Protein 6AUN (pdb70)

Solvent-accessible surface area: 56939 Å² total; per-residue (Å²): 131,88,80,67,64,60,66,54,64,74,34,95,97,89,155,102,77,60,86,88,24,55,117,127,50,107,49,65,59,1,55,64,18,123,81,63,112,14,136,108,9,27,11,3,3,0,20,0,0,86,104,33,50,34,134,32,10,74,82,22,56,135,158,69,177,13,122,31,81,43,78,10,85,145,25,18,8,6,8,0,26,0,0,49,16,111,33,20,82,0,4,80,59,6,40,140,135,90,31,93,5,32,60,84,38,87,96,131,16,9,0,0,2,0,14,0,0,62,89,30,57,70,89,4,0,76,6,2,25,109,37,94,2,136,16,110,21,108,10,47,17,0,45,2,0,5,0,0,5,129,79,33,49,64,28,1,3,37,32,4,13,66,70,51,78,53,18,22,132,23,104,7,57,134,101,11,1,2,0,10,4,111,10,52,44,27,87,4,8,92,65,5,16,148,92,61,12,86,35,107,23,68,25,78,51,21,18,12,4,0,1,17,2,0,94,160,58,65,51,79,5,0,9,20,6,6,12,66,53,10,99,5,24,38,78,20,82,77,10,32,1,0,0,10,18,0,0,65,72,108,34,49,105,1,0,37,0,0,14,2,23,50,8,92,14,84,34,76,13,109,132,50,66,48,0,15,114,32,0,48,140,76,24,134,112,0,79,119,28,1,53,124,146,155,114,100,95,89,102,61,44,151,42,99,189,134,89,66,1,32,0,0,0,0,1,4,25,8,7,27,0,4,3,0,1,3,0,2,30,2,2,38,140,54,23,62,37,47,6,62,49,9,2,36,0,2,0,0,0,1,15,0,0,11,0,0,1,0,4,0,33,63,57,70,5,61,85,0,19,6,6,3,4,64,19,5,57,75,5,27,190,45,108,122,79,8,128,4,37,54,8,42,83,19,0,66,182,22,10,21,111,158,43,114,4,35,85,18,112,115,5,42,4,1,1,0,0,2,11,20,20,15,66,40,5,50,30,34,3,28,57,2,37,104,45,21,103,62,105,198,99,86,65,63,47,140,80,131,56,51,142,100,42,83,136,58,75,43,92,57,0,10,123,2,0,32,9,0,14,1,7,34,50,38,9,98,87,7,76,103,15,17,12,0,4,13,27,19,14,2,1,0,3,1,1,6,1,2,1,16,34,25,18,86,6,34,84,116,100,64,94,64,100,97,42,49,93,10,19,2,0,0,0,0,0,13,11,33,36,45,25,62,58,26,133,104,213,96,69,50,84,15,18,28,65,15,18,41,56,38,16,27,39,15,5,20,32,0,44,6,7,0,100,78,38,45,1,92,18,1,22,1,2,0,71,6,55,32,82,18,100,37,24,37,58,73,37,41,49,4,6,52,2,1,27,51,0,23,46,28,21,68,125,65,142,129,64,8,116,82,0,14,111,44,8,41,57,132,130,88,82,72,63,64,65,62,64,80,36,91,92,107,147,86,76,63,61,69,24,80,118,126,40,111,54,69,69,1,44,70,24,150,87,61,111,15,134,109,6,33,4,9,5,0,37,0,0,74,133,34,54,32,134,34,4,57,82,39,44,134,159,82,188,18,120,24,57,30,83,13,135,127,23,31,4,6,4,2,26,0,0,51,16,104,20,26,70,0,3,89,60,4,27,138,141,99,17,81,2,31,69,113,33,99,97,132,22,23,3,1,0,0,27,0,0,80,82,32,56,69,91,10,0,89,6,3,13,108,39,118,3,140,7,100,30,122,18,67,32,0,36,0,0,15,2,0,14,127,82,42,55,74,31,1,2,55,39,0,13,60,85,44,83,63,14,54,127,20,100,12,59,172,106,19,2,9,3,16,6,131,14,51,29,30,83,17,11,74,88,8,11,141,114,66,19,91,13,76,38,63,23,70,62,16,29,4,5,2,1,16,2,0,96,160,68,65,32,69,4,0,2,15,7,7,9,56,53,11,87,11,30,26,82,20,96,85,7,38,4,0,0,6,25,0,0,67,70,117,27,54,75,0,0,22,0,0,13,8,33,56,5,112,11,100,52,71,10,112,130,46,76,42,0,36,128,37,0,43,158,80,30,135,109,1,101,113,12,13,73,25,126,154,117,97,96,42,89,34,37,194,64,91,177,137,105,73,2,29,1,0,0,0,1,3,18,3,4,36,0,3,3,0,0,4,0,0,25,4,1,38,130,55,15,59,43,52,6,25,65,11,4,54,6,1,0,0,0,0,12,0,0,6,0,0,1,0,1,1,36,67,49,70,1,56,97,0,19,5,1,1,2,66,12,3,40,55,3,27,183,44,113,126,56,9,129,6,36,53,5,39,72,26,0,50,189,30,12,22,93,160,46,101,3,34,92,31,121,122,2,58,2,3,0,3,0,1,11,15,30,30,54,37,9,57,32,14,12,21,48,0,35,104,40,18,121,39,106,188,88,61,75,53,55,140,102,152,96,76,95,97,70,76,99,81,68,30,85,48,0,13,126,1,0,36,20,0,9,2,12,23,45,49,8,100,92,12,75,154,13,17,4,0,3,4,35,17,13,5,3,0,4,5,2,11,1,4,9,12,36,38,21,72,2,40,74,129,102,63,110,46,143,53,60,124,92,11,20,1,0,0,0,0,0,10,9,24,46,36,27,63,63,21,129,93,180,98,104,49,75,18,14,24,67,15,15,42,56,30,9,18,35,21,0,39,31,0,55,6,4,0,93,62,36,44,6,81,11,15,16,3,4,0,58,7,55,32,84,14,103,31,29,45,61,76,31,26,48,4,1,41,5,1,30,51,0,30,50,25,16,75,128,71,130,114,60,8,126,85,4,16,115,52,4,13,54,122

InterPro domains:
  IPR002110 Ankyrin repeat [PF12796] (158-248)
  IPR002110 Ankyrin repeat [PF12796] (297-378)
  IPR002110 Ankyrin repeat [PR01415] (152-167)
  IPR002110 Ankyrin repeat [PR01415] (299-313)
  IPR002110 Ankyrin repeat [PS50088] (151-184)
  IPR002110 Ankyrin repeat [PS50088] (219-251)
  IPR002110 Ankyrin repeat [PS50088] (316-348)
  IPR002110 Ankyrin repeat [PS50088] (349-381)
  IPR002110 Ankyrin repeat [SM00248] (151-181)
  IPR002110 Ankyrin repeat [SM00248] (185-215)
  IPR002110 Ankyrin repeat [SM00248] (219-248)
  IPR002110 Ankyrin repeat [SM00248] (286-312)
  IPR002110 Ankyrin repeat [SM00248] (316-345)
  IPR002110 Ankyrin repeat [SM00248] (349-378)
  IPR002641 Patatin-like phospholipase domain [PF01734] (482-665)
  IPR002641 Patatin-like phospholipase domain [PS51635] (482-666)
  IPR016035 Acyl transferase/acyl hydrolase/lysophospholipase [SSF52151] (482-794)
  IPR036770 Ankyrin repeat-containing domain superfamily [G3DSA:1.25.40.20] (95-417)
  IPR036770 Ankyrin repeat-containing domain superfamily [SSF48403] (141-403)
  IPR047148 85/88 kDa calcium-independent phospholipase A2 [PTHR24139] (1-806)

Nearest PDB structures (foldseek):
  6aun-assembly1_A  TM=1.002E+00  e=0.000E+00  Cricetulus griseus
  5mak-assembly2_C  TM=6.030E-01  e=3.019E-12  synthetic construct
  5et0-assembly2_C  TM=6.304E-01  e=3.165E-10  Mus musculus
  5et0-assembly1_A  TM=6.110E-01  e=2.217E-09  Mus musculus
  4dx6-assembly1_E  TM=6.951E-01  e=1.553E-06  synthetic construct

Secondary structure (DSSP, 8-state):
-HHHHHHHHHSTT---SSHHHH-----HHHHT------SSS--HHHHHHHT--HHHHHIIIIIS---S----TTS--SGGGTTTTT--SHHHHHSSTT---TT---SSS--HHHHHHHHT-HHHHHHHHHT-------BTTBSHHHHHHHTT-HHHHHHHHHH-GGGGT---TTT---TTTT---HHHHHHHHTTT--S----SS---HHHHHHHTT-HHHHHHHHHTT--TT---SSS--TTHHHHTTT-HHHHHHHHHTT--SS---TT---HHHHHHHH-HHHHHHS------S--S--SSS-S-EEEEEE---STTHHHHHHHHHHHHHHHTS-HHHH-SEEEE-SHHHHHHHHHHTT--HHHHHHHHHHHHHHH--SSS---SHHHHHHHHHHH-SS--GGG--SSEEEE--EETTBTT--B--EESS-----SS---SSSSS---SS----S--HHHHHHHHH--TTTS---TTEE-TTTTTSSTHHHHHHHHHHHHHHHHHTT-------EEEEEEE-S-B----B-----SSSHHHHHHT-SSSHHHHHHHHHHHHHT---EEE--B-SS---TT---HHHHHHHHHHHHHHHHH-HHHHHHHHHHHT--/-HHHHHHHHHSTT---TTGGGT-----HHHHTT-----SSS--HHHHHHHTT-HHHHIIIIISS---S----TTS--SGGGTTTTT-SSHHHHHSSTT---SS---SSS--HHHHHHHHT-HHHHHHHHHT---S----SSSSHHHHHHHTT-HHHHHHHHHH-GGGGT---SSS---TTTT---HHHHHHHHTTT--S----SS---HHHHHHHTT-HHHHHHHHHTT--TT---SSS--HHHHHHTTT-HHHHHHHHHTT--SS---TT---HHHHHHHH-HHHHHH-------S-TT-SS---S-EEEEEE---SGGGHHHHHHHHHHHHHH-S-GGGT-SEEEESSHHHHHHHHHHTT--HHHHHHHHHHHHHHH--SSS---SHHHHHHHHHHH-SS--GGG--SSEEEE--EETTBTT--B--EESS------S--SSSSSSS--------S--HHHHHHHHH--TTTS---TTEE-TTTTTS-HHHHHHHHHHHHHHHHHHTT-------EEEEEEE-S-B----B-----SSSHHHHHHH--SSHHHHHHHHHHHHHT--EEEE--B-SS---TT---HHHHHHHHHHHHHHHHHH-SHHHHHHHHHT--

GO terms:
  GO:0004622 phosphatidylcholine lysophospholipase A1 activity (F, IDA)
  GO:0004623 A2-type glycerophospholipase activity (F, IDA)
  GO:0034638 phosphatidylcholine catabolic process (P, IDA)
  GO:0003847 1-alkyl-2-acetylglycerophosphocholine esterase activity (F, IDA)
  GO:0046338 phosphatidylethanolamine catabolic process (P, IDA)
  GO:0046469 platelet activating factor metabolic process (P, IDA)
  GO:0046473 phosphatidic acid metabolic process (P, IDA)
  GO:0004622 phosphatidylcholine lysophospholipase A1 activity (F, EXP)

Sequence (1236 aa):
LVNFQQFSSQLPPFVEVLQHLSDPSWTVTHLAVESTENEEGCTPLHLACRKGDSEILVELVQYCHAQMDVTDNKGETAFHYAVQGDNSQVLQLLGKNASAGLNQVNKQGLTPLHLACQMGKQEMVRVLLLCNARCNVMGPSGFPIHTAMKFSQKGCAEMIISMDSSQIHSKDPRYGASPLHWAKNAEMARMLLKRGCDVDSTSAAGNTALHVAVMRNRFDCVMVLLTYGANAGTPGEHGNTPLHLAISKDNMEMIKALIVFGAEVDTPNDFGETPAFMASKISKQLQDLMPISPAFILSSMRDEKRIHDHLLCLDGGGVKGLVIIQLLIAIEKASGVATKDLFDWVAGTSTGGILALAILHSKSMAYMRGVYFRMKDEVFRGSRPYESGPLEEFLKREFGEHTKMTDVKKPKVMLTGTLSDRQPAELHLFRNYDAPEVIREPRFNQNINLKPPTQPADQLVWRAARSSGAAPTYFRPNGRFLDGGLLANNPTLDAMTEIHEYNQDMIRKGQGNKVKKLSIVVSLGTGRSPQVPVTCKELGKMVVDCCTDPDGRAVDRARAWSEMVGIQYFRLNPQLGSDIMLDEVNDAVLVNALWETEVYIYEHREEFQKLVQMLLSPLVNFQQFSSQLPPFVEVLQHLSDPSWTVTHLAVESTENEEGCTPLHLACRKGDSEILVELVQYCHAQMDVTDNKGETAFHYAVQGDNSQVLQLLGKNASAGLNQVNKQGLTPLHLACQMGKQEMVRVLLLCNARCNVMGPSGFPIHTAMKFSQKGCAEMIISMDSSQIHSKDPRYGASPLHWAKNAEMARMLLKRGCDVDSTSAAGNTALHVAVMRNRFDCVMVLLTYGANAGTPGEHGNTPLHLAISKDNMEMIKALIVFGAEVDTPNDFGETPAFMASKISKQLQDLMPISPAFILSSMRDEKRIHDHLLCLDGGGVKGLVIIQLLIAIEKASGVATKDLFDWVAGTSTGGILALAILHSKSMAYMRGVYFRMKDEVFRGSRPYESGPLEEFLKREFGEHTKMTDVKKPKVMLTGTLSDRQPAELHLFRNYDAPEVIREPRFNQNINLKPPTQPADQLVWRAARSSGAAPTYFRPNGRFLDGGLLANNPTLDAMTEIHEYNQDMIRKGQGNKVKKLSIVVSLGTGRSPQVPVTCKELGKMVVDCCTDPDGRAVDRARAWSEMVGIQYFRLNPQLGSDIMLDEVNDAVLVNALWETEVYIYEHREEFQKLVQMLLSP

B-factor: mean 67.57, std 37.15, range [17.97, 184.08]

Radius of gyration: 46.9 Å; Cα contacts (8 Å, |Δi|>4): 2270; chains: 2; bounding box: 96×102×144 Å

Foldseek 3Di:
DVVLVVQVVVLVVCDPCVVVCVVPDAHSLQCVQCCDADPVWGHRLLVCLQVLPVVVNCCPVVPHPHQQFDATRQQDTSLLSNLVHQNLVVNVVLLDPPHDQLCSADNVGAGSLLSNLQVQVQSNNLSCVVSVSPQCGQGDFATSLLSSQLNDRLSNNLSVCVSPVCLQVFAGVVKTDRSLANGDDLVVLVSSVVSVRDQCGAINQGDTSVLSVLLVVPVSVVCVQLLSPDQFQRLHRQHCGSLLSNLVDPCVLVNLVNVLSPHDQCRAGNVNQGSLNSQVVRDPVSVVQDDLPDDDPLPFFWQDQDAAFAEEWEFAFFLLSVLLLSVVVVLCVLQVHQVLGQHQEYEYFAVSLVVVLCSQVVNGSSNVSSLSLVQLVVQPPDDFETQCPSVLVSLCVSPNQFFWQQPGVSRWYWYWWFQQQDPVGDIDIQTHDFDQDAVPCPPPPPVPPDDPDDDDGGIDSSLSNCRARAAPSGYNPRPRTHHCLLPDSGCLVVVVVRLVSNQCSCVVVVNPVRSYHNQAYETEYSADEDDDDDPDVVCVCVVSVVSRPNPDCVQVVSQVVCVVVNHPYHYDHFHAHHDQHRSDNPVSVSSSRSSRSVVSCSVVVPSSNVVSCVSSDD/DVVVVVVVVVLVVCPPLVVVPVCDDAHSLQCVQSCDATPVFDHRLLVCLAAQPVVVNCCDVVVDPRQQFDATPQQDTSQLSHLVHDNLCSNVVQLDPPRPCLCRGPNVFQGSLLVCLQPLVQSSNLSSVVSPSPLVRAGDQGGSLLSNQVRVNQNNNLSVCVSPVCLQPGAGVVKRHGSLQNGDDLVVLVSVLVSVRDQCPAINQGHTSLLSCLLVPNVSNVLSQLLSPDQFQRLGRQHCTSLLSNLVDPCVLSNLLNVLSPHDQQRATNVNQGSLNSNVVRDVVVVVVDPFDPDQPLPFFWQDDDAAFAEEWEFAFFLLSLLVLSVVVCLCVVNVHQVLGQGQEYEYWAVSLVVSLQSQVVHGRSNVSSLSLVQLVQFLPDDQATPCPSVLVSLCVVVNQFFWFQPGPSRWYWYWWFQQQDPVGDIDIATHPFAQDDDPPPPPPPDVDDPPDDCDGTTGSSLSNNRGHAQDSRYHPDPRIHTSLQAPSICLVVVVVRLVSNVCSCVVVVVPPRRDDLQEYEGEYSADEDDDDDPDVVCVCVVSVVSRVCPDCVQVVSCVVCVVVNHPYHYDHFHDHHCDHRSDNPCSVVSVVSSRSSVVCVVPVPSSVVVSVSSSDD

Structure (mmCIF, N/CA/C/O backbone):
data_6AUN
#
_entry.id   6AUN
#
_cell.length_a   266.061
_cell.length_b   266.061
_cell.length_c   79.375
_cell.angle_alpha   90.00
_cell.angle_beta   90.00
_cell.angle_gamma   120.00
#
_symmetry.space_group_name_H-M   'P 62'
#
loop_
_atom_site.group_PDB
_atom_site.id
_atom_site.type_symbol
_atom_site.label_atom_id
_atom_site.label_alt_id
_atom_site.label_comp_id
_atom_site.label_asym_id
_atom_site.label_entity_id
_atom_site.label_seq_id
_atom_site.pdbx_PDB_ins_code
_atom_site.Cartn_x
_atom_site.Cartn_y
_atom_site.Cartn_z
_atom_site.occupancy
_atom_site.B_iso_or_equiv
_atom_site.auth_seq_id
_atom_site.auth_comp_id
_atom_site.auth_asym_id
_atom_site.auth_atom_id
_atom_site.pdbx_PDB_model_num
ATOM 1 N N . LEU A 1 81 ? 30.144 55.024 65.131 1.00 93.21 81 LEU A N 1
ATOM 2 C CA . LEU A 1 81 ? 28.773 55.397 64.809 1.00 93.36 81 LEU A CA 1
ATOM 3 C C . LEU A 1 81 ? 27.829 55.055 65.957 1.00 104.99 81 LEU A C 1
ATOM 4 O O . LEU A 1 81 ? 26.792 55.695 66.125 1.00 103.33 81 LEU A O 1
ATOM 6 N N . VAL A 1 82 ? 28.195 54.038 66.742 1.00 101.89 82 VAL A N 1
ATOM 7 C CA . VAL A 1 82 ? 27.327 53.588 67.826 1.00 98.55 82 VAL A CA 1
ATOM 8 C C . VAL A 1 82 ? 27.228 54.628 68.938 1.00 99.39 82 VAL A C 1
ATOM 9 O O . VAL A 1 82 ? 26.148 54.834 69.507 1.00 100.12 82 VAL A O 1
ATOM 11 N N . ASN A 1 83 ? 28.337 55.304 69.251 1.00 99.87 83 ASN A N 1
ATOM 12 C CA . ASN A 1 83 ? 28.332 56.269 70.347 1.00 96.83 83 ASN A CA 1
ATOM 13 C C . ASN A 1 83 ? 27.539 57.525 69.998 1.00 97.33 83 ASN A C 1
ATOM 14 O O . ASN A 1 83 ? 26.862 58.094 70.863 1.00 96.18 83 ASN A O 1
ATOM 16 N N . PHE A 1 84 ? 27.624 57.984 68.747 1.00 93.99 84 PHE A N 1
ATOM 17 C CA . PHE A 1 84 ? 26.871 59.169 68.342 1.00 92.97 84 PHE A CA 1
ATOM 18 C C . PHE A 1 84 ? 25.373 58.949 68.512 1.00 99.50 84 PHE A C 1
ATOM 19 O O . PHE A 1 84 ? 24.672 59.774 69.109 1.00 100.67 84 PHE A O 1
ATOM 21 N N . GLN A 1 85 ? 24.867 57.813 68.029 1.00 103.16 85 GLN A N 1
ATOM 22 C CA . GLN A 1 85 ? 23.445 57.526 68.175 1.00 104.03 85 GLN A CA 1
ATOM 23 C C . GLN A 1 85 ? 23.090 57.184 69.617 1.00 112.60 85 GLN A C 1
ATOM 24 O O . GLN A 1 85 ? 21.948 57.404 70.041 1.00 120.71 85 GLN A O 1
ATOM 26 N N . GLN A 1 86 ? 24.049 56.655 70.386 1.00 110.11 86 GLN A N 1
ATOM 27 C CA . GLN A 1 86 ? 23.810 56.455 71.811 1.00 102.41 86 GLN A CA 1
ATOM 28 C C . GLN A 1 86 ? 23.557 57.787 72.503 1.00 100.54 86 GLN A C 1
ATOM 29 O O . GLN A 1 86 ? 22.617 57.916 73.298 1.00 102.93 86 GLN A O 1
ATOM 31 N N . PHE A 1 87 ? 24.362 58.801 72.179 1.00 105.57 87 PHE A N 1
ATOM 32 C 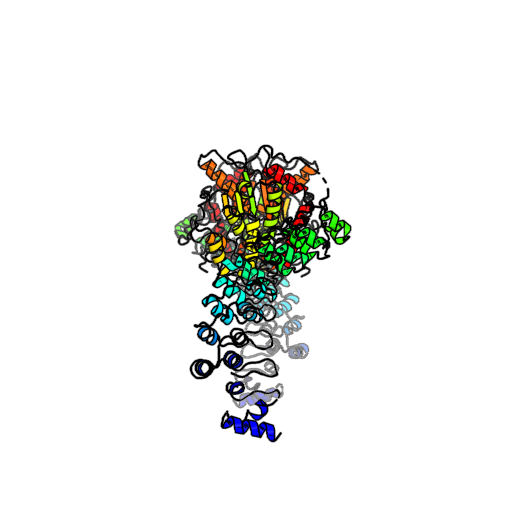CA . PHE A 1 87 ? 24.119 60.135 72.716 1.00 110.49 87 PHE A CA 1
ATOM 33 C C . PHE A 1 87 ? 22.833 60.732 72.161 1.00 111.56 87 PHE A C 1
ATOM 34 O O . PHE A 1 87 ? 22.144 61.472 72.868 1.00 110.02 87 PHE A O 1
ATOM 36 N N . SER A 1 88 ? 22.460 60.370 70.932 1.00 113.97 88 SER A N 1
ATOM 37 C CA . SER A 1 88 ? 21.210 60.874 70.363 1.00 111.24 88 SER A CA 1
ATOM 38 C C . SER A 1 88 ? 19.993 60.338 71.114 1.00 108.28 88 SER A C 1
ATOM 39 O O . SER A 1 88 ? 19.063 61.091 71.416 1.00 103.11 88 SER A O 1
ATOM 41 N N . SER A 1 89 ? 19.990 59.046 71.449 1.00 112.22 89 SER A N 1
ATOM 42 C CA . SER A 1 89 ? 18.884 58.490 72.229 1.00 115.09 89 SER A CA 1
ATOM 43 C C . SER A 1 89 ? 18.905 59.004 73.667 1.00 123.37 89 SER A C 1
ATOM 44 O O . SER A 1 89 ? 17.863 59.396 74.215 1.00 123.99 89 SER A O 1
ATOM 46 N N . GLN A 1 90 ? 20.089 59.026 74.292 1.00 126.52 90 GLN A N 1
ATOM 47 C CA . GLN A 1 90 ? 20.216 59.571 75.640 1.00 126.58 90 GLN A CA 1
ATOM 48 C C . GLN A 1 90 ? 19.859 61.050 75.688 1.00 128.77 90 GLN A C 1
ATOM 49 O O . GLN A 1 90 ? 19.626 61.589 76.774 1.00 138.31 90 GLN A O 1
ATOM 51 N N . LEU A 1 91 ? 19.820 61.716 74.533 1.00 121.39 91 LEU A N 1
ATOM 52 C CA . LEU A 1 91 ? 19.209 63.034 74.437 1.00 114.95 91 LEU A CA 1
ATOM 53 C C . LEU A 1 91 ? 17.699 62.935 74.257 1.00 112.89 91 LEU A C 1
ATOM 54 O O . LEU A 1 91 ? 16.946 63.707 74.861 1.00 112.44 91 LEU A O 1
ATOM 56 N N . PRO A 1 92 ? 17.236 61.988 73.436 1.00 112.75 92 PRO A N 1
ATOM 57 C CA . PRO A 1 92 ? 15.801 61.821 73.226 1.00 110.53 92 PRO A CA 1
ATOM 58 C C . PRO A 1 92 ? 15.064 61.521 74.523 1.00 113.28 92 PRO A C 1
ATOM 59 O O . PRO A 1 92 ? 13.838 61.677 74.581 1.00 111.67 92 PRO A O 1
ATOM 61 N N . PRO A 1 93 ? 15.781 61.102 75.564 1.00 118.10 93 PRO A N 1
ATOM 62 C CA . PRO A 1 93 ? 15.203 61.022 76.899 1.00 122.68 93 PRO A CA 1
ATOM 63 C C . PRO A 1 93 ? 15.590 62.201 77.787 1.00 123.43 93 PRO A C 1
ATOM 64 O O . PRO A 1 93 ? 15.201 62.226 78.959 1.00 131.27 93 PRO A O 1
ATOM 66 N N . PHE A 1 94 ? 16.326 63.180 77.263 1.00 115.27 94 PHE A N 1
ATOM 67 C CA . PHE A 1 94 ? 16.785 64.311 78.069 1.00 109.92 94 PHE A CA 1
ATOM 68 C C . PHE A 1 94 ? 15.791 65.466 78.073 1.00 104.63 94 PHE A C 1
ATOM 69 O O . PHE A 1 94 ? 16.182 66.629 78.197 1.00 103.13 94 PHE A O 1
ATOM 71 N N . VAL A 1 104 ? 10.832 61.898 63.604 1.00 100.66 104 VAL A N 1
ATOM 72 C CA . VAL A 1 104 ? 11.574 60.966 64.442 1.00 101.56 104 VAL A CA 1
ATOM 73 C C . VAL A 1 104 ? 12.538 60.129 63.606 1.00 101.03 104 VAL A C 1
ATOM 74 O O . VAL A 1 104 ? 13.293 59.317 64.140 1.00 101.58 104 VAL A O 1
ATOM 76 N N . GLU A 1 105 ? 12.501 60.328 62.287 1.00 100.06 105 GLU A N 1
ATOM 77 C CA . GLU A 1 105 ? 13.362 59.602 61.365 1.00 99.58 105 GLU A CA 1
ATOM 78 C C . GLU A 1 105 ? 14.423 60.469 60.706 1.00 96.91 105 GLU A C 1
ATOM 79 O O . GLU A 1 105 ? 15.307 59.929 60.032 1.00 96.38 105 GLU A O 1
ATOM 81 N N . VAL A 1 106 ? 14.357 61.787 60.871 1.00 96.23 106 VAL A N 1
ATOM 82 C CA . VAL A 1 106 ? 15.365 62.692 60.338 1.00 97.10 106 VAL A CA 1
ATOM 83 C C . VAL A 1 106 ? 16.497 62.990 61.313 1.00 100.80 106 VAL A C 1
ATOM 84 O O . VAL A 1 106 ? 17.295 63.894 61.046 1.00 100.88 106 VAL A O 1
ATOM 86 N N . LEU A 1 107 ? 16.591 62.273 62.436 1.00 105.91 107 LEU A N 1
ATOM 87 C CA . LEU A 1 107 ? 17.579 62.675 63.429 1.00 92.36 107 LEU A CA 1
ATOM 88 C C . LEU A 1 107 ? 18.972 62.153 63.103 1.00 91.83 107 LEU A C 1
ATOM 89 O O . LEU A 1 107 ? 19.960 62.841 63.383 1.00 91.57 107 LEU A O 1
ATOM 91 N N . GLN A 1 108 ? 19.076 61.004 62.429 1.00 92.49 108 GLN A N 1
ATOM 92 C CA . GLN A 1 108 ? 20.387 60.528 61.995 1.00 91.71 108 GLN A CA 1
ATOM 93 C C . GLN A 1 108 ? 21.021 61.495 61.004 1.00 96.04 108 GLN A C 1
ATOM 94 O O . GLN A 1 108 ? 22.135 61.986 61.225 1.00 99.72 108 GLN A O 1
ATOM 96 N N . HIS A 1 109 ? 20.298 61.835 59.935 1.00 96.47 109 HIS A N 1
ATOM 97 C CA . HIS A 1 109 ? 20.770 62.865 59.017 1.00 92.24 109 HIS A CA 1
ATOM 98 C C . HIS A 1 109 ? 20.791 64.254 59.645 1.00 90.00 109 HIS A C 1
ATOM 99 O O . HIS A 1 109 ? 21.292 65.190 59.013 1.00 84.06 109 HIS A O 1
ATOM 101 N N . LEU A 1 110 ? 20.271 64.412 60.867 1.00 91.55 110 LEU A N 1
ATOM 102 C CA . LEU A 1 110 ? 20.484 65.654 61.600 1.00 88.13 110 LEU A CA 1
ATOM 103 C C . LEU A 1 110 ? 21.872 65.699 62.230 1.00 93.28 110 LEU A C 1
ATOM 104 O O . LEU A 1 110 ? 22.493 66.766 62.292 1.00 92.46 110 LEU A O 1
ATOM 106 N N . SER A 1 111 ? 22.370 64.548 62.696 1.00 96.41 111 SER A N 1
ATOM 107 C CA . SER A 1 111 ? 23.706 64.489 63.282 1.00 89.80 111 SER A CA 1
ATOM 108 C C . SER A 1 111 ? 24.762 64.965 62.292 1.00 86.80 111 SER A C 1
ATOM 109 O O . SER A 1 111 ? 25.503 65.918 62.560 1.00 85.72 111 SER A O 1
ATOM 111 N N . ASP A 1 112 ? 24.843 64.312 61.137 1.00 86.49 112 ASP A N 1
ATOM 112 C CA . ASP A 1 112 ? 25.752 64.742 60.083 1.00 83.88 112 ASP A CA 1
ATOM 113 C C . ASP A 1 112 ? 25.013 65.631 59.085 1.00 81.19 112 ASP A C 1
ATOM 114 O O . ASP A 1 112 ? 25.159 65.483 57.874 1.00 80.79 112 ASP A O 1
ATOM 116 N N . PRO A 1 118 ? 30.718 69.392 63.458 1.00 90.27 118 PRO A N 1
ATOM 117 C CA . PRO A 1 118 ? 29.299 69.028 63.361 1.00 94.32 118 PRO A CA 1
ATOM 118 C C . PRO A 1 118 ? 28.777 68.422 64.664 1.00 98.81 118 PRO A C 1
ATOM 119 O O . PRO A 1 118 ? 28.692 67.198 64.784 1.00 100.79 118 PRO A O 1
ATOM 123 N N . SER A 1 119 ? 28.422 69.281 65.622 1.00 97.64 119 SER A N 1
ATOM 124 C CA . SER A 1 119 ? 28.043 68.847 66.968 1.00 90.97 119 SER A CA 1
ATOM 125 C C . SER A 1 119 ? 26.938 69.764 67.489 1.00 85.34 119 SER A C 1
ATOM 126 O O . SER A 1 119 ? 27.217 70.855 67.995 1.00 82.71 119 SER A O 1
ATOM 129 N N . TRP A 1 120 ? 25.690 69.316 67.369 1.00 88.69 120 TRP A N 1
ATOM 130 C CA . TRP A 1 120 ? 24.584 69.969 68.051 1.00 82.72 120 TRP A CA 1
ATOM 131 C C . TRP A 1 120 ? 24.512 69.441 69.484 1.00 84.54 120 TRP A C 1
ATOM 132 O O . TRP A 1 120 ? 25.279 68.563 69.883 1.00 85.37 120 TRP A O 1
ATOM 143 N N . THR A 1 121 ? 23.592 69.977 70.285 1.00 85.27 121 THR A N 1
ATOM 144 C CA . THR A 1 121 ? 23.413 69.504 71.654 1.00 87.19 121 THR A CA 1
ATOM 145 C C . THR A 1 121 ? 21.931 69.266 71.916 1.00 93.25 121 THR A C 1
ATOM 146 O O . THR A 1 121 ? 21.094 69.369 71.018 1.00 95.82 121 THR A O 1
ATOM 150 N N . VAL A 1 122 ? 21.609 68.936 73.167 1.00 99.52 122 VAL A N 1
ATOM 151 C CA . VAL A 1 122 ? 20.209 68.759 73.555 1.00 106.58 122 VAL A CA 1
ATOM 152 C C . VAL A 1 122 ? 19.462 70.082 73.446 1.00 115.93 122 VAL A C 1
ATOM 153 O O . VAL A 1 122 ? 18.542 70.237 72.634 1.00 117.11 122 VAL A O 1
ATOM 157 N N . THR A 1 123 ? 19.872 71.066 74.250 1.00 119.02 123 THR A N 1
ATOM 158 C CA . THR A 1 123 ? 19.265 72.390 74.223 1.00 120.57 123 THR A CA 1
ATOM 159 C C . THR A 1 123 ? 19.554 73.128 72.920 1.00 118.59 123 THR A C 1
ATOM 160 O O . THR A 1 123 ? 18.857 74.095 72.599 1.00 120.65 123 THR A O 1
ATOM 164 N N . HIS A 1 124 ? 20.565 72.686 72.170 1.00 116.39 124 HIS A N 1
ATOM 165 C CA . HIS A 1 124 ? 20.911 73.287 70.885 1.00 106.36 124 HIS A CA 1
ATOM 166 C C . HIS A 1 124 ? 20.002 72.765 69.777 1.00 96.46 124 HIS A C 1
ATOM 167 O O . HIS A 1 124 ? 19.290 73.535 69.122 1.00 98.54 124 HIS A O 1
ATOM 174 N N . LEU A 1 125 ? 20.013 71.451 69.561 1.00 94.74 125 LEU A N 1
ATOM 175 C CA . LEU A 1 125 ? 19.201 70.803 68.540 1.00 89.19 125 LEU A CA 1
ATOM 176 C C . LEU A 1 125 ? 17.733 70.683 68.925 1.00 87.45 125 LEU A C 1
ATOM 177 O O . LEU A 1 125 ? 16.940 70.189 68.118 1.00 89.05 125 LEU A O 1
ATOM 182 N N . ALA A 1 126 ? 17.342 71.125 70.122 1.00 91.88 126 ALA A N 1
ATOM 183 C CA . ALA A 1 126 ? 15.934 71.082 70.499 1.00 98.28 126 ALA A CA 1
ATOM 184 C C . ALA A 1 126 ? 15.055 72.011 69.668 1.00 110.09 126 ALA A C 1
ATOM 185 O O . ALA A 1 126 ? 13.852 72.079 69.942 1.00 89.87 126 ALA A O 1
ATOM 187 N N . VAL A 1 127 ? 15.609 72.726 68.687 1.00 109.86 127 VAL A N 1
ATOM 188 C CA . VAL A 1 127 ? 14.829 73.558 67.781 1.00 114.61 127 VAL A CA 1
ATOM 189 C C . VAL A 1 127 ? 14.697 72.925 66.399 1.00 114.96 127 VAL A C 1
ATOM 190 O O . VAL A 1 127 ? 13.636 73.009 65.776 1.00 116.50 127 VAL A O 1
ATOM 194 N N . GLU A 1 128 ? 15.756 72.294 65.902 1.00 112.98 128 GLU A N 1
ATOM 195 C CA . GLU A 1 128 ? 15.708 71.593 64.620 1.00 107.17 128 GLU A CA 1
ATOM 196 C C . GLU A 1 128 ? 15.006 70.240 64.750 1.00 108.56 128 GLU A C 1
ATOM 197 O O . GLU A 1 128 ? 13.996 69.981 64.090 1.00 108.46 128 GLU A O 1
ATOM 203 N N . SER A 1 146 ? 21.094 76.650 76.979 1.00 88.10 146 SER A N 1
ATOM 204 C CA . SER A 1 146 ? 21.675 77.869 76.433 1.00 86.04 146 SER A CA 1
ATOM 205 C C . SER A 1 146 ? 23.135 77.650 76.091 1.00 85.11 146 SER A C 1
ATOM 206 O O . SER A 1 146 ? 23.995 78.462 76.431 1.00 84.54 146 SER A O 1
ATOM 209 N N . THR A 1 147 ? 23.402 76.550 75.397 1.00 85.04 147 THR A N 1
ATOM 210 C CA . THR A 1 147 ? 24.759 76.086 75.148 1.00 88.69 147 THR A CA 1
ATOM 211 C C . THR A 1 147 ? 25.389 76.882 74.005 1.00 82.74 147 THR A C 1
ATOM 212 O O . THR A 1 147 ? 24.928 77.961 73.628 1.00 82.61 147 THR A O 1
ATOM 216 N N . GLU A 1 148 ? 26.504 76.382 73.487 1.00 81.71 148 GLU A N 1
ATOM 217 C CA . GLU A 1 148 ? 27.249 77.053 72.431 1.00 79.77 148 GLU A CA 1
ATOM 218 C C . GLU A 1 148 ? 27.421 76.033 71.310 1.00 79.33 148 GLU A C 1
ATOM 219 O O . GLU A 1 148 ? 26.760 74.988 71.275 1.00 80.35 148 GLU A O 1
ATOM 225 N N . ASN A 1 149 ? 28.300 76.331 70.358 1.00 77.88 149 ASN A N 1
ATOM 226 C CA . ASN A 1 149 ? 28.534 75.428 69.244 1.00 77.45 149 ASN A CA 1
ATOM 227 C C . ASN A 1 149 ? 30.014 75.422 68.881 1.00 76.78 149 ASN A C 1
ATOM 228 O O . ASN A 1 149 ? 30.784 76.295 69.291 1.00 76.37 149 ASN A O 1
ATOM 233 N N . GLU A 1 150 ? 30.410 74.413 68.102 1.00 76.79 150 GLU A N 1
ATOM 234 C CA . GLU A 1 150 ? 31.765 74.293 67.578 1.00 76.20 150 GLU A CA 1
ATOM 235 C C . GLU A 1 150 ? 31.877 74.753 66.129 1.00 74.62 150 GLU A C 1
ATOM 236 O O . GLU A 1 150 ? 32.976 74.723 65.567 1.00 74.08 150 GLU A O 1
ATOM 242 N N . GLU A 1 151 ? 30.762 75.163 65.510 1.00 74.42 151 GLU A N 1
ATOM 243 C CA . GLU A 1 151 ? 30.751 75.796 64.195 1.00 74.86 151 GLU A CA 1
ATOM 244 C C . GLU A 1 151 ? 30.490 77.293 64.264 1.00 71.79 151 GLU A C 1
ATOM 245 O O . GLU A 1 151 ? 30.569 77.972 63.232 1.00 70.16 151 GLU A O 1
ATOM 251 N N . GLY A 1 152 ? 30.188 77.816 65.450 1.00 71.96 152 GLY A N 1
ATOM 252 C CA . GLY A 1 152 ? 30.023 79.238 65.667 1.00 71.71 152 GLY A CA 1
ATOM 253 C C . GLY A 1 152 ? 28.598 79.670 65.939 1.00 72.10 152 GLY A C 1
ATOM 254 O O . GLY A 1 152 ? 28.186 80.749 65.508 1.00 77.64 152 GLY A O 1
ATOM 255 N N . CYS A 1 153 ? 27.836 78.845 66.660 1.00 72.60 153 CYS A N 1
ATOM 256 C CA . CYS A 1 153 ? 26.395 79.046 66.769 1.00 75.53 153 CYS A CA 1
ATOM 257 C C . CYS A 1 153 ? 25.910 79.117 68.216 1.00 74.26 153 CYS A C 1
ATOM 258 O O . CYS A 1 153 ? 26.719 79.138 69.152 1.00 74.90 153 CYS A O 1
ATOM 261 N N . THR A 1 154 ? 24.586 79.125 68.399 1.00 74.85 154 THR A N 1
ATOM 262 C CA . THR A 1 154 ? 23.935 79.295 69.693 1.00 76.19 154 THR A CA 1
ATOM 263 C C . THR A 1 154 ? 22.491 78.821 69.558 1.00 85.65 154 THR A C 1
ATOM 264 O O . THR A 1 154 ? 21.892 79.001 68.492 1.00 85.21 154 THR A O 1
ATOM 268 N N . PRO A 1 155 ? 21.900 78.195 70.610 1.00 82.71 155 PRO A N 1
ATOM 269 C CA . PRO A 1 155 ? 20.540 77.644 70.464 1.00 83.61 155 PRO A CA 1
ATOM 270 C C . PRO A 1 155 ? 19.444 78.677 70.243 1.00 86.60 155 PRO A C 1
ATOM 271 O O . PRO A 1 155 ? 18.588 78.499 69.367 1.00 86.13 155 PRO A O 1
ATOM 275 N N . LEU A 1 156 ? 19.445 79.746 71.045 1.00 88.07 156 LEU A N 1
ATOM 276 C CA . LEU A 1 156 ? 18.451 80.805 70.885 1.00 88.71 156 LEU A CA 1
ATOM 277 C C . LEU A 1 156 ? 18.523 81.438 69.499 1.00 86.96 156 LEU A C 1
ATOM 278 O O . LEU A 1 156 ? 17.493 81.832 68.935 1.00 89.11 156 LEU A O 1
ATOM 283 N N . HIS A 1 157 ? 19.727 81.533 68.930 1.00 84.13 157 HIS A N 1
ATOM 284 C CA . HIS A 1 157 ? 19.866 82.052 67.575 1.00 84.48 157 HIS A CA 1
ATOM 285 C C . HIS A 1 157 ? 19.141 81.160 66.581 1.00 87.40 157 HIS A C 1
ATOM 286 O O . HIS A 1 157 ? 18.509 81.649 65.637 1.00 89.01 157 HIS A O 1
ATOM 293 N N . LEU A 1 158 ? 19.200 79.845 66.793 1.00 87.78 158 LEU A N 1
ATOM 294 C CA . LEU A 1 158 ? 18.496 78.925 65.911 1.00 83.56 158 LEU A CA 1
ATOM 295 C C . LEU A 1 158 ? 16.991 78.983 66.140 1.00 86.83 158 LEU A C 1
ATOM 296 O O . LEU A 1 158 ? 16.214 78.835 65.191 1.00 87.26 158 LEU A O 1
ATOM 301 N N . ALA A 1 159 ? 16.560 79.213 67.381 1.00 89.35 159 ALA A N 1
ATOM 302 C CA . ALA A 1 159 ? 15.133 79.363 67.636 1.00 88.12 159 ALA A CA 1
ATOM 303 C C . ALA A 1 159 ? 14.591 80.675 67.089 1.00 90.10 159 ALA A C 1
ATOM 304 O O . ALA A 1 159 ? 13.375 80.807 66.917 1.00 78.32 159 ALA A O 1
ATOM 306 N N . CYS A 1 160 ? 15.466 81.643 66.811 1.00 90.42 160 CYS A N 1
ATOM 307 C CA . CYS A 1 160 ? 15.050 82.817 66.046 1.00 92.52 160 CYS A CA 1
ATOM 308 C C . CYS A 1 160 ? 15.069 82.536 64.548 1.00 95.31 160 CYS A C 1
ATOM 309 O O . CYS A 1 160 ? 14.175 82.980 63.819 1.00 97.34 160 CYS A O 1
ATOM 312 N N . ARG A 1 161 ? 16.070 81.787 64.078 1.00 90.14 161 ARG A N 1
ATOM 313 C CA . ARG A 1 161 ? 16.238 81.560 62.645 1.00 90.84 161 ARG A CA 1
ATOM 314 C C . ARG A 1 161 ? 15.104 80.715 62.079 1.00 86.14 161 ARG A C 1
ATOM 315 O O . ARG A 1 161 ? 14.458 81.101 61.097 1.00 83.87 161 ARG A O 1
ATOM 323 N N . LYS A 1 162 ? 14.853 79.547 62.681 1.00 91.87 162 LYS A N 1
ATOM 324 C CA . LYS A 1 162 ? 13.868 78.572 62.201 1.00 93.51 162 LYS A CA 1
ATOM 325 C C . LYS A 1 162 ? 12.440 79.058 62.316 1.00 96.40 162 LYS A C 1
ATOM 326 O O . LYS A 1 162 ? 11.538 78.248 62.071 1.00 100.00 162 LYS A O 1
ATOM 332 N N . GLY A 1 163 ? 12.196 80.311 62.695 1.00 94.48 163 GLY A N 1
ATOM 333 C CA . GLY A 1 163 ? 10.842 80.824 62.719 1.00 90.72 163 GLY A CA 1
ATOM 334 C C . GLY A 1 163 ? 9.947 80.149 63.727 1.00 86.66 163 GLY A C 1
ATOM 335 O O . GLY A 1 163 ? 8.721 80.225 63.609 1.00 86.03 163 GLY A O 1
ATOM 336 N N . ASP A 1 164 ? 10.526 79.497 64.729 1.00 83.54 164 ASP A N 1
ATOM 337 C CA . ASP A 1 164 ? 9.752 78.817 65.761 1.00 86.64 164 ASP A CA 1
ATOM 338 C C . ASP A 1 164 ? 9.508 79.826 66.875 1.00 85.16 164 ASP A C 1
ATOM 339 O O . ASP A 1 164 ? 10.395 80.114 67.684 1.00 86.03 164 ASP A O 1
ATOM 344 N N . SER A 1 165 ? 8.295 80.378 66.898 1.00 83.47 165 SER A N 1
ATOM 345 C CA . SER A 1 165 ? 7.944 81.454 67.819 1.00 83.24 165 SER A CA 1
ATOM 346 C C . SER A 1 165 ? 7.531 80.916 69.186 1.00 86.88 165 SER A C 1
ATOM 347 O O . SER A 1 165 ? 7.859 81.509 70.222 1.00 88.89 165 SER A O 1
ATOM 350 N N . GLU A 1 166 ? 6.807 79.797 69.207 1.00 87.53 166 GLU A N 1
ATOM 351 C CA . GLU A 1 166 ? 6.412 79.196 70.475 1.00 89.89 166 GLU A CA 1
ATOM 352 C C . GLU A 1 166 ? 7.612 78.599 71.197 1.00 90.24 166 GLU A C 1
ATOM 353 O O . GLU A 1 166 ? 7.718 78.697 72.427 1.00 94.05 166 GLU A O 1
ATOM 359 N N . ILE A 1 167 ? 8.550 78.011 70.451 1.00 88.92 167 ILE A N 1
ATOM 360 C CA . ILE A 1 167 ? 9.798 77.585 71.074 1.00 90.47 167 ILE A CA 1
ATOM 361 C C . ILE A 1 167 ? 10.544 78.793 71.618 1.00 96.08 167 ILE A C 1
ATOM 362 O O . ILE A 1 167 ? 11.250 78.693 72.624 1.00 98.75 167 ILE A O 1
ATOM 367 N N . LEU A 1 168 ? 10.373 79.960 70.989 1.00 95.91 168 LEU A N 1
ATOM 368 C CA . LEU A 1 168 ? 11.005 81.172 71.497 1.00 92.30 168 LEU A CA 1
ATOM 369 C C . LEU A 1 168 ? 10.386 81.597 72.820 1.00 91.79 168 LEU A C 1
ATOM 370 O O . LEU A 1 168 ? 11.104 81.968 73.755 1.00 90.99 168 LEU A O 1
ATOM 375 N N . VAL A 1 169 ? 9.055 81.554 72.917 1.00 93.49 169 VAL A N 1
ATOM 376 C CA . VAL A 1 169 ? 8.403 81.790 74.205 1.00 96.56 169 VAL A CA 1
ATOM 377 C C . VAL A 1 169 ? 8.885 80.787 75.250 1.00 98.56 169 VAL A C 1
ATOM 378 O O . VAL A 1 169 ? 9.036 81.125 76.431 1.00 96.54 169 VAL A O 1
ATOM 382 N N . GLU A 1 170 ? 9.162 79.555 74.836 1.00 100.08 170 GLU A N 1
ATOM 383 C CA . GLU A 1 170 ? 9.582 78.512 75.765 1.00 105.30 170 GLU A CA 1
ATOM 384 C C . GLU A 1 170 ? 11.096 78.431 75.966 1.00 104.67 170 GLU A C 1
ATOM 385 O O . GLU A 1 170 ? 11.557 77.529 76.673 1.00 111.85 170 GLU A O 1
ATOM 391 N N . LEU A 1 171 ? 11.883 79.327 75.366 1.00 102.43 171 LEU A N 1
ATOM 392 C CA . LEU A 1 171 ? 13.324 79.336 75.610 1.00 100.23 171 LEU A CA 1
ATOM 393 C C . LEU A 1 171 ? 13.781 80.404 76.594 1.00 101.96 171 LEU A C 1
ATOM 394 O O . LEU A 1 171 ? 14.794 80.204 77.267 1.00 89.28 171 LEU A O 1
ATOM 399 N N . VAL A 1 172 ? 13.068 81.520 76.725 1.00 101.06 172 VAL A N 1
ATOM 400 C CA . VAL A 1 172 ? 13.462 82.588 77.632 1.00 106.93 172 VAL A CA 1
ATOM 401 C C . VAL A 1 172 ? 12.545 82.661 78.846 1.00 114.06 172 VAL A C 1
ATOM 402 O O . VAL A 1 172 ? 13.013 82.862 79.970 1.00 114.50 172 VAL A O 1
ATOM 406 N N . GLN A 1 173 ? 11.239 82.472 78.646 1.00 116.57 173 GLN A N 1
ATOM 407 C CA . GLN A 1 173 ? 10.303 82.531 79.763 1.00 118.29 173 GLN A CA 1
ATOM 408 C C . GLN A 1 173 ? 10.327 81.248 80.581 1.00 120.58 173 GLN A C 1
ATOM 409 O O . GLN A 1 173 ? 10.246 81.294 81.814 1.00 121.42 173 GLN A O 1
ATOM 415 N N . TYR A 1 174 ? 10.449 80.098 79.917 1.00 119.96 174 TYR A N 1
ATOM 416 C CA . TYR A 1 174 ? 10.537 78.814 80.606 1.00 115.89 174 TYR A CA 1
ATOM 417 C C . TYR A 1 174 ? 11.988 78.457 80.915 1.00 115.44 174 TYR A C 1
ATOM 418 O O . TYR A 1 174 ? 12.361 78.270 82.077 1.00 117.06 174 TYR A O 1
ATOM 427 N N . CYS A 1 175 ? 12.813 78.365 79.876 1.00 113.42 175 CYS A N 1
ATOM 428 C CA . CYS A 1 175 ? 14.199 77.952 80.000 1.00 111.85 175 CYS A CA 1
ATOM 429 C C . CYS A 1 175 ? 15.093 79.127 80.387 1.00 117.24 175 CYS A C 1
ATOM 430 O O . CYS A 1 175 ? 14.715 80.297 80.287 1.00 111.77 175 CYS A O 1
ATOM 433 N N . HIS A 1 176 ? 16.300 78.793 80.838 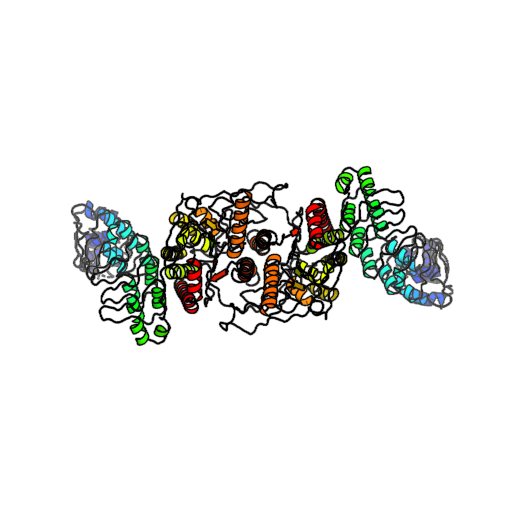1.00 122.19 176 HIS A N 1
ATOM 434 C CA . HIS A 1 176 ? 17.343 79.781 81.103 1.00 126.69 176 HIS A CA 1
ATOM 435 C C . HIS A 1 176 ? 18.046 80.099 79.794 1.00 124.71 176 HIS A C 1
ATOM 436 O O . HIS A 1 176 ? 18.966 79.388 79.387 1.00 121.22 176 HIS A O 1
ATOM 443 N N . ALA A 1 177 ? 17.621 81.166 79.120 1.00 123.74 177 ALA A N 1
ATOM 444 C CA . ALA A 1 177 ? 18.302 81.621 77.910 1.00 113.51 177 ALA A CA 1
ATOM 445 C C . ALA A 1 177 ? 18.288 83.141 77.867 1.00 113.21 177 ALA A C 1
ATOM 446 O O . ALA A 1 177 ? 17.237 83.743 77.621 1.00 117.83 177 ALA A O 1
ATOM 448 N N . GLN A 1 178 ? 19.440 83.757 78.122 1.00 113.54 178 GLN A N 1
ATOM 449 C CA . GLN A 1 178 ? 19.554 85.197 77.955 1.00 111.78 178 GLN A CA 1
ATOM 450 C C . GLN A 1 178 ? 19.318 85.551 76.492 1.00 108.81 178 GLN A C 1
ATOM 451 O O . GLN A 1 178 ? 19.629 84.775 75.587 1.00 110.36 178 GLN A O 1
ATOM 457 N N . MET A 1 179 ? 18.748 86.732 76.259 1.00 103.89 179 MET A N 1
ATOM 458 C CA . MET A 1 179 ? 18.339 87.088 74.904 1.00 96.00 179 MET A CA 1
ATOM 459 C C . MET A 1 179 ? 19.519 87.609 74.090 1.00 89.34 179 MET A C 1
ATOM 460 O O . MET A 1 179 ? 19.737 87.184 72.950 1.00 86.85 179 MET A O 1
ATOM 465 N N . ASP A 1 180 ? 20.287 88.535 74.665 1.00 88.44 180 ASP A N 1
ATOM 466 C CA . ASP A 1 180 ? 21.394 89.210 73.984 1.00 84.66 180 ASP A CA 1
ATOM 467 C C . ASP A 1 180 ? 22.649 88.330 73.941 1.00 85.92 180 ASP A C 1
ATOM 468 O O . ASP A 1 180 ? 23.662 88.592 74.595 1.00 88.67 180 ASP A O 1
ATOM 473 N N . VAL A 1 181 ? 22.576 87.264 73.144 1.00 86.01 181 VAL A N 1
ATOM 474 C CA . VAL A 1 181 ? 23.710 86.368 72.921 1.00 87.85 181 VAL A CA 1
ATOM 475 C C . VAL A 1 181 ? 24.329 86.687 71.566 1.00 92.57 181 VAL A C 1
ATOM 476 O O . VAL A 1 181 ? 23.616 86.809 70.562 1.00 71.45 181 VAL A O 1
ATOM 480 N N . THR A 1 182 ? 25.652 86.818 71.534 1.00 72.08 182 THR A N 1
ATOM 481 C CA . THR A 1 182 ? 26.398 87.114 70.316 1.00 70.44 182 THR A CA 1
ATOM 482 C C . THR A 1 182 ? 27.137 85.859 69.871 1.00 70.69 182 THR A C 1
ATOM 483 O O . THR A 1 182 ? 27.934 85.301 70.634 1.00 71.77 182 THR A O 1
ATOM 487 N N . ASP A 1 183 ? 26.873 85.420 68.639 1.00 69.78 183 ASP A N 1
ATOM 488 C CA . ASP A 1 183 ? 27.479 84.198 68.129 1.00 70.39 183 ASP A CA 1
ATOM 489 C C . ASP A 1 183 ? 28.975 84.404 67.877 1.00 73.21 183 ASP A C 1
ATOM 490 O O . ASP A 1 183 ? 29.536 85.482 68.100 1.00 73.49 183 ASP A O 1
ATOM 495 N N . ASN A 1 184 ? 29.626 83.344 67.394 1.00 73.86 184 ASN A N 1
ATOM 496 C CA . ASN A 1 184 ? 31.080 83.318 67.299 1.00 69.90 184 ASN A CA 1
ATOM 497 C C . ASN A 1 184 ? 31.629 84.094 66.114 1.00 68.04 184 ASN A C 1
ATOM 498 O O . ASN A 1 184 ? 32.852 84.232 66.003 1.00 67.92 184 ASN A O 1
ATOM 503 N N . LYS A 1 185 ? 30.774 84.586 65.222 1.00 66.97 185 LYS A N 1
ATOM 504 C CA . LYS A 1 185 ? 31.226 85.328 64.054 1.00 65.58 185 LYS A CA 1
ATOM 505 C C . LYS A 1 185 ? 30.807 86.789 64.101 1.00 64.69 185 LYS A C 1
ATOM 506 O O . LYS A 1 185 ? 30.967 87.501 63.103 1.00 63.51 185 LYS A O 1
ATOM 512 N N . GLY A 1 186 ? 30.262 87.250 65.230 1.00 65.30 186 GLY A N 1
ATOM 513 C CA . GLY A 1 186 ? 29.903 88.636 65.430 1.00 64.62 186 GLY A CA 1
ATOM 514 C C . GLY A 1 186 ? 28.408 88.866 65.537 1.00 82.92 186 GLY A C 1
ATOM 515 O O . GLY A 1 186 ? 27.980 89.791 66.238 1.00 64.63 186 GLY A O 1
ATOM 516 N N . GLU A 1 187 ? 27.612 88.043 64.860 1.00 79.94 187 GLU A N 1
ATOM 517 C CA . GLU A 1 187 ? 26.206 88.333 64.637 1.00 80.12 187 GLU A CA 1
ATOM 518 C C . GLU A 1 187 ? 25.430 88.254 65.948 1.00 79.25 187 GLU A C 1
ATOM 519 O O . GLU A 1 187 ? 25.849 87.610 66.912 1.00 84.53 187 GLU A O 1
ATOM 525 N N . THR A 1 188 ? 24.286 88.931 65.979 1.00 81.97 188 THR A N 1
ATOM 526 C CA . THR A 1 188 ? 23.442 89.001 67.162 1.00 66.56 188 THR A CA 1
ATOM 527 C C . THR A 1 188 ? 22.193 88.149 66.960 1.00 73.61 188 THR A C 1
ATOM 528 O O . THR A 1 188 ? 21.986 87.541 65.906 1.00 66.88 188 THR A O 1
ATOM 532 N N . ALA A 1 189 ? 21.346 88.117 67.992 1.00 75.02 189 ALA A N 1
ATOM 533 C CA . ALA A 1 189 ? 20.143 87.295 67.931 1.00 76.61 189 ALA A CA 1
ATOM 534 C C . ALA A 1 189 ? 19.104 87.906 67.002 1.00 69.59 189 ALA A C 1
ATOM 535 O O . ALA A 1 189 ? 18.327 87.177 66.378 1.00 68.99 189 ALA A O 1
ATOM 537 N N . PHE A 1 190 ? 19.066 89.236 66.907 1.00 69.07 190 PHE A N 1
ATOM 538 C CA . PHE A 1 190 ? 18.179 89.884 65.947 1.00 67.16 190 PHE A CA 1
ATOM 539 C C . PHE A 1 190 ? 18.498 89.444 64.521 1.00 69.19 190 PHE A C 1
ATOM 540 O O . PHE A 1 190 ? 17.662 88.826 63.852 1.00 71.37 190 PHE A O 1
ATOM 548 N N . HIS A 1 191 ? 19.706 89.746 64.029 1.00 69.44 191 HIS A N 1
ATOM 549 C CA . HIS A 1 191 ? 19.995 89.458 62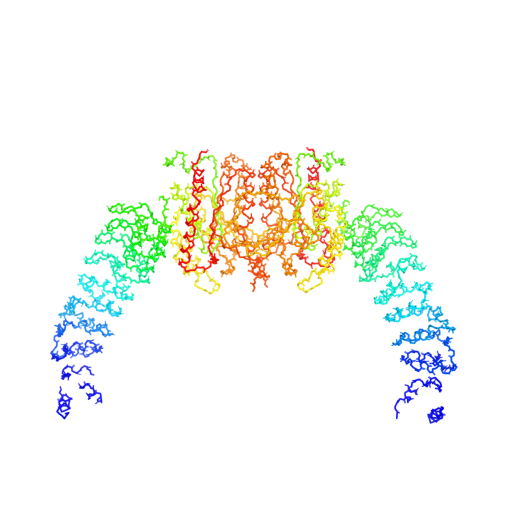.628 1.00 66.74 191 HIS A CA 1
ATOM 550 C C . HIS A 1 191 ? 20.507 88.039 62.398 1.00 64.24 191 HIS A C 1
ATOM 551 O O . HIS A 1 191 ? 21.219 87.791 61.416 1.00 63.52 191 HIS A O 1
ATOM 558 N N . TYR A 1 192 ? 20.176 87.108 63.293 1.00 65.75 192 TYR A N 1
ATOM 559 C CA . TYR A 1 192 ? 20.104 85.702 62.923 1.00 71.64 192 TYR A CA 1
ATOM 560 C C . TYR A 1 192 ? 18.716 85.325 62.427 1.00 73.93 192 TYR A C 1
ATOM 561 O O . TYR A 1 192 ? 18.554 84.256 61.829 1.00 78.47 192 TYR A O 1
ATOM 570 N N . ALA A 1 193 ? 17.718 86.184 62.654 1.00 69.16 193 ALA A N 1
ATOM 571 C CA . ALA A 1 193 ? 16.360 85.940 62.182 1.00 68.05 193 ALA A CA 1
ATOM 572 C C . ALA A 1 193 ? 16.082 86.548 60.812 1.00 66.51 193 ALA A C 1
ATOM 573 O O . ALA A 1 193 ? 15.280 85.990 60.052 1.00 67.03 193 ALA A O 1
ATOM 575 N N . VAL A 1 194 ? 16.706 87.682 60.477 1.00 65.47 194 VAL A N 1
ATOM 576 C CA . VAL A 1 194 ? 16.505 88.266 59.154 1.00 67.59 194 VAL A CA 1
ATOM 577 C C . VAL A 1 194 ? 17.159 87.441 58.059 1.00 70.11 194 VAL A C 1
ATOM 578 O O . VAL A 1 194 ? 16.932 87.708 56.873 1.00 69.06 194 VAL A O 1
ATOM 582 N N . GLN A 1 195 ? 17.981 86.454 58.423 1.00 70.78 195 GLN A N 1
ATOM 583 C CA . GLN A 1 195 ? 18.400 85.453 57.451 1.00 73.69 195 GLN A CA 1
ATOM 584 C C . GLN A 1 195 ? 17.257 84.501 57.124 1.00 80.57 195 GLN A C 1
ATOM 585 O O . GLN A 1 195 ? 17.209 83.944 56.021 1.00 79.04 195 GLN A O 1
ATOM 591 N N . GLY A 1 196 ? 16.329 84.314 58.060 1.00 85.47 196 GLY A N 1
ATOM 592 C CA . GLY A 1 196 ? 15.074 83.647 57.801 1.00 87.27 196 GLY A CA 1
ATOM 593 C C . GLY A 1 196 ? 13.980 84.643 57.472 1.00 87.50 196 GLY A C 1
ATOM 594 O O . GLY A 1 196 ? 14.238 85.803 57.131 1.00 83.98 196 GLY A O 1
ATOM 595 N N . ASP A 1 197 ? 12.735 84.189 57.588 1.00 91.80 197 ASP A N 1
ATOM 596 C CA . ASP A 1 197 ? 11.580 84.977 57.162 1.00 95.59 197 ASP A CA 1
ATOM 597 C C . ASP A 1 197 ? 10.466 84.928 58.202 1.00 98.99 197 ASP A C 1
ATOM 598 O O . ASP A 1 197 ? 9.294 84.719 57.882 1.00 103.88 197 ASP A O 1
ATOM 603 N N . ASN A 1 198 ? 10.815 85.131 59.474 1.00 98.05 198 ASN A N 1
ATOM 604 C CA . ASN A 1 198 ? 9.805 85.117 60.530 1.00 100.77 198 ASN A CA 1
ATOM 605 C C . ASN A 1 198 ? 9.110 86.470 60.677 1.00 100.77 198 ASN A C 1
ATOM 606 O O . ASN A 1 198 ? 7.890 86.573 60.510 1.00 102.15 198 ASN A O 1
ATOM 611 N N . SER A 1 199 ? 9.874 87.504 61.046 1.00 102.32 199 SER A N 1
ATOM 612 C CA . SER A 1 199 ? 9.440 88.899 61.162 1.00 102.53 199 SER A CA 1
ATOM 613 C C . SER A 1 199 ? 8.560 89.208 62.374 1.00 100.57 199 SER A C 1
ATOM 614 O O . SER A 1 199 ? 8.263 90.379 62.633 1.00 102.04 199 SER A O 1
ATOM 617 N N . GLN A 1 200 ? 8.130 88.194 63.120 1.00 99.11 200 GLN A N 1
ATOM 618 C CA . GLN A 1 200 ? 7.407 88.407 64.371 1.00 98.03 200 GLN A CA 1
ATOM 619 C C . GLN A 1 200 ? 8.252 88.103 65.597 1.00 97.97 200 GLN A C 1
ATOM 620 O O . GLN A 1 200 ? 8.126 88.784 66.623 1.00 98.97 200 GLN A O 1
ATOM 626 N N . VAL A 1 201 ? 9.116 87.089 65.500 1.00 95.12 201 VAL A N 1
ATOM 627 C CA . VAL A 1 201 ? 10.161 86.866 66.494 1.00 88.15 201 VAL A CA 1
ATOM 628 C C . VAL A 1 201 ? 10.932 88.150 66.747 1.00 85.58 201 VAL A C 1
ATOM 629 O O . VAL A 1 201 ? 11.372 88.406 67.870 1.00 90.96 201 VAL A O 1
ATOM 633 N N . LEU A 1 202 ? 11.093 88.987 65.718 1.00 77.71 202 LEU A N 1
ATOM 634 C CA . LEU A 1 202 ? 11.751 90.277 65.904 1.00 73.32 202 LEU A CA 1
ATOM 635 C C . LEU A 1 202 ? 10.994 91.150 66.898 1.00 71.83 202 LEU A C 1
ATOM 636 O O . LEU A 1 202 ? 11.607 91.832 67.728 1.00 70.15 202 LEU A O 1
ATOM 641 N N . GLN A 1 203 ? 9.661 91.143 66.831 1.00 71.27 203 GLN A N 1
ATOM 642 C CA . GLN A 1 203 ? 8.876 91.934 67.774 1.00 75.04 203 GLN A CA 1
ATOM 643 C C . GLN A 1 203 ? 8.889 91.302 69.159 1.00 77.72 203 GLN A C 1
ATOM 644 O O . GLN A 1 203 ? 8.928 92.010 70.172 1.00 74.41 203 GLN A O 1
ATOM 650 N N . LEU A 1 204 ? 8.860 89.969 69.224 1.00 83.46 204 LEU A N 1
ATOM 651 C CA . LEU A 1 204 ? 8.955 89.311 70.524 1.00 88.16 204 LEU A CA 1
ATOM 652 C C . LEU A 1 204 ? 10.322 89.538 71.155 1.00 87.99 204 LEU A C 1
ATOM 653 O O . LEU A 1 204 ? 10.462 89.468 72.382 1.00 84.61 204 LEU A O 1
ATOM 658 N N . LEU A 1 205 ? 11.332 89.813 70.331 1.00 89.23 205 LEU A N 1
ATOM 659 C CA . LEU A 1 205 ? 12.637 90.233 70.811 1.00 87.11 205 LEU A CA 1
ATOM 660 C C . LEU A 1 205 ? 12.712 91.739 70.998 1.00 82.04 205 LEU A C 1
ATOM 661 O O . LEU A 1 205 ? 13.549 92.211 71.771 1.00 81.53 205 LEU A O 1
ATOM 666 N N . GLY A 1 206 ? 11.867 92.502 70.307 1.00 80.03 206 GLY A N 1
ATOM 667 C CA . GLY A 1 206 ? 11.747 93.914 70.599 1.00 83.13 206 GLY A CA 1
ATOM 668 C C . GLY A 1 206 ? 10.998 94.085 71.904 1.00 90.16 206 GLY A C 1
ATOM 669 O O . GLY A 1 206 ? 9.887 94.624 71.944 1.00 86.64 206 GLY A O 1
ATOM 670 N N . LYS A 1 207 ? 11.620 93.613 72.983 1.00 98.41 207 LYS A N 1
ATOM 671 C CA . LYS A 1 207 ? 11.027 93.588 74.311 1.00 104.67 207 LYS A CA 1
ATOM 672 C C . LYS A 1 207 ? 12.012 94.114 75.343 1.00 112.80 207 LYS A C 1
ATOM 673 O O . LYS A 1 207 ? 13.047 94.688 74.987 1.00 109.73 207 LYS A O 1
ATOM 679 N N . ASN A 1 208 ? 11.697 93.916 76.620 1.00 121.12 208 ASN A N 1
ATOM 680 C CA . ASN A 1 208 ? 12.567 94.378 77.691 1.00 127.03 208 ASN A CA 1
ATOM 681 C C . ASN A 1 208 ? 13.900 93.637 77.647 1.00 125.51 208 ASN A C 1
ATOM 682 O O . ASN A 1 208 ? 13.993 92.511 77.149 1.00 125.75 208 ASN A O 1
ATOM 687 N N . ALA A 1 209 ? 14.940 94.290 78.172 1.00 123.71 209 ALA A N 1
ATOM 688 C CA . ALA A 1 209 ? 16.284 93.713 78.229 1.00 119.88 209 ALA A CA 1
ATOM 689 C C . ALA A 1 209 ? 16.739 93.266 76.843 1.00 115.51 209 ALA A C 1
ATOM 690 O O . ALA A 1 209 ? 17.355 92.211 76.672 1.00 120.54 209 ALA A O 1
ATOM 692 N N . SER A 1 210 ? 16.434 94.086 75.835 1.00 107.82 210 SER A N 1
ATOM 693 C CA . SER A 1 210 ? 16.771 93.772 74.445 1.00 93.27 210 SER A CA 1
ATOM 694 C C . SER A 1 210 ? 17.151 95.058 73.716 1.00 84.12 210 SER A C 1
ATOM 695 O O . SER A 1 210 ? 16.292 95.768 73.186 1.00 77.81 210 SER A O 1
ATOM 698 N N . ALA A 1 211 ? 18.450 95.345 73.696 1.00 80.57 211 ALA A N 1
ATOM 699 C CA . ALA A 1 211 ? 19.024 96.460 72.950 1.00 79.33 211 ALA A CA 1
ATOM 700 C C . ALA A 1 211 ? 19.917 95.815 71.902 1.00 83.33 211 ALA A C 1
ATOM 701 O O . ALA A 1 211 ? 21.124 95.662 72.101 1.00 88.32 211 ALA A O 1
ATOM 703 N N . GLY A 1 212 ? 19.312 95.423 70.785 1.00 80.70 212 GLY A N 1
ATOM 704 C CA . GLY A 1 212 ? 20.048 94.800 69.706 1.00 77.48 212 GLY A CA 1
ATOM 705 C C . GLY A 1 212 ? 19.804 95.422 68.349 1.00 73.57 212 GLY A C 1
ATOM 706 O O . GLY A 1 212 ? 20.355 94.972 67.340 1.00 70.57 212 GLY A O 1
ATOM 707 N N . LEU A 1 213 ? 18.970 96.461 68.318 1.00 76.01 213 LEU A N 1
ATOM 708 C CA . LEU A 1 213 ? 18.668 97.132 67.061 1.00 62.22 213 LEU A CA 1
ATOM 709 C C . LEU A 1 213 ? 19.934 97.733 66.471 1.00 63.38 213 LEU A C 1
ATOM 710 O O . LEU A 1 213 ? 20.215 97.585 65.278 1.00 59.89 213 LEU A O 1
ATOM 715 N N . ASN A 1 214 ? 20.706 98.421 67.303 1.00 61.64 214 ASN A N 1
ATOM 716 C CA . ASN A 1 214 ? 22.032 98.907 66.961 1.00 62.09 214 ASN A CA 1
ATOM 717 C C . ASN A 1 214 ? 23.132 97.933 67.364 1.00 63.23 214 ASN A C 1
ATOM 718 O O . ASN A 1 214 ? 24.303 98.317 67.381 1.00 63.48 214 ASN A O 1
ATOM 723 N N . GLN A 1 215 ? 22.785 96.702 67.738 1.00 63.19 215 GLN A N 1
ATOM 724 C CA . GLN A 1 215 ? 23.797 95.674 67.959 1.00 66.26 215 GLN A CA 1
ATOM 725 C C . GLN A 1 215 ? 24.238 95.199 66.584 1.00 62.54 215 GLN A C 1
ATOM 726 O O . GLN A 1 215 ? 23.475 94.542 65.867 1.00 61.75 215 GLN A O 1
ATOM 732 N N . VAL A 1 216 ? 25.472 95.530 66.221 1.00 61.34 216 VAL A N 1
ATOM 733 C CA . VAL A 1 216 ? 25.911 95.456 64.836 1.00 60.13 216 VAL A CA 1
ATOM 734 C C . VAL A 1 216 ? 27.372 95.039 64.737 1.00 60.29 216 VAL A C 1
ATOM 735 O O . VAL A 1 216 ? 28.274 95.831 65.035 1.00 69.22 216 VAL A O 1
ATOM 739 N N . ASN A 1 217 ? 27.631 93.775 64.388 1.00 61.56 217 ASN A N 1
ATOM 740 C CA . ASN A 1 217 ? 28.982 93.421 63.947 1.00 65.53 217 ASN A CA 1
ATOM 741 C C . ASN A 1 217 ? 29.003 92.126 63.129 1.00 62.87 217 ASN A C 1
ATOM 742 O O . ASN A 1 217 ? 29.133 91.044 63.696 1.00 61.76 217 ASN A O 1
ATOM 747 N N . LYS A 1 218 ? 28.848 92.235 61.821 1.00 61.19 218 LYS A N 1
ATOM 748 C CA . LYS A 1 218 ? 29.457 91.214 60.961 1.00 68.45 218 LYS A CA 1
ATOM 749 C C . LYS A 1 218 ? 30.849 91.747 60.629 1.00 71.17 218 LYS A C 1
ATOM 750 O O . LYS A 1 218 ? 31.871 91.200 61.055 1.00 66.65 218 LYS A O 1
ATOM 756 N N . GLN A 1 219 ? 30.876 92.858 59.900 1.00 76.61 219 GLN A N 1
ATOM 757 C CA . GLN A 1 219 ? 31.960 93.824 59.798 1.00 82.03 219 GLN A CA 1
ATOM 758 C C . GLN A 1 219 ? 31.361 95.208 59.989 1.00 85.00 219 GLN A C 1
ATOM 759 O O . GLN A 1 219 ? 31.808 96.195 59.394 1.00 86.65 219 GLN A O 1
ATOM 765 N N . GLY A 1 220 ? 30.318 95.261 60.806 1.00 87.88 220 GLY A N 1
ATOM 766 C CA . GLY A 1 220 ? 29.416 96.382 60.887 1.00 81.57 220 GLY A CA 1
ATOM 767 C C . GLY A 1 220 ? 28.261 96.127 59.945 1.00 90.21 220 GLY A C 1
ATOM 768 O O . GLY A 1 220 ? 28.303 96.522 58.777 1.00 55.26 220 GLY A O 1
ATOM 769 N N . LEU A 1 221 ? 27.235 95.434 60.443 1.00 56.82 221 LEU A N 1
ATOM 770 C CA . LEU A 1 221 ? 26.012 95.183 59.681 1.00 56.47 221 LEU A CA 1
ATOM 771 C C . LEU A 1 221 ? 24.841 95.192 60.660 1.00 57.14 221 LEU A C 1
ATOM 772 O O . LEU A 1 221 ? 24.577 94.185 61.324 1.00 58.23 221 LEU A O 1
ATOM 777 N N . THR A 1 222 ? 24.170 96.339 60.768 1.00 56.56 222 THR A N 1
ATOM 778 C CA . THR A 1 222 ? 22.976 96.456 61.586 1.00 57.17 222 THR A CA 1
ATOM 779 C C . THR A 1 222 ? 21.953 95.420 61.123 1.00 57.65 222 THR A C 1
ATOM 780 O O . THR A 1 222 ? 22.051 94.903 60.007 1.00 57.24 222 THR A O 1
ATOM 784 N N . PRO A 1 223 ? 21.004 95.039 61.980 1.00 58.70 223 PRO A N 1
ATOM 785 C CA . PRO A 1 223 ? 19.859 94.274 61.463 1.00 59.15 223 PRO A CA 1
ATOM 786 C C . PRO A 1 223 ? 19.291 94.870 60.181 1.00 76.88 223 PRO A C 1
ATOM 787 O O . PRO A 1 223 ? 18.988 94.145 59.215 1.00 58.05 223 PRO A O 1
ATOM 791 N N . LEU A 1 224 ? 19.185 96.203 60.152 1.00 68.41 224 LEU A N 1
ATOM 792 C CA . LEU A 1 224 ? 18.809 96.934 58.946 1.00 61.81 224 LEU A CA 1
ATOM 793 C C . LEU A 1 224 ? 19.661 96.555 57.745 1.00 59.40 224 LEU A C 1
ATOM 794 O O . LEU A 1 224 ? 19.131 96.225 56.682 1.00 58.10 224 LEU A O 1
ATOM 799 N N . HIS A 1 225 ? 20.985 96.638 57.881 1.00 59.70 225 HIS A N 1
ATOM 800 C CA . HIS A 1 225 ? 21.857 96.428 56.728 1.00 57.69 225 HIS A CA 1
ATOM 801 C C . HIS A 1 225 ? 21.786 94.996 56.211 1.00 55.45 225 HIS A C 1
ATOM 802 O O . HIS A 1 225 ? 21.856 94.770 55.000 1.00 54.77 225 HIS A O 1
ATOM 809 N N . LEU A 1 226 ? 21.648 94.013 57.099 1.00 56.29 226 LEU A N 1
ATOM 810 C CA . LEU A 1 226 ? 21.528 92.639 56.626 1.00 57.07 226 LEU A CA 1
ATOM 811 C C . LEU A 1 226 ? 20.214 92.440 55.876 1.00 65.04 226 LEU A C 1
ATOM 812 O O . LEU A 1 226 ? 20.194 91.880 54.768 1.00 63.02 226 LEU A O 1
ATOM 817 N N . ALA A 1 227 ? 19.106 92.919 56.455 1.00 65.90 227 ALA A N 1
ATOM 818 C CA . ALA A 1 227 ? 17.820 92.813 55.770 1.00 71.83 227 ALA A CA 1
ATOM 819 C C . ALA A 1 227 ? 17.790 93.613 54.468 1.00 70.74 227 ALA A C 1
ATOM 820 O O . ALA A 1 227 ? 17.043 93.267 53.547 1.00 77.92 227 ALA A O 1
ATOM 822 N N . CYS A 1 228 ? 18.585 94.682 54.373 1.00 64.49 228 CYS A N 1
ATOM 823 C CA . CYS A 1 228 ? 18.664 95.465 53.142 1.00 59.14 228 CYS A CA 1
ATOM 824 C C . CYS A 1 228 ? 19.517 94.781 52.084 1.00 54.35 228 CYS A C 1
ATOM 825 O O . CYS A 1 228 ? 19.186 94.825 50.896 1.00 54.13 228 CYS A O 1
ATOM 828 N N . GLN A 1 229 ? 20.618 94.154 52.494 1.00 54.63 229 GLN A N 1
ATOM 829 C CA . GLN A 1 229 ? 21.502 93.503 51.537 1.00 54.66 229 GLN A CA 1
ATOM 830 C C . GLN A 1 229 ? 20.856 92.261 50.948 1.00 55.64 229 GLN A C 1
ATOM 831 O O . GLN A 1 229 ? 20.972 92.009 49.744 1.00 55.60 229 GLN A O 1
ATOM 837 N N . MET A 1 230 ? 20.173 91.469 51.778 1.00 56.65 230 MET A N 1
ATOM 838 C CA . MET A 1 230 ? 19.590 90.235 51.262 1.00 61.66 230 MET A CA 1
ATOM 839 C C . MET A 1 230 ? 18.368 90.519 50.395 1.00 58.89 230 MET A C 1
ATOM 840 O O . MET A 1 230 ? 18.215 89.932 49.317 1.00 60.90 230 MET A O 1
ATOM 845 N N . GLY A 1 231 ? 17.481 91.399 50.849 1.00 57.52 231 GLY A N 1
ATOM 846 C CA . GLY A 1 231 ? 16.276 91.696 50.101 1.00 57.68 231 GLY A CA 1
ATOM 847 C C . GLY A 1 231 ? 15.025 91.425 50.904 1.00 58.68 231 GLY A C 1
ATOM 848 O O . GLY A 1 231 ? 13.907 91.482 50.382 1.00 59.70 231 GLY A O 1
ATOM 849 N N . LYS A 1 232 ? 15.210 91.146 52.191 1.00 59.12 232 LYS A N 1
ATOM 850 C CA . LYS A 1 232 ? 14.101 90.838 53.089 1.00 60.25 232 LYS A CA 1
ATOM 851 C C . LYS A 1 232 ? 13.428 92.160 53.423 1.00 75.71 232 LYS A C 1
ATOM 852 O O . LYS A 1 232 ? 13.716 92.792 54.441 1.00 74.05 232 LYS A O 1
ATOM 858 N N . GLN A 1 233 ? 12.509 92.576 52.548 1.00 73.26 233 GLN A N 1
ATOM 859 C CA . GLN A 1 233 ? 11.914 93.903 52.672 1.00 77.08 233 GLN A CA 1
ATOM 860 C C . GLN A 1 233 ? 10.978 93.976 53.870 1.00 81.43 233 GLN A C 1
ATOM 861 O O . GLN A 1 233 ? 10.991 94.963 54.618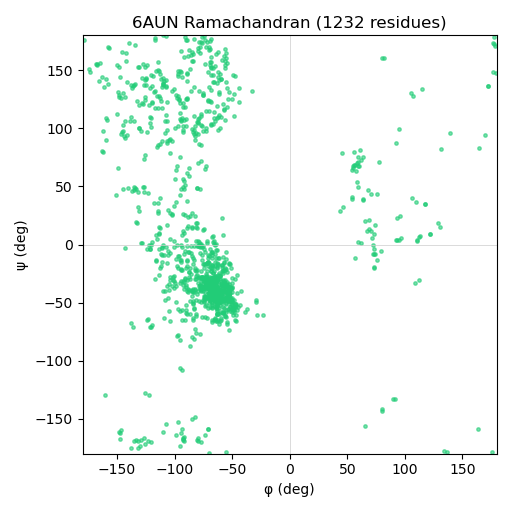 1.00 83.85 233 GLN A O 1
ATOM 867 N N . GLU A 1 234 ? 10.137 92.954 54.047 1.00 77.69 234 GLU A N 1
ATOM 868 C CA . GLU A 1 234 ? 9.260 92.904 55.211 1.00 74.46 234 GLU A CA 1
ATOM 869 C C . GLU A 1 234 ? 10.055 92.997 56.511 1.00 69.55 234 GLU A C 1
ATOM 870 O O . GLU A 1 234 ? 9.588 93.593 57.487 1.00 62.39 234 GLU A O 1
ATOM 876 N N . MET A 1 235 ? 11.263 92.420 56.544 1.00 66.17 235 MET A N 1
ATOM 877 C CA . MET A 1 235 ? 12.119 92.564 57.721 1.00 63.57 235 MET A CA 1
ATOM 878 C C . MET A 1 235 ? 12.545 94.009 57.938 1.00 61.15 235 MET A C 1
ATOM 879 O O . MET A 1 235 ? 12.526 94.505 59.073 1.00 61.10 235 MET A O 1
ATOM 884 N N . VAL A 1 236 ? 12.942 94.696 56.866 1.00 62.85 236 VAL A N 1
ATOM 885 C CA . VAL A 1 236 ? 13.280 96.110 56.983 1.00 57.69 236 VAL A CA 1
ATOM 886 C C . VAL A 1 236 ? 12.098 96.878 57.549 1.00 58.85 236 VAL A C 1
ATOM 887 O O . VAL A 1 236 ? 12.259 97.740 58.420 1.00 57.68 236 VAL A O 1
ATOM 891 N N . ARG A 1 237 ? 10.890 96.561 57.078 1.00 59.90 237 ARG A N 1
ATOM 892 C CA . ARG A 1 237 ? 9.695 97.243 57.571 1.00 61.14 237 ARG A CA 1
ATOM 893 C C . ARG A 1 237 ? 9.466 96.967 59.054 1.00 62.86 237 ARG A C 1
ATOM 894 O O . ARG A 1 237 ? 9.173 97.885 59.831 1.00 60.25 237 ARG A O 1
ATOM 902 N N . VAL A 1 238 ? 9.558 95.697 59.457 1.00 64.88 238 VAL A N 1
ATOM 903 C CA . VAL A 1 238 ? 9.353 95.335 60.858 1.00 69.10 238 VAL A CA 1
ATOM 904 C C . VAL A 1 238 ? 10.341 96.068 61.754 1.00 70.56 238 VAL A C 1
ATOM 905 O O . VAL A 1 238 ? 9.978 96.563 62.828 1.00 74.13 238 VAL A O 1
ATOM 909 N N . LEU A 1 239 ? 11.604 96.158 61.329 1.00 70.27 239 LEU A N 1
ATOM 910 C CA . LEU A 1 239 ? 12.594 96.862 62.140 1.00 69.03 239 LEU A CA 1
ATOM 911 C C . LEU A 1 239 ? 12.327 98.363 62.173 1.00 70.61 239 LEU A C 1
ATOM 912 O O . LEU A 1 239 ? 12.474 98.999 63.221 1.00 71.11 239 LEU A O 1
ATOM 917 N N . LEU A 1 240 ? 11.898 98.943 61.049 1.00 67.58 240 LEU A N 1
ATOM 918 C CA . LEU A 1 240 ? 11.693 100.389 61.004 1.00 66.66 240 LEU A CA 1
ATOM 919 C C . LEU A 1 240 ? 10.480 100.799 61.827 1.00 63.07 240 LEU A C 1
ATOM 920 O O . LEU A 1 240 ? 10.475 101.868 62.447 1.00 63.79 240 LEU A O 1
ATOM 925 N N . LEU A 1 241 ? 9.442 99.963 61.846 1.00 66.84 241 LEU A N 1
ATOM 926 C CA . LEU A 1 241 ? 8.311 100.201 62.733 1.00 74.66 241 LEU A CA 1
ATOM 927 C C . LEU A 1 241 ? 8.709 100.102 64.205 1.00 77.94 241 LEU A C 1
ATOM 928 O O . LEU A 1 241 ? 7.972 100.590 65.068 1.00 77.85 241 LEU A O 1
ATOM 933 N N . CYS A 1 242 ? 9.845 99.464 64.506 1.00 82.14 242 CYS A N 1
ATOM 934 C CA . CYS A 1 242 ? 10.346 99.274 65.865 1.00 86.90 242 CYS A CA 1
ATOM 935 C C . CYS A 1 242 ? 11.538 100.175 66.201 1.00 89.81 242 CYS A C 1
ATOM 936 O O . CYS A 1 242 ? 12.388 99.797 67.013 1.00 92.56 242 CYS A O 1
ATOM 939 N N . ASN A 1 243 ? 11.616 101.364 65.595 1.00 88.81 243 ASN A N 1
ATOM 940 C CA . ASN A 1 243 ? 12.645 102.362 65.915 1.00 81.82 243 ASN A CA 1
ATOM 941 C C . ASN A 1 243 ? 14.047 101.781 65.728 1.00 80.33 243 ASN A C 1
ATOM 942 O O . ASN A 1 243 ? 14.823 101.643 66.674 1.00 86.26 243 ASN A O 1
ATOM 947 N N . ALA A 1 244 ? 14.358 101.423 64.487 1.00 76.29 244 ALA A N 1
ATOM 948 C CA . ALA A 1 244 ? 15.601 100.708 64.234 1.00 58.24 244 ALA A CA 1
ATOM 949 C C . ALA A 1 244 ? 16.827 101.610 64.108 1.00 77.48 244 ALA A C 1
ATOM 950 O O . ALA A 1 244 ? 17.934 101.086 63.933 1.00 72.16 244 ALA A O 1
ATOM 952 N N . ARG A 1 245 ? 16.669 102.932 64.212 1.00 75.91 245 ARG A N 1
ATOM 953 C CA . ARG A 1 245 ? 17.790 103.862 64.377 1.00 72.66 245 ARG A CA 1
ATOM 954 C C . ARG A 1 245 ? 18.789 103.746 63.215 1.00 67.93 245 ARG A C 1
ATOM 955 O O . ARG A 1 245 ? 19.902 103.235 63.350 1.00 71.31 245 ARG A O 1
ATOM 963 N N . CYS A 1 246 ? 18.335 104.214 62.047 1.00 65.74 246 CYS A N 1
ATOM 964 C CA . CYS A 1 246 ? 19.066 104.201 60.776 1.00 59.59 246 CYS A CA 1
ATOM 965 C C . CYS A 1 246 ? 20.323 105.076 60.738 1.00 54.48 246 CYS A C 1
ATOM 966 O O . CYS A 1 246 ? 20.972 105.120 59.688 1.00 51.06 246 CYS A O 1
ATOM 969 N N . ASN A 1 247 ? 20.698 105.773 61.804 1.00 52.59 247 ASN A N 1
ATOM 970 C CA . ASN A 1 247 ? 21.935 106.560 61.776 1.00 53.18 247 ASN A CA 1
ATOM 971 C C . ASN A 1 247 ? 23.134 105.751 62.264 1.00 53.14 247 ASN A C 1
ATOM 972 O O . ASN A 1 247 ? 23.895 106.184 63.128 1.00 56.21 247 ASN A O 1
ATOM 977 N N . VAL A 1 248 ? 23.310 104.561 61.697 1.00 52.79 248 VAL A N 1
ATOM 978 C CA . VAL A 1 248 ? 24.373 103.639 62.078 1.00 53.58 248 VAL A CA 1
ATOM 979 C C . VAL A 1 248 ? 25.209 103.357 60.837 1.00 52.85 248 VAL A C 1
ATOM 980 O O . VAL A 1 248 ? 24.772 102.606 59.955 1.00 60.04 248 VAL A O 1
ATOM 984 N N . MET A 1 249 ? 26.402 103.951 60.752 1.00 52.66 249 MET A N 1
ATOM 985 C CA . MET A 1 249 ? 27.240 103.720 59.582 1.00 52.09 249 MET A CA 1
ATOM 986 C C . MET A 1 249 ? 27.595 102.247 59.457 1.00 52.73 249 MET A C 1
ATOM 987 O O . MET A 1 249 ? 28.070 101.621 60.409 1.00 53.74 249 MET A O 1
ATOM 992 N N . GLY A 1 250 ? 27.380 101.711 58.264 1.00 52.20 250 GLY A N 1
ATOM 993 C CA . GLY A 1 250 ? 27.686 100.338 57.964 1.00 89.25 250 GLY A CA 1
ATOM 994 C C . GLY A 1 250 ? 28.902 100.274 57.069 1.00 78.46 250 GLY A C 1
ATOM 995 O O . GLY A 1 250 ? 29.757 101.167 57.081 1.00 84.20 250 GLY A O 1
ATOM 996 N N . PRO A 1 251 ? 29.020 99.204 56.293 1.00 97.05 251 PRO A N 1
ATOM 997 C CA . PRO A 1 251 ? 30.206 99.054 55.443 1.00 92.02 251 PRO A CA 1
ATOM 998 C C . PRO A 1 251 ? 30.237 100.102 54.341 1.00 85.46 251 PRO A C 1
ATOM 999 O O . PRO A 1 251 ? 31.221 100.830 54.182 1.00 94.31 251 PRO A O 1
ATOM 1003 N N . SER A 1 252 ? 29.160 100.163 53.563 1.00 82.54 252 SER A N 1
ATOM 1004 C CA . SER A 1 252 ? 28.955 101.162 52.521 1.00 72.96 252 SER A CA 1
ATOM 1005 C C . SER A 1 252 ? 27.945 102.191 53.023 1.00 49.58 252 SER A C 1
ATOM 1006 O O . SER A 1 252 ? 26.775 102.166 52.651 1.00 49.28 252 SER A O 1
ATOM 1009 N N . GLY A 1 253 ? 28.407 103.117 53.854 1.00 49.54 253 GLY A N 1
ATOM 1010 C CA . GLY A 1 253 ? 27.492 104.162 54.294 1.00 49.05 253 GLY A CA 1
ATOM 1011 C C . GLY A 1 253 ? 26.320 103.695 55.157 1.00 49.45 253 GLY A C 1
ATOM 1012 O O . GLY A 1 253 ? 26.345 102.648 55.809 1.00 50.28 253 GLY A O 1
ATOM 1013 N N . PHE A 1 254 ? 25.266 104.512 55.125 1.00 48.90 254 PHE A N 1
ATOM 1014 C CA . PHE A 1 254 ? 24.052 104.332 55.918 1.00 49.27 254 PHE A CA 1
ATOM 1015 C C . PHE A 1 254 ? 23.235 103.131 55.424 1.00 49.63 254 PHE A C 1
ATOM 1016 O O . PHE A 1 254 ? 23.538 102.561 54.375 1.00 57.58 254 PHE A O 1
ATOM 1024 N N . PRO A 1 255 ? 22.194 102.706 56.165 1.00 50.24 255 PRO A N 1
ATOM 1025 C CA . PRO A 1 255 ? 21.509 101.457 55.780 1.00 53.14 255 PRO A CA 1
ATOM 1026 C C . PRO A 1 255 ? 20.829 101.534 54.429 1.00 51.69 255 PRO A C 1
ATOM 1027 O O . PRO A 1 255 ? 20.730 100.514 53.737 1.00 50.62 255 PRO A O 1
ATOM 1031 N N . ILE A 1 256 ? 20.336 102.710 54.039 1.00 49.42 256 ILE A N 1
ATOM 1032 C CA . ILE A 1 256 ? 19.736 102.838 52.718 1.00 48.92 256 ILE A CA 1
ATOM 1033 C C . ILE A 1 256 ? 20.806 102.693 51.639 1.00 54.12 256 ILE A C 1
ATOM 1034 O O . ILE A 1 256 ? 20.571 102.078 50.591 1.00 62.41 256 ILE A O 1
ATOM 1039 N N . HIS A 1 257 ? 22.001 103.252 51.867 1.00 48.20 257 HIS A N 1
ATOM 1040 C CA . HIS A 1 257 ? 23.071 103.043 50.895 1.00 48.02 257 HIS A CA 1
ATOM 1041 C C . HIS A 1 257 ? 23.516 101.588 50.857 1.00 48.85 257 HIS A C 1
ATOM 1042 O O . HIS A 1 257 ? 24.005 101.129 49.823 1.00 48.89 257 HIS A O 1
ATOM 1049 N N . THR A 1 258 ? 23.395 100.857 51.968 1.00 49.60 258 THR A N 1
ATOM 1050 C CA . THR A 1 258 ? 23.696 99.431 51.907 1.00 50.43 258 THR A CA 1
ATOM 1051 C C . THR A 1 258 ? 22.611 98.704 51.126 1.00 56.58 258 THR A C 1
ATOM 1052 O O . THR A 1 258 ? 22.902 97.764 50.375 1.00 56.84 258 THR A O 1
ATOM 1056 N N . ALA A 1 259 ? 21.360 99.155 51.263 1.00 50.64 259 ALA A N 1
ATOM 1057 C CA . ALA A 1 259 ? 20.275 98.617 50.448 1.00 51.73 259 ALA A CA 1
ATOM 1058 C C . ALA A 1 259 ? 20.520 98.862 48.966 1.00 51.18 259 ALA A C 1
ATOM 1059 O O . ALA A 1 259 ? 20.127 98.047 48.123 1.00 51.05 259 ALA A O 1
ATOM 1061 N N . MET A 1 260 ? 21.141 99.987 48.633 1.00 49.59 260 MET A N 1
ATOM 1062 C CA . MET A 1 260 ? 21.301 100.375 47.240 1.00 49.16 260 MET A CA 1
ATOM 1063 C C . MET A 1 260 ? 22.630 99.965 46.610 1.00 49.27 260 MET A C 1
ATOM 1064 O O . MET A 1 260 ? 22.708 99.880 45.378 1.00 52.79 260 MET A O 1
ATOM 1069 N N . LYS A 1 261 ? 23.676 99.724 47.402 1.00 73.97 261 LYS A N 1
ATOM 1070 C CA . LYS A 1 261 ? 24.894 99.141 46.845 1.00 67.08 261 LYS A CA 1
ATOM 1071 C C . LYS A 1 261 ? 24.600 97.779 46.243 1.00 76.31 261 LYS A C 1
ATOM 1072 O O . LYS A 1 261 ? 25.304 97.326 45.331 1.00 78.66 261 LYS A O 1
ATOM 1078 N N . PHE A 1 262 ? 23.560 97.121 46.744 1.00 79.27 262 PHE A N 1
ATOM 1079 C CA . PHE A 1 262 ? 23.121 95.826 46.265 1.00 78.87 262 PHE A CA 1
ATOM 1080 C C . PHE A 1 262 ? 21.828 95.946 45.479 1.00 77.83 262 PHE A C 1
ATOM 1081 O O . PHE A 1 262 ? 21.319 94.937 44.981 1.00 85.42 262 PHE A O 1
ATOM 1089 N N . SER A 1 263 ? 21.282 97.160 45.376 1.00 65.21 263 SER A N 1
ATOM 1090 C CA . SER A 1 263 ? 20.154 97.462 44.497 1.00 64.49 263 SER A CA 1
ATOM 1091 C C . SER A 1 263 ? 18.930 96.608 44.825 1.00 62.80 263 SER A C 1
ATOM 1092 O O . SER A 1 263 ? 18.376 95.917 43.967 1.00 61.33 263 SER A O 1
ATOM 1095 N N . GLN A 1 264 ? 18.517 96.648 46.087 1.00 52.40 264 GLN A N 1
ATOM 1096 C CA . GLN A 1 264 ? 17.282 96.006 46.532 1.00 53.31 264 GLN A CA 1
ATOM 1097 C C . GLN A 1 264 ? 16.155 97.036 46.500 1.00 52.90 264 GLN A C 1
ATOM 1098 O O . GLN A 1 264 ? 16.089 97.924 47.354 1.00 52.24 264 GLN A O 1
ATOM 1104 N N . LYS A 1 265 ? 15.257 96.911 45.514 1.00 57.41 265 LYS A N 1
ATOM 1105 C CA . LYS A 1 265 ? 14.208 97.915 45.344 1.00 55.32 265 LYS A CA 1
ATOM 1106 C C . LYS A 1 265 ? 13.226 97.897 46.505 1.00 53.46 265 LYS A C 1
ATOM 1107 O O . LYS A 1 265 ? 12.892 98.952 47.056 1.00 52.75 265 LYS A O 1
ATOM 1113 N N . GLY A 1 266 ? 12.704 96.717 46.847 1.00 54.76 266 GLY A N 1
ATOM 1114 C CA . GLY A 1 266 ? 11.714 96.638 47.909 1.00 60.09 266 GLY A CA 1
ATOM 1115 C C . GLY A 1 266 ? 12.203 97.263 49.199 1.00 61.08 266 GLY A C 1
ATOM 1116 O O . GLY A 1 266 ? 11.491 98.041 49.840 1.00 66.66 266 GLY A O 1
ATOM 1117 N N . CYS A 1 267 ? 13.443 96.951 49.584 1.00 59.63 267 CYS A N 1
ATOM 1118 C CA . CYS A 1 267 ? 13.991 97.472 50.833 1.00 58.97 267 CYS A CA 1
ATOM 1119 C C . CYS A 1 267 ? 14.123 98.992 50.800 1.00 53.68 267 CYS A C 1
ATOM 1120 O O . CYS A 1 267 ? 13.678 99.680 51.725 1.00 52.59 267 CYS A O 1
ATOM 1123 N N . ALA A 1 268 ? 14.754 99.533 49.752 1.00 51.80 268 ALA A N 1
ATOM 1124 C CA . ALA A 1 268 ? 14.916 100.982 49.662 1.00 50.60 268 ALA A CA 1
ATOM 1125 C C . ALA A 1 268 ? 13.567 101.690 49.656 1.00 50.59 268 ALA A C 1
ATOM 1126 O O . ALA A 1 268 ? 13.388 102.713 50.330 1.00 50.03 268 ALA A O 1
ATOM 1128 N N . GLU A 1 269 ? 12.605 101.153 48.905 1.00 51.30 269 GLU A N 1
ATOM 1129 C CA . GLU A 1 269 ? 11.276 101.749 48.860 1.00 52.56 269 GLU A CA 1
ATOM 1130 C C . GLU A 1 269 ? 10.614 101.723 50.231 1.00 52.62 269 GLU A C 1
ATOM 1131 O O . GLU A 1 269 ? 9.926 102.676 50.611 1.00 53.47 269 GLU A O 1
ATOM 1137 N N . MET A 1 270 ? 10.790 100.637 50.986 1.00 56.11 270 MET A N 1
ATOM 1138 C CA . MET A 1 270 ? 10.208 100.591 52.323 1.00 61.32 270 MET A CA 1
ATOM 1139 C C . MET A 1 270 ? 10.864 101.613 53.247 1.00 58.05 270 MET A C 1
ATOM 1140 O O . MET A 1 270 ? 10.180 102.278 54.042 1.00 58.73 270 MET A O 1
ATOM 1145 N N . ILE A 1 271 ? 12.190 101.759 53.146 1.00 57.52 271 ILE A N 1
ATOM 1146 C CA . ILE A 1 271 ? 12.894 102.759 53.949 1.00 52.07 271 ILE A CA 1
ATOM 1147 C C . ILE A 1 271 ? 12.326 104.139 53.667 1.00 53.72 271 ILE A C 1
ATOM 1148 O O . ILE A 1 271 ? 12.005 104.903 54.586 1.00 56.40 271 ILE A O 1
ATOM 1153 N N . ILE A 1 272 ? 12.193 104.475 52.381 1.00 54.50 272 ILE A N 1
ATOM 1154 C CA . ILE A 1 272 ? 11.705 105.798 52.003 1.00 54.16 272 ILE A CA 1
ATOM 1155 C C . ILE A 1 272 ? 10.229 105.960 52.363 1.00 58.59 272 ILE A C 1
ATOM 1156 O O . ILE A 1 272 ? 9.763 107.079 52.618 1.00 49.05 272 ILE A O 1
ATOM 1161 N N . SER A 1 273 ? 9.467 104.863 52.391 1.00 57.35 273 SER A N 1
ATOM 1162 C CA . SER A 1 273 ? 8.079 104.939 52.836 1.00 56.48 273 SER A CA 1
ATOM 1163 C C . SER A 1 273 ? 8.005 105.332 54.306 1.00 54.49 273 SER A C 1
ATOM 1164 O O . SER A 1 273 ? 7.251 106.237 54.682 1.00 54.57 273 SER A O 1
ATOM 1167 N N . MET A 1 274 ? 8.787 104.661 55.156 1.00 54.31 274 MET A N 1
ATOM 1168 C CA . MET A 1 274 ? 8.815 105.039 56.565 1.00 56.86 274 MET A CA 1
ATOM 1169 C C . MET A 1 274 ? 9.378 106.444 56.738 1.00 59.86 274 MET A C 1
ATOM 1170 O O . MET A 1 274 ? 8.791 107.285 57.430 1.00 59.31 274 MET A O 1
ATOM 1175 N N . ASP A 1 275 ? 10.511 106.717 56.097 1.00 60.44 275 ASP A N 1
ATOM 1176 C CA . ASP A 1 275 ? 11.200 107.999 56.189 1.00 60.10 275 ASP A CA 1
ATOM 1177 C C . ASP A 1 275 ? 11.341 108.608 54.805 1.00 69.18 275 ASP A C 1
ATOM 1178 O O . ASP A 1 275 ? 12.122 108.113 53.985 1.00 76.17 275 ASP A O 1
ATOM 1183 N N . SER A 1 276 ? 10.607 109.690 54.544 1.00 67.32 276 SER A N 1
ATOM 1184 C CA . SER A 1 276 ? 10.987 110.513 53.406 1.00 64.80 276 SER A CA 1
ATOM 1185 C C . SER A 1 276 ? 12.385 111.072 53.632 1.00 62.84 276 SER A C 1
ATOM 1186 O O . SER A 1 276 ? 13.159 111.236 52.683 1.00 64.85 276 SER A O 1
ATOM 1189 N N . SER A 1 277 ? 12.751 111.281 54.898 1.00 64.16 277 SER A N 1
ATOM 1190 C CA . SER A 1 277 ? 14.053 111.830 55.248 1.00 54.14 277 SER A CA 1
ATOM 1191 C C . SER A 1 277 ? 15.214 111.023 54.688 1.00 50.48 277 SER A C 1
ATOM 1192 O O . SER A 1 277 ? 16.316 111.564 54.550 1.00 46.25 277 SER A O 1
ATOM 1195 N N . GLN A 1 278 ? 15.000 109.755 54.335 1.00 47.48 278 GLN A N 1
ATOM 1196 C CA . GLN A 1 278 ? 16.114 108.965 53.827 1.00 48.17 278 GLN A CA 1
ATOM 1197 C C . GLN A 1 278 ? 16.495 109.292 52.390 1.00 51.83 278 GLN A C 1
ATOM 1198 O O . GLN A 1 278 ? 17.571 108.871 51.953 1.00 50.07 278 GLN A O 1
ATOM 1204 N N . ILE A 1 279 ? 15.670 110.031 51.639 1.00 59.66 279 ILE A N 1
ATOM 1205 C CA . ILE A 1 279 ? 16.177 110.554 50.370 1.00 44.76 279 ILE A CA 1
ATOM 1206 C C . ILE A 1 279 ? 17.057 111.772 50.596 1.00 51.09 279 ILE A C 1
ATOM 1207 O O . ILE A 1 279 ? 17.596 112.320 49.627 1.00 43.17 279 ILE A O 1
ATOM 1212 N N . HIS A 1 280 ? 17.215 112.212 51.854 1.00 53.51 280 HIS A N 1
ATOM 1213 C CA . HIS A 1 280 ? 18.097 113.315 52.225 1.00 54.14 280 HIS A CA 1
ATOM 1214 C C . HIS A 1 280 ? 19.510 112.835 52.536 1.00 52.71 280 HIS A C 1
ATOM 1215 O O . HIS A 1 280 ? 20.486 113.496 52.159 1.00 52.06 280 HIS A O 1
ATOM 1222 N N . SER A 1 281 ? 19.626 111.693 53.218 1.00 56.83 281 SER A N 1
ATOM 1223 C CA . SER A 1 281 ? 20.859 111.321 53.904 1.00 54.56 281 SER A CA 1
ATOM 1224 C C . SER A 1 281 ? 22.019 111.166 52.934 1.00 44.36 281 SER A C 1
ATOM 1225 O O . SER A 1 281 ? 21.849 110.698 51.806 1.00 46.15 281 SER A O 1
ATOM 1228 N N . LYS A 1 282 ? 23.205 111.560 53.388 1.00 44.24 282 LYS A N 1
ATOM 1229 C CA . LYS A 1 282 ? 24.418 111.507 52.588 1.00 48.23 282 LYS A CA 1
ATOM 1230 C C . LYS A 1 282 ? 25.349 110.403 53.067 1.00 56.19 282 LYS A C 1
ATOM 1231 O O . LYS A 1 282 ? 25.459 110.141 54.268 1.00 45.31 282 LYS A O 1
ATOM 1237 N N . ASP A 1 283 ? 25.983 109.745 52.104 1.00 59.23 283 ASP A N 1
ATOM 1238 C CA . ASP A 1 283 ? 26.983 108.718 52.344 1.00 64.36 283 ASP A CA 1
ATOM 1239 C C . ASP A 1 283 ? 28.107 109.300 53.201 1.00 63.73 283 ASP A C 1
ATOM 1240 O O . ASP A 1 283 ? 28.816 110.202 52.740 1.00 61.35 283 ASP A O 1
ATOM 1245 N N . PRO A 1 284 ? 28.331 108.800 54.421 1.00 59.79 284 PRO A N 1
ATOM 1246 C CA . PRO A 1 284 ? 29.327 109.441 55.303 1.00 51.74 284 PRO A CA 1
ATOM 1247 C C . PRO A 1 284 ? 30.711 109.543 54.698 1.00 47.80 284 PRO A C 1
ATOM 1248 O O . PRO A 1 284 ? 31.415 110.537 54.921 1.00 47.47 284 PRO A O 1
ATOM 1252 N N . ARG A 1 285 ? 31.118 108.530 53.938 1.00 46.70 285 ARG A N 1
ATOM 1253 C CA . ARG A 1 285 ? 32.447 108.530 53.343 1.00 50.65 285 ARG A CA 1
ATOM 1254 C C . ARG A 1 285 ? 32.617 109.682 52.360 1.00 53.18 285 ARG A C 1
ATOM 1255 O O . ARG A 1 285 ? 33.586 110.444 52.447 1.00 57.22 285 ARG A O 1
ATOM 1263 N N . TYR A 1 286 ? 31.694 109.820 51.410 1.00 51.08 286 TYR A N 1
ATOM 1264 C CA . TYR A 1 286 ? 31.772 110.887 50.419 1.00 45.83 286 TYR A CA 1
ATOM 1265 C C . TYR A 1 286 ? 30.627 111.889 50.460 1.00 42.69 286 TYR A C 1
ATOM 1266 O O . TYR A 1 286 ? 30.824 113.040 50.080 1.00 41.98 286 TYR A O 1
ATOM 1275 N N . GLY A 1 287 ? 29.438 111.491 50.878 1.00 42.98 287 GLY A N 1
ATOM 1276 C CA . GLY A 1 287 ? 28.345 112.432 51.014 1.00 42.50 287 GLY A CA 1
ATOM 1277 C C . GLY A 1 287 ? 27.526 112.386 49.752 1.00 45.21 287 GLY A C 1
ATOM 1278 O O . GLY A 1 287 ? 27.877 113.017 48.753 1.00 47.10 287 GLY A O 1
ATOM 1279 N N . ALA A 1 288 ? 26.414 111.667 49.792 1.00 50.34 288 ALA A N 1
ATOM 1280 C CA . ALA A 1 288 ? 25.748 111.309 48.553 1.00 42.16 288 ALA A CA 1
ATOM 1281 C C . ALA A 1 288 ? 24.252 111.252 48.786 1.00 42.35 288 ALA A C 1
ATOM 1282 O O . ALA A 1 288 ? 23.808 110.752 49.817 1.00 43.03 288 ALA A O 1
ATOM 1284 N N . SER A 1 289 ? 23.487 111.659 47.801 1.00 41.87 289 SER A N 1
ATOM 1285 C CA . SER A 1 289 ? 22.087 111.290 47.873 1.00 45.05 289 SER A CA 1
ATOM 1286 C C . SER A 1 289 ? 22.068 109.788 47.680 1.00 43.09 289 SER A C 1
ATOM 1287 O O . SER A 1 289 ? 23.060 109.216 47.209 1.00 43.23 289 SER A O 1
ATOM 1290 N N . PRO A 1 290 ? 20.990 109.110 48.056 1.00 43.79 290 PRO A N 1
ATOM 1291 C CA . PRO A 1 290 ? 20.871 107.696 47.682 1.00 44.69 290 PRO A CA 1
ATOM 1292 C C . PRO A 1 290 ? 21.223 107.448 46.221 1.00 44.47 290 PRO A C 1
ATOM 1293 O O . PRO A 1 290 ? 21.632 106.337 45.875 1.00 45.23 290 PRO A O 1
ATOM 1297 N N . LEU A 1 291 ? 21.073 108.448 45.347 1.00 43.57 291 LEU A N 1
ATOM 1298 C CA . LEU A 1 291 ? 21.497 108.295 43.958 1.00 43.39 291 LEU A CA 1
ATOM 1299 C C . LEU A 1 291 ? 22.981 107.957 43.842 1.00 43.47 291 LEU A C 1
ATOM 1300 O O . LEU A 1 291 ? 23.349 106.906 43.311 1.00 44.22 291 LEU A O 1
ATOM 1305 N N . HIS A 1 292 ? 23.851 108.825 44.361 1.00 83.77 292 HIS A N 1
ATOM 1306 C CA . HIS A 1 292 ? 25.245 108.823 43.920 1.00 79.67 292 HIS A CA 1
ATOM 1307 C C . HIS A 1 292 ? 25.960 107.483 44.020 1.00 87.83 292 HIS A C 1
ATOM 1308 O O . HIS A 1 292 ? 26.290 106.890 42.990 1.00 83.44 292 HIS A O 1
ATOM 1315 N N . TRP A 1 293 ? 26.182 106.977 45.229 1.00 96.84 293 TRP A N 1
ATOM 1316 C CA . TRP A 1 293 ? 26.930 105.726 45.344 1.00 93.46 293 TRP A CA 1
ATOM 1317 C C . TRP A 1 293 ? 25.978 104.540 45.356 1.00 91.87 293 TRP A C 1
ATOM 1318 O O . TRP A 1 293 ? 26.035 103.646 46.203 1.00 95.47 293 TRP A O 1
ATOM 1329 N N . ALA A 1 294 ? 25.061 104.576 44.390 1.00 83.61 294 ALA A N 1
ATOM 1330 C CA . ALA A 1 294 ? 24.062 103.527 44.225 1.00 69.47 294 ALA A CA 1
ATOM 1331 C C . ALA A 1 294 ? 23.519 103.593 42.805 1.00 70.77 294 ALA A C 1
ATOM 1332 O O . ALA A 1 294 ? 22.748 104.503 42.485 1.00 71.61 294 ALA A O 1
ATOM 1334 N N . LYS A 1 295 ? 23.869 102.621 41.968 1.00 68.36 295 LYS A N 1
ATOM 1335 C CA . LYS A 1 295 ? 23.617 102.745 40.539 1.00 60.09 295 LYS A CA 1
ATOM 1336 C C . LYS A 1 295 ? 22.872 101.519 40.041 1.00 61.16 295 LYS A C 1
ATOM 1337 O O . LYS A 1 295 ? 23.360 100.392 40.177 1.00 50.69 295 LYS A O 1
ATOM 1343 N N . ASN A 1 296 ? 21.683 101.747 39.487 1.00 61.85 296 ASN A N 1
ATOM 1344 C CA . ASN A 1 296 ? 20.970 100.778 38.669 1.00 62.52 296 ASN A CA 1
ATOM 1345 C C . ASN A 1 296 ? 19.943 101.566 37.867 1.00 58.90 296 ASN A C 1
ATOM 1346 O O . ASN A 1 296 ? 19.292 102.464 38.410 1.00 61.56 296 ASN A O 1
ATOM 1351 N N . ALA A 1 297 ? 19.836 101.254 36.574 1.00 56.96 297 ALA A N 1
ATOM 1352 C CA . ALA A 1 297 ? 18.948 101.998 35.685 1.00 49.93 297 ALA A CA 1
ATOM 1353 C C . ALA A 1 297 ? 17.572 102.246 36.299 1.00 62.33 297 ALA A C 1
ATOM 1354 O O . ALA A 1 297 ? 17.108 103.389 36.383 1.00 48.64 297 ALA A O 1
ATOM 1356 N N . GLU A 1 298 ? 16.914 101.174 36.752 1.00 59.38 298 GLU A N 1
ATOM 1357 C CA . GLU A 1 298 ? 15.553 101.289 37.265 1.00 60.74 298 GLU A CA 1
ATOM 1358 C C . GLU A 1 298 ? 15.508 101.970 38.627 1.00 59.18 298 GLU A C 1
ATOM 1359 O O . GLU A 1 298 ? 14.524 102.653 38.942 1.00 62.59 298 GLU A O 1
ATOM 1365 N N . MET A 1 299 ? 16.534 101.770 39.460 1.00 64.11 299 MET A N 1
ATOM 1366 C CA . MET A 1 299 ? 16.500 102.350 40.800 1.00 66.78 299 MET A CA 1
ATOM 1367 C C . MET A 1 299 ? 16.651 103.864 40.757 1.00 60.57 299 MET A C 1
ATOM 1368 O O . MET A 1 299 ? 16.074 104.572 41.590 1.00 58.27 299 MET A O 1
ATOM 1373 N N . ALA A 1 300 ? 17.447 104.375 39.818 1.00 56.24 300 ALA A N 1
ATOM 1374 C CA . ALA A 1 300 ? 17.500 105.816 39.611 1.00 55.55 300 ALA A CA 1
ATOM 1375 C C . ALA A 1 300 ? 16.096 106.384 39.477 1.00 55.64 300 ALA A C 1
ATOM 1376 O O . ALA A 1 300 ? 15.774 107.412 40.075 1.00 49.53 300 ALA A O 1
ATOM 1378 N N . ARG A 1 301 ? 15.221 105.682 38.756 1.00 70.17 301 ARG A N 1
ATOM 1379 C CA . ARG A 1 301 ? 13.845 106.134 38.581 1.00 67.57 301 ARG A CA 1
ATOM 1380 C C . ARG A 1 301 ? 13.008 105.928 39.841 1.00 61.58 301 ARG A C 1
ATOM 1381 O O . ARG A 1 301 ? 12.311 106.845 40.284 1.00 52.40 301 ARG A O 1
ATOM 1389 N N . MET A 1 302 ? 13.041 104.723 40.421 1.00 68.85 302 MET A N 1
ATOM 1390 C CA . MET A 1 302 ? 12.198 104.462 41.589 1.00 67.94 302 MET A CA 1
ATOM 1391 C C . MET A 1 302 ? 12.649 105.249 42.812 1.00 54.62 302 MET A C 1
ATOM 1392 O O . MET A 1 302 ? 11.966 105.217 43.842 1.00 48.21 302 MET A O 1
ATOM 1397 N N . LEU A 1 303 ? 13.790 105.930 42.724 1.00 52.28 303 LEU A N 1
ATOM 1398 C CA . LEU A 1 303 ? 14.215 106.914 43.709 1.00 53.48 303 LEU A CA 1
ATOM 1399 C C . LEU A 1 303 ? 13.945 108.348 43.274 1.00 59.37 303 LEU A C 1
ATOM 1400 O O . LEU A 1 303 ? 13.649 109.198 44.120 1.00 62.84 303 LEU A O 1
ATOM 1405 N N . LEU A 1 304 ? 14.033 108.631 41.974 1.00 60.48 304 LEU A N 1
ATOM 1406 C CA . LEU A 1 304 ? 13.892 109.985 41.458 1.00 43.68 304 LEU A CA 1
ATOM 1407 C C . LEU A 1 304 ? 12.431 110.411 41.416 1.00 43.91 304 LEU A C 1
ATOM 1408 O O . LEU A 1 304 ? 12.103 111.567 41.706 1.00 43.38 304 LEU A O 1
ATOM 1413 N N . LYS A 1 305 ? 11.553 109.482 41.030 1.00 44.82 305 LYS A N 1
ATOM 1414 C CA . LYS A 1 305 ? 10.109 109.679 41.051 1.00 50.35 305 LYS A CA 1
ATOM 1415 C C . LYS A 1 305 ? 9.599 109.998 42.449 1.00 54.30 305 LYS A C 1
ATOM 1416 O O . LYS A 1 305 ? 8.495 110.535 42.592 1.00 56.82 305 LYS A O 1
ATOM 1422 N N . ARG A 1 306 ? 10.383 109.681 43.479 1.00 53.75 306 ARG A N 1
ATOM 1423 C CA . ARG A 1 306 ? 10.013 109.882 44.874 1.00 56.95 306 ARG A CA 1
ATOM 1424 C C . ARG A 1 306 ? 10.204 111.316 45.351 1.00 59.75 306 ARG A C 1
ATOM 1425 O O . ARG A 1 306 ? 9.891 111.609 46.510 1.00 64.99 306 ARG A O 1
ATOM 1433 N N . GLY A 1 307 ? 10.687 112.215 44.503 1.00 62.57 307 GLY A N 1
ATOM 1434 C CA . GLY A 1 307 ? 11.078 113.535 44.946 1.00 61.95 307 GLY A CA 1
ATOM 1435 C C . GLY A 1 307 ? 12.550 113.692 45.260 1.00 65.50 307 GLY A C 1
ATOM 1436 O O . GLY A 1 307 ? 12.902 114.559 46.067 1.00 58.34 307 GLY A O 1
ATOM 1437 N N . CYS A 1 308 ? 13.415 112.868 44.672 1.00 79.88 308 CYS A N 1
ATOM 1438 C CA . CYS A 1 308 ? 14.846 112.951 44.926 1.00 79.49 308 CYS A CA 1
ATOM 1439 C C . CYS A 1 308 ? 15.441 114.145 44.193 1.00 70.67 308 CYS A C 1
ATOM 1440 O O . CYS A 1 308 ? 15.234 114.313 42.987 1.00 69.26 308 CYS A O 1
ATOM 1443 N N . ASP A 1 309 ? 16.178 114.971 44.924 1.00 63.63 309 ASP A N 1
ATOM 1444 C CA . ASP A 1 309 ? 16.861 116.115 44.342 1.00 49.66 309 ASP A CA 1
ATOM 1445 C C . ASP A 1 309 ? 18.148 115.698 43.636 1.00 48.19 309 ASP A C 1
ATOM 1446 O O . ASP A 1 309 ? 18.961 114.954 44.193 1.00 52.87 309 ASP A O 1
ATOM 1451 N N . VAL A 1 310 ? 18.328 116.182 42.405 1.00 44.72 310 VAL A N 1
ATOM 1452 C CA . VAL A 1 310 ? 19.583 115.992 41.679 1.00 48.31 310 VAL A CA 1
ATOM 1453 C C . VAL A 1 310 ? 20.602 117.057 42.064 1.00 61.35 310 VAL A C 1
ATOM 1454 O O . VAL A 1 310 ? 21.804 116.877 41.819 1.00 57.29 310 VAL A O 1
ATOM 1458 N N . ASP A 1 311 ? 20.155 118.155 42.673 1.00 74.32 311 ASP A N 1
ATOM 1459 C CA . ASP A 1 311 ? 21.027 119.224 43.138 1.00 86.11 311 ASP A CA 1
ATOM 1460 C C . ASP A 1 311 ? 21.923 118.778 44.291 1.00 84.50 311 ASP A C 1
ATOM 1461 O O . ASP A 1 311 ? 22.843 119.513 44.668 1.00 89.67 311 ASP A O 1
ATOM 1466 N N . SER A 1 312 ? 21.722 117.566 44.802 1.00 82.33 312 SER A N 1
ATOM 1467 C CA . SER A 1 312 ? 22.641 116.964 45.756 1.00 61.18 312 SER A CA 1
ATOM 1468 C C . SER A 1 312 ? 24.073 116.950 45.252 1.00 52.88 312 SER A C 1
ATOM 1469 O O . SER A 1 312 ? 24.354 116.455 44.158 1.00 46.82 312 SER A O 1
ATOM 1472 N N . THR A 1 313 ? 24.972 117.509 46.051 1.00 56.96 313 THR A N 1
ATOM 1473 C CA . THR A 1 313 ? 26.384 117.541 45.715 1.00 49.54 313 THR A CA 1
ATOM 1474 C C . THR A 1 313 ? 27.047 116.304 46.323 1.00 51.38 313 THR A C 1
ATOM 1475 O O . THR A 1 313 ? 26.382 115.384 46.815 1.00 47.89 313 THR A O 1
ATOM 1479 N N . SER A 1 314 ? 28.372 116.287 46.300 1.00 57.89 314 SER A N 1
ATOM 1480 C CA . SER A 1 314 ? 29.209 115.190 46.759 1.00 56.07 314 SER A CA 1
ATOM 1481 C C . SER A 1 314 ? 30.105 115.741 47.865 1.00 45.69 314 SER A C 1
ATOM 1482 O O . SER A 1 314 ? 29.887 116.843 48.375 1.00 46.30 314 SER A O 1
ATOM 1485 N N . ALA A 1 315 ? 31.093 114.952 48.276 1.00 42.87 315 ALA A N 1
ATOM 1486 C CA . ALA A 1 315 ? 32.223 115.561 48.962 1.00 42.23 315 ALA A CA 1
ATOM 1487 C C . ALA A 1 315 ? 32.810 116.654 48.089 1.00 40.08 315 ALA A C 1
ATOM 1488 O O . ALA A 1 315 ? 32.785 117.835 48.443 1.00 39.87 315 ALA A O 1
ATOM 1490 N N . ALA A 1 316 ? 33.308 116.272 46.915 1.00 39.92 316 ALA A N 1
ATOM 1491 C CA . ALA A 1 316 ? 33.964 117.226 46.034 1.00 39.49 316 ALA A CA 1
ATOM 1492 C C . ALA A 1 316 ? 32.980 118.212 45.420 1.00 41.10 316 ALA A C 1
ATOM 1493 O O . ALA A 1 316 ? 33.344 119.366 45.172 1.00 40.45 316 ALA A O 1
ATOM 1495 N N . GLY A 1 317 ? 31.747 117.786 45.152 1.00 42.75 317 GLY A N 1
ATOM 1496 C CA . GLY A 1 317 ? 30.774 118.665 44.528 1.00 41.62 317 GLY A CA 1
ATOM 1497 C C . GLY A 1 317 ? 30.115 118.049 43.311 1.00 38.74 317 GLY A C 1
ATOM 1498 O O . GLY A 1 317 ? 29.520 118.753 42.487 1.00 37.86 317 GLY A O 1
ATOM 1499 N N . ASN A 1 318 ? 30.207 116.727 43.206 1.00 42.80 318 ASN A N 1
ATOM 1500 C CA . ASN A 1 318 ? 29.813 116.006 42.006 1.00 38.65 318 ASN A CA 1
ATOM 1501 C C . ASN A 1 318 ? 28.316 115.733 41.979 1.00 38.67 318 ASN A C 1
ATOM 1502 O O . ASN A 1 318 ? 27.726 115.317 42.980 1.00 46.82 318 ASN A O 1
ATOM 1507 N N . THR A 1 319 ? 27.710 115.958 40.816 1.00 38.47 319 THR A N 1
ATOM 1508 C CA . THR A 1 319 ? 26.308 115.639 40.611 1.00 38.98 319 THR A CA 1
ATOM 1509 C C . THR A 1 319 ? 26.123 114.127 40.529 1.00 41.90 319 THR A C 1
ATOM 1510 O O . THR A 1 319 ? 27.081 113.350 40.549 1.00 48.25 319 THR A O 1
ATOM 1514 N N . ALA A 1 320 ? 24.862 113.703 40.461 1.00 40.81 320 ALA A N 1
ATOM 1515 C CA . ALA A 1 320 ? 24.593 112.279 40.321 1.00 40.23 320 ALA A CA 1
ATOM 1516 C C . ALA A 1 320 ? 25.049 111.769 38.958 1.00 40.52 320 ALA A C 1
ATOM 1517 O O . ALA A 1 320 ? 25.656 110.691 38.861 1.00 41.19 320 ALA A O 1
ATOM 1519 N N . LEU A 1 321 ? 24.786 112.535 37.892 1.00 40.14 321 LEU A N 1
ATOM 1520 C CA . LEU A 1 321 ? 25.252 112.096 36.584 1.00 40.51 321 LEU A CA 1
ATOM 1521 C C . LEU A 1 321 ? 26.768 112.136 36.490 1.00 61.19 321 LEU A C 1
ATOM 1522 O O . LEU A 1 321 ? 27.327 111.481 35.613 1.00 57.89 321 LEU A O 1
ATOM 1527 N N . HIS A 1 322 ? 27.446 112.907 37.344 1.00 39.96 322 HIS A N 1
ATOM 1528 C CA . HIS A 1 322 ? 28.900 112.796 37.413 1.00 40.09 322 HIS A CA 1
ATOM 1529 C C . HIS A 1 322 ? 29.307 111.372 37.759 1.00 40.96 322 HIS A C 1
ATOM 1530 O O . HIS A 1 322 ? 30.192 110.785 37.123 1.00 44.88 322 HIS A O 1
ATOM 1537 N N . VAL A 1 323 ? 28.650 110.795 38.766 1.00 41.21 323 VAL A N 1
ATOM 1538 C CA . VAL A 1 323 ? 28.926 109.416 39.143 1.00 42.18 323 VAL A CA 1
ATOM 1539 C C . VAL A 1 323 ? 28.501 108.472 38.030 1.00 42.95 323 VAL A C 1
ATOM 1540 O O . VAL A 1 323 ? 29.176 107.476 37.749 1.00 43.99 323 VAL A O 1
ATOM 1544 N N . ALA A 1 324 ? 27.373 108.763 37.382 1.00 42.73 324 ALA A N 1
ATOM 1545 C CA . ALA A 1 324 ? 26.905 107.885 36.314 1.00 43.58 324 ALA A CA 1
ATOM 1546 C C . ALA A 1 324 ? 27.841 107.907 35.107 1.00 43.83 324 ALA A C 1
ATOM 1547 O O . ALA A 1 324 ? 28.054 106.873 34.467 1.00 44.89 324 ALA A O 1
ATOM 1549 N N . VAL A 1 325 ? 28.405 109.069 34.781 1.00 42.99 325 VAL A N 1
ATOM 1550 C CA . VAL A 1 325 ? 29.254 109.206 33.602 1.00 43.24 325 VAL A CA 1
ATOM 1551 C C . VAL A 1 325 ? 30.650 108.666 33.868 1.00 71.35 325 VAL A C 1
ATOM 1552 O O . VAL A 1 325 ? 31.197 107.906 33.060 1.00 44.71 325 VAL A O 1
ATOM 1556 N N . MET A 1 326 ? 31.258 109.067 34.992 1.00 64.61 326 MET A N 1
ATOM 1557 C CA . MET A 1 326 ? 32.613 108.612 35.290 1.00 65.14 326 MET A CA 1
ATOM 1558 C C . MET A 1 326 ? 32.670 107.095 35.356 1.00 64.32 326 MET A C 1
ATOM 1559 O O . MET A 1 326 ? 33.668 106.490 34.946 1.00 66.99 326 MET A O 1
ATOM 1564 N N . ARG A 1 327 ? 31.599 106.468 35.843 1.00 60.65 327 ARG A N 1
ATOM 1565 C CA . ARG A 1 327 ? 31.498 105.021 35.935 1.00 62.07 327 ARG A CA 1
ATOM 1566 C C . ARG A 1 327 ? 31.000 104.391 34.633 1.00 67.03 327 ARG A C 1
ATOM 1567 O O . ARG A 1 327 ? 31.050 103.164 34.491 1.00 69.51 327 ARG A O 1
ATOM 1575 N N . ASN A 1 328 ? 30.545 105.209 33.676 1.00 69.97 328 ASN A N 1
ATOM 1576 C CA . ASN A 1 328 ? 30.184 104.769 32.321 1.00 75.49 328 ASN A CA 1
ATOM 1577 C C . ASN A 1 328 ? 28.934 103.879 32.308 1.00 72.06 328 ASN A C 1
ATOM 1578 O O . ASN A 1 328 ? 28.901 102.830 31.662 1.00 70.67 328 ASN A O 1
ATOM 1583 N N . ARG A 1 329 ? 27.896 104.312 33.019 1.00 70.33 329 ARG A N 1
ATOM 1584 C CA . ARG A 1 329 ? 26.591 103.649 33.000 1.00 73.55 329 ARG A CA 1
ATOM 1585 C C . ARG A 1 329 ? 25.635 104.525 32.191 1.00 70.31 329 ARG A C 1
ATOM 1586 O O . ARG A 1 329 ? 24.908 105.350 32.746 1.00 73.49 329 ARG A O 1
ATOM 1594 N N . PHE A 1 330 ? 25.618 104.304 30.872 1.00 66.19 330 PHE A N 1
ATOM 1595 C CA . PHE A 1 330 ? 24.817 105.125 29.964 1.00 64.62 330 PHE A CA 1
ATOM 1596 C C . PHE A 1 330 ? 23.340 105.131 30.356 1.00 61.29 330 PHE A C 1
ATOM 1597 O O . PHE A 1 330 ? 22.657 106.162 30.237 1.00 58.85 330 PHE A O 1
ATOM 1605 N N . ASP A 1 331 ? 22.840 103.991 30.844 1.00 63.97 331 ASP A N 1
ATOM 1606 C CA . ASP A 1 331 ? 21.446 103.876 31.265 1.00 65.17 331 ASP A CA 1
ATOM 1607 C C . ASP A 1 331 ? 21.067 104.997 32.223 1.00 65.08 331 ASP A C 1
ATOM 1608 O O . ASP A 1 331 ? 20.077 105.710 32.020 1.00 67.78 331 ASP A O 1
ATOM 1613 N N . CYS A 1 332 ? 21.867 105.181 33.267 1.00 64.70 332 CYS A N 1
ATOM 1614 C CA . CYS A 1 332 ? 21.517 106.139 34.306 1.00 60.01 332 CYS A CA 1
ATOM 1615 C C . CYS A 1 332 ? 21.787 107.574 33.876 1.00 49.80 332 CYS A C 1
ATOM 1616 O O . CYS A 1 332 ? 21.089 108.488 34.327 1.00 45.89 332 CYS A O 1
ATOM 1619 N N . VAL A 1 333 ? 22.769 107.795 32.999 1.00 50.42 333 VAL A N 1
ATOM 1620 C CA . VAL A 1 333 ? 22.908 109.105 32.367 1.00 43.58 333 VAL A CA 1
ATOM 1621 C C . VAL A 1 333 ? 21.596 109.507 31.708 1.00 52.89 333 VAL A C 1
ATOM 1622 O O . VAL A 1 333 ? 21.104 110.630 31.889 1.00 42.77 333 VAL A O 1
ATOM 1626 N N . MET A 1 334 ? 21.009 108.589 30.931 1.00 55.95 334 MET A N 1
ATOM 1627 C CA . MET A 1 334 ? 19.733 108.892 30.285 1.00 56.37 334 MET A CA 1
ATOM 1628 C C . MET A 1 334 ? 18.637 109.116 31.317 1.00 54.93 334 MET A C 1
ATOM 1629 O O . MET A 1 334 ? 17.865 110.075 31.217 1.00 58.44 334 MET A O 1
ATOM 1634 N N . VAL A 1 335 ? 18.544 108.228 32.311 1.00 56.25 335 VAL A N 1
ATOM 1635 C CA . VAL A 1 335 ? 17.484 108.359 33.311 1.00 44.67 335 VAL A CA 1
ATOM 1636 C C . VAL A 1 335 ? 17.576 109.695 34.043 1.00 43.46 335 VAL A C 1
ATOM 1637 O O . VAL A 1 335 ? 16.551 110.278 34.420 1.00 43.20 335 VAL A O 1
ATOM 1641 N N . LEU A 1 336 ? 18.788 110.226 34.214 1.00 42.80 336 LEU A N 1
ATOM 1642 C CA . LEU A 1 336 ? 18.945 111.470 34.963 1.00 41.79 336 LEU A CA 1
ATOM 1643 C C . LEU A 1 336 ? 18.697 112.694 34.091 1.00 41.27 336 LEU A C 1
ATOM 1644 O O . LEU A 1 336 ? 17.921 113.579 34.472 1.00 40.87 336 LEU A O 1
ATOM 1649 N N . LEU A 1 337 ? 19.360 112.776 32.931 1.00 41.36 337 LEU A N 1
ATOM 1650 C CA . LEU A 1 337 ? 19.068 113.867 32.006 1.00 41.05 337 LEU A CA 1
ATOM 1651 C C . LEU A 1 337 ? 17.574 113.933 31.729 1.00 41.40 337 LEU A C 1
ATOM 1652 O O . LEU A 1 337 ? 17.016 115.020 31.540 1.00 41.04 337 LEU A O 1
ATOM 1657 N N . THR A 1 338 ? 16.919 112.769 31.706 1.00 42.20 338 THR A N 1
ATOM 1658 C CA . THR A 1 338 ? 15.475 112.688 31.524 1.00 42.67 338 THR A CA 1
ATOM 1659 C C . THR A 1 338 ? 14.727 113.400 32.643 1.00 43.71 338 THR A C 1
ATOM 1660 O O . THR A 1 338 ? 13.847 114.230 32.389 1.00 48.69 338 THR A O 1
ATOM 1664 N N . TYR A 1 339 ? 15.066 113.095 33.892 1.00 42.35 339 TYR A N 1
ATOM 1665 C CA . TYR A 1 339 ? 14.321 113.635 35.021 1.00 41.71 339 TYR A CA 1
ATOM 1666 C C . TYR A 1 339 ? 14.791 115.016 35.447 1.00 40.86 339 TYR A C 1
ATOM 1667 O O . TYR A 1 339 ? 14.451 115.456 36.550 1.00 40.67 339 TYR A O 1
ATOM 1676 N N . GLY A 1 340 ? 15.568 115.701 34.613 1.00 40.46 340 GLY A N 1
ATOM 1677 C CA . GLY A 1 340 ? 15.872 117.099 34.824 1.00 39.83 340 GLY A CA 1
ATOM 1678 C C . GLY A 1 340 ? 17.302 117.395 35.204 1.00 39.31 340 GLY A C 1
ATOM 1679 O O . GLY A 1 340 ? 17.619 118.561 35.465 1.00 38.87 340 GLY A O 1
ATOM 1680 N N . ALA A 1 341 ? 18.176 116.393 35.250 1.00 39.44 341 ALA A N 1
ATOM 1681 C CA . ALA A 1 341 ? 19.568 116.650 35.586 1.00 39.02 341 ALA A CA 1
ATOM 1682 C C . ALA A 1 341 ? 20.171 117.617 34.581 1.00 39.91 341 ALA A C 1
ATOM 1683 O O . ALA A 1 341 ? 19.877 117.564 33.384 1.00 40.89 341 ALA A O 1
ATOM 1685 N N . ASN A 1 342 ? 21.024 118.503 35.071 1.00 39.14 342 ASN A N 1
ATOM 1686 C CA . ASN A 1 342 ? 21.604 119.559 34.254 1.00 43.58 342 ASN A CA 1
ATOM 1687 C C . ASN A 1 342 ? 23.061 119.219 33.984 1.00 39.66 342 ASN A C 1
ATOM 1688 O O . ASN A 1 342 ? 23.907 119.333 34.879 1.00 38.60 342 ASN A O 1
ATOM 1693 N N . ALA A 1 343 ? 23.350 118.801 32.755 1.00 38.31 343 ALA A N 1
ATOM 1694 C CA . ALA A 1 343 ? 24.732 118.632 32.343 1.00 38.36 343 ALA A CA 1
ATOM 1695 C C . ALA A 1 343 ? 25.407 119.994 32.287 1.00 37.99 343 ALA A C 1
ATOM 1696 O O . ALA A 1 343 ? 24.761 121.024 32.082 1.00 37.86 343 ALA A O 1
ATOM 1698 N N . GLY A 1 344 ? 26.715 120.001 32.498 1.00 37.92 344 GLY A N 1
ATOM 1699 C CA . GLY A 1 344 ? 27.435 121.246 32.627 1.00 39.23 344 GLY A CA 1
ATOM 1700 C C . GLY A 1 344 ? 27.631 121.726 34.049 1.00 42.52 344 GLY A C 1
ATOM 1701 O O . GLY A 1 344 ? 28.172 122.821 34.245 1.00 43.23 344 GLY A O 1
ATOM 1702 N N . THR A 1 345 ? 27.206 120.956 35.043 1.00 44.50 345 THR A N 1
ATOM 1703 C CA . THR A 1 345 ? 27.499 121.301 36.428 1.00 37.11 345 THR A CA 1
ATOM 1704 C C . THR A 1 345 ? 28.995 121.132 36.647 1.00 37.16 345 THR A C 1
ATOM 1705 O O . THR A 1 345 ? 29.517 120.034 36.422 1.00 41.83 345 THR A O 1
ATOM 1709 N N . PRO A 1 346 ? 29.718 122.169 37.078 1.00 37.06 346 PRO A N 1
ATOM 1710 C CA . PRO A 1 346 ? 31.189 122.052 37.135 1.00 44.20 346 PRO A CA 1
ATOM 1711 C C . PRO A 1 346 ? 31.697 120.900 37.992 1.00 45.45 346 PRO A C 1
ATOM 1712 O O . PRO A 1 346 ? 32.576 120.155 37.546 1.00 46.66 346 PRO A O 1
ATOM 1716 N N . GLY A 1 347 ? 31.184 120.724 39.205 1.00 42.73 347 GLY A N 1
ATOM 1717 C CA . GLY A 1 347 ? 31.531 119.536 39.968 1.00 40.15 347 GLY A CA 1
ATOM 1718 C C . GLY A 1 347 ? 32.868 119.568 40.681 1.00 37.95 347 GLY A C 1
ATOM 1719 O O . GLY A 1 347 ? 33.258 120.609 41.223 1.00 39.44 347 GLY A O 1
ATOM 1720 N N . GLU A 1 348 ? 33.577 118.433 40.694 1.00 40.41 348 GLU A N 1
ATOM 1721 C CA . GLU A 1 348 ? 34.795 118.332 41.495 1.00 52.86 348 GLU A CA 1
ATOM 1722 C C . GLU A 1 348 ? 35.870 119.290 41.003 1.00 54.30 348 GLU A C 1
ATOM 1723 O O . GLU A 1 348 ? 36.253 120.230 41.705 1.00 63.37 348 GLU A O 1
ATOM 1729 N N . HIS A 1 349 ? 36.370 119.065 39.791 1.00 51.06 349 HIS A N 1
ATOM 1730 C CA . HIS A 1 349 ? 37.484 119.831 39.258 1.00 55.55 349 HIS A CA 1
ATOM 1731 C C . HIS A 1 349 ? 37.025 120.888 38.268 1.00 54.89 349 HIS A C 1
ATOM 1732 O O . HIS A 1 349 ? 37.800 121.296 37.398 1.00 56.94 349 HIS A O 1
ATOM 1739 N N . GLY A 1 350 ? 35.785 121.351 38.392 1.00 52.43 350 GLY A N 1
ATOM 1740 C CA . GLY A 1 350 ? 35.185 122.080 37.297 1.00 53.45 350 GLY A CA 1
ATOM 1741 C C . GLY A 1 350 ? 34.906 121.211 36.096 1.00 53.42 350 GLY A C 1
ATOM 1742 O O . GLY A 1 350 ? 34.635 121.734 35.011 1.00 56.90 350 GLY A O 1
ATOM 1743 N N . ASN A 1 351 ? 34.972 119.892 36.267 1.00 62.25 351 ASN A N 1
ATOM 1744 C CA . ASN A 1 351 ? 34.727 118.927 35.202 1.00 38.53 351 ASN A CA 1
ATOM 1745 C C . ASN A 1 351 ? 33.228 118.726 35.034 1.00 38.33 351 ASN A C 1
ATOM 1746 O O . ASN A 1 351 ? 32.617 117.934 35.756 1.00 38.38 351 ASN A O 1
ATOM 1751 N N . THR A 1 352 ? 32.625 119.445 34.088 1.00 42.54 352 THR A N 1
ATOM 1752 C CA . THR A 1 352 ? 31.252 119.147 33.727 1.00 39.52 352 THR A CA 1
ATOM 1753 C C . THR A 1 352 ? 31.171 117.681 33.313 1.00 38.69 352 THR A C 1
ATOM 1754 O O . THR A 1 352 ? 32.161 117.112 32.843 1.00 39.14 352 THR A O 1
ATOM 1758 N N . PRO A 1 353 ? 30.013 117.035 33.485 1.00 38.76 353 PRO A N 1
ATOM 1759 C CA . PRO A 1 353 ? 29.912 115.614 33.125 1.00 39.43 353 PRO A CA 1
ATOM 1760 C C . PRO A 1 353 ? 30.367 115.354 31.696 1.00 46.83 353 PRO A C 1
ATOM 1761 O O . PRO A 1 353 ? 30.654 114.212 31.329 1.00 48.30 353 PRO A O 1
ATOM 1765 N N . LEU A 1 354 ? 30.458 116.416 30.888 1.00 41.91 354 LEU A N 1
ATOM 1766 C CA . LEU A 1 354 ? 30.982 116.268 29.535 1.00 40.39 354 LEU A CA 1
ATOM 1767 C C . LEU A 1 354 ? 32.477 115.978 29.552 1.00 42.78 354 LEU A C 1
ATOM 1768 O O . LEU A 1 354 ? 32.950 115.105 28.815 1.00 49.21 354 LEU A O 1
ATOM 1773 N N . HIS A 1 355 ? 33.241 116.710 30.369 1.00 40.22 355 HIS A N 1
ATOM 1774 C CA . HIS A 1 355 ? 34.655 116.387 30.523 1.00 40.60 355 HIS A CA 1
ATOM 1775 C C . HIS A 1 355 ? 34.828 114.922 30.891 1.00 41.23 355 HIS A C 1
ATOM 1776 O O . HIS A 1 355 ? 35.746 114.254 30.406 1.00 48.08 355 HIS A O 1
ATOM 1783 N N . LEU A 1 356 ? 33.938 114.404 31.738 1.00 41.03 356 LEU A N 1
ATOM 1784 C CA . LEU A 1 356 ? 34.004 113.027 32.212 1.00 41.70 356 LEU A CA 1
ATOM 1785 C C . LEU A 1 356 ? 33.657 112.000 31.142 1.00 42.63 356 LEU A C 1
ATOM 1786 O O . LEU A 1 356 ? 33.924 110.811 31.343 1.00 45.32 356 LEU A O 1
ATOM 1791 N N . ALA A 1 357 ? 33.059 112.411 30.029 1.00 42.65 357 ALA A N 1
ATOM 1792 C CA . ALA A 1 357 ? 32.825 111.473 28.939 1.00 43.69 357 ALA A CA 1
ATOM 1793 C C . ALA A 1 357 ? 33.986 111.439 27.955 1.00 44.40 357 ALA A C 1
ATOM 1794 O O . ALA A 1 357 ? 34.328 110.371 27.439 1.00 46.67 357 ALA A O 1
ATOM 1796 N N . ILE A 1 358 ? 34.606 112.592 27.695 1.00 43.87 358 ILE A N 1
ATOM 1797 C CA . ILE A 1 358 ? 35.663 112.671 26.693 1.00 65.16 358 ILE A CA 1
ATOM 1798 C C . ILE A 1 358 ? 36.879 111.862 27.101 1.00 72.89 358 ILE A C 1
ATOM 1799 O O . ILE A 1 358 ? 37.600 111.339 26.245 1.00 67.60 358 ILE A O 1
ATOM 1804 N N . SER A 1 359 ? 37.144 111.759 28.400 1.00 85.86 359 SER A N 1
ATOM 1805 C CA . SER A 1 359 ? 38.220 110.891 28.860 1.00 90.21 359 SER A CA 1
ATOM 1806 C C . SER A 1 359 ? 37.943 109.420 28.558 1.00 98.59 359 SER A C 1
ATOM 1807 O O . SER A 1 359 ? 38.870 108.604 28.627 1.00 105.97 359 SER A O 1
ATOM 1810 N N . LYS A 1 360 ? 36.700 109.066 28.221 1.00 96.76 360 LYS A N 1
ATOM 1811 C CA . LYS A 1 360 ? 36.366 107.740 27.722 1.00 81.31 360 LYS A CA 1
ATOM 1812 C C . LYS A 1 360 ? 36.423 107.764 26.192 1.00 75.41 360 LYS A C 1
ATOM 1813 O O . LYS A 1 360 ? 36.938 108.706 25.584 1.00 68.32 360 LYS A O 1
ATOM 1819 N N . ASP A 1 361 ? 35.906 106.721 25.548 1.00 79.63 361 ASP A N 1
ATOM 1820 C CA . ASP A 1 361 ? 35.645 106.766 24.114 1.00 81.72 361 ASP A CA 1
ATOM 1821 C C . ASP A 1 361 ? 34.198 106.380 23.834 1.00 81.94 361 ASP A C 1
ATOM 1822 O O . ASP A 1 361 ? 33.904 105.593 22.929 1.00 79.30 361 ASP A O 1
ATOM 1827 N N . ASN A 1 362 ? 33.271 106.934 24.618 1.00 82.20 362 ASN A N 1
ATOM 1828 C CA . ASN A 1 362 ? 31.847 106.603 24.537 1.00 84.31 362 ASN A CA 1
ATOM 1829 C C . ASN A 1 362 ? 31.140 107.761 23.842 1.00 82.82 362 ASN A C 1
ATOM 1830 O O . ASN A 1 362 ? 30.673 108.705 24.480 1.00 81.53 362 ASN A O 1
ATOM 1835 N N . MET A 1 363 ? 31.064 107.677 22.511 1.00 82.64 363 MET A N 1
ATOM 1836 C CA . MET A 1 363 ? 30.426 108.729 21.726 1.00 77.59 363 MET A CA 1
ATOM 1837 C C . MET A 1 363 ? 28.921 108.778 21.951 1.00 73.61 363 MET A C 1
ATOM 1838 O O . MET A 1 363 ? 28.319 109.855 21.850 1.00 76.47 363 MET A O 1
ATOM 1843 N N . GLU A 1 364 ? 28.299 107.630 22.236 1.00 69.38 364 GLU A N 1
ATOM 1844 C CA . GLU A 1 364 ? 26.881 107.616 22.578 1.00 68.17 364 GLU A CA 1
ATOM 1845 C C . GLU A 1 364 ? 26.597 108.632 23.680 1.00 60.93 364 GLU A C 1
ATOM 1846 O O . GLU A 1 364 ? 25.720 109.497 23.550 1.00 61.96 364 GLU A O 1
ATOM 1852 N N . MET A 1 365 ? 27.408 108.591 24.739 1.00 58.64 365 MET A N 1
ATOM 1853 C CA . MET A 1 365 ? 27.202 109.467 25.886 1.00 52.24 365 MET A CA 1
ATOM 1854 C C . MET A 1 365 ? 27.575 110.910 25.568 1.00 52.92 365 MET A C 1
ATOM 1855 O O . MET A 1 365 ? 26.946 111.842 26.082 1.00 58.22 365 MET A O 1
ATOM 1860 N N . ILE A 1 366 ? 28.619 111.125 24.761 1.00 45.48 366 ILE A N 1
ATOM 1861 C CA . ILE A 1 366 ? 28.995 112.493 24.407 1.00 44.75 366 ILE A CA 1
ATOM 1862 C C . ILE A 1 366 ? 27.860 113.173 23.648 1.00 44.66 366 ILE A C 1
ATOM 1863 O O . ILE A 1 366 ? 27.512 114.332 23.916 1.00 43.76 366 ILE A O 1
ATOM 1868 N N . LYS A 1 367 ? 27.283 112.471 22.669 1.00 45.71 367 LYS A N 1
ATOM 1869 C CA . LYS A 1 367 ? 26.117 113.020 21.986 1.00 45.75 367 LYS A CA 1
ATOM 1870 C C . LYS A 1 367 ? 24.971 113.228 22.966 1.00 47.72 367 LYS A C 1
ATOM 1871 O O . LYS A 1 367 ? 24.259 114.239 22.902 1.00 48.45 367 LYS A O 1
ATOM 1877 N N . ALA A 1 368 ? 24.784 112.279 23.888 1.00 47.48 368 ALA A N 1
ATOM 1878 C CA . ALA A 1 368 ? 23.711 112.399 24.867 1.00 46.30 368 ALA A CA 1
ATOM 1879 C C . ALA A 1 368 ? 23.845 113.674 25.693 1.00 46.03 368 ALA A C 1
ATOM 1880 O O . ALA A 1 368 ? 22.846 114.344 25.972 1.00 51.44 368 ALA A O 1
ATOM 1882 N N . LEU A 1 369 ? 25.070 114.036 26.082 1.00 42.69 369 LEU A N 1
ATOM 1883 C CA . LEU A 1 369 ? 25.233 115.226 26.914 1.00 41.63 369 LEU A CA 1
ATOM 1884 C C . LEU A 1 369 ? 25.191 116.514 26.101 1.00 41.41 369 LEU A C 1
ATOM 1885 O O . LEU A 1 369 ? 24.622 117.512 26.558 1.00 40.78 369 LEU A O 1
ATOM 1890 N N . ILE A 1 370 ? 25.797 116.530 24.910 1.00 42.01 370 ILE A N 1
ATOM 1891 C CA . ILE A 1 370 ? 25.760 117.751 24.107 1.00 41.92 370 ILE A CA 1
ATOM 1892 C C . ILE A 1 370 ? 24.329 118.062 23.692 1.00 42.07 370 ILE A C 1
ATOM 1893 O O . ILE A 1 370 ? 23.944 119.234 23.583 1.00 41.74 370 ILE A O 1
ATOM 1898 N N . VAL A 1 371 ? 23.516 117.026 23.468 1.00 42.66 371 VAL A N 1
ATOM 1899 C CA . VAL A 1 371 ? 22.115 117.242 23.119 1.00 42.88 371 VAL A CA 1
ATOM 1900 C C . VAL A 1 371 ? 21.380 117.929 24.265 1.00 42.04 371 VAL A C 1
ATOM 1901 O O . VAL A 1 371 ? 20.669 118.921 24.065 1.00 50.31 371 VAL A O 1
ATOM 1905 N N . PHE A 1 372 ? 21.539 117.413 25.485 1.00 41.58 372 PHE A N 1
ATOM 1906 C CA . PHE A 1 372 ? 20.828 117.939 26.644 1.00 40.92 372 PHE A CA 1
ATOM 1907 C C . PHE A 1 372 ? 21.466 119.192 27.219 1.00 40.17 372 PHE A C 1
ATOM 1908 O O . PHE A 1 372 ? 21.126 119.583 28.341 1.00 39.66 372 PHE A O 1
ATOM 1916 N N . GLY A 1 373 ? 22.368 119.837 26.487 1.00 40.21 373 GLY A N 1
ATOM 1917 C CA . GLY A 1 373 ? 22.766 121.192 26.795 1.00 39.72 373 GLY A CA 1
ATOM 1918 C C . GLY A 1 373 ? 24.187 121.387 27.266 1.00 39.38 373 GLY A C 1
ATOM 1919 O O . GLY A 1 373 ? 24.532 122.506 27.663 1.00 39.02 373 GLY A O 1
ATOM 1920 N N . ALA A 1 374 ? 25.027 120.358 27.235 1.00 39.57 374 ALA A N 1
ATOM 1921 C CA . ALA A 1 374 ? 26.400 120.543 27.675 1.00 39.32 374 ALA A CA 1
ATOM 1922 C C . ALA A 1 374 ? 27.139 121.439 26.690 1.00 42.31 374 ALA A C 1
ATOM 1923 O O . ALA A 1 374 ? 27.068 121.238 25.474 1.00 48.40 374 ALA A O 1
ATOM 1925 N N . GLU A 1 375 ? 27.851 122.426 27.222 1.00 39.18 375 GLU A N 1
ATOM 1926 C CA . GLU A 1 375 ? 28.672 123.308 26.412 1.00 39.45 375 GLU A CA 1
ATOM 1927 C C . GLU A 1 375 ? 29.994 122.638 26.053 1.00 39.79 375 GLU A C 1
ATOM 1928 O O . GLU A 1 375 ? 30.371 121.599 26.598 1.00 39.75 375 GLU A O 1
ATOM 1934 N N . VAL A 1 376 ? 30.692 123.247 25.098 1.00 40.23 376 VAL A N 1
ATOM 1935 C CA . VAL A 1 376 ? 32.014 122.801 24.687 1.00 49.43 376 VAL A CA 1
ATOM 1936 C C . VAL A 1 376 ? 33.071 123.880 24.872 1.00 43.81 376 VAL A C 1
ATOM 1937 O O . VAL A 1 376 ? 34.244 123.640 24.569 1.00 42.21 376 VAL A O 1
ATOM 1941 N N . ASP A 1 377 ? 32.697 125.063 25.366 1.00 40.23 377 ASP A N 1
ATOM 1942 C CA . ASP A 1 377 ? 33.690 126.066 25.713 1.00 40.23 377 ASP A CA 1
ATOM 1943 C C . ASP A 1 377 ? 34.052 126.009 27.182 1.00 39.67 377 ASP A C 1
ATOM 1944 O O . ASP A 1 377 ? 35.069 126.586 27.574 1.00 39.74 377 ASP A O 1
ATOM 1949 N N . THR A 1 378 ? 33.263 125.292 27.979 1.00 39.21 378 THR A N 1
ATOM 1950 C CA . THR A 1 378 ? 33.340 125.264 29.433 1.00 41.54 378 THR A CA 1
ATOM 1951 C C . THR A 1 378 ? 34.666 124.731 29.959 1.00 38.94 378 THR A C 1
ATOM 1952 O O . THR A 1 378 ? 34.944 123.531 29.856 1.00 39.09 378 THR A O 1
ATOM 1956 N N . PRO A 1 379 ? 35.500 125.579 30.548 1.00 38.81 379 PRO A N 1
ATOM 1957 C CA . PRO A 1 379 ? 36.766 125.097 31.097 1.00 38.96 379 PRO A CA 1
ATOM 1958 C C . PRO A 1 379 ? 36.629 124.658 32.545 1.00 40.55 379 PRO A C 1
ATOM 1959 O O . PRO A 1 379 ? 35.838 125.192 33.324 1.00 41.58 379 PRO A O 1
ATOM 1963 N N . ASN A 1 380 ? 37.421 123.654 32.896 1.00 38.76 380 ASN A N 1
ATOM 1964 C CA . ASN A 1 380 ? 37.495 123.152 34.260 1.00 38.57 380 ASN A CA 1
ATOM 1965 C C . ASN A 1 380 ? 38.408 124.066 35.073 1.00 38.66 380 ASN A C 1
ATOM 1966 O O . ASN A 1 380 ? 38.766 125.165 34.642 1.00 38.82 380 ASN A O 1
ATOM 1971 N N . ASP A 1 381 ? 38.789 123.623 36.275 1.00 43.70 381 ASP A N 1
ATOM 1972 C CA . ASP A 1 381 ? 39.684 124.426 37.103 1.00 46.64 381 ASP A CA 1
ATOM 1973 C C . ASP A 1 381 ? 41.026 124.664 36.423 1.00 51.54 381 ASP A C 1
ATOM 1974 O O . ASP A 1 381 ? 41.690 125.672 36.692 1.00 58.51 381 ASP A O 1
ATOM 1979 N N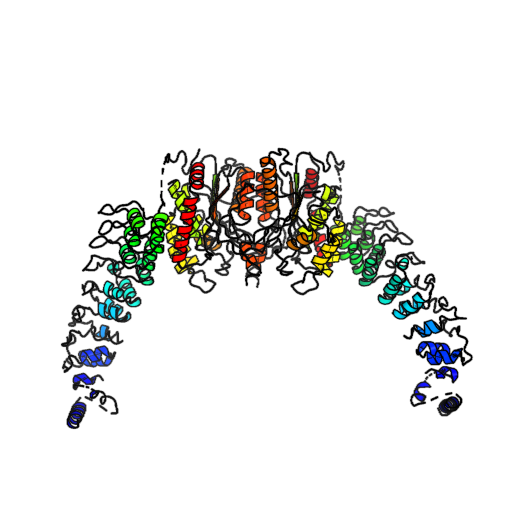 . PHE A 1 382 ? 41.437 123.759 35.541 1.00 50.94 382 PHE A N 1
ATOM 1980 C CA . PHE A 1 382 ? 42.750 123.798 34.912 1.00 51.60 382 PHE A CA 1
ATOM 1981 C C . PHE A 1 382 ? 42.769 124.516 33.567 1.00 40.41 382 PHE A C 1
ATOM 1982 O O . PHE A 1 382 ? 43.836 124.624 32.956 1.00 40.98 382 PHE A O 1
ATOM 1990 N N . GLY A 1 383 ? 41.628 124.990 33.081 1.00 40.05 383 GLY A N 1
ATOM 1991 C CA . GLY A 1 383 ? 41.586 125.682 31.813 1.00 40.31 383 GLY A CA 1
ATOM 1992 C C . GLY A 1 383 ? 41.301 124.803 30.621 1.00 40.53 383 GLY A C 1
ATOM 1993 O O . GLY A 1 383 ? 41.299 125.301 29.490 1.00 40.87 383 GLY A O 1
ATOM 1994 N N . GLU A 1 384 ? 41.047 123.518 30.839 1.00 40.45 384 GLU A N 1
ATOM 1995 C CA . GLU A 1 384 ? 40.908 122.546 29.760 1.00 40.86 384 GLU A CA 1
ATOM 1996 C C . GLU A 1 384 ? 39.506 122.635 29.166 1.00 40.56 384 GLU A C 1
ATOM 1997 O O . GLU A 1 384 ? 38.533 122.178 29.769 1.00 40.10 384 GLU A O 1
ATOM 2003 N N . THR A 1 385 ? 39.392 123.227 27.981 1.00 40.88 385 THR A N 1
ATOM 2004 C CA . THR A 1 385 ? 38.125 123.169 27.273 1.00 44.57 385 THR A CA 1
ATOM 2005 C C . THR A 1 385 ? 37.850 121.723 26.861 1.00 47.60 385 THR A C 1
ATOM 2006 O O . THR A 1 385 ? 38.778 120.966 26.568 1.00 51.12 385 THR A O 1
ATOM 2010 N N . PRO A 1 386 ? 36.584 121.301 26.860 1.00 48.22 386 PRO A N 1
ATOM 2011 C CA . PRO A 1 386 ? 36.294 119.901 26.524 1.00 41.30 386 PRO A CA 1
ATOM 2012 C C . PRO A 1 386 ? 36.579 119.553 25.072 1.00 43.97 386 PRO A C 1
ATOM 2013 O O . PRO A 1 386 ? 36.976 118.415 24.793 1.00 42.89 386 PRO A O 1
ATOM 2017 N N . ALA A 1 387 ? 36.391 120.486 24.134 1.00 42.63 387 ALA A N 1
ATOM 2018 C CA . ALA A 1 387 ? 36.789 120.220 22.754 1.00 45.92 387 ALA A CA 1
ATOM 2019 C C . ALA A 1 387 ? 38.298 120.025 22.645 1.00 54.42 387 ALA A C 1
ATOM 2020 O O . ALA A 1 387 ? 38.774 119.269 21.788 1.00 58.70 387 ALA A O 1
ATOM 2022 N N . PHE A 1 388 ? 39.060 120.698 23.509 1.00 56.29 388 PHE A N 1
ATOM 2023 C CA . PHE A 1 388 ? 40.492 120.446 23.621 1.00 59.49 388 PHE A CA 1
ATOM 2024 C C . PHE A 1 388 ? 40.747 119.005 24.039 1.00 69.45 388 PHE A C 1
ATOM 2025 O O . PHE A 1 388 ? 41.585 118.309 23.447 1.00 80.70 388 PHE A O 1
ATOM 2033 N N . MET A 1 389 ? 40.033 118.548 25.072 1.00 68.73 389 MET A N 1
ATOM 2034 C CA . MET A 1 389 ? 40.059 117.142 25.456 1.00 67.23 389 MET A CA 1
ATOM 2035 C C . MET A 1 389 ? 39.808 116.241 24.257 1.00 62.94 389 MET A C 1
ATOM 2036 O O . MET A 1 389 ? 40.535 115.270 24.034 1.00 68.86 389 MET A O 1
ATOM 2041 N N . ALA A 1 390 ? 38.782 116.559 23.467 1.00 53.50 390 ALA A N 1
ATOM 2042 C CA . ALA A 1 390 ? 38.464 115.748 22.298 1.00 53.01 390 ALA A CA 1
ATOM 2043 C C . ALA A 1 390 ? 39.650 115.675 21.346 1.00 51.51 390 ALA A C 1
ATOM 2044 O O . ALA A 1 390 ? 40.162 114.588 21.057 1.00 48.32 390 ALA A O 1
ATOM 2046 N N . SER A 1 391 ? 40.118 116.833 20.866 1.00 54.23 391 SER A N 1
ATOM 2047 C CA . SER A 1 391 ? 41.220 116.846 19.905 1.00 54.63 391 SER A CA 1
ATOM 2048 C C . SER A 1 391 ? 42.459 116.158 20.449 1.00 55.79 391 SER A C 1
ATOM 2049 O O . SER A 1 391 ? 43.280 115.664 19.667 1.00 64.11 391 SER A O 1
ATOM 2052 N N . LYS A 1 392 ? 42.599 116.103 21.774 1.00 49.04 392 LYS A N 1
ATOM 2053 C CA . LYS A 1 392 ? 43.685 115.344 22.380 1.00 48.47 392 LYS A CA 1
ATOM 2054 C C . LYS A 1 392 ? 43.419 113.844 22.283 1.00 50.38 392 LYS A C 1
ATOM 2055 O O . LYS A 1 392 ? 44.308 113.068 21.911 1.00 52.59 392 LYS A O 1
ATOM 2061 N N . ILE A 1 393 ? 42.187 113.425 22.588 1.00 51.32 393 ILE A N 1
ATOM 2062 C CA . ILE A 1 393 ? 41.873 112.001 22.724 1.00 50.69 393 ILE A CA 1
ATOM 2063 C C . ILE A 1 393 ? 41.832 111.310 21.367 1.00 51.14 393 ILE A C 1
ATOM 2064 O O . ILE A 1 393 ? 42.616 110.395 21.092 1.00 52.46 393 ILE A O 1
ATOM 2069 N N . SER A 1 394 ? 40.918 111.731 20.501 1.00 51.06 394 SER A N 1
ATOM 2070 C CA . SER A 1 394 ? 40.628 110.988 19.288 1.00 55.11 394 SER A CA 1
ATOM 2071 C C . SER A 1 394 ? 40.544 111.931 18.097 1.00 60.91 394 SER A C 1
ATOM 2072 O O . SER A 1 394 ? 40.580 113.156 18.236 1.00 62.13 394 SER A O 1
ATOM 2075 N N . LYS A 1 395 ? 40.452 111.337 16.906 1.00 69.32 395 LYS A N 1
ATOM 2076 C CA . LYS A 1 395 ? 40.131 112.092 15.702 1.00 70.63 395 LYS A CA 1
ATOM 2077 C C . LYS A 1 395 ? 38.654 112.015 15.343 1.00 72.47 395 LYS A C 1
ATOM 2078 O O . LYS A 1 395 ? 38.168 112.868 14.592 1.00 68.96 395 LYS A O 1
ATOM 2084 N N . GLN A 1 396 ? 37.947 110.999 15.849 1.00 75.35 396 GLN A N 1
ATOM 2085 C CA . GLN A 1 396 ? 36.489 111.029 15.915 1.00 71.85 396 GLN A CA 1
ATOM 2086 C C . GLN A 1 396 ? 36.016 112.263 16.671 1.00 65.67 396 GLN A C 1
ATOM 2087 O O . GLN A 1 396 ? 35.264 113.096 16.149 1.00 63.93 396 GLN A O 1
ATOM 2093 N N . LEU A 1 397 ? 36.474 112.392 17.916 1.00 65.31 397 LEU A N 1
ATOM 2094 C CA . LEU A 1 397 ? 35.989 113.429 18.815 1.00 58.57 397 LEU A CA 1
ATOM 2095 C C . LEU A 1 397 ? 36.469 114.809 18.387 1.00 52.82 397 LEU A C 1
ATOM 2096 O O . LEU A 1 397 ? 35.772 115.805 18.612 1.00 49.75 397 LEU A O 1
ATOM 2101 N N . GLN A 1 398 ? 37.653 114.889 17.777 1.00 52.27 398 GLN A N 1
ATOM 2102 C CA . GLN A 1 398 ? 38.143 116.171 17.280 1.00 56.07 398 GLN A CA 1
ATOM 2103 C C . GLN A 1 398 ? 37.249 116.716 16.177 1.00 65.05 398 GLN A C 1
ATOM 2104 O O . GLN A 1 398 ? 36.961 117.916 16.137 1.00 61.29 398 GLN A O 1
ATOM 2110 N N . ASP A 1 399 ? 36.833 115.853 15.250 1.00 75.17 399 ASP A N 1
ATOM 2111 C CA . ASP A 1 399 ? 35.887 116.249 14.215 1.00 76.96 399 ASP A CA 1
ATOM 2112 C C . ASP A 1 399 ? 34.463 116.401 14.736 1.00 67.36 399 ASP A C 1
ATOM 2113 O O . ASP A 1 399 ? 33.651 117.071 14.088 1.00 64.39 399 ASP A O 1
ATOM 2118 N N . LEU A 1 400 ? 34.133 115.789 15.877 1.00 74.76 400 LEU A N 1
ATOM 2119 C CA . LEU A 1 400 ? 32.734 115.744 16.291 1.00 49.25 400 LEU A CA 1
ATOM 2120 C C . LEU A 1 400 ? 32.264 117.039 16.953 1.00 75.67 400 LEU A C 1
ATOM 2121 O O . LEU A 1 400 ? 31.159 117.516 16.664 1.00 72.48 400 LEU A O 1
ATOM 2126 N N . MET A 1 401 ? 33.079 117.632 17.830 1.00 71.17 401 MET A N 1
ATOM 2127 C CA . MET A 1 401 ? 32.550 118.691 18.691 1.00 68.99 401 MET A CA 1
ATOM 2128 C C . MET A 1 401 ? 32.705 120.140 18.220 1.00 75.69 401 MET A C 1
ATOM 2129 O O . MET A 1 401 ? 31.689 120.834 18.067 1.00 71.74 401 MET A O 1
ATOM 2134 N N . PRO A 1 402 ? 33.919 120.625 17.938 1.00 83.83 402 PRO A N 1
ATOM 2135 C CA . PRO A 1 402 ? 34.246 122.007 18.309 1.00 86.76 402 PRO A CA 1
ATOM 2136 C C . PRO A 1 402 ? 33.526 123.055 17.478 1.00 86.29 402 PRO A C 1
ATOM 2137 O O . PRO A 1 402 ? 33.227 122.863 16.297 1.00 79.95 402 PRO A O 1
ATOM 2141 N N . ILE A 1 403 ? 33.253 124.183 18.134 1.00 89.23 403 ILE A N 1
ATOM 2142 C CA . ILE A 1 403 ? 32.592 125.315 17.495 1.00 87.98 403 ILE A CA 1
ATOM 2143 C C . ILE A 1 403 ? 33.612 126.228 16.813 1.00 86.75 403 ILE A C 1
ATOM 2144 O O . ILE A 1 403 ? 33.299 126.859 15.797 1.00 86.28 403 ILE A O 1
ATOM 2149 N N . SER A 1 404 ? 34.835 126.291 17.334 1.00 85.67 404 SER A N 1
ATOM 2150 C CA . SER A 1 404 ? 35.875 127.139 16.763 1.00 74.30 404 SER A CA 1
ATOM 2151 C C . SER A 1 404 ? 37.259 126.686 17.220 1.00 63.21 404 SER A C 1
ATOM 2152 O O . SER A 1 404 ? 37.504 125.495 17.415 1.00 55.37 404 SER A O 1
ATOM 2155 N N . PRO A 1 409 ? 30.860 140.201 17.337 1.00 99.10 409 PRO A N 1
ATOM 2156 C CA . PRO A 1 409 ? 29.815 139.567 18.135 1.00 99.12 409 PRO A CA 1
ATOM 2157 C C . PRO A 1 409 ? 28.869 140.611 18.722 1.00 101.17 409 PRO A C 1
ATOM 2158 O O . PRO A 1 409 ? 29.135 141.178 19.781 1.00 103.20 409 PRO A O 1
ATOM 2160 N N . ALA A 1 410 ? 27.765 140.864 18.018 1.00 98.84 410 ALA A N 1
ATOM 2161 C CA . ALA A 1 410 ? 26.748 141.819 18.457 1.00 94.39 410 ALA A CA 1
ATOM 2162 C C . ALA A 1 410 ? 25.768 141.132 19.403 1.00 95.56 410 ALA A C 1
ATOM 2163 O O . ALA A 1 410 ? 24.857 140.422 18.968 1.00 97.07 410 ALA A O 1
ATOM 2165 N N . PHE A 1 411 ? 25.957 141.333 20.705 1.00 93.76 411 PHE A N 1
ATOM 2166 C CA . PHE A 1 411 ? 25.070 140.783 21.724 1.00 87.69 411 PHE A CA 1
ATOM 2167 C C . PHE A 1 411 ? 24.678 141.866 22.724 1.00 91.19 411 PHE A C 1
ATOM 2168 O O . PHE A 1 411 ? 24.696 141.654 23.941 1.00 93.86 411 PHE A O 1
ATOM 2170 N N . ILE A 1 412 ? 24.315 143.051 22.227 1.00 93.34 412 ILE A N 1
ATOM 2171 C CA . ILE A 1 412 ? 23.902 144.152 23.091 1.00 90.57 412 ILE A CA 1
ATOM 2172 C C . ILE A 1 412 ? 22.398 144.203 23.345 1.00 96.16 412 ILE A C 1
ATOM 2173 O O . ILE A 1 412 ? 21.962 145.002 24.183 1.00 86.26 412 ILE A O 1
ATOM 2175 N N . LEU A 1 413 ? 21.607 143.378 22.657 1.00 104.51 413 LEU A N 1
ATOM 2176 C CA . LEU A 1 413 ? 20.151 143.327 22.815 1.00 109.54 413 LEU A CA 1
ATOM 2177 C C . LEU A 1 413 ? 19.535 144.715 22.612 1.00 118.30 413 LEU A C 1
ATOM 2178 O O . LEU A 1 413 ? 18.993 145.334 23.527 1.00 122.53 413 LEU A O 1
ATOM 2180 N N . SER A 1 414 ? 19.657 145.189 21.368 1.00 121.05 414 SER A N 1
ATOM 2181 C CA . SER A 1 414 ? 19.536 146.612 21.059 1.00 118.05 414 SER A CA 1
ATOM 2182 C C . SER A 1 414 ? 18.243 147.277 21.539 1.00 119.47 414 SER A C 1
ATOM 2183 O O . SER A 1 414 ? 18.282 148.127 22.437 1.00 117.93 414 SER A O 1
ATOM 2185 N N . SER A 1 415 ? 17.101 146.921 20.947 1.00 118.51 415 SER A N 1
ATOM 2186 C CA . SER A 1 415 ? 15.870 147.698 21.130 1.00 110.18 415 SER A CA 1
ATOM 2187 C C . SER A 1 415 ? 14.611 146.823 21.166 1.00 105.75 415 SER A C 1
ATOM 2188 O O . SER A 1 415 ? 13.627 147.109 20.483 1.00 102.77 415 SER A O 1
ATOM 2190 N N . MET A 1 416 ? 14.600 145.736 21.940 1.00 107.00 416 MET A N 1
ATOM 2191 C CA . MET A 1 416 ? 13.463 144.826 21.820 1.00 107.66 416 MET A CA 1
ATOM 2192 C C . MET A 1 416 ? 12.974 144.232 23.138 1.00 109.88 416 MET A C 1
ATOM 2193 O O . MET A 1 416 ? 13.770 143.876 24.013 1.00 103.92 416 MET A O 1
ATOM 2195 N N . ARG A 1 417 ? 11.648 144.140 23.257 1.00 111.51 417 ARG A N 1
ATOM 2196 C CA . ARG A 1 417 ? 10.952 143.327 24.257 1.00 113.74 417 ARG A CA 1
ATOM 2197 C C . ARG A 1 417 ? 9.649 142.834 23.626 1.00 115.50 417 ARG A C 1
ATOM 2198 O O . ARG A 1 417 ? 9.451 142.944 22.411 1.00 117.99 417 ARG A O 1
ATOM 2206 N N . ASP A 1 418 ? 8.745 142.292 24.451 1.00 111.48 418 ASP A N 1
ATOM 2207 C CA . ASP A 1 418 ? 7.389 141.941 24.021 1.00 98.42 418 ASP A CA 1
ATOM 2208 C C . ASP A 1 418 ? 6.402 142.921 24.643 1.00 90.61 418 ASP A C 1
ATOM 2209 O O . ASP A 1 418 ? 5.978 142.754 25.791 1.00 91.06 418 ASP A O 1
ATOM 2214 N N . GLU A 1 419 ? 6.046 143.942 23.873 1.00 85.90 419 GLU A N 1
ATOM 2215 C CA . GLU A 1 419 ? 5.162 145.017 24.295 1.00 80.87 419 GLU A CA 1
ATOM 2216 C C . GLU A 1 419 ? 4.188 145.247 23.144 1.00 78.32 419 GLU A C 1
ATOM 2217 O O . GLU A 1 419 ? 4.101 144.435 22.217 1.00 79.71 419 GLU A O 1
ATOM 2223 N N . LYS A 1 420 ? 3.427 146.333 23.197 1.00 77.59 420 LYS A N 1
ATOM 2224 C CA . LYS A 1 420 ? 2.441 146.632 22.157 1.00 76.97 420 LYS A CA 1
ATOM 2225 C C . LYS A 1 420 ? 3.049 147.666 21.213 1.00 82.99 420 LYS A C 1
ATOM 2226 O O . LYS A 1 420 ? 3.068 148.863 21.510 1.00 85.24 420 LYS A O 1
ATOM 2232 N N . ARG A 1 421 ? 3.539 147.189 20.072 1.00 80.56 421 ARG A N 1
ATOM 2233 C CA . ARG A 1 421 ? 4.168 148.010 19.032 1.00 79.01 421 ARG A CA 1
ATOM 2234 C C . ARG A 1 421 ? 3.847 147.392 17.670 1.00 78.80 421 ARG A C 1
ATOM 2235 O O . ARG A 1 421 ? 2.877 146.638 17.532 1.00 78.16 421 ARG A O 1
ATOM 2243 N N . ILE A 1 422 ? 4.656 147.724 16.659 1.00 77.88 422 ILE A N 1
ATOM 2244 C CA . ILE A 1 422 ? 4.249 147.706 15.255 1.00 63.34 422 ILE A CA 1
ATOM 2245 C C . ILE A 1 422 ? 3.835 146.327 14.751 1.00 43.24 422 ILE A C 1
ATOM 2246 O O . ILE A 1 422 ? 2.646 146.084 14.545 1.00 32.36 422 ILE A O 1
ATOM 2251 N N . HIS A 1 423 ? 4.781 145.393 14.639 1.00 38.53 423 HIS A N 1
ATOM 2252 C CA . HIS A 1 423 ? 4.586 144.190 13.838 1.00 34.00 423 HIS A CA 1
ATOM 2253 C C . HIS A 1 423 ? 4.019 143.044 14.673 1.00 39.76 423 HIS A C 1
ATOM 2254 O O . HIS A 1 423 ? 3.507 143.233 15.779 1.00 53.23 423 HIS A O 1
ATOM 2261 N N . ASP A 1 424 ? 4.088 141.837 14.114 1.00 38.89 424 ASP A N 1
ATOM 2262 C CA . ASP A 1 424 ? 3.443 140.652 14.661 1.00 22.01 424 ASP A CA 1
ATOM 2263 C C . ASP A 1 424 ? 4.295 139.452 14.280 1.00 21.85 424 ASP A C 1
ATOM 2264 O O . ASP A 1 424 ? 4.691 139.329 13.121 1.00 21.64 424 ASP A O 1
ATOM 2269 N N . HIS A 1 425 ? 4.603 138.588 15.239 1.00 32.71 425 HIS A N 1
ATOM 2270 C CA . HIS A 1 425 ? 5.362 137.377 14.954 1.00 35.06 425 HIS A CA 1
ATOM 2271 C C . HIS A 1 425 ? 4.462 136.155 15.066 1.00 33.07 425 HIS A C 1
ATOM 2272 O O . HIS A 1 425 ? 3.598 136.088 15.944 1.00 34.99 425 HIS A O 1
ATOM 2279 N N . LEU A 1 426 ? 4.652 135.203 14.157 1.00 25.41 426 LEU A N 1
ATOM 2280 C CA . LEU A 1 426 ? 3.907 133.954 14.158 1.00 22.07 426 LEU A CA 1
ATOM 2281 C C . LEU A 1 426 ? 4.867 132.776 14.274 1.00 22.13 426 LEU A C 1
ATOM 2282 O O . LEU A 1 426 ? 5.999 132.821 13.783 1.00 34.82 426 LEU A O 1
ATOM 2287 N N . LEU A 1 427 ? 4.415 131.737 14.967 1.00 22.40 427 LEU A N 1
ATOM 2288 C CA . LEU A 1 427 ? 5.111 130.464 15.065 1.00 22.54 427 LEU A CA 1
ATOM 2289 C C . LEU A 1 427 ? 4.145 129.359 14.667 1.00 22.74 427 LEU A C 1
ATOM 2290 O O . LEU A 1 427 ? 2.977 129.378 15.062 1.00 22.93 427 LEU A O 1
ATOM 2295 N N . CYS A 1 428 ? 4.627 128.403 13.874 1.00 22.77 428 CYS A N 1
ATOM 2296 C CA . CYS A 1 428 ? 3.793 127.316 13.363 1.00 122.44 428 CYS A CA 1
ATOM 2297 C C . CYS A 1 428 ? 4.511 125.997 13.617 1.00 23.28 428 CYS A C 1
ATOM 2298 O O . CYS A 1 428 ? 5.410 125.606 12.867 1.00 23.22 428 CYS A O 1
ATOM 2301 N N . LEU A 1 429 ? 4.086 125.309 14.667 1.00 23.62 429 LEU A N 1
ATOM 2302 C CA . LEU A 1 429 ? 4.670 124.048 15.091 1.00 26.57 429 LEU A CA 1
ATOM 2303 C C . LEU A 1 429 ? 3.867 122.919 14.462 1.00 28.36 429 LEU A C 1
ATOM 2304 O O . LEU A 1 429 ? 2.716 122.686 14.839 1.00 28.74 429 LEU A O 1
ATOM 2309 N N . ASP A 1 430 ? 4.464 122.231 13.490 1.00 24.32 430 ASP A N 1
ATOM 2310 C CA . ASP A 1 430 ? 3.795 121.104 12.851 1.00 24.73 430 ASP A CA 1
ATOM 2311 C C . ASP A 1 430 ? 3.369 120.068 13.876 1.00 30.36 430 ASP A C 1
ATOM 2312 O O . ASP A 1 430 ? 3.897 120.029 14.991 1.00 36.06 430 ASP A O 1
ATOM 2317 N N . GLY A 1 431 ? 2.425 119.216 13.500 1.00 34.14 431 GLY A N 1
ATOM 2318 C CA . GLY A 1 431 ? 2.170 118.011 14.255 1.00 37.69 431 GLY A CA 1
ATOM 2319 C C . GLY A 1 431 ? 3.294 117.011 14.084 1.00 39.71 431 GLY A C 1
ATOM 2320 O O . GLY A 1 431 ? 4.413 117.371 13.707 1.00 39.25 431 GLY A O 1
ATOM 2321 N N . GLY A 1 432 ? 3.001 115.745 14.339 1.00 43.44 432 GLY A N 1
ATOM 2322 C CA . GLY A 1 432 ? 4.023 114.721 14.306 1.00 41.37 432 GLY A CA 1
ATOM 2323 C C . GLY A 1 432 ? 3.883 113.771 15.473 1.00 41.78 432 GLY A C 1
ATOM 2324 O O . GLY A 1 432 ? 2.973 113.923 16.293 1.00 49.07 432 GLY A O 1
ATOM 2325 N N . GLY A 1 433 ? 4.780 112.798 15.571 1.00 36.22 433 GLY A N 1
ATOM 2326 C CA . GLY A 1 433 ? 4.705 111.790 16.609 1.00 36.74 433 GLY A CA 1
ATOM 2327 C C . GLY A 1 433 ? 5.286 112.260 17.922 1.00 35.79 433 GLY A C 1
ATOM 2328 O O . GLY A 1 433 ? 5.224 113.444 18.277 1.00 37.76 433 GLY A O 1
ATOM 2329 N N . VAL A 1 434 ? 5.852 111.309 18.668 1.00 32.11 434 VAL A N 1
ATOM 2330 C CA . VAL A 1 434 ? 6.733 111.661 19.773 1.00 29.34 434 VAL A CA 1
ATOM 2331 C C . VAL A 1 434 ? 7.897 112.513 19.284 1.00 29.48 434 VAL A C 1
ATOM 2332 O O . VAL A 1 434 ? 8.585 113.143 20.093 1.00 37.33 434 VAL A O 1
ATOM 2336 N N . LYS A 1 435 ? 8.126 112.556 17.969 1.00 28.90 435 LYS A N 1
ATOM 2337 C CA . LYS A 1 435 ? 9.158 113.373 17.340 1.00 27.87 435 LYS A CA 1
ATOM 2338 C C . LYS A 1 435 ? 9.063 114.855 17.683 1.00 27.26 435 LYS A C 1
ATOM 2339 O O . LYS A 1 435 ? 9.936 115.627 17.281 1.00 26.84 435 LYS A O 1
ATOM 2345 N N . GLY A 1 436 ? 8.009 115.273 18.386 1.00 27.27 436 GLY A N 1
ATOM 2346 C CA . GLY A 1 436 ? 7.906 116.666 18.785 1.00 26.78 436 GLY A CA 1
ATOM 2347 C C . GLY A 1 436 ? 9.176 117.221 19.395 1.00 32.23 436 GLY A C 1
ATOM 2348 O O . GLY A 1 436 ? 9.466 118.414 19.248 1.00 33.03 436 GLY A O 1
ATOM 2349 N N . LEU A 1 437 ? 9.973 116.362 20.043 1.00 32.70 437 LEU A N 1
ATOM 2350 C CA . LEU A 1 437 ? 11.221 116.808 20.656 1.00 36.97 437 LEU A CA 1
ATOM 2351 C C . LEU A 1 437 ? 12.075 117.596 19.676 1.00 36.70 437 LEU A C 1
ATOM 2352 O O . LEU A 1 437 ? 12.682 118.609 20.050 1.00 36.32 437 LEU A O 1
ATOM 2357 N N . VAL A 1 438 ? 12.096 117.169 18.409 1.00 26.46 438 VAL A N 1
ATOM 2358 C CA . VAL A 1 438 ? 12.862 117.876 17.385 1.00 26.04 438 VAL A CA 1
ATOM 2359 C C . VAL A 1 438 ? 12.553 119.364 17.431 1.00 32.97 438 VAL A C 1
ATOM 2360 O O . VAL A 1 438 ? 13.444 120.196 17.642 1.00 34.31 438 VAL A O 1
ATOM 2364 N N . ILE A 1 439 ? 11.271 119.718 17.298 1.00 25.33 439 ILE A N 1
ATOM 2365 C CA . ILE A 1 439 ? 10.933 121.137 17.262 1.00 24.87 439 ILE A CA 1
ATOM 2366 C C . ILE A 1 439 ? 11.300 121.794 18.588 1.00 43.37 439 ILE A C 1
ATOM 2367 O O . ILE A 1 439 ? 11.865 122.898 18.608 1.00 45.87 439 ILE A O 1
ATOM 2372 N N . ILE A 1 440 ? 11.083 121.085 19.706 1.00 44.02 440 ILE A N 1
ATOM 2373 C CA . ILE A 1 440 ? 11.551 121.572 21.004 1.00 25.63 440 ILE A CA 1
ATOM 2374 C C . ILE A 1 440 ? 13.021 121.935 20.911 1.00 25.59 440 ILE A C 1
ATOM 2375 O O . ILE A 1 440 ? 13.419 123.079 21.170 1.00 25.41 440 ILE A O 1
ATOM 2380 N N . GLN A 1 441 ? 13.834 120.967 20.482 1.00 25.81 441 GLN A N 1
ATOM 2381 C CA . GLN A 1 441 ? 15.254 121.216 20.296 1.00 25.84 441 GLN A CA 1
ATOM 2382 C C . GLN A 1 441 ? 15.467 122.489 19.502 1.00 39.54 441 GLN A C 1
ATOM 2383 O O . GLN A 1 441 ? 16.125 123.427 19.971 1.00 43.93 441 GLN A O 1
ATOM 2389 N N . LEU A 1 442 ? 14.837 122.566 18.328 1.00 33.64 442 LEU A N 1
ATOM 2390 C CA . LEU A 1 442 ? 14.962 123.753 17.496 1.00 24.50 442 LEU A CA 1
ATOM 2391 C C . LEU A 1 442 ? 14.604 124.989 18.302 1.00 24.36 442 LEU A C 1
ATOM 2392 O O . LEU A 1 442 ? 15.424 125.901 18.467 1.00 24.33 442 LEU A O 1
ATOM 2397 N N . LEU A 1 443 ? 13.404 124.985 18.888 1.00 26.31 443 LEU A N 1
ATOM 2398 C CA . LEU A 1 443 ? 12.961 126.113 19.692 1.00 31.46 443 LEU A CA 1
ATOM 2399 C C . LEU A 1 443 ? 14.011 126.458 20.733 1.00 34.07 443 LEU A C 1
ATOM 2400 O O . LEU A 1 443 ? 14.446 127.612 20.841 1.00 44.16 443 LEU A O 1
ATOM 2405 N N . ILE A 1 444 ? 14.494 125.441 21.450 1.00 32.30 444 ILE A N 1
ATOM 2406 C CA . ILE A 1 444 ? 15.468 125.684 22.507 1.00 26.61 444 ILE A CA 1
ATOM 2407 C C . ILE A 1 444 ? 16.710 126.347 21.926 1.00 25.44 444 ILE A C 1
ATOM 2408 O O . ILE A 1 444 ? 17.147 127.406 22.398 1.00 25.52 444 ILE A O 1
ATOM 2413 N N . ALA A 1 445 ? 17.243 125.785 20.834 1.00 25.28 445 ALA A N 1
ATOM 2414 C CA . ALA A 1 445 ? 18.445 126.354 20.237 1.00 25.25 445 ALA A CA 1
ATOM 2415 C C . ALA A 1 445 ? 18.185 127.720 19.618 1.00 24.82 445 ALA A C 1
ATOM 2416 O O . ALA A 1 445 ? 19.124 128.512 19.478 1.00 24.90 445 ALA A O 1
ATOM 2418 N N . ILE A 1 446 ? 16.934 128.020 19.258 1.00 34.05 446 ILE A N 1
ATOM 2419 C CA . ILE A 1 446 ? 16.584 129.390 18.897 1.00 30.84 446 ILE A CA 1
ATOM 2420 C C . ILE A 1 446 ? 16.514 130.248 20.147 1.00 31.51 446 ILE A C 1
ATOM 2421 O O . ILE A 1 446 ? 17.114 131.327 20.223 1.00 32.31 446 ILE A O 1
ATOM 2426 N N . GLU A 1 447 ? 15.798 129.750 21.158 1.00 32.88 447 GLU A N 1
ATOM 2427 C CA . GLU A 1 447 ? 15.575 130.495 22.387 1.00 24.92 447 GLU A CA 1
ATOM 2428 C C . GLU A 1 447 ? 16.903 130.902 23.006 1.00 31.39 447 GLU A C 1
ATOM 2429 O O . GLU A 1 447 ? 17.148 132.089 23.261 1.00 35.72 447 GLU A O 1
ATOM 2435 N N . LYS A 1 448 ? 17.831 129.947 23.102 1.00 28.14 448 LYS A N 1
ATOM 2436 C CA . LYS A 1 448 ? 19.132 130.218 23.699 1.00 31.84 448 LYS A CA 1
ATOM 2437 C C . LYS A 1 448 ? 19.962 131.160 22.838 1.00 31.05 448 LYS A C 1
ATOM 2438 O O . LYS A 1 448 ? 20.792 131.907 23.370 1.00 26.46 448 LYS A O 1
ATOM 2444 N N . ALA A 1 449 ? 19.753 131.154 21.519 1.00 28.80 449 ALA A N 1
ATOM 2445 C CA . ALA A 1 449 ? 20.506 132.073 20.677 1.00 28.48 449 ALA A CA 1
ATOM 2446 C C . ALA A 1 449 ? 19.997 133.502 20.799 1.00 32.53 449 ALA A C 1
ATOM 2447 O O . ALA A 1 449 ? 20.721 134.439 20.443 1.00 25.36 449 ALA A O 1
ATOM 2449 N N . SER A 1 450 ? 18.785 133.696 21.327 1.00 34.35 450 SER A N 1
ATOM 2450 C CA . SER A 1 450 ? 18.305 135.036 21.620 1.00 33.41 450 SER A CA 1
ATOM 2451 C C . SER A 1 450 ? 18.145 135.312 23.101 1.00 42.65 450 SER A C 1
ATOM 2452 O O . SER A 1 450 ? 18.167 136.480 23.497 1.00 44.80 450 SER A O 1
ATOM 2455 N N . GLY A 1 451 ? 18.035 134.274 23.927 1.00 45.19 451 GLY A N 1
ATOM 2456 C CA . GLY A 1 451 ? 17.811 134.476 25.339 1.00 43.60 451 GLY A CA 1
ATOM 2457 C C . GLY A 1 451 ? 16.413 134.930 25.684 1.00 34.86 451 GLY A C 1
ATOM 2458 O O . GLY A 1 451 ? 16.160 135.267 26.843 1.00 35.80 451 GLY A O 1
ATOM 2459 N N . VAL A 1 452 ? 15.486 134.926 24.726 1.00 25.72 452 VAL A N 1
ATOM 2460 C CA . VAL A 1 452 ? 14.239 135.660 24.895 1.00 25.59 452 VAL A CA 1
ATOM 2461 C C . VAL A 1 452 ? 13.047 134.713 24.952 1.00 25.41 452 VAL A C 1
ATOM 2462 O O . VAL A 1 452 ? 11.993 134.998 24.377 1.00 25.03 452 VAL A O 1
ATOM 2466 N N . ALA A 1 453 ? 13.230 133.538 25.552 1.00 34.83 453 ALA A N 1
ATOM 2467 C CA . ALA A 1 453 ? 12.096 132.936 26.248 1.00 42.75 453 ALA A CA 1
ATOM 2468 C C . ALA A 1 453 ? 10.840 132.737 25.404 1.00 52.09 453 ALA A C 1
ATOM 2469 O O . ALA A 1 453 ? 9.915 133.548 25.506 1.00 62.97 453 ALA A O 1
ATOM 2471 N N . THR A 1 454 ? 10.790 131.691 24.575 1.00 55.90 454 THR A N 1
ATOM 2472 C CA . THR A 1 454 ? 9.802 131.538 23.504 1.00 24.63 454 THR A CA 1
ATOM 2473 C C . THR A 1 454 ? 8.447 132.200 23.741 1.00 52.35 454 THR A C 1
ATOM 2474 O O . THR A 1 454 ? 7.963 132.912 22.859 1.00 47.47 454 THR A O 1
ATOM 2478 N N . LYS A 1 455 ? 7.817 131.978 24.899 1.00 25.11 455 LYS A N 1
ATOM 2479 C CA . LYS A 1 455 ? 6.512 132.595 25.149 1.00 33.42 455 LYS A CA 1
ATOM 2480 C C . LYS A 1 455 ? 6.567 134.112 24.970 1.00 40.76 455 LYS A C 1
ATOM 2481 O O . LYS A 1 455 ? 5.644 134.713 24.408 1.00 34.58 455 LYS A O 1
ATOM 2487 N N . ASP A 1 456 ? 7.640 134.749 25.439 1.00 50.58 456 ASP A N 1
ATOM 2488 C CA . ASP A 1 456 ? 7.820 136.191 25.295 1.00 52.21 456 ASP A CA 1
ATOM 2489 C C . ASP A 1 456 ? 8.317 136.597 23.915 1.00 48.76 456 ASP A C 1
ATOM 2490 O O . ASP A 1 456 ? 8.491 137.794 23.664 1.00 50.71 456 ASP A O 1
ATOM 2495 N N . LEU A 1 457 ? 8.560 135.646 23.017 1.00 39.37 457 LEU A N 1
ATOM 2496 C CA . LEU A 1 457 ? 9.194 135.954 21.740 1.00 33.90 457 LEU A CA 1
ATOM 2497 C C . LEU A 1 457 ? 8.205 136.049 20.578 1.00 31.28 457 LEU A C 1
ATOM 2498 O O . LEU A 1 457 ? 8.375 136.895 19.694 1.00 29.51 457 LEU A O 1
ATOM 2503 N N . PHE A 1 458 ? 7.174 135.207 20.555 1.00 31.08 458 PHE A N 1
ATOM 2504 C CA . PHE A 1 458 ? 6.201 135.163 19.472 1.00 33.51 458 PHE A CA 1
ATOM 2505 C C . PHE A 1 458 ? 4.838 135.645 19.947 1.00 41.44 458 PHE A C 1
ATOM 2506 O O . PHE A 1 458 ? 4.424 135.363 21.074 1.00 43.42 458 PHE A O 1
ATOM 2514 N N . ASP A 1 459 ? 4.137 136.365 19.077 1.00 52.35 459 ASP A N 1
ATOM 2515 C CA . ASP A 1 459 ? 2.824 136.892 19.429 1.00 47.36 459 ASP A CA 1
ATOM 2516 C C . ASP A 1 459 ? 1.688 135.938 19.061 1.00 23.24 459 ASP A C 1
ATOM 2517 O O . ASP A 1 459 ? 0.648 135.943 19.730 1.00 23.58 459 ASP A O 1
ATOM 2522 N N . TRP A 1 460 ? 1.862 135.126 18.014 1.00 22.98 460 TRP A N 1
ATOM 2523 C CA . TRP A 1 460 ? 0.907 134.108 17.591 1.00 24.27 460 TRP A CA 1
ATOM 2524 C C . TRP A 1 460 ? 1.603 132.756 17.534 1.00 26.23 460 TRP A C 1
ATOM 2525 O O . TRP A 1 460 ? 2.753 132.671 17.102 1.00 31.56 460 TRP A O 1
ATOM 2536 N N . VAL A 1 461 ? 0.904 131.690 17.927 1.00 23.43 461 VAL A N 1
ATOM 2537 C CA . VAL A 1 461 ? 1.471 130.343 17.877 1.00 23.52 461 VAL A CA 1
ATOM 2538 C C . VAL A 1 461 ? 0.386 129.327 17.523 1.00 23.79 461 VAL A C 1
ATOM 2539 O O . VAL A 1 461 ? -0.694 129.319 18.124 1.00 24.13 461 VAL A O 1
ATOM 2543 N N . ALA A 1 462 ? 0.676 128.475 16.541 1.00 23.70 462 ALA A N 1
ATOM 2544 C CA . ALA A 1 462 ? -0.243 127.469 16.028 1.00 24.00 462 ALA A CA 1
ATOM 2545 C C . ALA A 1 462 ? 0.432 126.113 16.110 1.00 24.19 462 ALA A C 1
ATOM 2546 O O . ALA A 1 462 ? 1.642 126.008 15.915 1.00 23.97 462 ALA A O 1
ATOM 2548 N N . GLY A 1 463 ? -0.341 125.087 16.423 1.00 24.66 463 GLY A N 1
ATOM 2549 C CA . GLY A 1 463 ? 0.205 123.742 16.531 1.00 24.94 463 GLY A CA 1
ATOM 2550 C C . GLY A 1 463 ? -0.831 122.722 16.122 1.00 25.41 463 GLY A C 1
ATOM 2551 O O . GLY A 1 463 ? -2.037 122.967 16.232 1.00 25.64 463 GLY A O 1
ATOM 2552 N N . THR A 1 464 ? -0.365 121.564 15.640 1.00 26.26 464 THR A N 1
ATOM 2553 C CA . THR A 1 464 ? -1.294 120.573 15.109 1.00 35.17 464 THR A CA 1
ATOM 2554 C C . THR A 1 464 ? -1.450 119.320 15.966 1.00 33.83 464 THR A C 1
ATOM 2555 O O . THR A 1 464 ? -2.549 119.058 16.463 1.00 34.74 464 THR A O 1
ATOM 2559 N N . SER A 1 465 ? -0.401 118.515 16.160 1.00 26.81 465 SER A N 1
ATOM 2560 C CA . SER A 1 465 ? -0.573 117.252 16.878 1.00 27.47 465 SER A CA 1
ATOM 2561 C C . SER A 1 465 ? 0.283 117.176 18.133 1.00 27.89 465 SER A C 1
ATOM 2562 O O . SER A 1 465 ? -0.254 117.253 19.241 1.00 27.84 465 SER A O 1
ATOM 2565 N N . THR A 1 466 ? 1.604 117.076 18.003 1.00 29.13 466 THR A N 1
ATOM 2566 C CA . THR A 1 466 ? 2.433 117.154 19.194 1.00 27.32 466 THR A CA 1
ATOM 2567 C C . THR A 1 466 ? 2.707 118.610 19.505 1.00 36.88 466 THR A C 1
ATOM 2568 O O . THR A 1 466 ? 2.659 119.025 20.666 1.00 34.19 466 THR A O 1
ATOM 2572 N N . GLY A 1 467 ? 2.945 119.395 18.453 1.00 36.51 467 GLY A N 1
ATOM 2573 C CA . GLY A 1 467 ? 2.932 120.838 18.552 1.00 35.08 467 GLY A CA 1
ATOM 2574 C C . GLY A 1 467 ? 1.648 121.400 19.117 1.00 32.49 467 GLY A C 1
ATOM 2575 O O . GLY A 1 467 ? 1.662 122.507 19.643 1.00 30.05 467 GLY A O 1
ATOM 2576 N N . GLY A 1 468 ? 0.552 120.652 19.072 1.00 35.60 468 GLY A N 1
ATOM 2577 C CA . GLY A 1 468 ? -0.634 121.118 19.761 1.00 35.74 468 GLY A CA 1
ATOM 2578 C C . GLY A 1 468 ? -0.408 121.204 21.257 1.00 26.93 468 GLY A C 1
ATOM 2579 O O . GLY A 1 468 ? -0.510 122.282 21.860 1.00 26.79 468 GLY A O 1
ATOM 2580 N N . ILE A 1 469 ? -0.084 120.052 21.850 1.00 27.42 469 ILE A N 1
ATOM 2581 C CA . ILE A 1 469 ? 0.302 119.987 23.258 1.00 39.70 469 ILE A CA 1
ATOM 2582 C C . ILE A 1 469 ? 1.433 120.965 23.554 1.00 35.83 469 ILE A C 1
ATOM 2583 O O . ILE A 1 469 ? 1.420 121.666 24.571 1.00 41.29 469 ILE A O 1
ATOM 2588 N N . LEU A 1 470 ? 2.431 121.021 22.675 1.00 30.75 470 LEU A N 1
ATOM 2589 C CA . LEU A 1 470 ? 3.628 121.811 22.943 1.00 26.53 470 LEU A CA 1
ATOM 2590 C C . LEU A 1 470 ? 3.333 123.309 22.926 1.00 38.36 470 LEU A C 1
ATOM 2591 O O . LEU A 1 470 ? 3.787 124.047 23.807 1.00 41.63 470 LEU A O 1
ATOM 2596 N N . ALA A 1 471 ? 2.608 123.783 21.911 1.00 33.85 471 ALA A N 1
ATOM 2597 C CA . ALA A 1 471 ? 2.197 125.177 21.854 1.00 25.49 471 ALA A CA 1
ATOM 2598 C C . ALA A 1 471 ? 1.343 125.525 23.056 1.00 25.94 471 ALA A C 1
ATOM 2599 O O . ALA A 1 471 ? 1.533 126.569 23.689 1.00 34.32 471 ALA A O 1
ATOM 2601 N N . LEU A 1 472 ? 0.371 124.666 23.367 1.00 26.44 472 LEU A N 1
ATOM 2602 C CA . LEU A 1 472 ? -0.446 124.858 24.558 1.00 26.99 472 LEU A CA 1
ATOM 2603 C C . LEU A 1 472 ? 0.401 124.926 25.824 1.00 27.31 472 LEU A C 1
ATOM 2604 O O . LEU A 1 472 ? 0.052 125.642 26.771 1.00 27.62 472 LEU A O 1
ATOM 2609 N N . ALA A 1 473 ? 1.526 124.214 25.848 1.00 27.28 473 ALA A N 1
ATOM 2610 C CA . ALA A 1 473 ? 2.397 124.254 27.015 1.00 27.63 473 ALA A CA 1
ATOM 2611 C C . ALA A 1 473 ? 3.134 125.582 27.094 1.00 27.26 473 ALA A C 1
ATOM 2612 O O . ALA A 1 473 ? 3.108 126.257 28.130 1.00 37.23 473 ALA A O 1
ATOM 2614 N N . ILE A 1 474 ? 3.802 125.972 26.008 1.00 26.62 474 ILE A N 1
ATOM 2615 C CA . ILE A 1 474 ? 4.509 127.245 25.986 1.00 26.30 474 ILE A CA 1
ATOM 2616 C C . ILE A 1 474 ? 3.563 128.425 26.118 1.00 26.26 474 ILE A C 1
ATOM 2617 O O . ILE A 1 474 ? 4.013 129.552 26.346 1.00 26.15 474 ILE A O 1
ATOM 2622 N N . LEU A 1 475 ? 2.255 128.184 25.996 1.00 26.41 475 LEU A N 1
ATOM 2623 C CA . LEU A 1 475 ? 1.267 129.211 26.308 1.00 26.53 475 LEU A CA 1
ATOM 2624 C C . LEU A 1 475 ? 1.119 129.407 27.813 1.00 33.74 475 LEU A C 1
ATOM 2625 O O . LEU A 1 475 ? 1.073 130.544 28.298 1.00 32.26 475 LEU A O 1
ATOM 2630 N N . HIS A 1 476 ? 1.050 128.313 28.567 1.00 32.36 476 HIS A N 1
ATOM 2631 C CA . HIS A 1 476 ? 0.888 128.386 30.010 1.00 34.35 476 HIS A CA 1
ATOM 2632 C C . HIS A 1 476 ? 2.200 128.641 30.723 1.00 41.83 476 HIS A C 1
ATOM 2633 O O . HIS A 1 476 ? 2.291 128.404 31.933 1.00 39.61 476 HIS A O 1
ATOM 2640 N N . SER A 1 477 ? 3.199 129.135 29.987 1.00 50.15 477 SER A N 1
ATOM 2641 C CA . SER A 1 477 ? 4.494 129.525 30.539 1.00 52.36 477 SER A CA 1
ATOM 2642 C C . SER A 1 477 ? 5.220 128.322 31.133 1.00 57.06 477 SER A C 1
ATOM 2643 O O . SER A 1 477 ? 5.887 128.419 32.166 1.00 62.08 477 SER A O 1
ATOM 2646 N N . LYS A 1 478 ? 5.103 127.179 30.466 1.00 58.60 478 LYS A N 1
ATOM 2647 C CA . LYS A 1 478 ? 5.856 125.988 30.823 1.00 49.41 478 LYS A CA 1
ATOM 2648 C C . LYS A 1 478 ? 7.090 125.945 29.935 1.00 42.39 478 LYS A C 1
ATOM 2649 O O . LYS A 1 478 ? 6.977 125.954 28.706 1.00 39.07 478 LYS A O 1
ATOM 2655 N N . SER A 1 479 ? 8.259 125.882 30.561 1.00 43.50 479 SER A N 1
ATOM 2656 C CA . SER A 1 479 ? 9.517 126.068 29.858 1.00 44.18 479 SER A CA 1
ATOM 2657 C C . SER A 1 479 ? 9.796 124.900 28.915 1.00 45.17 479 SER A C 1
ATOM 2658 O O . SER A 1 479 ? 9.126 123.864 28.939 1.00 44.90 479 SER A O 1
ATOM 2661 N N . MET A 1 480 ? 10.800 125.095 28.056 1.00 53.60 480 MET A N 1
ATOM 2662 C CA . MET A 1 480 ? 11.007 124.202 26.920 1.00 58.67 480 MET A CA 1
ATOM 2663 C C . MET A 1 480 ? 11.822 122.974 27.309 1.00 62.03 480 MET A C 1
ATOM 2664 O O . MET A 1 480 ? 11.498 121.851 26.898 1.00 65.56 480 MET A O 1
ATOM 2669 N N . ALA A 1 481 ? 12.903 123.170 28.068 1.00 46.24 481 ALA A N 1
ATOM 2670 C CA . ALA A 1 481 ? 13.595 122.027 28.648 1.00 42.52 481 ALA A CA 1
ATOM 2671 C C . ALA A 1 481 ? 12.622 121.177 29.451 1.00 39.24 481 ALA A C 1
ATOM 2672 O O . ALA A 1 481 ? 12.711 119.940 29.462 1.00 45.03 481 ALA A O 1
ATOM 2674 N N . TYR A 1 482 ? 11.667 121.834 30.112 1.00 33.33 482 TYR A N 1
ATOM 2675 C CA . TYR A 1 482 ? 10.639 121.124 30.861 1.00 34.11 482 TYR A CA 1
ATOM 2676 C C . TYR A 1 482 ? 9.818 120.233 29.940 1.00 30.41 482 TYR A C 1
ATOM 2677 O O . TYR A 1 482 ? 9.514 119.091 30.288 1.00 30.02 482 TYR A O 1
ATOM 2686 N N . MET A 1 483 ? 9.487 120.718 28.741 1.00 28.77 483 MET A N 1
ATOM 2687 C CA . MET A 1 483 ? 8.688 119.911 27.821 1.00 29.65 483 MET A CA 1
ATOM 2688 C C . MET A 1 483 ? 9.495 118.751 27.247 1.00 32.05 483 MET A C 1
ATOM 2689 O O . MET A 1 483 ? 8.946 117.666 27.011 1.00 40.49 483 MET A O 1
ATOM 2694 N N . ARG A 1 484 ? 10.783 118.969 26.967 1.00 33.56 484 ARG A N 1
ATOM 2695 C CA . ARG A 1 484 ? 11.642 117.848 26.589 1.00 28.72 484 ARG A CA 1
ATOM 2696 C C . ARG A 1 484 ? 11.600 116.754 27.649 1.00 29.55 484 ARG A C 1
ATOM 2697 O O . ARG A 1 484 ? 11.375 115.569 27.347 1.00 29.86 484 ARG A O 1
ATOM 2705 N N . GLY A 1 485 ? 11.804 117.147 28.909 1.00 29.99 485 GLY A N 1
ATOM 2706 C CA . GLY A 1 485 ? 11.651 116.200 30.004 1.00 30.91 485 GLY A CA 1
ATOM 2707 C C . GLY A 1 485 ? 10.294 115.521 30.009 1.00 40.00 485 GLY A C 1
ATOM 2708 O O . GLY A 1 485 ? 10.194 114.308 30.208 1.00 49.05 485 GLY A O 1
ATOM 2709 N N . VAL A 1 486 ? 9.230 116.302 29.811 1.00 39.44 486 VAL A N 1
ATOM 2710 C CA . VAL A 1 486 ? 7.870 115.772 29.876 1.00 31.05 486 VAL A CA 1
ATOM 2711 C C . VAL A 1 486 ? 7.679 114.673 28.842 1.00 31.01 486 VAL A C 1
ATOM 2712 O O . VAL A 1 486 ? 7.126 113.607 29.136 1.00 31.66 486 VAL A O 1
ATOM 2716 N N . TYR A 1 487 ? 8.118 114.923 27.608 1.00 32.14 487 TYR A N 1
ATOM 2717 C CA . TYR A 1 487 ? 7.958 113.908 26.573 1.00 34.17 487 TYR A CA 1
ATOM 2718 C C . TYR A 1 487 ? 8.787 112.674 26.888 1.00 34.02 487 TYR A C 1
ATOM 2719 O O . TYR A 1 487 ? 8.326 111.543 26.692 1.00 39.97 487 TYR A O 1
ATOM 2728 N N . PHE A 1 488 ? 10.022 112.861 27.365 1.00 31.02 488 PHE A N 1
ATOM 2729 C CA . PHE A 1 488 ? 10.826 111.685 27.679 1.00 32.62 488 PHE A CA 1
ATOM 2730 C C . PHE A 1 488 ? 10.203 110.865 28.802 1.00 42.85 488 PHE A C 1
ATOM 2731 O O . PHE A 1 488 ? 10.345 109.638 28.822 1.00 42.81 488 PHE A O 1
ATOM 2739 N N . ARG A 1 489 ? 9.510 111.519 29.737 1.00 49.47 489 ARG A N 1
ATOM 2740 C CA . ARG A 1 489 ? 8.859 110.811 30.837 1.00 51.45 489 ARG A CA 1
ATOM 2741 C C . ARG A 1 489 ? 7.512 110.209 30.443 1.00 55.91 489 ARG A C 1
ATOM 2742 O O . ARG A 1 489 ? 7.051 109.273 31.104 1.00 58.58 489 ARG A O 1
ATOM 2750 N N . MET A 1 490 ? 6.871 110.734 29.395 1.00 54.56 490 MET A N 1
ATOM 2751 C CA . MET A 1 490 ? 5.538 110.316 28.965 1.00 45.25 490 MET A CA 1
ATOM 2752 C C . MET A 1 490 ? 5.549 109.220 27.900 1.00 43.47 490 MET A C 1
ATOM 2753 O O . MET A 1 490 ? 4.661 108.350 27.905 1.00 34.13 490 MET A O 1
ATOM 2758 N N . LYS A 1 491 ? 6.544 109.245 27.003 1.00 32.96 491 LYS A N 1
ATOM 2759 C CA . LYS A 1 491 ? 6.597 108.322 25.871 1.00 33.02 491 LYS A CA 1
ATOM 2760 C C . LYS A 1 491 ? 6.504 106.859 26.288 1.00 44.89 491 LYS A C 1
ATOM 2761 O O . LYS A 1 491 ? 5.906 106.045 25.574 1.00 48.78 491 LYS A O 1
ATOM 2767 N N . ASP A 1 492 ? 7.071 106.501 27.434 1.00 39.96 492 ASP A N 1
ATOM 2768 C CA . ASP A 1 492 ? 6.959 105.123 27.889 1.00 42.13 492 ASP A CA 1
ATOM 2769 C C . ASP A 1 492 ? 5.570 104.838 28.434 1.00 45.02 492 ASP A C 1
ATOM 2770 O O . ASP A 1 492 ? 5.071 103.713 28.313 1.00 46.82 492 ASP A O 1
ATOM 2775 N N . GLU A 1 493 ? 4.933 105.855 29.014 1.00 51.28 493 GLU A N 1
ATOM 2776 C CA . GLU A 1 493 ? 3.641 105.665 29.658 1.00 58.97 493 GLU A CA 1
ATOM 2777 C C . GLU A 1 493 ? 2.521 105.505 28.639 1.00 61.22 493 GLU A C 1
ATOM 2778 O O . GLU A 1 493 ? 1.608 104.696 28.840 1.00 61.83 493 GLU A O 1
ATOM 2784 N N . VAL A 1 494 ? 2.582 106.237 27.530 1.00 60.21 494 VAL A N 1
ATOM 2785 C CA . VAL A 1 494 ? 1.429 106.302 26.630 1.00 52.61 494 VAL A CA 1
ATOM 2786 C C . VAL A 1 494 ? 1.439 105.168 25.613 1.00 60.60 494 VAL A C 1
ATOM 2787 O O . VAL A 1 494 ? 0.390 104.597 25.302 1.00 60.14 494 VAL A O 1
ATOM 2791 N N . PHE A 1 495 ? 2.614 104.812 25.093 1.00 67.00 495 PHE A N 1
ATOM 2792 C CA . PHE A 1 495 ? 2.739 103.893 23.967 1.00 68.24 495 PHE A CA 1
ATOM 2793 C C . PHE A 1 495 ? 2.922 102.435 24.389 1.00 62.61 495 PHE A C 1
ATOM 2794 O O . PHE A 1 495 ? 3.506 101.639 23.635 1.00 52.90 495 PHE A O 1
ATOM 2802 N N . ARG A 1 496 ? 2.431 102.057 25.568 1.00 62.88 496 ARG A N 1
ATOM 2803 C CA . ARG A 1 496 ? 2.355 100.645 25.937 1.00 63.51 496 ARG A CA 1
ATOM 2804 C C . ARG A 1 496 ? 1.087 100.061 25.320 1.00 68.78 496 ARG A C 1
ATOM 2805 O O . ARG A 1 496 ? -0.012 100.142 25.871 1.00 70.17 496 ARG A O 1
ATOM 2813 N N . GLY A 1 497 ? 1.267 99.488 24.139 1.00 75.45 497 GLY A N 1
ATOM 2814 C CA . GLY A 1 497 ? 0.208 98.852 23.375 1.00 79.85 497 GLY A CA 1
ATOM 2815 C C . GLY A 1 497 ? 0.831 98.390 22.079 1.00 83.08 497 GLY A C 1
ATOM 2816 O O . GLY A 1 497 ? 1.994 98.689 21.787 1.00 82.61 497 GLY A O 1
ATOM 2817 N N . SER A 1 498 ? 0.055 97.644 21.292 1.00 86.14 498 SER A N 1
ATOM 2818 C CA . SER A 1 498 ? 0.689 97.171 20.068 1.00 94.58 498 SER A CA 1
ATOM 2819 C C . SER A 1 498 ? 0.616 98.192 18.934 1.00 98.69 498 SER A C 1
ATOM 2820 O O . SER A 1 498 ? 1.595 98.907 18.693 1.00 101.44 498 SER A O 1
ATOM 2823 N N . ARG A 1 499 ? -0.527 98.297 18.238 1.00 94.96 499 ARG A N 1
ATOM 2824 C CA . ARG A 1 499 ? -0.843 99.513 17.491 1.00 87.45 499 ARG A CA 1
ATOM 2825 C C . ARG A 1 499 ? -1.730 100.494 18.259 1.00 78.44 499 ARG A C 1
ATOM 2826 O O . ARG A 1 499 ? -1.328 101.650 18.448 1.00 75.47 499 ARG A O 1
ATOM 2834 N N . PRO A 1 500 ? -2.927 100.101 18.714 1.00 70.30 500 PRO A N 1
ATOM 2835 C CA . PRO A 1 500 ? -3.858 101.103 19.235 1.00 56.47 500 PRO A CA 1
ATOM 2836 C C . PRO A 1 500 ? -3.751 101.267 20.740 1.00 51.34 500 PRO A C 1
ATOM 2837 O O . PRO A 1 500 ? -3.529 100.314 21.490 1.00 54.52 500 PRO A O 1
ATOM 2841 N N . TYR A 1 501 ? -3.930 102.511 21.176 1.00 47.62 501 TYR A N 1
ATOM 2842 C CA . TYR A 1 501 ? -3.775 102.878 22.576 1.00 48.70 501 TYR A CA 1
ATOM 2843 C C . TYR A 1 501 ? -5.077 103.483 23.080 1.00 55.28 501 TYR A C 1
ATOM 2844 O O . TYR A 1 501 ? -5.674 104.328 22.404 1.00 54.93 501 TYR A O 1
ATOM 2853 N N . GLU A 1 502 ? -5.512 103.052 24.265 1.00 58.65 502 GLU A N 1
ATOM 2854 C CA . GLU A 1 502 ? -6.794 103.483 24.810 1.00 67.44 502 GLU A CA 1
ATOM 2855 C C . GLU A 1 502 ? -6.758 104.881 25.412 1.00 73.80 502 GLU A C 1
ATOM 2856 O O . GLU A 1 502 ? -7.781 105.325 25.946 1.00 78.45 502 GLU A O 1
ATOM 2862 N N . SER A 1 503 ? -5.612 105.561 25.383 1.00 73.22 503 SER A N 1
ATOM 2863 C CA . SER A 1 503 ? -5.481 106.992 25.647 1.00 73.71 503 SER A CA 1
ATOM 2864 C C . SER A 1 503 ? -5.656 107.371 27.112 1.00 72.69 503 SER A C 1
ATOM 2865 O O . SER A 1 503 ? -5.572 108.564 27.434 1.00 70.41 503 SER A O 1
ATOM 2868 N N . GLY A 1 504 ? -5.920 106.418 28.006 1.00 76.95 504 GLY A N 1
ATOM 2869 C CA . GLY A 1 504 ? -5.855 106.672 29.428 1.00 78.91 504 GLY A CA 1
ATOM 2870 C C . GLY A 1 504 ? -4.590 107.404 29.843 1.00 76.90 504 GLY A C 1
ATOM 2871 O O . GLY A 1 504 ? -4.648 108.450 30.503 1.00 71.48 504 GLY A O 1
ATOM 2872 N N . PRO A 1 505 ? -3.421 106.895 29.427 1.00 77.49 505 PRO A N 1
ATOM 2873 C CA . PRO A 1 505 ? -2.175 107.625 29.730 1.00 74.21 505 PRO A CA 1
ATOM 2874 C C . PRO A 1 505 ? -2.141 109.023 29.140 1.00 70.23 505 PRO A C 1
ATOM 2875 O O . PRO A 1 505 ? -1.825 109.971 29.858 1.00 68.41 505 PRO A O 1
ATOM 2879 N N . LEU A 1 506 ? -2.466 109.180 27.854 1.00 69.64 506 LEU A N 1
ATOM 2880 C CA . LEU A 1 506 ? -2.407 110.497 27.220 1.00 55.84 506 LEU A CA 1
ATOM 2881 C C . LEU A 1 506 ? -3.404 111.468 27.847 1.00 49.55 506 LEU A C 1
ATOM 2882 O O . LEU A 1 506 ? -3.039 112.578 28.258 1.00 52.41 506 LEU A O 1
ATOM 2887 N N . GLU A 1 507 ? -4.678 111.075 27.893 1.00 43.74 507 GLU A N 1
ATOM 2888 C CA . GLU A 1 507 ? -5.724 111.932 28.441 1.00 43.33 507 GLU A CA 1
ATOM 2889 C C . GLU A 1 507 ? -5.403 112.338 29.877 1.00 51.96 507 GLU A C 1
ATOM 2890 O O . GLU A 1 507 ? -5.470 113.521 30.239 1.00 35.83 507 GLU A O 1
ATOM 2896 N N . GLU A 1 508 ? -5.020 111.364 30.705 1.00 56.21 508 GLU A N 1
ATOM 2897 C CA . GLU A 1 508 ? -4.758 111.638 32.110 1.00 58.22 508 GLU A CA 1
ATOM 2898 C C . GLU A 1 508 ? -3.460 112.414 32.301 1.00 56.29 508 GLU A C 1
ATOM 2899 O O . GLU A 1 508 ? -3.353 113.233 33.221 1.00 59.36 508 GLU A O 1
ATOM 2905 N N . PHE A 1 509 ? -2.478 112.196 31.424 1.00 64.95 509 PHE A N 1
ATOM 2906 C CA . PHE A 1 509 ? -1.242 112.963 31.453 1.00 34.82 509 PHE A CA 1
ATOM 2907 C C . PHE A 1 509 ? -1.486 114.424 31.111 1.00 33.94 509 PHE A C 1
ATOM 2908 O O . PHE A 1 509 ? -0.833 115.313 31.665 1.00 33.66 509 PHE A O 1
ATOM 2916 N N . LEU A 1 510 ? -2.399 114.695 30.176 1.00 37.07 510 LEU A N 1
ATOM 2917 C CA . LEU A 1 510 ? -2.781 116.084 29.935 1.00 40.02 510 LEU A CA 1
ATOM 2918 C C . LEU A 1 510 ? -3.524 116.655 31.135 1.00 42.36 510 LEU A C 1
ATOM 2919 O O . LEU A 1 510 ? -3.269 117.795 31.543 1.00 45.19 510 LEU A O 1
ATOM 2924 N N . LYS A 1 511 ? -4.444 115.877 31.710 1.00 41.05 511 LYS A N 1
ATOM 2925 C CA . LYS A 1 511 ? -5.099 116.290 32.948 1.00 44.69 511 LYS A CA 1
ATOM 2926 C C . LYS A 1 511 ? -4.075 116.756 33.977 1.00 49.25 511 LYS A C 1
ATOM 2927 O O . LYS A 1 511 ? -4.223 117.824 34.580 1.00 52.45 511 LYS A O 1
ATOM 2933 N N . ARG A 1 512 ? -3.017 115.964 34.176 1.00 70.36 512 ARG A N 1
ATOM 2934 C CA . ARG A 1 512 ? -1.978 116.324 35.141 1.00 75.12 512 ARG A CA 1
ATOM 2935 C C . ARG A 1 512 ? -1.196 117.547 34.684 1.00 68.52 512 ARG A C 1
ATOM 2936 O O . ARG A 1 512 ? -1.020 118.510 35.441 1.00 73.04 512 ARG A O 1
ATOM 2944 N N . GLU A 1 513 ? -0.741 117.529 33.434 1.00 52.90 513 GLU A N 1
ATOM 2945 C CA . GLU A 1 513 ? 0.260 118.477 32.973 1.00 47.70 513 GLU A CA 1
ATOM 2946 C C . GLU A 1 513 ? -0.339 119.851 32.734 1.00 32.39 513 GLU A C 1
ATOM 2947 O O . GLU A 1 513 ? 0.362 120.860 32.858 1.00 31.98 513 GLU A O 1
ATOM 2953 N N . PHE A 1 514 ? -1.627 119.914 32.409 1.00 32.51 514 PHE A N 1
ATOM 2954 C CA . PHE A 1 514 ? -2.277 121.180 32.131 1.00 32.56 514 PHE A CA 1
ATOM 2955 C C . PHE A 1 514 ? -3.378 121.545 33.110 1.00 32.91 514 PHE A C 1
ATOM 2956 O O . PHE A 1 514 ? -3.815 122.700 33.108 1.00 32.70 514 PHE A O 1
ATOM 2964 N N . GLY A 1 515 ? -3.848 120.612 33.930 1.00 33.86 515 GLY A N 1
ATOM 2965 C CA . GLY A 1 515 ? -4.871 120.958 34.894 1.00 39.37 515 GLY A CA 1
ATOM 2966 C C . GLY A 1 515 ? -6.225 120.423 34.485 1.00 41.21 515 GLY A C 1
ATOM 2967 O O . GLY A 1 515 ? -6.651 120.614 33.344 1.00 39.06 515 GLY A O 1
ATOM 2968 N N . GLU A 1 516 ? -6.913 119.751 35.408 1.00 43.28 516 GLU A N 1
ATOM 2969 C CA . GLU A 1 516 ? -8.212 119.176 35.080 1.00 45.73 516 GLU A CA 1
ATOM 2970 C C . GLU A 1 516 ? -9.275 120.247 34.885 1.00 45.31 516 GLU A C 1
ATOM 2971 O O . GLU A 1 516 ? -10.210 120.054 34.099 1.00 41.37 516 GLU A O 1
ATOM 2977 N N . HIS A 1 517 ? -9.148 121.377 35.576 1.00 50.24 517 HIS A N 1
ATOM 2978 C CA . HIS A 1 517 ? -10.135 122.445 35.517 1.00 62.10 517 HIS A CA 1
ATOM 2979 C C . HIS A 1 517 ? -9.634 123.689 34.803 1.00 67.65 517 HIS A C 1
ATOM 2980 O O . HIS A 1 517 ? -10.390 124.659 34.683 1.00 70.77 517 HIS A O 1
ATOM 2987 N N . THR A 1 518 ? -8.394 123.691 34.320 1.00 68.83 518 THR A N 1
ATOM 2988 C CA . THR A 1 518 ? -7.881 124.845 33.591 1.00 63.06 518 THR A CA 1
ATOM 2989 C C . THR A 1 518 ? -8.594 124.935 32.251 1.00 58.22 518 THR A C 1
ATOM 2990 O O . THR A 1 518 ? -8.453 124.054 31.397 1.00 59.68 518 THR A O 1
ATOM 2994 N N . LYS A 1 519 ? -9.366 125.997 32.073 1.00 52.87 519 LYS A N 1
ATOM 2995 C CA . LYS A 1 519 ? -10.090 126.211 30.838 1.00 52.65 519 LYS A CA 1
ATOM 2996 C C . LYS A 1 519 ? -9.179 126.903 29.828 1.00 54.03 519 LYS A C 1
ATOM 2997 O O . LYS A 1 519 ? -8.112 127.417 30.171 1.00 67.71 519 LYS A O 1
ATOM 3003 N N . MET A 1 520 ? -9.602 126.891 28.564 1.00 44.12 520 MET A N 1
ATOM 3004 C CA . MET A 1 520 ? -8.705 127.270 27.476 1.00 34.05 520 MET A CA 1
ATOM 3005 C C . MET A 1 520 ? -8.237 128.715 27.615 1.00 29.80 520 MET A C 1
ATOM 3006 O O . MET A 1 520 ? -7.034 128.994 27.630 1.00 29.32 520 MET A O 1
ATOM 3011 N N . THR A 1 521 ? -9.182 129.649 27.716 1.00 30.05 521 THR A N 1
ATOM 3012 C CA . THR A 1 521 ? -8.933 131.076 27.546 1.00 33.05 521 THR A CA 1
ATOM 3013 C C . THR A 1 521 ? -8.447 131.769 28.822 1.00 40.24 521 THR A C 1
ATOM 3014 O O . THR A 1 521 ? -8.677 132.976 28.989 1.00 30.14 521 THR A O 1
ATOM 3018 N N . ASP A 1 522 ? -7.782 131.044 29.728 1.00 40.34 522 ASP A N 1
ATOM 3019 C CA . ASP A 1 522 ? -7.239 131.628 30.953 1.00 40.86 522 ASP A CA 1
ATOM 3020 C C . ASP A 1 522 ? -6.003 132.484 30.720 1.00 44.53 522 ASP A C 1
ATOM 3021 O O . ASP A 1 522 ? -5.527 133.120 31.667 1.00 40.64 522 ASP A O 1
ATOM 3026 N N . VAL A 1 523 ? -5.469 132.507 29.500 1.00 54.86 523 VAL A N 1
ATOM 3027 C CA . VAL A 1 523 ? -4.119 133.006 29.272 1.00 58.62 523 VAL A CA 1
ATOM 3028 C C . VAL A 1 523 ? -4.025 134.139 28.252 1.00 59.45 523 VAL A C 1
ATOM 3029 O O . VAL A 1 523 ? -3.632 135.258 28.603 1.00 70.90 523 VAL A O 1
ATOM 3033 N N . LYS A 1 524 ? -4.347 133.846 26.985 1.00 57.19 524 LYS A N 1
ATOM 3034 C CA . LYS A 1 524 ? -4.229 134.741 25.829 1.00 47.59 524 LYS A CA 1
ATOM 3035 C C . LYS A 1 524 ? -2.899 135.494 25.843 1.00 46.18 524 LYS A C 1
ATOM 3036 O O . LYS A 1 524 ? -2.805 136.602 25.302 1.00 26.26 524 LYS A O 1
ATOM 3042 N N . LYS A 1 525 ? -1.861 134.892 26.439 1.00 43.25 525 LYS A N 1
ATOM 3043 C CA . LYS A 1 525 ? -0.587 135.578 26.614 1.00 43.49 525 LYS A CA 1
ATOM 3044 C C . LYS A 1 525 ? 0.024 135.792 25.228 1.00 32.63 525 LYS A C 1
ATOM 3045 O O . LYS A 1 525 ? 0.155 136.951 24.815 1.00 28.70 525 LYS A O 1
ATOM 3051 N N . PRO A 1 526 ? 0.436 134.737 24.469 1.00 31.98 526 PRO A N 1
ATOM 3052 C CA . PRO A 1 526 ? 0.384 134.870 23.010 1.00 31.13 526 PRO A CA 1
ATOM 3053 C C . PRO A 1 526 ? -0.898 134.227 22.520 1.00 28.10 526 PRO A C 1
ATOM 3054 O O . PRO A 1 526 ? -1.373 133.278 23.149 1.00 25.83 526 PRO A O 1
ATOM 3058 N N . LYS A 1 527 ? -1.478 134.705 21.428 1.00 24.56 527 LYS A N 1
ATOM 3059 C CA . LYS A 1 527 ? -2.641 134.022 20.882 1.00 24.69 527 LYS A CA 1
ATOM 3060 C C . LYS A 1 527 ? -2.216 132.648 20.379 1.00 24.57 527 LYS A C 1
ATOM 3061 O O . LYS A 1 527 ? -1.130 132.494 19.817 1.00 24.19 527 LYS A O 1
ATOM 3067 N N . VAL A 1 528 ? -3.050 131.635 20.616 1.00 24.97 528 VAL A N 1
ATOM 3068 C CA . VAL A 1 528 ? -2.702 130.265 20.258 1.00 24.98 528 VAL A CA 1
ATOM 3069 C C . VAL A 1 528 ? -3.856 129.609 19.514 1.00 25.19 528 VAL A C 1
ATOM 3070 O O . VAL A 1 528 ? -5.027 129.951 19.706 1.00 25.52 528 VAL A O 1
ATOM 3074 N N . MET A 1 529 ? -3.509 128.637 18.672 1.00 25.06 529 MET A N 1
ATOM 3075 C CA . MET A 1 529 ? -4.508 127.892 17.919 1.00 25.33 529 MET A CA 1
ATOM 3076 C C . MET A 1 529 ? -4.037 126.457 17.724 1.00 25.48 529 MET A C 1
ATOM 3077 O O . MET A 1 529 ? -2.932 126.220 17.222 1.00 25.14 529 MET A O 1
ATOM 3082 N N . LEU A 1 530 ? -4.878 125.511 18.128 1.00 26.07 530 LEU A N 1
ATOM 3083 C CA . LEU A 1 530 ? -4.635 124.093 17.918 1.00 31.97 530 LEU A CA 1
ATOM 3084 C C . LEU A 1 530 ? -5.580 123.569 16.847 1.00 33.98 530 LEU A C 1
ATOM 3085 O O . LEU A 1 530 ? -6.773 123.886 16.849 1.00 39.20 530 LEU A O 1
ATOM 3090 N N . THR A 1 531 ? -5.049 122.768 15.933 1.00 30.62 531 THR A N 1
ATOM 3091 C CA . THR A 1 531 ? -5.886 122.194 14.894 1.00 26.87 531 THR A CA 1
ATOM 3092 C C . THR A 1 531 ? -6.680 121.008 15.440 1.00 27.64 531 THR A C 1
ATOM 3093 O O . THR A 1 531 ? -6.513 120.580 16.582 1.00 27.90 531 THR A O 1
ATOM 3097 N N . GLY A 1 532 ? -7.568 120.485 14.605 1.00 28.07 532 GLY A N 1
ATOM 3098 C CA . GLY A 1 532 ? -8.319 119.297 14.951 1.00 28.88 532 GLY A CA 1
ATOM 3099 C C . GLY A 1 532 ? -9.396 118.997 13.927 1.00 29.35 532 GLY A C 1
ATOM 3100 O O . GLY A 1 532 ? -10.115 119.899 13.485 1.00 29.26 532 GLY A O 1
ATOM 3101 N N . THR A 1 533 ? -9.527 117.726 13.553 1.00 29.94 533 THR A N 1
ATOM 3102 C CA . THR A 1 533 ? -10.487 117.293 12.542 1.00 30.62 533 THR A CA 1
ATOM 3103 C C . THR A 1 533 ? -11.809 116.935 13.203 1.00 31.74 533 THR A C 1
ATOM 3104 O O . THR A 1 533 ? -11.924 115.894 13.854 1.00 32.57 533 THR A O 1
ATOM 3108 N N . LEU A 1 534 ? -12.810 117.782 13.013 1.00 31.84 534 LEU A N 1
ATOM 3109 C CA . LEU A 1 534 ? -14.150 117.530 13.528 1.00 44.26 534 LEU A CA 1
ATOM 3110 C C . LEU A 1 534 ? -14.784 116.418 12.701 1.00 49.84 534 LEU A C 1
ATOM 3111 O O . LEU A 1 534 ? -15.239 116.648 11.579 1.00 63.22 534 LEU A O 1
ATOM 3116 N N . SER A 1 535 ? -14.783 115.193 13.231 1.00 55.03 535 SER A N 1
ATOM 3117 C CA . SER A 1 535 ? -15.317 114.033 12.525 1.00 54.82 535 SER A CA 1
ATOM 3118 C C . SER A 1 535 ? -16.802 113.818 12.783 1.00 45.14 535 SER A C 1
ATOM 3119 O O . SER A 1 535 ? -17.321 112.738 12.483 1.00 38.79 535 SER A O 1
ATOM 3122 N N . ASP A 1 536 ? -17.487 114.813 13.343 1.00 47.04 536 ASP A N 1
ATOM 3123 C CA . ASP A 1 536 ? -18.912 114.730 13.634 1.00 50.10 536 ASP A CA 1
ATOM 3124 C C . ASP A 1 536 ? -19.750 114.754 12.359 1.00 55.25 536 ASP A C 1
ATOM 3125 O O . ASP A 1 536 ? -20.934 114.405 12.400 1.00 59.56 536 ASP A O 1
ATOM 3130 N N . ARG A 1 537 ? -19.155 115.142 11.225 1.00 59.06 537 ARG A N 1
ATOM 3131 C CA . ARG A 1 537 ? -19.868 115.423 9.983 1.00 56.41 537 ARG A CA 1
ATOM 3132 C C . ARG A 1 537 ? -19.156 114.792 8.790 1.00 63.83 537 ARG A C 1
ATOM 3133 O O . ARG A 1 537 ? -17.926 114.828 8.698 1.00 37.48 537 ARG A O 1
ATOM 3141 N N . GLN A 1 538 ? -19.945 114.199 7.891 1.00 64.60 538 GLN A N 1
ATOM 3142 C CA . GLN A 1 538 ? -19.422 113.643 6.642 1.00 68.39 538 GLN A CA 1
ATOM 3143 C C . GLN A 1 538 ? -18.572 114.620 5.831 1.00 71.25 538 GLN A C 1
ATOM 3144 O O . GLN A 1 538 ? -17.595 114.167 5.209 1.00 76.18 538 GLN A O 1
ATOM 3150 N N . PRO A 1 539 ? -18.874 115.927 5.764 1.00 67.78 539 PRO A N 1
ATOM 3151 C CA . PRO A 1 539 ? -17.880 116.866 5.213 1.00 58.37 539 PRO A CA 1
ATOM 3152 C C . PRO A 1 539 ? -16.510 116.765 5.870 1.00 51.68 539 PRO A C 1
ATOM 3153 O O . PRO A 1 539 ? -15.493 116.887 5.176 1.00 52.84 539 PRO A O 1
ATOM 3157 N N . ALA A 1 540 ? -16.456 116.527 7.183 1.00 48.25 540 ALA A N 1
ATOM 3158 C CA . ALA A 1 540 ? -15.206 116.460 7.945 1.00 46.83 540 ALA A CA 1
ATOM 3159 C C . ALA A 1 540 ? -14.445 117.788 7.859 1.00 32.73 540 ALA A C 1
ATOM 3160 O O . ALA A 1 540 ? -13.373 117.898 7.264 1.00 34.41 540 ALA A O 1
ATOM 3162 N N . GLU A 1 541 ? -15.051 118.799 8.483 1.00 32.50 541 GLU A N 1
ATOM 3163 C CA . GLU A 1 541 ? -14.515 120.153 8.519 1.00 31.34 541 GLU A CA 1
ATOM 3164 C C . GLU A 1 541 ? -13.321 120.221 9.472 1.00 33.31 541 GLU A C 1
ATOM 3165 O O . GLU A 1 541 ? -12.970 119.249 10.148 1.00 40.51 541 GLU A O 1
ATOM 3171 N N . LEU A 1 542 ? -12.685 121.390 9.530 1.00 29.80 542 LEU A N 1
ATOM 3172 C CA . LEU A 1 542 ? -11.596 121.645 10.467 1.00 29.15 542 LEU A CA 1
ATOM 3173 C C . LEU A 1 542 ? -12.064 122.649 11.510 1.00 38.52 542 LEU A C 1
ATOM 3174 O O . LEU A 1 542 ? -12.689 123.659 11.171 1.00 47.99 542 LEU A O 1
ATOM 3179 N N . HIS A 1 543 ? -11.753 122.368 12.772 1.00 29.01 543 HIS A N 1
ATOM 3180 C CA . HIS A 1 543 ? -11.999 123.273 13.884 1.00 28.89 543 HIS A CA 1
ATOM 3181 C C . HIS A 1 543 ? -10.666 123.700 14.481 1.00 28.20 543 HIS A C 1
ATOM 3182 O O . HIS A 1 543 ? -9.823 122.853 14.794 1.00 28.15 543 HIS A O 1
ATOM 3189 N N . LEU A 1 544 ? -10.470 125.007 14.617 1.00 27.71 544 LEU A N 1
ATOM 3190 C CA . LEU A 1 544 ? -9.317 125.543 15.326 1.00 36.81 544 LEU A CA 1
ATOM 3191 C C . LEU A 1 544 ? -9.697 125.776 16.782 1.00 37.78 544 LEU A C 1
ATOM 3192 O O . LEU A 1 544 ? -10.650 126.505 17.075 1.00 47.99 544 LEU A O 1
ATOM 3197 N N . PHE A 1 545 ? -8.967 125.144 17.688 1.00 33.72 545 PHE A N 1
ATOM 3198 C CA . PHE A 1 545 ? -9.158 125.388 19.109 1.00 32.66 545 PHE A CA 1
ATOM 3199 C C . PHE A 1 545 ? -8.479 126.714 19.420 1.00 27.32 545 PHE A C 1
ATOM 3200 O O . PHE A 1 545 ? -7.250 126.825 19.343 1.00 26.81 545 PHE A O 1
ATOM 3208 N N . ARG A 1 546 ? -9.274 127.728 19.749 1.00 27.48 546 ARG A N 1
ATOM 3209 C CA . ARG A 1 546 ? -8.780 129.093 19.784 1.00 26.99 546 ARG A CA 1
ATOM 3210 C C . ARG A 1 546 ? -9.029 129.720 21.146 1.00 27.37 546 ARG A C 1
ATOM 3211 O O . ARG A 1 546 ? -9.944 129.335 21.881 1.00 28.04 546 ARG A O 1
ATOM 3219 N N . ASN A 1 547 ? -8.183 130.705 21.465 1.00 26.97 547 ASN A N 1
ATOM 3220 C CA . ASN A 1 547 ? -8.179 131.308 22.791 1.00 27.32 547 ASN A CA 1
ATOM 3221 C C . ASN A 1 547 ? -8.137 132.831 22.755 1.00 27.94 547 ASN A C 1
ATOM 3222 O O . ASN A 1 547 ? -7.769 133.451 23.761 1.00 30.40 547 ASN A O 1
ATOM 3227 N N . TYR A 1 548 ? -8.502 133.459 21.636 1.00 37.15 548 TYR A N 1
ATOM 3228 C CA . TYR A 1 548 ? -8.674 134.907 21.687 1.00 46.41 548 TYR A CA 1
ATOM 3229 C C . TYR A 1 548 ? -10.133 135.325 21.870 1.00 50.83 548 TYR A C 1
ATOM 3230 O O . TYR A 1 548 ? -10.528 135.671 22.988 1.00 56.71 548 TYR A O 1
ATOM 3239 N N . ASP A 1 549 ? -10.955 135.306 20.821 1.00 45.83 549 ASP A N 1
ATOM 3240 C CA . ASP A 1 549 ? -12.377 135.047 20.997 1.00 47.67 549 ASP A CA 1
ATOM 3241 C C . ASP A 1 549 ? -12.897 134.106 19.921 1.00 48.05 549 ASP A C 1
ATOM 3242 O O . ASP A 1 549 ? -13.255 132.955 20.192 1.00 56.84 549 ASP A O 1
ATOM 3247 N N . ALA A 1 550 ? -12.902 134.618 18.682 1.00 38.52 550 ALA A N 1
ATOM 3248 C CA . ALA A 1 550 ? -13.332 133.985 17.442 1.00 32.63 550 ALA A CA 1
ATOM 3249 C C . ALA A 1 550 ? -13.156 134.995 16.313 1.00 27.35 550 ALA A C 1
ATOM 3250 O O . ALA A 1 550 ? -13.301 136.202 16.543 1.00 28.02 550 ALA A O 1
ATOM 3252 N N . PRO A 1 551 ? -12.849 134.558 15.092 1.00 26.82 551 PRO A N 1
ATOM 3253 C CA . PRO A 1 551 ? -12.949 135.462 13.942 1.00 28.06 551 PRO A CA 1
ATOM 3254 C C . PRO A 1 551 ? -14.326 135.407 13.305 1.00 38.22 551 PRO A C 1
ATOM 3255 O O . PRO A 1 551 ? -14.783 134.330 12.911 1.00 34.13 551 PRO A O 1
ATOM 3259 N N . GLU A 1 552 ? -14.989 136.551 13.175 1.00 53.78 552 GLU A N 1
ATOM 3260 C CA . GLU A 1 552 ? -16.347 136.595 12.640 1.00 55.81 552 GLU A CA 1
ATOM 3261 C C . GLU A 1 552 ? -16.231 136.843 11.144 1.00 55.55 552 GLU A C 1
ATOM 3262 O O . GLU A 1 552 ? -16.082 137.978 10.689 1.00 55.71 552 GLU A O 1
ATOM 3268 N N . VAL A 1 553 ? -16.291 135.748 10.392 1.00 59.76 553 VAL A N 1
ATOM 3269 C CA . VAL A 1 553 ? -16.013 135.651 8.963 1.00 67.30 553 VAL A CA 1
ATOM 3270 C C . VAL A 1 553 ? -16.881 136.622 8.172 1.00 87.12 553 VAL A C 1
ATOM 3271 O O . VAL A 1 553 ? -17.879 137.149 8.680 1.00 88.35 553 VAL A O 1
ATOM 3275 N N . ILE A 1 554 ? -16.499 136.848 6.913 1.00 97.12 554 ILE A N 1
ATOM 3276 C CA . ILE A 1 554 ? -17.045 137.841 5.991 1.00 95.41 554 ILE A CA 1
ATOM 3277 C C . ILE A 1 554 ? -18.546 137.607 5.805 1.00 94.75 554 ILE A C 1
ATOM 3278 O O . ILE A 1 554 ? -19.182 138.227 4.946 1.00 101.94 554 ILE A O 1
ATOM 3283 N N . ARG A 1 555 ? -19.106 136.692 6.608 1.00 93.46 555 ARG A N 1
ATOM 3284 C CA . ARG A 1 555 ? -20.529 136.372 6.699 1.00 93.94 555 ARG A CA 1
ATOM 3285 C C . ARG A 1 555 ? -20.969 135.532 5.507 1.00 91.81 555 ARG A C 1
ATOM 3286 O O . ARG A 1 555 ? -22.031 135.770 4.922 1.00 96.42 555 ARG A O 1
ATOM 3294 N N . GLU A 1 556 ? -20.155 134.540 5.144 1.00 85.95 556 GLU A N 1
ATOM 3295 C CA . GLU A 1 556 ? -20.450 133.639 4.029 1.00 79.13 556 GLU A CA 1
ATOM 3296 C C . GLU A 1 556 ? -20.367 132.189 4.506 1.00 80.18 556 GLU A C 1
ATOM 3297 O O . GLU A 1 556 ? -19.399 131.479 4.202 1.00 84.03 556 GLU A O 1
ATOM 3303 N N . PRO A 1 557 ? -21.372 131.713 5.285 1.00 77.02 557 PRO A N 1
ATOM 3304 C CA . PRO A 1 557 ? -21.419 130.283 5.643 1.00 74.49 557 PRO A CA 1
ATOM 3305 C C . PRO A 1 557 ? -22.032 129.410 4.556 1.00 79.36 557 PRO A C 1
ATOM 3306 O O . PRO A 1 557 ? -23.245 129.177 4.541 1.00 73.82 557 PRO A O 1
ATOM 3310 N N . ARG A 1 558 ? -21.196 128.910 3.652 1.00 86.72 558 ARG A N 1
ATOM 3311 C CA . ARG A 1 558 ? -21.623 128.269 2.411 1.00 96.07 558 ARG A CA 1
ATOM 3312 C C . ARG A 1 558 ? -21.937 126.778 2.533 1.00 99.53 558 ARG A C 1
ATOM 3313 O O . ARG A 1 558 ? -22.321 126.167 1.529 1.00 99.69 558 ARG A O 1
ATOM 3321 N N . PHE A 1 559 ? -21.777 126.166 3.706 1.00 100.92 559 PHE A N 1
ATOM 3322 C CA . PHE A 1 559 ? -22.027 124.734 3.833 1.00 101.61 559 PHE A CA 1
ATOM 3323 C C . PHE A 1 559 ? -23.382 124.416 4.449 1.00 97.78 559 PHE A C 1
ATOM 3324 O O . PHE A 1 559 ? -23.961 123.367 4.142 1.00 99.21 559 PHE A O 1
ATOM 3332 N N . ASN A 1 560 ? -23.872 125.281 5.329 1.00 96.81 560 ASN A N 1
ATOM 3333 C CA . ASN A 1 560 ? -25.210 125.282 5.902 1.00 94.71 560 ASN A CA 1
ATOM 3334 C C . ASN A 1 560 ? -26.050 126.302 5.114 1.00 98.88 560 ASN A C 1
ATOM 3335 O O . ASN A 1 560 ? -25.693 126.673 3.990 1.00 103.84 560 ASN A O 1
ATOM 3340 N N . GLN A 1 561 ? -27.197 126.705 5.662 1.00 98.11 561 GLN A N 1
ATOM 3341 C CA . GLN A 1 561 ? -28.145 127.704 5.132 1.00 99.46 561 GLN A CA 1
ATOM 3342 C C . GLN A 1 561 ? -29.045 127.152 4.034 1.00 108.10 561 GLN A C 1
ATOM 3343 O O . GLN A 1 561 ? -29.976 127.842 3.601 1.00 107.39 561 GLN A O 1
ATOM 3349 N N . ASN A 1 562 ? -28.822 125.930 3.596 1.00 114.51 562 ASN A N 1
ATOM 3350 C CA . ASN A 1 562 ? -29.850 125.122 2.970 1.00 117.13 562 ASN A CA 1
ATOM 3351 C C . ASN A 1 562 ? -30.058 124.144 4.103 1.00 119.19 562 ASN A C 1
ATOM 3352 O O . ASN A 1 562 ? -29.189 123.310 4.351 1.00 117.43 562 ASN A O 1
ATOM 3357 N N . ILE A 1 563 ? -31.218 124.190 4.753 1.00 122.30 563 ILE A N 1
ATOM 3358 C CA . ILE A 1 563 ? -31.326 124.057 6.213 1.00 120.44 563 ILE A CA 1
ATOM 3359 C C . ILE A 1 563 ? -30.744 122.727 6.720 1.00 120.88 563 ILE A C 1
ATOM 3360 O O . ILE A 1 563 ? -31.084 122.262 7.814 1.00 121.92 563 ILE A O 1
ATOM 3365 N N . ASN A 1 564 ? -29.837 122.130 5.930 1.00 116.47 564 ASN A N 1
ATOM 3366 C CA . ASN A 1 564 ? -29.278 120.785 6.031 1.00 105.07 564 ASN A CA 1
ATOM 3367 C C . ASN A 1 564 ? -29.340 120.178 7.421 1.00 102.37 564 ASN A C 1
ATOM 3368 O O . ASN A 1 564 ? -30.006 119.154 7.599 1.00 110.66 564 ASN A O 1
ATOM 3373 N N . LEU A 1 565 ? -28.704 120.797 8.414 1.00 93.39 565 LEU A N 1
ATOM 3374 C CA . LEU A 1 565 ? -28.792 120.228 9.751 1.00 79.81 565 LEU A CA 1
ATOM 3375 C C . LEU A 1 565 ? -28.318 121.227 10.786 1.00 84.42 565 LEU A C 1
ATOM 3376 O O . LEU A 1 565 ? -27.329 121.934 10.572 1.00 86.11 565 LEU A O 1
ATOM 3381 N N . LYS A 1 566 ? -29.017 121.254 11.913 1.00 87.38 566 LYS A N 1
ATOM 3382 C CA . LYS A 1 566 ? -28.569 121.953 13.106 1.00 92.42 566 LYS A CA 1
ATOM 3383 C C . LYS A 1 566 ? -28.795 121.134 14.386 1.00 99.26 566 LYS A C 1
ATOM 3384 O O . LYS A 1 566 ? -29.299 121.686 15.374 1.00 102.73 566 LYS A O 1
ATOM 3390 N N . PRO A 1 567 ? -28.457 119.839 14.429 1.00 98.51 567 PRO A N 1
ATOM 3391 C CA . PRO A 1 567 ? -28.253 119.175 15.730 1.00 97.15 567 PRO A CA 1
ATOM 3392 C C . PRO A 1 567 ? -26.801 119.104 16.194 1.00 91.07 567 PRO A C 1
ATOM 3393 O O . PRO A 1 567 ? -26.574 118.714 17.351 1.00 94.38 567 PRO A O 1
ATOM 3397 N N . PRO A 1 568 ? -25.779 119.432 15.387 1.00 78.67 568 PRO A N 1
ATOM 3398 C CA . PRO A 1 568 ? -24.430 119.409 15.954 1.00 70.42 568 PRO A CA 1
ATOM 3399 C C . PRO A 1 568 ? -24.052 120.772 16.511 1.00 62.66 568 PRO A C 1
ATOM 3400 O O . PRO A 1 568 ? -24.633 121.805 16.170 1.00 60.95 568 PRO A O 1
ATOM 3404 N N . THR A 1 569 ? -23.046 120.762 17.372 1.00 57.98 569 THR A N 1
ATOM 3405 C CA . THR A 1 569 ? -22.630 121.982 18.035 1.00 62.03 569 THR A CA 1
ATOM 3406 C C . THR A 1 569 ? -21.147 122.235 17.826 1.00 63.49 569 THR A C 1
ATOM 3407 O O . THR A 1 569 ? -20.349 121.308 17.654 1.00 62.55 569 THR A O 1
ATOM 3411 N N . GLN A 1 570 ? -20.801 123.519 17.873 1.00 63.99 570 GLN A N 1
ATOM 3412 C CA . GLN A 1 570 ? -19.471 124.065 17.633 1.00 66.35 570 GLN A CA 1
ATOM 3413 C C . GLN A 1 570 ? -19.017 124.609 18.982 1.00 34.17 570 GLN A C 1
ATOM 3414 O O . GLN A 1 570 ? -19.212 125.796 19.280 1.00 33.94 570 GLN A O 1
ATOM 3420 N N . PRO A 1 571 ? -18.417 123.770 19.832 1.00 35.10 571 PRO A N 1
ATOM 3421 C CA . PRO A 1 571 ? -18.308 124.048 21.281 1.00 34.66 571 PRO A CA 1
ATOM 3422 C C . PRO A 1 571 ? -17.347 125.173 21.640 1.00 33.58 571 PRO A C 1
ATOM 3423 O O . PRO A 1 571 ? -16.166 125.133 21.287 1.00 32.57 571 PRO A O 1
ATOM 3427 N N . ALA A 1 572 ? -17.873 126.179 22.347 1.00 33.91 572 ALA A N 1
ATOM 3428 C CA . ALA A 1 572 ? -17.146 127.402 22.644 1.00 33.07 572 ALA A CA 1
ATOM 3429 C C . ALA A 1 572 ? -15.837 127.087 23.370 1.00 50.18 572 ALA A C 1
ATOM 3430 O O . ALA A 1 572 ? -15.613 125.980 23.860 1.00 51.84 572 ALA A O 1
ATOM 3432 N N . ASP A 1 573 ? -14.988 128.108 23.464 1.00 42.26 573 ASP A N 1
ATOM 3433 C CA . ASP A 1 573 ? -13.598 128.029 23.934 1.00 42.76 573 ASP A CA 1
ATOM 3434 C C . ASP A 1 573 ? -13.467 127.659 25.421 1.00 43.44 573 ASP A C 1
ATOM 3435 O O . ASP A 1 573 ? -13.662 128.494 26.309 1.00 36.34 573 ASP A O 1
ATOM 3440 N N . GLN A 1 574 ? -13.108 126.399 25.693 1.00 46.67 574 GLN A N 1
ATOM 3441 C CA . GLN A 1 574 ? -12.946 125.874 27.050 1.00 32.75 574 GLN A CA 1
ATOM 3442 C C . GLN A 1 574 ? -12.036 124.647 27.026 1.00 71.65 574 GLN A C 1
ATOM 3443 O O . GLN A 1 574 ? -11.706 124.113 25.965 1.00 31.98 574 GLN A O 1
ATOM 3449 N N . LEU A 1 575 ? -11.640 124.207 28.233 1.00 62.90 575 LEU A N 1
ATOM 3450 C CA . LEU A 1 575 ? -11.070 122.880 28.500 1.00 59.53 575 LEU A CA 1
ATOM 3451 C C . LEU A 1 575 ? -9.732 122.540 27.838 1.00 59.77 575 LEU A C 1
ATOM 3452 O O . LEU A 1 575 ? -9.692 121.784 26.863 1.00 69.57 575 LEU A O 1
ATOM 3457 N N . VAL A 1 576 ? -8.643 123.113 28.369 1.00 68.70 576 VAL A N 1
ATOM 3458 C CA . VAL A 1 576 ? -7.297 122.978 27.796 1.00 30.94 576 VAL A CA 1
ATOM 3459 C C . VAL A 1 576 ? -6.967 121.531 27.427 1.00 76.42 576 VAL A C 1
ATOM 3460 O O . VAL A 1 576 ? -6.691 121.216 26.260 1.00 30.58 576 VAL A O 1
ATOM 3464 N N . TRP A 1 577 ? -6.976 120.631 28.417 1.00 65.21 577 TRP A N 1
ATOM 3465 C CA . TRP A 1 577 ? -6.483 119.272 28.177 1.00 70.81 577 TRP A CA 1
ATOM 3466 C C . TRP A 1 577 ? -7.338 118.525 27.154 1.00 74.72 577 TRP A C 1
ATOM 3467 O O . TRP A 1 577 ? -6.815 117.744 26.344 1.00 81.21 577 TRP A O 1
ATOM 3478 N N . ARG A 1 578 ? -8.656 118.736 27.184 1.00 69.85 578 ARG A N 1
ATOM 3479 C CA . ARG A 1 578 ? -9.525 118.028 26.252 1.00 60.31 578 ARG A CA 1
ATOM 3480 C C . ARG A 1 578 ? -9.212 118.425 24.818 1.00 57.07 578 ARG A C 1
ATOM 3481 O O . ARG A 1 578 ? -9.176 117.575 23.923 1.00 57.62 578 ARG A O 1
ATOM 3489 N N . ALA A 1 579 ? -8.965 119.714 24.584 1.00 54.19 579 ALA A N 1
ATOM 3490 C CA . ALA A 1 579 ? -8.585 120.172 23.253 1.00 45.37 579 ALA A CA 1
ATOM 3491 C C . ALA A 1 579 ? -7.207 119.656 22.863 1.00 40.79 579 ALA A C 1
ATOM 3492 O O . ALA A 1 579 ? -6.976 119.302 21.699 1.00 42.81 579 ALA A O 1
ATOM 3494 N N . ALA A 1 580 ? -6.279 119.603 23.822 1.00 38.05 580 ALA A N 1
ATOM 3495 C CA . ALA A 1 580 ? -4.959 119.064 23.516 1.00 29.68 580 ALA A CA 1
ATOM 3496 C C . ALA A 1 580 ? -5.064 117.627 23.029 1.00 31.19 580 ALA A C 1
ATOM 3497 O O . ALA A 1 580 ? -4.394 117.242 22.064 1.00 29.76 580 ALA A O 1
ATOM 3499 N N . ARG A 1 581 ? -5.927 116.825 23.660 1.00 37.31 581 ARG A N 1
ATOM 3500 C CA . ARG A 1 581 ? -6.128 115.467 23.162 1.00 45.05 581 ARG A CA 1
ATOM 3501 C C . ARG A 1 581 ? -6.843 115.465 21.815 1.00 50.40 581 ARG A C 1
ATOM 3502 O O . ARG A 1 581 ? -6.437 114.754 20.887 1.00 58.43 581 ARG A O 1
ATOM 3510 N N . SER A 1 582 ? -7.931 116.234 21.699 1.00 47.76 582 SER A N 1
ATOM 3511 C CA . SER A 1 582 ? -8.718 116.255 20.469 1.00 49.37 582 SER A CA 1
ATOM 3512 C C . SER A 1 582 ? -7.881 116.664 19.268 1.00 30.70 582 SER A C 1
ATOM 3513 O O . SER A 1 582 ? -8.260 116.373 18.130 1.00 30.80 582 SER A O 1
ATOM 3516 N N . SER A 1 583 ? -6.766 117.348 19.504 1.00 29.87 583 SER A N 1
ATOM 3517 C CA . SER A 1 583 ? -5.814 117.667 18.448 1.00 29.15 583 SER A CA 1
ATOM 3518 C C . SER A 1 583 ? -4.769 116.569 18.270 1.00 30.18 583 SER A C 1
ATOM 3519 O O . SER A 1 583 ? -4.657 115.973 17.195 1.00 29.26 583 SER A O 1
ATOM 3522 N N . GLY A 1 584 ? -4.012 116.285 19.324 1.00 37.18 584 GLY A N 1
ATOM 3523 C CA . GLY A 1 584 ? -2.772 115.546 19.227 1.00 43.27 584 GLY A CA 1
ATOM 3524 C C . GLY A 1 584 ? -2.876 114.053 19.060 1.00 51.41 584 GLY A C 1
ATOM 3525 O O . GLY A 1 584 ? -1.842 113.386 18.956 1.00 40.03 584 GLY A O 1
ATOM 3526 N N . ALA A 1 585 ? -4.082 113.497 19.010 1.00 71.86 585 ALA A N 1
ATOM 3527 C CA . ALA A 1 585 ? -4.253 112.048 18.956 1.00 87.27 585 ALA A CA 1
ATOM 3528 C C . ALA A 1 585 ? -4.337 111.630 17.493 1.00 103.91 585 ALA A C 1
ATOM 3529 O O . ALA A 1 585 ? -5.400 111.706 16.870 1.00 105.19 585 ALA A O 1
ATOM 3531 N N . ALA A 1 586 ? -3.214 111.166 16.954 1.00 110.02 586 ALA A N 1
ATOM 3532 C CA . ALA A 1 586 ? -3.155 110.585 15.617 1.00 110.65 586 ALA A CA 1
ATOM 3533 C C . ALA A 1 586 ? -3.955 109.289 15.574 1.00 112.11 586 ALA A C 1
ATOM 3534 O O . ALA A 1 586 ? -3.516 108.288 16.159 1.00 122.10 586 ALA A O 1
ATOM 3536 N N . PRO A 1 587 ? -5.116 109.250 14.911 1.00 105.21 587 PRO A N 1
ATOM 3537 C CA . PRO A 1 587 ? -6.033 108.125 15.105 1.00 99.91 587 PRO A CA 1
ATOM 3538 C C . PRO A 1 587 ? -5.695 106.908 14.265 1.00 97.99 587 PRO A C 1
ATOM 3539 O O . PRO A 1 587 ? -6.241 105.828 14.528 1.00 102.52 587 PRO A O 1
ATOM 3543 N N . THR A 1 588 ? -4.819 107.044 13.263 1.00 89.52 588 THR A N 1
ATOM 3544 C CA . THR A 1 588 ? -4.152 105.876 12.697 1.00 83.20 588 THR A CA 1
ATOM 3545 C C . THR A 1 588 ? -3.435 105.066 13.767 1.00 83.24 588 THR A C 1
ATOM 3546 O O . THR A 1 588 ? -3.196 103.867 13.580 1.00 79.56 588 THR A O 1
ATOM 3550 N N . TYR A 1 589 ? -3.079 105.703 14.880 1.00 82.72 589 TYR A N 1
ATOM 3551 C CA . TYR A 1 589 ? -2.458 105.050 16.022 1.00 68.77 589 TYR A CA 1
ATOM 3552 C C . TYR A 1 589 ? -3.374 104.923 17.230 1.00 66.78 589 TYR A C 1
ATOM 3553 O O . TYR A 1 589 ? -3.454 103.843 17.823 1.00 77.74 589 TYR A O 1
ATOM 3562 N N . PHE A 1 590 ? -4.069 105.989 17.631 1.00 54.60 590 PHE A N 1
ATOM 3563 C CA . PHE A 1 590 ? -4.667 105.941 18.958 1.00 47.92 590 PHE A CA 1
ATOM 3564 C C . PHE A 1 590 ? -5.990 105.192 19.066 1.00 59.99 590 PHE A C 1
ATOM 3565 O O . PHE A 1 590 ? -6.013 104.041 19.515 1.00 65.07 590 PHE A O 1
ATOM 3573 N N . ARG A 1 591 ? -7.080 105.816 18.600 1.00 60.38 591 ARG A N 1
ATOM 3574 C CA . ARG A 1 591 ? -8.446 105.332 18.795 1.00 69.70 591 ARG A CA 1
ATOM 3575 C C . ARG A 1 591 ? -9.420 106.319 18.166 1.00 77.77 591 ARG A C 1
ATOM 3576 O O . ARG A 1 591 ? -9.004 107.397 17.722 1.00 77.83 591 ARG A O 1
ATOM 3584 N N . PRO A 1 592 ? -10.704 105.984 18.075 1.00 85.89 592 PRO A N 1
ATOM 3585 C CA . PRO A 1 592 ? -11.735 107.027 18.135 1.00 90.39 592 PRO A CA 1
ATOM 3586 C C . PRO A 1 592 ? -11.565 107.870 19.396 1.00 89.72 592 PRO A C 1
ATOM 3587 O O . PRO A 1 592 ? -11.348 107.341 20.490 1.00 81.86 592 PRO A O 1
ATOM 3591 N N . ASN A 1 593 ? -11.654 109.193 19.242 1.00 94.25 593 ASN A N 1
ATOM 3592 C CA . ASN A 1 593 ? -11.265 110.140 20.290 1.00 100.58 593 ASN A CA 1
ATOM 3593 C C . ASN A 1 593 ? -12.318 111.236 20.465 1.00 92.45 593 ASN A C 1
ATOM 3594 O O . ASN A 1 593 ? -12.005 112.428 20.516 1.00 88.41 593 ASN A O 1
ATOM 3599 N N . GLY A 1 594 ? -13.584 110.847 20.567 1.00 93.55 594 GLY A N 1
ATOM 3600 C CA . GLY A 1 594 ? -14.658 111.814 20.751 1.00 86.99 594 GLY A CA 1
ATOM 3601 C C . GLY A 1 594 ? -15.194 112.286 19.413 1.00 79.74 594 GLY A C 1
ATOM 3602 O O . GLY A 1 594 ? -15.464 111.474 18.529 1.00 79.78 594 GLY A O 1
ATOM 3603 N N . ARG A 1 595 ? -15.351 113.606 19.264 1.00 71.04 595 ARG A N 1
ATOM 3604 C CA . ARG A 1 595 ? -15.736 114.149 17.967 1.00 67.53 595 ARG A CA 1
ATOM 3605 C C . ARG A 1 595 ? -14.548 114.318 17.037 1.00 61.79 595 ARG A C 1
ATOM 3606 O O . ARG A 1 595 ? -14.735 114.349 15.818 1.00 67.49 595 ARG A O 1
ATOM 3614 N N . PHE A 1 596 ? -13.338 114.412 17.575 1.00 56.53 596 PHE A N 1
ATOM 3615 C CA . PHE A 1 596 ? -12.200 114.898 16.819 1.00 46.42 596 PHE A CA 1
ATOM 3616 C C . PHE A 1 596 ? -11.165 113.801 16.617 1.00 48.11 596 PHE A C 1
ATOM 3617 O O . PHE A 1 596 ? -11.028 112.887 17.437 1.00 47.79 596 PHE A O 1
ATOM 3625 N N . LEU A 1 597 ? -10.455 113.905 15.499 1.00 52.99 597 LEU A N 1
ATOM 3626 C CA . LEU A 1 597 ? -9.277 113.116 15.167 1.00 33.03 597 LEU A CA 1
ATOM 3627 C C . LEU A 1 597 ? -8.077 114.049 15.037 1.00 46.61 597 LEU A C 1
ATOM 3628 O O . LEU A 1 597 ? -8.193 115.264 15.210 1.00 48.88 597 LEU A O 1
ATOM 3633 N N . ASP A 1 598 ? -6.907 113.463 14.772 1.00 44.33 598 ASP A N 1
ATOM 3634 C CA . ASP A 1 598 ? -5.690 114.246 14.588 1.00 49.23 598 ASP A CA 1
ATOM 3635 C C . ASP A 1 598 ? -5.898 115.393 13.610 1.00 55.38 598 ASP A C 1
ATOM 3636 O O . ASP A 1 598 ? -6.641 115.283 12.629 1.00 55.08 598 ASP A O 1
ATOM 3641 N N . GLY A 1 599 ? -5.208 116.498 13.877 1.00 57.57 599 GLY A N 1
ATOM 3642 C CA . GLY A 1 599 ? -5.094 117.531 12.881 1.00 28.25 599 GLY A CA 1
ATOM 3643 C C . GLY A 1 599 ? -4.137 117.205 11.762 1.00 28.04 599 GLY A C 1
ATOM 3644 O O . GLY A 1 599 ? -3.770 118.094 10.991 1.00 27.52 599 GLY A O 1
ATOM 3645 N N . GLY A 1 600 ? -3.707 115.948 11.660 1.00 28.48 600 GLY A N 1
ATOM 3646 C CA . GLY A 1 600 ? -2.841 115.512 10.585 1.00 28.42 600 GLY A CA 1
ATOM 3647 C C . GLY A 1 600 ? -3.614 115.009 9.386 1.00 28.95 600 GLY A C 1
ATOM 3648 O O . GLY A 1 600 ? -3.091 114.949 8.268 1.00 28.89 600 GLY A O 1
ATOM 3649 N N . LEU A 1 601 ? -4.872 114.638 9.623 1.00 29.54 601 LEU A N 1
ATOM 3650 C CA . LEU A 1 601 ? -5.780 114.350 8.522 1.00 30.10 601 LEU A CA 1
ATOM 3651 C C . LEU A 1 601 ? -6.057 115.618 7.727 1.00 35.20 601 LEU A C 1
ATOM 3652 O O . LEU A 1 601 ? -6.145 115.595 6.494 1.00 34.06 601 LEU A O 1
ATOM 3657 N N . LEU A 1 602 ? -6.206 116.729 8.439 1.00 35.97 602 LEU A N 1
ATOM 3658 C CA . LEU A 1 602 ? -6.297 118.089 7.922 1.00 40.67 602 LEU A CA 1
ATOM 3659 C C . LEU A 1 602 ? -4.921 118.742 8.008 1.00 49.59 602 LEU A C 1
ATOM 3660 O O . LEU A 1 602 ? -3.909 118.042 7.910 1.00 54.46 602 LEU A O 1
ATOM 3665 N N . ALA A 1 603 ? -4.882 120.074 8.134 1.00 48.62 603 ALA A N 1
ATOM 3666 C CA . ALA A 1 603 ? -3.689 120.898 7.944 1.00 49.55 603 ALA A CA 1
ATOM 3667 C C . ALA A 1 603 ? -2.365 120.204 8.258 1.00 56.38 603 ALA A C 1
ATOM 3668 O O . ALA A 1 603 ? -1.505 120.080 7.380 1.00 72.46 603 ALA A O 1
ATOM 3670 N N . ASN A 1 604 ? -2.175 119.763 9.504 1.00 42.76 604 ASN A N 1
ATOM 3671 C CA . ASN A 1 604 ? -0.965 119.049 9.926 1.00 31.51 604 ASN A CA 1
ATOM 3672 C C . ASN A 1 604 ? 0.305 119.877 9.786 1.00 25.72 604 ASN A C 1
ATOM 3673 O O . ASN A 1 604 ? 1.405 119.407 10.087 1.00 25.67 604 ASN A O 1
ATOM 3678 N N . ASN A 1 605 ? 0.167 121.097 9.347 1.00 25.30 605 ASN A N 1
ATOM 3679 C CA . ASN A 1 605 ? 1.269 122.028 9.196 1.00 24.75 605 ASN A CA 1
ATOM 3680 C C . ASN A 1 605 ? 0.511 123.338 9.119 1.00 24.46 605 ASN A C 1
ATOM 3681 O O . ASN A 1 605 ? 0.276 123.875 8.030 1.00 24.37 605 ASN A O 1
ATOM 3686 N N . PRO A 1 606 ? 0.086 123.859 10.269 1.00 24.37 606 PRO A N 1
ATOM 3687 C CA . PRO A 1 606 ? -0.957 124.891 10.275 1.00 24.29 606 PRO A CA 1
ATOM 3688 C C . PRO A 1 606 ? -0.563 126.142 9.542 1.00 23.84 606 PRO A C 1
ATOM 3689 O O . PRO A 1 606 ? -1.441 126.974 9.287 1.00 30.54 606 PRO A O 1
ATOM 3693 N N . THR A 1 607 ? 0.718 126.279 9.189 1.00 23.55 607 THR A N 1
ATOM 3694 C CA . THR A 1 607 ? 1.246 127.489 8.572 1.00 23.15 607 THR A CA 1
ATOM 3695 C C . THR A 1 607 ? 0.251 128.119 7.606 1.00 57.13 607 THR A C 1
ATOM 3696 O O . THR A 1 607 ? -0.158 129.267 7.790 1.00 23.02 607 THR A O 1
ATOM 3700 N N . LEU A 1 608 ? -0.220 127.351 6.619 1.00 45.93 608 LEU A N 1
ATOM 3701 C CA . LEU A 1 608 ? -1.185 127.896 5.668 1.00 48.58 608 LEU A CA 1
ATOM 3702 C C . LEU A 1 608 ? -2.488 128.266 6.369 1.00 50.29 608 LEU A C 1
ATOM 3703 O O . LEU A 1 608 ? -3.000 129.387 6.220 1.00 62.89 608 LEU A O 1
ATOM 3708 N N . ASP A 1 609 ? -2.992 127.366 7.209 1.00 31.18 609 ASP A N 1
ATOM 3709 C CA . ASP A 1 609 ? -4.265 127.632 7.855 1.00 24.43 609 ASP A CA 1
ATOM 3710 C C . ASP A 1 609 ? -4.102 128.696 8.924 1.00 24.09 609 ASP A C 1
ATOM 3711 O O . ASP A 1 609 ? -5.010 129.508 9.135 1.00 24.17 609 ASP A O 1
ATOM 3716 N N . ALA A 1 610 ? -2.936 128.739 9.575 1.00 23.76 610 ALA A N 1
ATOM 3717 C CA . ALA A 1 610 ? -2.732 129.740 10.612 1.00 23.51 610 ALA A CA 1
ATOM 3718 C C . ALA A 1 610 ? -2.630 131.132 10.008 1.00 23.20 610 ALA A C 1
ATOM 3719 O O . ALA A 1 610 ? -3.101 132.099 10.605 1.00 23.18 610 ALA A O 1
ATOM 3721 N N . MET A 1 611 ? -2.028 131.261 8.822 1.00 23.01 611 MET A N 1
ATOM 3722 C CA . MET A 1 611 ? -1.998 132.575 8.186 1.00 22.79 611 MET A CA 1
ATOM 3723 C C . MET A 1 611 ? -3.380 132.990 7.697 1.00 23.07 611 MET A C 1
ATOM 3724 O O . MET A 1 611 ? -3.765 134.163 7.824 1.00 23.00 611 MET A O 1
ATOM 3729 N N . THR A 1 612 ? -4.134 132.050 7.117 1.00 23.45 612 THR A N 1
ATOM 3730 C CA . THR A 1 612 ? -5.529 132.341 6.802 1.00 23.83 612 THR A CA 1
ATOM 3731 C C . THR A 1 612 ? -6.266 132.859 8.028 1.00 23.93 612 THR A C 1
ATOM 3732 O O . THR A 1 612 ? -7.051 133.809 7.937 1.00 41.57 612 THR A O 1
ATOM 3736 N N . GLU A 1 613 ? -6.025 132.243 9.187 1.00 23.95 613 GLU A N 1
ATOM 3737 C CA . GLU A 1 613 ? -6.711 132.662 10.405 1.00 24.14 613 GLU A CA 1
ATOM 3738 C C . GLU A 1 613 ? -6.226 134.022 10.895 1.00 23.81 613 GLU A C 1
ATOM 3739 O O . GLU A 1 613 ? -7.030 134.835 11.365 1.00 24.01 613 GLU A O 1
ATOM 3745 N N . ILE A 1 614 ? -4.914 134.266 10.843 1.00 23.38 614 ILE A N 1
ATOM 3746 C CA . ILE A 1 614 ? -4.374 135.590 11.151 1.00 23.10 614 ILE A CA 1
ATOM 3747 C C . ILE A 1 614 ? -5.143 136.648 10.379 1.00 23.18 614 ILE A C 1
ATOM 3748 O O . ILE A 1 614 ? -5.665 137.616 10.945 1.00 23.31 614 ILE A O 1
ATOM 3753 N N . HIS A 1 615 ? -5.186 136.485 9.058 1.00 23.15 615 HIS A N 1
ATOM 3754 C CA . HIS A 1 615 ? -5.799 137.488 8.197 1.00 23.25 615 HIS A CA 1
ATOM 3755 C C . HIS A 1 615 ? -7.299 137.584 8.450 1.00 23.72 615 HIS A C 1
ATOM 3756 O O . HIS A 1 615 ? -7.873 138.677 8.409 1.00 31.97 615 HIS A O 1
ATOM 3763 N N . GLU A 1 616 ? -7.951 136.448 8.710 1.00 24.04 616 GLU A N 1
ATOM 3764 C CA . GLU A 1 616 ? -9.376 136.451 9.013 1.00 24.57 616 GLU A CA 1
ATOM 3765 C C . GLU A 1 616 ? -9.651 137.284 10.258 1.00 24.65 616 GLU A C 1
ATOM 3766 O O . GLU A 1 616 ? -10.579 138.100 10.283 1.00 25.67 616 GLU A O 1
ATOM 3772 N N . TYR A 1 617 ? -8.838 137.094 11.298 1.00 24.43 617 TYR A N 1
ATOM 3773 C CA . TYR A 1 617 ? -8.996 137.841 12.542 1.00 24.56 617 TYR A CA 1
ATOM 3774 C C . TYR A 1 617 ? -8.659 139.316 12.353 1.00 24.36 617 TYR A C 1
ATOM 3775 O O . TYR A 1 617 ? -9.332 140.187 12.914 1.00 26.40 617 TYR A O 1
ATOM 3784 N N . ASN A 1 618 ? -7.655 139.621 11.526 1.00 23.91 618 ASN A N 1
ATOM 3785 C CA . ASN A 1 618 ? -7.307 141.017 11.267 1.00 23.77 618 ASN A CA 1
ATOM 3786 C C . ASN A 1 618 ? -8.423 141.739 10.524 1.00 32.42 618 ASN A C 1
ATOM 3787 O O . ASN A 1 618 ? -8.721 142.905 10.816 1.00 36.00 618 ASN A O 1
ATOM 3792 N N . GLN A 1 619 ? -9.058 141.059 9.566 1.00 36.12 619 GLN A N 1
ATOM 3793 C CA . GLN A 1 619 ? -10.171 141.668 8.848 1.00 37.68 619 GLN A CA 1
ATOM 3794 C C . GLN A 1 619 ? -11.427 141.743 9.695 1.00 34.33 619 GLN A C 1
ATOM 3795 O O . GLN A 1 619 ? -12.249 142.636 9.488 1.00 33.16 619 GLN A O 1
ATOM 3801 N N . ASP A 1 620 ? -11.621 140.806 10.621 1.00 31.81 620 ASP A N 1
ATOM 3802 C CA . ASP A 1 620 ? -12.701 140.976 11.584 1.00 29.03 620 ASP A CA 1
ATOM 3803 C C . ASP A 1 620 ? -12.458 142.205 12.454 1.00 28.50 620 ASP A C 1
ATOM 3804 O O . ASP A 1 620 ? -13.379 142.992 12.701 1.00 37.81 620 ASP A O 1
ATOM 3809 N N . MET A 1 621 ? -11.220 142.381 12.927 1.00 28.91 621 MET A N 1
ATOM 3810 C CA . MET A 1 621 ? -10.869 143.565 13.709 1.00 25.47 621 MET A CA 1
ATOM 3811 C C . MET A 1 621 ? -11.168 144.842 12.930 1.00 30.26 621 MET A C 1
ATOM 3812 O O . MET A 1 621 ? -11.892 145.724 13.407 1.00 27.77 621 MET A O 1
ATOM 3817 N N . ILE A 1 622 ? -10.621 144.952 11.717 1.00 32.68 622 ILE A N 1
ATOM 3818 C CA . ILE A 1 622 ? -10.806 146.168 10.925 1.00 25.33 622 ILE A CA 1
ATOM 3819 C C . ILE A 1 622 ? -12.283 146.363 10.614 1.00 25.93 622 ILE A C 1
ATOM 3820 O O . ILE A 1 622 ? -12.834 147.460 10.762 1.00 26.49 622 ILE A O 1
ATOM 3825 N N . ARG A 1 623 ? -12.935 145.293 10.159 1.00 26.07 623 ARG A N 1
ATOM 3826 C CA . ARG A 1 623 ? -14.367 145.283 9.888 1.00 30.23 623 ARG A CA 1
ATOM 3827 C C . ARG A 1 623 ? -15.168 145.762 11.095 1.00 32.94 623 ARG A C 1
ATOM 3828 O O . ARG A 1 623 ? -16.153 146.495 10.948 1.00 32.78 623 ARG A O 1
ATOM 3836 N N . LYS A 1 624 ? -14.750 145.365 12.300 1.00 35.64 624 LYS A N 1
ATOM 3837 C CA . LYS A 1 624 ? -15.363 145.823 13.543 1.00 27.96 624 LYS A CA 1
ATOM 3838 C C . LYS A 1 624 ? -15.046 147.276 13.883 1.00 32.02 624 LYS A C 1
ATOM 3839 O O . LYS A 1 624 ? -15.475 147.739 14.946 1.00 28.93 624 LYS A O 1
ATOM 3845 N N . GLY A 1 625 ? -14.317 148.000 13.033 1.00 32.16 625 GLY A N 1
ATOM 3846 C CA . GLY A 1 625 ? -13.963 149.374 13.345 1.00 34.60 625 GLY A CA 1
ATOM 3847 C C . GLY A 1 625 ? -12.888 149.551 14.388 1.00 35.85 625 GLY A C 1
ATOM 3848 O O . GLY A 1 625 ? -12.739 150.646 14.934 1.00 36.03 625 GLY A O 1
ATOM 3849 N N . GLN A 1 626 ? -12.129 148.500 14.683 1.00 38.16 626 GLN A N 1
ATOM 3850 C CA . GLN A 1 626 ? -11.066 148.603 15.673 1.00 43.29 626 GLN A CA 1
ATOM 3851 C C . GLN A 1 626 ? -9.971 149.566 15.228 1.00 53.64 626 GLN A C 1
ATOM 3852 O O . GLN A 1 626 ? -9.630 150.509 15.949 1.00 62.65 626 GLN A O 1
ATOM 3858 N N . GLY A 1 627 ? -9.410 149.355 14.037 1.00 52.14 627 GLY A N 1
ATOM 3859 C CA . GLY A 1 627 ? -8.396 150.253 13.519 1.00 51.47 627 GLY A CA 1
ATOM 3860 C C . GLY A 1 627 ? -7.030 150.091 14.151 1.00 49.94 627 GLY A C 1
ATOM 3861 O O . GLY A 1 627 ? -6.055 150.662 13.645 1.00 45.58 627 GLY A O 1
ATOM 3862 N N . ASN A 1 628 ? -6.938 149.369 15.259 1.00 51.31 628 ASN A N 1
ATOM 3863 C CA . ASN A 1 628 ? -5.666 148.956 15.842 1.00 53.91 628 ASN A CA 1
ATOM 3864 C C . ASN A 1 628 ? -5.348 147.520 15.431 1.00 57.24 628 ASN A C 1
ATOM 3865 O O . ASN A 1 628 ? -5.275 146.600 16.253 1.00 58.59 628 ASN A O 1
ATOM 3870 N N . LYS A 1 629 ? -5.165 147.333 14.125 1.00 62.09 629 LYS A N 1
ATOM 3871 C CA . LYS A 1 629 ? -4.607 146.078 13.648 1.00 68.45 629 LYS A CA 1
ATOM 3872 C C . LYS A 1 629 ? -3.277 145.860 14.348 1.00 74.89 629 LYS A C 1
ATOM 3873 O O . LYS A 1 629 ? -2.531 146.816 14.582 1.00 78.83 629 LYS A O 1
ATOM 3879 N N . VAL A 1 630 ? -3.000 144.617 14.744 1.00 77.18 630 VAL A N 1
ATOM 3880 C CA . VAL A 1 630 ? -1.704 144.382 15.365 1.00 82.72 630 VAL A CA 1
ATOM 3881 C C . VAL A 1 630 ? -0.691 144.762 14.295 1.00 81.30 630 VAL A C 1
ATOM 3882 O O . VAL A 1 630 ? 0.023 145.758 14.452 1.00 83.71 630 VAL A O 1
ATOM 3886 N N . LYS A 1 631 ? -0.651 144.006 13.190 1.00 80.96 631 LYS A N 1
ATOM 3887 C CA . LYS A 1 631 ? 0.074 144.406 11.983 1.00 79.03 631 LYS A CA 1
ATOM 3888 C C . LYS A 1 631 ? 0.008 143.332 10.913 1.00 70.86 631 LYS A C 1
ATOM 3889 O O . LYS A 1 631 ? -0.571 142.262 11.133 1.00 69.60 631 LYS A O 1
ATOM 3895 N N . LYS A 1 632 ? 0.611 143.607 9.758 1.00 58.19 632 LYS A N 1
ATOM 3896 C CA . LYS A 1 632 ? 1.240 142.552 8.984 1.00 46.15 632 LYS A CA 1
ATOM 3897 C C . LYS A 1 632 ? 2.039 141.658 9.920 1.00 31.25 632 LYS A C 1
ATOM 3898 O O . LYS A 1 632 ? 2.907 142.134 10.660 1.00 25.62 632 LYS A O 1
ATOM 3904 N N . LEU A 1 633 ? 1.725 140.365 9.922 1.00 30.13 633 LEU A N 1
ATOM 3905 C CA . LEU A 1 633 ? 2.635 139.417 10.543 1.00 32.22 633 LEU A CA 1
ATOM 3906 C C . LEU A 1 633 ? 3.933 139.458 9.752 1.00 35.73 633 LEU A C 1
ATOM 3907 O O . LEU A 1 633 ? 3.997 139.004 8.608 1.00 23.22 633 LEU A O 1
ATOM 3912 N N . SER A 1 634 ? 4.968 140.028 10.363 1.00 64.00 634 SER A N 1
ATOM 3913 C CA . SER A 1 634 ? 6.211 140.285 9.654 1.00 63.48 634 SER A CA 1
ATOM 3914 C C . SER A 1 634 ? 7.046 139.028 9.489 1.00 57.20 634 SER A C 1
ATOM 3915 O O . SER A 1 634 ? 7.816 138.938 8.532 1.00 77.28 634 SER A O 1
ATOM 3918 N N . ILE A 1 635 ? 6.928 138.063 10.396 1.00 49.62 635 ILE A N 1
ATOM 3919 C CA . ILE A 1 635 ? 7.699 136.826 10.317 1.00 21.28 635 ILE A CA 1
ATOM 3920 C C . ILE A 1 635 ? 6.777 135.657 10.622 1.00 21.38 635 ILE A C 1
ATOM 3921 O O . ILE A 1 635 ? 5.965 135.726 11.550 1.00 22.80 635 ILE A O 1
ATOM 3926 N N . VAL A 1 636 ? 6.892 134.589 9.836 1.00 21.41 636 VAL A N 1
ATOM 3927 C CA . VAL A 1 636 ? 6.290 133.303 10.165 1.00 21.58 636 VAL A CA 1
ATOM 3928 C C . VAL A 1 636 ? 7.378 132.244 10.133 1.00 32.64 636 VAL A C 1
ATOM 3929 O O . VAL A 1 636 ? 8.102 132.119 9.137 1.00 33.21 636 VAL A O 1
ATOM 3933 N N . VAL A 1 637 ? 7.485 131.485 11.221 1.00 34.14 637 VAL A N 1
ATOM 3934 C CA . VAL A 1 637 ? 8.504 130.459 11.403 1.00 21.98 637 VAL A CA 1
ATOM 3935 C C . VAL A 1 637 ? 7.786 129.131 11.577 1.00 22.22 637 VAL A C 1
ATOM 3936 O O . VAL A 1 637 ? 6.968 128.979 12.491 1.00 22.35 637 VAL A O 1
ATOM 3940 N N . SER A 1 638 ? 8.087 128.177 10.703 1.00 22.35 638 SER A N 1
ATOM 3941 C CA . SER A 1 638 ? 7.438 126.875 10.686 1.00 22.65 638 SER A CA 1
ATOM 3942 C C . SER A 1 638 ? 8.491 125.840 11.038 1.00 22.87 638 SER A C 1
ATOM 3943 O O . SER A 1 638 ? 9.467 125.666 10.299 1.00 22.87 638 SER A O 1
ATOM 3946 N N . LEU A 1 639 ? 8.279 125.143 12.149 1.00 23.11 639 LEU A N 1
ATOM 3947 C CA . LEU A 1 639 ? 9.233 124.179 12.674 1.00 23.39 639 LEU A CA 1
ATOM 3948 C C . LEU A 1 639 ? 8.623 122.792 12.540 1.00 23.77 639 LEU A C 1
ATOM 3949 O O . LEU A 1 639 ? 7.537 122.535 13.066 1.00 23.93 639 LEU A O 1
ATOM 3954 N N . GLY A 1 640 ? 9.337 121.903 11.858 1.00 23.99 640 GLY A N 1
ATOM 3955 C CA . GLY A 1 640 ? 8.816 120.597 11.507 1.00 24.41 640 GLY A CA 1
ATOM 3956 C C . GLY A 1 640 ? 9.574 119.498 12.224 1.00 24.80 640 GLY A C 1
ATOM 3957 O O . GLY A 1 640 ? 10.755 119.643 12.543 1.00 24.76 640 GLY A O 1
ATOM 3958 N N . THR A 1 641 ? 8.877 118.401 12.502 1.00 2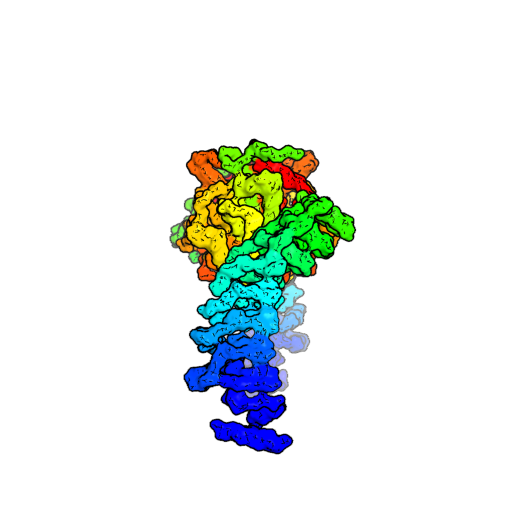5.24 641 THR A N 1
ATOM 3959 C CA . THR A 1 641 ? 9.486 117.361 13.317 1.00 25.67 641 THR A CA 1
ATOM 3960 C C . THR A 1 641 ? 10.421 116.487 12.489 1.00 25.96 641 THR A C 1
ATOM 3961 O O . THR A 1 641 ? 10.367 115.258 12.580 1.00 26.48 641 THR A O 1
ATOM 3965 N N . GLY A 1 642 ? 11.310 117.109 11.719 1.00 25.67 642 GLY A N 1
ATOM 3966 C CA . GLY A 1 642 ? 12.312 116.386 10.965 1.00 27.00 642 GLY A CA 1
ATOM 3967 C C . GLY A 1 642 ? 11.813 115.820 9.643 1.00 26.48 642 GLY A C 1
ATOM 3968 O O . GLY A 1 642 ? 10.618 115.631 9.411 1.00 26.29 642 GLY A O 1
ATOM 3969 N N . ARG A 1 643 ? 12.778 115.523 8.768 1.00 28.50 643 ARG A N 1
ATOM 3970 C CA . ARG A 1 643 ? 12.548 114.847 7.496 1.00 36.04 643 ARG A CA 1
ATOM 3971 C C . ARG A 1 643 ? 13.266 113.509 7.492 1.00 45.64 643 ARG A C 1
ATOM 3972 O O . ARG A 1 643 ? 14.452 113.438 7.832 1.00 60.33 643 ARG A O 1
ATOM 3980 N N . SER A 1 644 ? 12.549 112.463 7.091 1.00 48.17 644 SER A N 1
ATOM 3981 C CA . SER A 1 644 ? 13.141 111.171 6.776 1.00 28.63 644 SER A CA 1
ATOM 3982 C C . SER A 1 644 ? 14.101 111.320 5.598 1.00 53.74 644 SER A C 1
ATOM 3983 O O . SER A 1 644 ? 14.080 112.353 4.918 1.00 46.05 644 SER A O 1
ATOM 3986 N N . PRO A 1 645 ? 14.959 110.340 5.326 1.00 62.23 645 PRO A N 1
ATOM 3987 C CA . PRO A 1 645 ? 15.784 110.398 4.117 1.00 57.08 645 PRO A CA 1
ATOM 3988 C C . PRO A 1 645 ? 15.031 109.860 2.905 1.00 49.87 645 PRO A C 1
ATOM 3989 O O . PRO A 1 645 ? 14.077 109.087 3.016 1.00 48.95 645 PRO A O 1
ATOM 3993 N N . GLN A 1 646 ? 15.486 110.287 1.728 1.00 43.82 646 GLN A N 1
ATOM 3994 C CA . GLN A 1 646 ? 14.721 110.121 0.493 1.00 34.87 646 GLN A CA 1
ATOM 3995 C C . GLN A 1 646 ? 14.870 108.692 -0.015 1.00 32.32 646 GLN A C 1
ATOM 3996 O O . GLN A 1 646 ? 15.943 108.306 -0.490 1.00 32.59 646 GLN A O 1
ATOM 4002 N N . VAL A 1 647 ? 13.809 107.907 0.090 1.00 32.49 647 VAL A N 1
ATOM 4003 C CA . VAL A 1 647 ? 13.831 106.492 -0.288 1.00 64.37 647 VAL A CA 1
ATOM 4004 C C . VAL A 1 647 ? 13.239 106.353 -1.666 1.00 56.90 647 VAL A C 1
ATOM 4005 O O . VAL A 1 647 ? 12.134 106.868 -1.923 1.00 67.53 647 VAL A O 1
ATOM 4009 N N . PRO A 1 648 ? 13.913 105.689 -2.613 1.00 45.12 648 PRO A N 1
ATOM 4010 C CA . PRO A 1 648 ? 13.276 105.334 -3.881 1.00 41.83 648 PRO A CA 1
ATOM 4011 C C . PRO A 1 648 ? 12.216 104.259 -3.681 1.00 46.46 648 PRO A C 1
ATOM 4012 O O . PRO A 1 648 ? 12.227 103.512 -2.700 1.00 45.68 648 PRO A O 1
ATOM 4016 N N . VAL A 1 649 ? 11.270 104.203 -4.618 1.00 50.71 649 VAL A N 1
ATOM 4017 C CA . VAL A 1 649 ? 10.231 103.172 -4.617 1.00 57.19 649 VAL A CA 1
ATOM 4018 C C . VAL A 1 649 ? 10.023 102.674 -6.042 1.00 63.18 649 VAL A C 1
ATOM 4019 O O . VAL A 1 649 ? 9.492 103.406 -6.885 1.00 56.46 649 VAL A O 1
ATOM 4023 N N . THR A 1 650 ? 10.447 101.439 -6.316 1.00 76.58 650 THR A N 1
ATOM 4024 C CA . THR A 1 650 ? 10.297 100.841 -7.638 1.00 85.97 650 THR A CA 1
ATOM 4025 C C . THR A 1 650 ? 9.108 99.884 -7.708 1.00 95.32 650 THR A C 1
ATOM 4026 O O . THR A 1 650 ? 9.153 98.891 -8.445 1.00 97.44 650 THR A O 1
ATOM 4030 N N . CYS A 1 651 ? 8.039 100.169 -6.968 1.00 97.70 651 CYS A N 1
ATOM 4031 C CA . CYS A 1 651 ? 6.882 99.274 -6.921 1.00 93.52 651 CYS A CA 1
ATOM 4032 C C . CYS A 1 651 ? 5.590 100.020 -7.263 1.00 79.74 651 CYS A C 1
ATOM 4033 O O . CYS A 1 651 ? 4.513 99.682 -6.771 1.00 72.41 651 CYS A O 1
ATOM 4036 N N . LYS A 1 671 ? 0.704 96.094 2.329 1.00 84.58 671 LYS A N 1
ATOM 4037 C CA . LYS A 1 671 ? 0.164 97.386 1.921 1.00 84.39 671 LYS A CA 1
ATOM 4038 C C . LYS A 1 671 ? 1.229 98.481 1.920 1.00 85.31 671 LYS A C 1
ATOM 4039 O O . LYS A 1 671 ? 1.552 99.045 2.967 1.00 86.08 671 LYS A O 1
ATOM 4045 N N . GLU A 1 672 ? 1.780 98.772 0.741 1.00 83.31 672 GLU A N 1
ATOM 4046 C CA . GLU A 1 672 ? 2.620 99.946 0.550 1.00 75.81 672 GLU A CA 1
ATOM 4047 C C . GLU A 1 672 ? 2.090 100.867 -0.541 1.00 72.20 672 GLU A C 1
ATOM 4048 O O . GLU A 1 672 ? 2.688 101.921 -0.790 1.00 71.05 672 GLU A O 1
ATOM 4054 N N . LEU A 1 673 ? 0.970 100.513 -1.176 1.00 71.11 673 LEU A N 1
ATOM 4055 C CA . LEU A 1 673 ? 0.252 101.388 -2.092 1.00 71.59 673 LEU A CA 1
ATOM 4056 C C . LEU A 1 673 ? -1.111 101.782 -1.542 1.00 66.18 673 LEU A C 1
ATOM 4057 O O . LEU A 1 673 ? -1.824 102.568 -2.179 1.00 61.85 673 LEU A O 1
ATOM 4062 N N . GLY A 1 674 ? -1.495 101.244 -0.386 1.00 66.70 674 GLY A N 1
ATOM 4063 C CA . GLY A 1 674 ? -2.725 101.619 0.276 1.00 66.78 674 GLY A CA 1
ATOM 4064 C C . GLY A 1 674 ? -2.417 102.478 1.484 1.00 66.98 674 GLY A C 1
ATOM 4065 O O . GLY A 1 674 ? -3.306 103.128 2.042 1.00 64.11 674 GLY A O 1
ATOM 4066 N N . LYS A 1 675 ? -1.152 102.464 1.912 1.00 67.29 675 LYS A N 1
ATOM 4067 C CA . LYS A 1 675 ? -0.674 103.358 2.959 1.00 65.92 675 LYS A CA 1
ATOM 4068 C C . LYS A 1 675 ? 0.035 104.592 2.424 1.00 62.41 675 LYS A C 1
ATOM 4069 O O . LYS A 1 675 ? 0.173 105.570 3.166 1.00 61.53 675 LYS A O 1
ATOM 4075 N N . MET A 1 676 ? 0.486 104.581 1.165 1.00 56.00 676 MET A N 1
ATOM 4076 C CA . MET A 1 676 ? 1.080 105.788 0.609 1.00 49.98 676 MET A CA 1
ATOM 4077 C C . MET A 1 676 ? 0.050 106.901 0.475 1.00 45.74 676 MET A C 1
ATOM 4078 O O . MET A 1 676 ? 0.420 108.082 0.469 1.00 47.58 676 MET A O 1
ATOM 4083 N N . VAL A 1 677 ? -1.235 106.543 0.414 1.00 44.16 677 VAL A N 1
ATOM 4084 C CA . VAL A 1 677 ? -2.305 107.532 0.505 1.00 44.42 677 VAL A CA 1
ATOM 4085 C C . VAL A 1 677 ? -2.169 108.349 1.782 1.00 46.01 677 VAL A C 1
ATOM 4086 O O . VAL A 1 677 ? -2.346 109.573 1.773 1.00 48.41 677 VAL A O 1
ATOM 4090 N N . VAL A 1 678 ? -1.819 107.697 2.894 1.00 45.31 678 VAL A N 1
ATOM 4091 C CA . VAL A 1 678 ? -1.748 108.398 4.173 1.00 40.94 678 VAL A CA 1
ATOM 4092 C C . VAL A 1 678 ? -0.494 109.262 4.245 1.00 32.24 678 VAL A C 1
ATOM 4093 O O . VAL A 1 678 ? -0.532 110.395 4.749 1.00 31.22 678 VAL A O 1
ATOM 4097 N N . ASP A 1 679 ? 0.629 108.742 3.736 1.00 57.38 679 ASP A N 1
ATOM 4098 C CA . ASP A 1 679 ? 1.827 109.556 3.562 1.00 52.62 679 ASP A CA 1
ATOM 4099 C C . ASP A 1 679 ? 1.501 110.847 2.824 1.00 53.37 679 ASP A C 1
ATOM 4100 O O . ASP A 1 679 ? 1.954 111.929 3.213 1.00 55.97 679 ASP A O 1
ATOM 4105 N N . CYS A 1 680 ? 0.725 110.748 1.739 1.00 55.56 680 CYS A N 1
ATOM 4106 C CA . CYS A 1 680 ? 0.348 111.945 0.993 1.00 49.21 680 CYS A CA 1
ATOM 4107 C C . CYS A 1 680 ? -0.559 112.847 1.821 1.00 48.98 680 CYS A C 1
ATOM 4108 O O . CYS A 1 680 ? -0.359 114.066 1.872 1.00 29.64 680 CYS A O 1
ATOM 4111 N N . CYS A 1 681 ? -1.565 112.261 2.474 1.00 48.64 681 CYS A N 1
ATOM 4112 C CA . CYS A 1 681 ? -2.554 113.056 3.197 1.00 44.79 681 CYS A CA 1
ATOM 4113 C C . CYS A 1 681 ? -1.938 113.850 4.344 1.00 46.02 681 CYS A C 1
ATOM 4114 O O . CYS A 1 681 ? -2.436 114.931 4.684 1.00 54.44 681 CYS A O 1
ATOM 4117 N N . THR A 1 682 ? -0.848 113.360 4.936 1.00 40.50 682 THR A N 1
ATOM 4118 C CA . THR A 1 682 ? -0.268 114.026 6.097 1.00 37.84 682 THR A CA 1
ATOM 4119 C C . THR A 1 682 ? 1.107 114.636 5.825 1.00 43.42 682 THR A C 1
ATOM 4120 O O . THR A 1 682 ? 1.814 114.979 6.774 1.00 40.40 682 THR A O 1
ATOM 4124 N N . ASP A 1 683 ? 1.505 114.770 4.556 1.00 59.20 683 ASP A N 1
ATOM 4125 C CA . ASP A 1 683 ? 2.766 115.410 4.183 1.00 53.61 683 ASP A CA 1
ATOM 4126 C C . ASP A 1 683 ? 2.839 116.860 4.653 1.00 43.93 683 ASP A C 1
ATOM 4127 O O . ASP A 1 683 ? 2.121 117.722 4.129 1.00 46.21 683 ASP A O 1
ATOM 4132 N N . PRO A 1 684 ? 3.686 117.173 5.641 1.00 40.31 684 PRO A N 1
ATOM 4133 C CA . PRO A 1 684 ? 3.802 118.565 6.081 1.00 25.85 684 PRO A CA 1
ATOM 4134 C C . PRO A 1 684 ? 4.996 119.285 5.478 1.00 25.46 684 PRO A C 1
ATOM 4135 O O . PRO A 1 684 ? 5.097 120.509 5.589 1.00 24.96 684 PRO A O 1
ATOM 4139 N N . ASP A 1 685 ? 5.917 118.542 4.859 1.00 28.37 685 ASP A N 1
ATOM 4140 C CA . ASP A 1 685 ? 7.165 119.098 4.348 1.00 30.56 685 ASP A CA 1
ATOM 4141 C C . ASP A 1 685 ? 7.258 119.042 2.828 1.00 28.37 685 ASP A C 1
ATOM 4142 O O . ASP A 1 685 ? 8.348 119.227 2.271 1.00 28.33 685 ASP A O 1
ATOM 4147 N N . GLY A 1 686 ? 6.143 118.811 2.146 1.00 29.72 686 GLY A N 1
ATOM 4148 C CA . GLY A 1 686 ? 6.161 118.779 0.702 1.00 30.15 686 GLY A CA 1
ATOM 4149 C C . GLY A 1 686 ? 5.810 120.136 0.148 1.00 26.03 686 GLY A C 1
ATOM 4150 O O . GLY A 1 686 ? 6.609 121.070 0.257 1.00 25.55 686 GLY A O 1
ATOM 4151 N N . ARG A 1 687 ? 4.618 120.284 -0.420 1.00 26.27 687 ARG A N 1
ATOM 4152 C CA . ARG A 1 687 ? 4.314 121.575 -1.011 1.00 29.69 687 ARG A CA 1
ATOM 4153 C C . ARG A 1 687 ? 3.889 122.587 0.041 1.00 35.54 687 ARG A C 1
ATOM 4154 O O . ARG A 1 687 ? 4.121 123.780 -0.143 1.00 44.85 687 ARG A O 1
ATOM 4162 N N . ALA A 1 688 ? 3.339 122.148 1.173 1.00 32.26 688 ALA A N 1
ATOM 4163 C CA . ALA A 1 688 ? 2.863 123.107 2.166 1.00 28.84 688 ALA A CA 1
ATOM 4164 C C . ALA A 1 688 ? 4.006 123.950 2.721 1.00 24.30 688 ALA A C 1
ATOM 4165 O O . ALA A 1 688 ? 3.782 124.877 3.504 1.00 23.91 688 ALA A O 1
ATOM 4167 N N . VAL A 1 689 ? 5.234 123.639 2.309 1.00 24.32 689 VAL A N 1
ATOM 4168 C CA . VAL A 1 689 ? 6.338 124.576 2.463 1.00 23.89 689 VAL A CA 1
ATOM 4169 C C . VAL A 1 689 ? 6.344 125.577 1.316 1.00 26.31 689 VAL A C 1
ATOM 4170 O O . VAL A 1 689 ? 6.368 126.791 1.544 1.00 32.04 689 VAL A O 1
ATOM 4174 N N . ASP A 1 690 ? 6.359 125.081 0.071 1.00 26.13 690 ASP A N 1
ATOM 4175 C CA . ASP A 1 690 ? 6.506 125.960 -1.088 1.00 27.54 690 ASP A CA 1
ATOM 4176 C C . ASP A 1 690 ? 5.351 126.951 -1.181 1.00 24.07 690 ASP A C 1
ATOM 4177 O O . ASP A 1 690 ? 5.553 128.128 -1.497 1.00 23.81 690 ASP A O 1
ATOM 4182 N N . ARG A 1 691 ? 4.130 126.476 -0.934 1.00 24.28 691 ARG A N 1
ATOM 4183 C CA . ARG A 1 691 ? 2.936 127.315 -0.948 1.00 24.21 691 ARG A CA 1
ATOM 4184 C C . ARG A 1 691 ? 3.078 128.480 0.026 1.00 23.64 691 ARG A C 1
ATOM 4185 O O . ARG A 1 691 ? 3.026 129.655 -0.364 1.00 35.28 691 ARG A O 1
ATOM 4193 N N . ALA A 1 692 ? 3.229 128.161 1.311 1.00 23.43 692 ALA A N 1
ATOM 4194 C CA . ALA A 1 692 ? 3.404 129.190 2.327 1.00 22.98 692 ALA A CA 1
ATOM 4195 C C . ALA A 1 692 ? 4.546 130.135 1.976 1.00 22.69 692 ALA A C 1
ATOM 4196 O O . ALA A 1 692 ? 4.433 131.353 2.152 1.00 22.43 692 ALA A O 1
ATOM 4198 N N . ARG A 1 693 ? 5.650 129.590 1.464 1.00 22.79 693 ARG A N 1
ATOM 4199 C CA . ARG A 1 693 ? 6.840 130.393 1.209 1.00 22.59 693 ARG A CA 1
ATOM 4200 C C . ARG A 1 693 ? 6.597 131.396 0.092 1.00 22.63 693 ARG A C 1
ATOM 4201 O O . ARG A 1 693 ? 6.864 132.594 0.246 1.00 22.37 693 ARG A O 1
ATOM 4209 N N . ALA A 1 694 ? 6.098 130.920 -1.049 1.00 23.01 694 ALA A N 1
ATOM 4210 C CA . ALA A 1 694 ? 5.856 131.819 -2.166 1.00 23.13 694 ALA A CA 1
ATOM 4211 C C . ALA A 1 694 ? 4.760 132.820 -1.846 1.00 46.88 694 ALA A C 1
ATOM 4212 O O . ALA A 1 694 ? 4.824 133.971 -2.299 1.00 43.36 694 ALA A O 1
ATOM 4214 N N . TRP A 1 695 ? 3.827 132.456 -0.963 1.00 22.91 695 TRP A N 1
ATOM 4215 C CA . TRP A 1 695 ? 2.772 133.402 -0.636 1.00 25.76 695 TRP A CA 1
ATOM 4216 C C . TRP A 1 695 ? 3.277 134.462 0.340 1.00 22.38 695 TRP A C 1
ATOM 4217 O O . TRP A 1 695 ? 2.895 135.638 0.252 1.00 22.30 695 TRP A O 1
ATOM 4228 N N . SER A 1 696 ? 4.172 134.081 1.247 1.00 22.17 696 SER A N 1
ATOM 4229 C CA . SER A 1 696 ? 4.819 135.078 2.086 1.00 22.58 696 SER A CA 1
ATOM 4230 C C . SER A 1 696 ? 5.696 136.007 1.259 1.00 21.82 696 SER A C 1
ATOM 4231 O O . SER A 1 696 ? 5.785 137.207 1.546 1.00 24.29 696 SER A O 1
ATOM 4234 N N . GLU A 1 697 ? 6.353 135.478 0.227 1.00 22.02 697 GLU A N 1
ATOM 4235 C CA . GLU A 1 697 ? 7.096 136.362 -0.663 1.00 22.08 697 GLU A CA 1
ATOM 4236 C C . GLU A 1 697 ? 6.151 137.308 -1.393 1.00 22.21 697 GLU A C 1
ATOM 4237 O O . GLU A 1 697 ? 6.550 138.413 -1.777 1.00 22.21 697 GLU A O 1
ATOM 4243 N N . MET A 1 698 ? 4.901 136.881 -1.609 1.00 30.96 698 MET A N 1
ATOM 4244 C CA . MET A 1 698 ? 3.886 137.809 -2.103 1.00 31.53 698 MET A CA 1
ATOM 4245 C C . MET A 1 698 ? 3.626 138.914 -1.091 1.00 33.40 698 MET A C 1
ATOM 4246 O O . MET A 1 698 ? 3.440 140.078 -1.464 1.00 40.65 698 MET A O 1
ATOM 4251 N N . VAL A 1 699 ? 3.597 138.569 0.195 1.00 30.40 699 VAL A N 1
ATOM 4252 C CA . VAL A 1 699 ? 3.180 139.540 1.204 1.00 21.84 699 VAL A CA 1
ATOM 4253 C C . VAL A 1 699 ? 4.356 140.274 1.858 1.00 25.66 699 VAL A C 1
ATOM 4254 O O . VAL A 1 699 ? 4.233 141.451 2.223 1.00 24.36 699 VAL A O 1
ATOM 4258 N N . GLY A 1 700 ? 5.503 139.608 2.018 1.00 24.59 700 GLY A N 1
ATOM 4259 C CA . GLY A 1 700 ? 6.659 140.300 2.573 1.00 21.40 700 GLY A CA 1
ATOM 4260 C C . GLY A 1 700 ? 7.183 139.768 3.891 1.00 21.25 700 GLY A C 1
ATOM 4261 O O . GLY A 1 700 ? 7.640 140.543 4.738 1.00 21.19 700 GLY A O 1
ATOM 4262 N N . ILE A 1 701 ? 7.106 138.454 4.083 1.00 21.26 701 ILE A N 1
ATOM 4263 C CA . ILE A 1 701 ? 7.131 137.873 5.419 1.00 21.19 701 ILE A CA 1
ATOM 4264 C C . ILE A 1 701 ? 8.476 137.236 5.764 1.00 58.81 701 ILE A C 1
ATOM 4265 O O . ILE A 1 701 ? 8.893 137.237 6.927 1.00 50.82 701 ILE A O 1
ATOM 4270 N N . GLN A 1 702 ? 9.185 136.711 4.767 1.00 56.50 702 GLN A N 1
ATOM 4271 C CA . GLN A 1 702 ? 10.345 135.853 5.017 1.00 48.15 702 GLN A CA 1
ATOM 4272 C C . GLN A 1 702 ? 9.959 134.662 5.900 1.00 43.70 702 GLN A C 1
ATOM 4273 O O . GLN A 1 702 ? 10.315 134.559 7.077 1.00 41.62 702 GLN A O 1
ATOM 4279 N N . TYR A 1 703 ? 9.152 133.798 5.290 1.00 53.12 703 TYR A N 1
ATOM 4280 C CA . TYR A 1 703 ? 8.927 132.451 5.789 1.00 60.25 703 TYR A CA 1
ATOM 4281 C C . TYR A 1 703 ? 10.241 131.806 6.209 1.00 59.69 703 TYR A C 1
ATOM 4282 O O . TYR A 1 703 ? 11.244 131.882 5.497 1.00 64.26 703 TYR A O 1
ATOM 4291 N N . PHE A 1 704 ? 10.230 131.176 7.379 1.00 73.42 704 PHE A N 1
ATOM 4292 C CA . PHE A 1 704 ? 11.410 130.517 7.941 1.00 21.92 704 PHE A CA 1
ATOM 4293 C C . PHE A 1 704 ? 11.046 129.068 8.224 1.00 22.15 704 PHE A C 1
ATOM 4294 O O . PHE A 1 704 ? 10.481 128.765 9.276 1.00 22.19 704 PHE A O 1
ATOM 4302 N N . ARG A 1 705 ? 11.374 128.165 7.311 1.00 22.36 705 ARG A N 1
ATOM 4303 C CA . ARG A 1 705 ? 11.095 126.755 7.526 1.00 29.58 705 ARG A CA 1
ATOM 4304 C C . ARG A 1 705 ? 12.344 126.108 8.100 1.00 22.84 705 ARG A C 1
ATOM 4305 O O . ARG A 1 705 ? 13.413 126.164 7.486 1.00 22.92 705 ARG A O 1
ATOM 4313 N N . LEU A 1 706 ? 12.209 125.508 9.278 1.00 22.97 706 LEU A N 1
ATOM 4314 C CA . LEU A 1 706 ? 13.342 124.927 9.983 1.00 23.20 706 LEU A CA 1
ATOM 4315 C C . LEU A 1 706 ? 12.984 123.514 10.412 1.00 23.55 706 LEU A C 1
ATOM 4316 O O . LEU A 1 706 ? 12.040 123.324 11.185 1.00 23.58 706 LEU A O 1
ATOM 4321 N N . ASN A 1 707 ? 13.755 122.531 9.926 1.00 23.87 707 ASN A N 1
ATOM 4322 C CA . ASN A 1 707 ? 13.706 121.147 10.385 1.00 24.30 707 ASN A CA 1
ATOM 4323 C C . ASN A 1 707 ? 14.815 120.326 9.725 1.00 25.37 707 ASN A C 1
ATOM 4324 O O . ASN A 1 707 ? 15.271 120.659 8.625 1.00 24.60 707 ASN A O 1
ATOM 4329 N N . PRO A 1 708 ? 15.311 119.281 10.390 1.00 29.84 708 PRO A N 1
ATOM 4330 C CA . PRO A 1 708 ? 16.533 118.607 9.929 1.00 33.60 708 PRO A CA 1
ATOM 4331 C C . PRO A 1 708 ? 16.334 117.348 9.097 1.00 30.51 708 PRO A C 1
ATOM 4332 O O . PRO A 1 708 ? 15.379 116.599 9.320 1.00 29.58 708 PRO A O 1
ATOM 4336 N N . GLN A 1 709 ? 17.236 117.094 8.145 1.00 32.15 709 GLN A N 1
ATOM 4337 C CA . GLN A 1 709 ? 17.317 115.767 7.532 1.00 36.67 709 GLN A CA 1
ATOM 4338 C C . GLN A 1 709 ? 17.830 114.786 8.576 1.00 33.74 709 GLN A C 1
ATOM 4339 O O . GLN A 1 709 ? 19.024 114.754 8.882 1.00 31.38 709 GLN A O 1
ATOM 4345 N N . LEU A 1 710 ? 16.929 113.979 9.126 1.00 37.21 710 LEU A N 1
ATOM 4346 C CA . LEU A 1 710 ? 17.345 112.856 9.941 1.00 27.92 710 LEU A CA 1
ATOM 4347 C C . LEU A 1 710 ? 18.035 111.814 9.059 1.00 38.50 710 LEU A C 1
ATOM 4348 O O . LEU A 1 710 ? 18.128 111.947 7.835 1.00 37.38 710 LEU A O 1
ATOM 4353 N N . GLY A 1 711 ? 18.535 110.759 9.688 1.00 36.52 711 GLY A N 1
ATOM 4354 C CA . GLY A 1 711 ? 19.153 109.692 8.931 1.00 40.19 711 GLY A CA 1
ATOM 4355 C C . GLY A 1 711 ? 18.339 108.424 9.057 1.00 42.00 711 GLY A C 1
ATOM 4356 O O . GLY A 1 711 ? 18.875 107.316 8.959 1.00 41.00 711 GLY A O 1
ATOM 4357 N N . SER A 1 712 ? 17.037 108.577 9.289 1.00 45.12 712 SER A N 1
ATOM 4358 C CA . SER A 1 712 ? 16.223 107.429 9.656 1.00 51.11 712 SER A CA 1
ATOM 4359 C C . SER A 1 712 ? 14.743 107.782 9.573 1.00 49.62 712 SER A C 1
ATOM 4360 O O . SER A 1 712 ? 14.356 108.953 9.683 1.00 37.43 712 SER A O 1
ATOM 4363 N N . ASP A 1 713 ? 13.928 106.746 9.384 1.00 61.45 713 ASP A N 1
ATOM 4364 C CA . ASP A 1 713 ? 12.471 106.871 9.351 1.00 66.09 713 ASP A CA 1
ATOM 4365 C C . ASP A 1 713 ? 11.892 106.724 10.758 1.00 61.12 713 ASP A C 1
ATOM 4366 O O . ASP A 1 713 ? 11.137 105.800 11.053 1.00 66.21 713 ASP A O 1
ATOM 4371 N N . ILE A 1 714 ? 12.286 107.644 11.639 1.00 53.28 714 ILE A N 1
ATOM 4372 C CA . ILE A 1 714 ? 11.792 107.665 13.014 1.00 42.58 714 ILE A CA 1
ATOM 4373 C C . ILE A 1 714 ? 10.273 107.684 12.977 1.00 45.10 714 ILE A C 1
ATOM 4374 O O . ILE A 1 714 ? 9.668 108.618 12.438 1.00 60.76 714 ILE A O 1
ATOM 4379 N N . MET A 1 715 ? 9.642 106.656 13.535 1.00 44.64 715 MET A N 1
ATOM 4380 C CA . MET A 1 715 ? 8.199 106.552 13.440 1.00 50.60 715 MET A CA 1
ATOM 4381 C C . MET A 1 715 ? 7.529 107.261 14.611 1.00 50.80 715 MET A C 1
ATOM 4382 O O . MET A 1 715 ? 8.178 107.763 15.530 1.00 41.74 715 MET A O 1
ATOM 4387 N N . LEU A 1 716 ? 6.197 107.300 14.563 1.00 63.44 716 LEU A N 1
ATOM 4388 C CA . LEU A 1 716 ? 5.419 108.107 15.495 1.00 57.25 716 LEU A CA 1
ATOM 4389 C C . LEU A 1 716 ? 5.600 107.632 16.934 1.00 53.69 716 LEU A C 1
ATOM 4390 O O . LEU A 1 716 ? 6.040 108.395 17.801 1.00 55.97 716 LEU A O 1
ATOM 4395 N N . ASP A 1 717 ? 5.253 106.375 17.213 1.00 52.33 717 ASP A N 1
ATOM 4396 C CA . ASP A 1 717 ? 5.266 105.872 18.588 1.00 52.66 717 ASP A CA 1
ATOM 4397 C C . ASP A 1 717 ? 6.605 105.208 18.925 1.00 50.93 717 ASP A C 1
ATOM 4398 O O . ASP A 1 717 ? 6.685 104.055 19.344 1.00 57.51 717 ASP A O 1
ATOM 4403 N N . GLU A 1 718 ? 7.672 105.988 18.756 1.00 40.70 718 GLU A N 1
ATOM 4404 C CA . GLU A 1 718 ? 9.037 105.551 19.033 1.00 38.50 718 GLU A CA 1
ATOM 4405 C C . GLU A 1 718 ? 9.376 105.854 20.489 1.00 42.48 718 GLU A C 1
ATOM 4406 O O . GLU A 1 718 ? 9.249 107.001 20.929 1.00 49.36 718 GLU A O 1
ATOM 4412 N N . VAL A 1 719 ? 9.799 104.836 21.242 1.00 41.59 719 VAL A N 1
ATOM 4413 C CA . VAL A 1 719 ? 10.038 104.991 22.673 1.00 43.13 719 VAL A CA 1
ATOM 4414 C C . VAL A 1 719 ? 11.450 104.609 23.103 1.00 45.21 719 VAL A C 1
ATOM 4415 O O . VAL A 1 719 ? 11.781 104.768 24.282 1.00 48.21 719 VAL A O 1
ATOM 4419 N N . ASN A 1 720 ? 12.296 104.114 22.202 1.00 47.06 720 ASN A N 1
ATOM 4420 C CA . ASN A 1 720 ? 13.710 103.922 22.532 1.00 34.28 720 ASN A CA 1
ATOM 4421 C C . ASN A 1 720 ? 14.392 105.282 22.507 1.00 33.42 720 ASN A C 1
ATOM 4422 O O . ASN A 1 720 ? 14.691 105.819 21.438 1.00 33.02 720 ASN A O 1
ATOM 4427 N N . ASP A 1 721 ? 14.638 105.850 23.688 1.00 35.74 721 ASP A N 1
ATOM 4428 C CA . ASP A 1 721 ? 15.206 107.190 23.754 1.00 37.25 721 ASP A CA 1
ATOM 4429 C C . ASP A 1 721 ? 16.641 107.268 23.240 1.00 35.95 721 ASP A C 1
ATOM 4430 O O . ASP A 1 721 ? 17.144 108.378 23.044 1.00 36.40 721 ASP A O 1
ATOM 4435 N N . ALA A 1 722 ? 17.289 106.135 22.957 1.00 36.41 722 ALA A N 1
ATOM 4436 C CA . ALA A 1 722 ? 18.579 106.171 22.274 1.00 33.21 722 ALA A CA 1
ATOM 4437 C C . ALA A 1 722 ? 18.438 106.727 20.862 1.00 47.79 722 ALA A C 1
ATOM 4438 O O . ALA A 1 722 ? 19.207 107.602 20.443 1.00 50.40 722 ALA A O 1
ATOM 4440 N N . VAL A 1 723 ? 17.444 106.240 20.115 1.00 41.40 723 VAL A N 1
ATOM 4441 C CA . VAL A 1 723 ? 17.250 106.708 18.746 1.00 40.33 723 VAL A CA 1
ATOM 4442 C C . VAL A 1 723 ? 16.731 108.140 18.734 1.00 38.20 723 VAL A C 1
ATOM 4443 O O . VAL A 1 723 ? 17.109 108.946 17.875 1.00 33.75 723 VAL A O 1
ATOM 4447 N N . LEU A 1 724 ? 15.859 108.479 19.684 1.00 38.44 724 LEU A N 1
ATOM 4448 C CA . LEU A 1 724 ? 15.401 109.858 19.811 1.00 34.40 724 LEU A CA 1
ATOM 4449 C C . LEU A 1 724 ? 16.564 110.799 20.102 1.00 34.45 724 LEU A C 1
ATOM 4450 O O . LEU A 1 724 ? 16.612 111.921 19.582 1.00 34.15 724 LEU A O 1
ATOM 4455 N N . VAL A 1 725 ? 17.516 110.358 20.930 1.00 37.26 725 VAL A N 1
ATOM 4456 C CA . VAL A 1 725 ? 18.690 111.176 21.218 1.00 41.96 725 VAL A CA 1
ATOM 4457 C C . VAL A 1 725 ? 19.576 111.312 19.982 1.00 39.70 725 VAL A C 1
ATOM 4458 O O . VAL A 1 725 ? 20.112 112.392 19.708 1.00 35.67 725 VAL A O 1
ATOM 4462 N N . ASN A 1 726 ? 19.768 110.224 19.228 1.00 30.46 726 ASN A N 1
ATOM 4463 C CA . ASN A 1 726 ? 20.496 110.343 17.965 1.00 30.30 726 ASN A CA 1
ATOM 4464 C C . ASN A 1 726 ? 19.832 111.355 17.047 1.00 53.26 726 ASN A C 1
ATOM 4465 O O . ASN A 1 726 ? 20.508 112.118 16.346 1.00 29.19 726 ASN A O 1
ATOM 4470 N N . ALA A 1 727 ? 18.500 111.356 17.024 1.00 44.77 727 ALA A N 1
ATOM 4471 C CA . ALA A 1 727 ? 17.766 112.289 16.180 1.00 42.74 727 ALA A CA 1
ATOM 4472 C C . ALA A 1 727 ? 17.956 113.721 16.660 1.00 42.43 727 ALA A C 1
ATOM 4473 O O . ALA A 1 727 ? 18.069 114.654 15.854 1.00 48.03 727 ALA A O 1
ATOM 4475 N N . LEU A 1 728 ? 17.986 113.913 17.974 1.00 40.46 728 LEU A N 1
ATOM 4476 C CA . LEU A 1 728 ? 18.282 115.233 18.511 1.00 27.83 728 LEU A CA 1
ATOM 4477 C C . LEU A 1 728 ? 19.701 115.666 18.146 1.00 44.18 728 LEU A C 1
ATOM 4478 O O . LEU A 1 728 ? 19.959 116.853 17.914 1.00 46.93 728 LEU A O 1
ATOM 4483 N N . TRP A 1 729 ? 20.637 114.715 18.097 1.00 28.40 729 TRP A N 1
ATOM 4484 C CA . TRP A 1 729 ? 21.987 115.033 17.644 1.00 28.50 729 TRP A CA 1
ATOM 4485 C C . TRP A 1 729 ? 21.985 115.443 16.180 1.00 31.83 729 TRP A C 1
ATOM 4486 O O . TRP A 1 729 ? 22.705 116.365 15.785 1.00 29.98 729 TRP A O 1
ATOM 4497 N N . GLU A 1 730 ? 21.207 114.737 15.357 1.00 37.30 730 GLU A N 1
ATOM 4498 C CA . GLU A 1 730 ? 20.980 115.152 13.975 1.00 39.47 730 GLU A CA 1
ATOM 4499 C C . GLU A 1 730 ? 20.503 116.596 13.915 1.00 42.60 730 GLU A C 1
ATOM 4500 O O . GLU A 1 730 ? 21.002 117.408 13.124 1.00 45.01 730 GLU A O 1
ATOM 4506 N N . THR A 1 731 ? 19.536 116.928 14.771 1.00 40.22 731 THR A N 1
ATOM 4507 C CA . THR A 1 731 ? 19.010 118.286 14.822 1.00 34.31 731 THR A CA 1
ATOM 4508 C C . THR A 1 731 ? 20.103 119.278 15.189 1.00 26.19 731 THR A C 1
ATOM 4509 O O . THR A 1 731 ? 20.207 120.350 14.584 1.00 25.81 731 THR A O 1
ATOM 4513 N N . GLU A 1 732 ? 20.941 118.927 16.165 1.00 26.63 732 GLU A N 1
ATOM 4514 C CA . GLU A 1 732 ? 21.972 119.856 16.611 1.00 26.69 732 GLU A CA 1
ATOM 4515 C C . GLU A 1 732 ? 23.061 120.036 15.555 1.00 26.76 732 GLU A C 1
ATOM 4516 O O . GLU A 1 732 ? 23.639 121.120 15.443 1.00 26.61 732 GLU A O 1
ATOM 4522 N N . VAL A 1 733 ? 23.341 118.998 14.764 1.00 27.03 733 VAL A N 1
ATOM 4523 C CA . VAL A 1 733 ? 24.250 119.149 13.627 1.00 27.13 733 VAL A CA 1
ATOM 4524 C C . VAL A 1 733 ? 23.632 120.058 12.573 1.00 49.52 733 VAL A C 1
ATOM 4525 O O . VAL A 1 733 ? 24.325 120.855 11.921 1.00 26.50 733 VAL A O 1
ATOM 4529 N N . TYR A 1 734 ? 22.319 119.936 12.375 1.00 41.55 734 TYR A N 1
ATOM 4530 C CA . TYR A 1 734 ? 21.623 120.854 11.483 1.00 38.91 734 TYR A CA 1
ATOM 4531 C C . TYR A 1 734 ? 21.782 122.291 11.971 1.00 33.88 734 TYR A C 1
ATOM 4532 O O . TYR A 1 734 ? 22.034 123.202 11.176 1.00 29.15 734 TYR A O 1
ATOM 4541 N N . ILE A 1 735 ? 21.647 122.506 13.282 1.00 28.67 735 ILE A N 1
ATOM 4542 C CA . ILE A 1 735 ? 21.839 123.844 13.840 1.00 31.33 735 ILE A CA 1
ATOM 4543 C C . ILE A 1 735 ? 23.276 124.301 13.624 1.00 42.00 735 ILE A C 1
ATOM 4544 O O . ILE A 1 735 ? 23.531 125.473 13.326 1.00 31.70 735 ILE A O 1
ATOM 4549 N N . TYR A 1 736 ? 24.235 123.383 13.795 1.00 68.53 736 TYR A N 1
ATOM 4550 C CA . TYR A 1 736 ? 25.638 123.665 13.499 1.00 69.46 736 TYR A CA 1
ATOM 4551 C C . TYR A 1 736 ? 25.772 124.284 12.119 1.00 65.92 736 TYR A C 1
ATOM 4552 O O . TYR A 1 736 ? 26.257 125.410 11.959 1.00 64.72 736 TYR A O 1
ATOM 4561 N N . GLU A 1 737 ? 25.341 123.534 11.104 1.00 65.94 737 GLU A N 1
ATOM 4562 C CA . GLU A 1 737 ? 25.522 123.978 9.726 1.00 57.22 737 GLU A CA 1
ATOM 4563 C C . GLU A 1 737 ? 24.754 125.267 9.456 1.00 47.86 737 GLU A C 1
ATOM 4564 O O . GLU A 1 737 ? 25.263 126.180 8.793 1.00 38.96 737 GLU A O 1
ATOM 4570 N N . HIS A 1 738 ? 23.523 125.353 9.960 1.00 46.90 738 HIS A N 1
ATOM 4571 C CA . HIS A 1 738 ? 22.690 126.549 9.843 1.00 46.63 738 HIS A CA 1
ATOM 4572 C C . HIS A 1 738 ? 22.981 127.508 10.999 1.00 53.65 738 HIS A C 1
ATOM 4573 O O . HIS A 1 738 ? 22.134 127.786 11.844 1.00 60.64 738 HIS A O 1
ATOM 4580 N N . ARG A 1 739 ? 24.195 128.039 11.029 1.00 52.10 739 ARG A N 1
ATOM 4581 C CA . ARG A 1 739 ? 24.427 129.119 11.979 1.00 53.20 739 ARG A CA 1
ATOM 4582 C C . ARG A 1 739 ? 24.069 130.474 11.393 1.00 52.10 739 ARG A C 1
ATOM 4583 O O . ARG A 1 739 ? 24.060 131.470 12.123 1.00 50.79 739 ARG A O 1
ATOM 4591 N N . GLU A 1 740 ? 23.733 130.519 10.107 1.00 53.48 740 GLU A N 1
ATOM 4592 C CA . GLU A 1 740 ? 23.370 131.757 9.434 1.00 56.69 740 GLU A CA 1
ATOM 4593 C C . GLU A 1 740 ? 21.874 132.031 9.526 1.00 59.79 740 GLU A C 1
ATOM 4594 O O . GLU A 1 740 ? 21.463 133.128 9.925 1.00 58.31 740 GLU A O 1
ATOM 4600 N N . GLU A 1 741 ? 21.059 131.043 9.144 1.00 60.29 741 GLU A N 1
ATOM 4601 C CA . GLU A 1 741 ? 19.608 131.175 9.234 1.00 58.15 741 GLU A CA 1
ATOM 4602 C C . GLU A 1 741 ? 19.154 131.513 10.650 1.00 54.62 741 GLU A C 1
ATOM 4603 O O . GLU A 1 741 ? 18.298 132.382 10.847 1.00 55.11 741 GLU A O 1
ATOM 4609 N N . PHE A 1 742 ? 19.689 130.809 11.649 1.00 66.64 742 PHE A N 1
ATOM 4610 C CA . PHE A 1 742 ? 19.241 131.032 13.020 1.00 23.32 742 PHE A CA 1
ATOM 4611 C C . PHE A 1 742 ? 19.606 132.421 13.515 1.00 37.25 742 PHE A C 1
ATOM 4612 O O . PHE A 1 742 ? 18.788 133.093 14.160 1.00 34.06 742 PHE A O 1
ATOM 4620 N N . GLN A 1 743 ? 20.832 132.865 13.244 1.00 38.59 743 GLN A N 1
ATOM 4621 C CA . GLN A 1 743 ? 21.208 134.211 13.648 1.00 43.39 743 GLN A CA 1
ATOM 4622 C C . GLN A 1 743 ? 20.373 135.254 12.918 1.00 45.62 743 GLN A C 1
ATOM 4623 O O . GLN A 1 743 ? 19.963 136.252 13.517 1.00 46.66 743 GLN A O 1
ATOM 4629 N N . LYS A 1 744 ? 20.071 135.026 11.636 1.00 43.42 744 LYS A N 1
ATOM 4630 C CA . LYS A 1 744 ? 19.251 135.991 10.907 1.00 32.67 744 LYS A CA 1
ATOM 4631 C C . LYS A 1 744 ? 17.829 136.005 11.455 1.00 31.30 744 LYS A C 1
ATOM 4632 O O . LYS A 1 744 ? 17.212 137.070 11.572 1.00 29.28 744 LYS A O 1
ATOM 4638 N N . LEU A 1 745 ? 17.325 134.843 11.876 1.00 22.49 745 LEU A N 1
ATOM 4639 C CA . LEU A 1 745 ? 15.979 134.769 12.433 1.00 22.63 745 LEU A CA 1
ATOM 4640 C C . LEU A 1 745 ? 15.893 135.489 13.771 1.00 22.95 745 LEU A C 1
ATOM 4641 O O . LEU A 1 745 ? 14.960 136.260 14.007 1.00 22.33 745 LEU A O 1
ATOM 4646 N N . VAL A 1 746 ? 16.847 135.236 14.669 1.00 22.82 746 VAL A N 1
ATOM 4647 C CA . VAL A 1 746 ? 16.881 135.956 15.944 1.00 23.09 746 VAL A CA 1
ATOM 4648 C C . VAL A 1 746 ? 17.025 137.456 15.710 1.00 40.50 746 VAL A C 1
ATOM 4649 O O . VAL A 1 746 ? 16.316 138.279 16.314 1.00 23.12 746 VAL A O 1
ATOM 4653 N N . GLN A 1 747 ? 17.954 137.825 14.825 1.00 37.77 747 GLN A N 1
ATOM 4654 C CA . GLN A 1 747 ? 18.167 139.210 14.425 1.00 48.13 747 GLN A CA 1
ATOM 4655 C C . GLN A 1 747 ? 16.852 139.894 14.073 1.00 44.80 747 GLN A C 1
ATOM 4656 O O . GLN A 1 747 ? 16.522 140.955 14.617 1.00 39.79 747 GLN A O 1
ATOM 4662 N N . MET A 1 748 ? 16.085 139.295 13.157 1.00 45.28 748 MET A N 1
ATOM 4663 C CA . MET A 1 748 ? 14.778 139.854 12.826 1.00 43.27 748 MET A CA 1
ATOM 4664 C C . MET A 1 748 ? 13.839 139.817 14.021 1.00 38.90 748 MET A C 1
ATOM 4665 O O . MET A 1 748 ? 13.026 140.731 14.201 1.00 40.95 748 MET A O 1
ATOM 4670 N N . LEU A 1 749 ? 13.923 138.770 14.839 1.00 41.67 749 LEU A N 1
ATOM 4671 C CA . LEU A 1 749 ? 12.976 138.625 15.930 1.00 22.46 749 LEU A CA 1
ATOM 4672 C C . LEU A 1 749 ? 13.141 139.717 16.973 1.00 43.71 749 LEU A C 1
ATOM 4673 O O . LEU A 1 749 ? 12.221 139.941 17.767 1.00 39.57 749 LEU A O 1
ATOM 4678 N N . LEU A 1 750 ? 14.292 140.394 16.998 1.00 46.20 750 LEU A N 1
ATOM 4679 C CA . LEU A 1 750 ? 14.505 141.495 17.935 1.00 40.09 750 LEU A CA 1
ATOM 4680 C C . LEU A 1 750 ? 14.706 142.842 17.239 1.00 39.72 750 LEU A C 1
ATOM 4681 O O . LEU A 1 750 ? 15.026 143.834 17.906 1.00 36.47 750 LEU A O 1
ATOM 4686 N N . SER A 1 751 ? 14.508 142.910 15.928 1.00 42.94 751 SER A N 1
ATOM 4687 C CA . SER A 1 751 ? 14.841 144.097 15.151 1.00 54.63 751 SER A CA 1
ATOM 4688 C C . SER A 1 751 ? 13.761 145.167 15.277 1.00 60.58 751 SER A C 1
ATOM 4689 O O . SER A 1 751 ? 12.677 144.923 15.814 1.00 52.17 751 SER A O 1
ATOM 4692 N N . PRO A 1 752 ? 14.041 146.395 14.790 1.00 70.57 752 PRO A N 1
ATOM 4693 C CA . PRO A 1 752 ? 13.022 147.437 14.585 1.00 74.09 752 PRO A CA 1
ATOM 4694 C C . PRO A 1 752 ? 12.138 147.162 13.363 1.00 71.06 752 PRO A C 1
ATOM 4695 O O . PRO A 1 752 ? 11.513 148.080 12.825 1.00 69.65 752 PRO A O 1
ATOM 4699 N N . LEU B 1 81 ? -53.958 50.803 -40.421 1.00 130.79 81 LEU B N 1
ATOM 4700 C CA . LEU B 1 81 ? -52.584 51.099 -40.032 1.00 131.59 81 LEU B CA 1
ATOM 4701 C C . LEU B 1 81 ? -51.607 50.087 -40.628 1.00 133.43 81 LEU B C 1
ATOM 4702 O O . LEU B 1 81 ? -50.440 50.409 -40.853 1.00 132.97 81 LEU B O 1
ATOM 4704 N N . VAL B 1 82 ? -52.086 48.862 -40.872 1.00 139.86 82 VAL B N 1
ATOM 4705 C CA . VAL B 1 82 ? -51.211 47.812 -41.390 1.00 145.73 82 VAL B CA 1
ATOM 4706 C C . VAL B 1 82 ? -50.785 48.095 -42.828 1.00 145.66 82 VAL B C 1
ATOM 4707 O O . VAL B 1 82 ? -49.622 47.873 -43.196 1.00 153.19 82 VAL B O 1
ATOM 4709 N N . ASN B 1 83 ? -51.706 48.616 -43.645 1.00 153.89 83 ASN B N 1
ATOM 4710 C CA . ASN B 1 83 ? -51.389 48.882 -45.045 1.00 156.50 83 ASN B CA 1
ATOM 4711 C C . ASN B 1 83 ? -50.403 50.036 -45.171 1.00 159.29 83 ASN B C 1
ATOM 4712 O O . ASN B 1 83 ? -49.533 50.029 -46.054 1.00 171.23 83 ASN B O 1
ATOM 4714 N N . PHE B 1 84 ? -50.525 51.035 -44.295 1.00 151.15 84 PHE B N 1
ATOM 4715 C CA . PHE B 1 84 ? -49.594 52.157 -44.312 1.00 150.49 84 PHE B CA 1
ATOM 4716 C C . PHE B 1 84 ? -48.162 51.677 -44.108 1.00 145.75 84 PHE B C 1
ATOM 4717 O O . PHE B 1 84 ? -47.255 52.059 -44.854 1.00 139.24 84 PHE B O 1
ATOM 4719 N N . GLN B 1 85 ? -47.946 50.804 -43.119 1.00 148.98 85 GLN B N 1
ATOM 4720 C CA . GLN B 1 85 ? -46.598 50.302 -42.865 1.00 154.14 85 GLN B CA 1
ATOM 4721 C C . GLN B 1 85 ? -46.143 49.311 -43.931 1.00 152.84 85 GLN B C 1
ATOM 4722 O O . GLN B 1 85 ? -44.938 49.220 -44.217 1.00 158.98 85 GLN B O 1
ATOM 4724 N N . GLN B 1 86 ? -47.077 48.579 -44.549 1.00 158.94 86 GLN B N 1
ATOM 4725 C CA . GLN B 1 86 ? -46.689 47.729 -45.670 1.00 135.40 86 GLN B CA 1
ATOM 4726 C C . GLN B 1 86 ? -46.143 48.566 -46.819 1.00 135.12 86 GLN B C 1
ATOM 4727 O O . GLN B 1 86 ? -45.089 48.248 -47.387 1.00 135.90 86 GLN B O 1
ATOM 4729 N N . PHE B 1 87 ? -46.823 49.669 -47.142 1.00 134.07 87 PHE B N 1
ATOM 4730 C CA . PHE B 1 87 ? -46.311 50.576 -48.162 1.00 133.81 87 PHE B CA 1
ATOM 4731 C C . PHE B 1 87 ? -45.039 51.278 -47.706 1.00 136.88 87 PHE B C 1
ATOM 4732 O O . PHE B 1 87 ? -44.182 51.599 -48.535 1.00 134.83 87 PHE B O 1
ATOM 4734 N N . SER B 1 88 ? -44.880 51.490 -46.396 1.00 137.94 88 SER B N 1
ATOM 4735 C CA . SER B 1 88 ? -43.667 52.127 -45.891 1.00 142.02 88 SER B CA 1
ATOM 4736 C C . SER B 1 88 ? -42.443 51.247 -46.113 1.00 147.42 88 SER B C 1
ATOM 4737 O O . SER B 1 88 ? -41.400 51.730 -46.566 1.00 144.69 88 SER B O 1
ATOM 4739 N N . SER B 1 89 ? -42.558 49.946 -45.837 1.00 159.43 89 SER B N 1
ATOM 4740 C CA . SER B 1 89 ? -41.440 49.049 -46.126 1.00 169.39 89 SER B CA 1
ATOM 4741 C C . SER B 1 89 ? -41.245 48.867 -47.631 1.00 168.20 89 SER B C 1
ATOM 4742 O O . SER B 1 89 ? -40.104 48.875 -48.124 1.00 181.69 89 SER B O 1
ATOM 4744 N N . GLN B 1 90 ? -42.346 48.707 -48.382 1.00 170.84 90 GLN B N 1
ATOM 4745 C CA . GLN B 1 90 ? -42.257 48.578 -49.835 1.00 167.37 90 GLN B CA 1
ATOM 4746 C C . GLN B 1 90 ? -41.669 49.821 -50.496 1.00 171.96 90 GLN B C 1
ATOM 4747 O O . GLN B 1 90 ? -41.248 49.752 -51.655 1.00 170.83 90 GLN B O 1
ATOM 4749 N N . LEU B 1 91 ? -41.655 50.957 -49.795 1.00 173.49 91 LEU B N 1
ATOM 4750 C CA . LEU B 1 91 ? -40.834 52.093 -50.208 1.00 168.35 91 LEU B CA 1
ATOM 4751 C C . LEU B 1 91 ? -39.405 51.969 -49.685 1.00 162.42 91 LEU B C 1
ATOM 4752 O O . LEU B 1 91 ? -38.447 52.294 -50.396 1.00 163.59 91 LEU B O 1
ATOM 4754 N N . PRO B 1 92 ? -39.246 51.502 -48.443 1.00 153.17 92 PRO B N 1
ATOM 4755 C CA . PRO B 1 92 ? -37.940 51.307 -47.824 1.00 154.28 92 PRO B CA 1
ATOM 4756 C C . PRO B 1 92 ? -37.048 50.358 -48.610 1.00 140.99 92 PRO B C 1
ATOM 4757 O O . PRO B 1 92 ? -35.850 50.275 -48.318 1.00 142.09 92 PRO B O 1
ATOM 4759 N N . PRO B 1 93 ? -37.593 49.655 -49.598 1.00 140.69 93 PRO B N 1
ATOM 4760 C CA . PRO B 1 93 ? -36.781 48.834 -50.489 1.00 141.62 93 PRO B CA 1
ATOM 4761 C C . PRO B 1 93 ? -36.360 49.561 -51.767 1.00 141.45 93 PRO B C 1
ATOM 4762 O O . PRO B 1 93 ? -35.803 48.926 -52.668 1.00 142.10 93 PRO B O 1
ATOM 4764 N N . PHE B 1 94 ? -36.608 50.865 -51.868 1.00 140.63 94 PHE B N 1
ATOM 4765 C CA . PHE B 1 94 ? -36.260 51.616 -53.075 1.00 140.44 94 PHE B CA 1
ATOM 4766 C C . PHE B 1 94 ? -34.823 52.126 -53.025 1.00 141.46 94 PHE B C 1
ATOM 4767 O O . PHE B 1 94 ? -34.074 51.999 -53.996 1.00 142.08 94 PHE B O 1
ATOM 4769 N N . VAL B 1 104 ? -36.855 49.446 -34.403 1.00 145.29 104 VAL B N 1
ATOM 4770 C CA . VAL B 1 104 ? -36.509 50.811 -34.771 1.00 144.68 104 VAL B CA 1
ATOM 4771 C C . VAL B 1 104 ? -37.646 51.763 -34.424 1.00 143.36 104 VAL B C 1
ATOM 4772 O O . VAL B 1 104 ? -38.810 51.494 -34.721 1.00 142.51 104 VAL B O 1
ATOM 4774 N N . GLU B 1 105 ? -37.298 52.886 -33.796 1.00 143.80 105 GLU B N 1
ATOM 4775 C CA . GLU B 1 105 ? -38.274 53.889 -33.398 1.00 145.24 105 GLU B CA 1
ATOM 4776 C C . GLU B 1 105 ? -38.192 55.161 -34.228 1.00 145.41 105 GLU B C 1
ATOM 4777 O O . GLU B 1 105 ? -39.069 56.023 -34.097 1.00 144.48 105 GLU B O 1
ATOM 4779 N N . VAL B 1 106 ? -37.171 55.301 -35.067 1.00 148.81 106 VAL B N 1
ATOM 4780 C CA . VAL B 1 106 ? -37.095 56.404 -36.010 1.00 151.99 106 VAL B CA 1
ATOM 4781 C C . VAL B 1 106 ? -37.776 55.989 -37.307 1.00 151.65 106 VAL B C 1
ATOM 4782 O O . VAL B 1 106 ? -37.770 54.814 -37.683 1.00 154.80 106 VAL B O 1
ATOM 4784 N N . LEU B 1 107 ? -38.395 56.972 -37.964 1.00 147.10 107 LEU B N 1
ATOM 4785 C CA . LEU B 1 107 ? -39.278 56.826 -39.122 1.00 144.21 107 LEU B CA 1
ATOM 4786 C C . LEU B 1 107 ? -40.625 56.252 -38.691 1.00 145.70 107 LEU B C 1
ATOM 4787 O O . LEU B 1 107 ? -41.633 56.440 -39.381 1.00 149.88 107 LEU B O 1
ATOM 4789 N N . GLN B 1 108 ? -40.664 55.608 -37.521 1.00 143.01 108 GLN B N 1
ATOM 4790 C CA . GLN B 1 108 ? -41.943 55.288 -36.898 1.00 142.98 108 GLN B CA 1
ATOM 4791 C C . GLN B 1 108 ? -42.667 56.577 -36.549 1.00 151.23 108 GLN B C 1
ATOM 4792 O O . GLN B 1 108 ? -43.866 56.729 -36.817 1.00 158.81 108 GLN B O 1
ATOM 4794 N N . HIS B 1 109 ? -41.927 57.530 -35.979 1.00 150.53 109 HIS B N 1
ATOM 4795 C CA . HIS B 1 109 ? -42.386 58.886 -35.712 1.00 149.45 109 HIS B CA 1
ATOM 4796 C C . HIS B 1 109 ? -42.709 59.631 -37.005 1.00 151.39 109 HIS B C 1
ATOM 4797 O O . HIS B 1 109 ? -43.103 60.801 -36.962 1.00 150.05 109 HIS B O 1
ATOM 4799 N N . LEU B 1 110 ? -42.541 58.976 -38.161 1.00 151.66 110 LEU B N 1
ATOM 4800 C CA . LEU B 1 110 ? -43.075 59.557 -39.389 1.00 142.78 110 LEU B CA 1
ATOM 4801 C C . LEU B 1 110 ? -44.597 59.489 -39.381 1.00 138.50 110 LEU B C 1
ATOM 4802 O O . LEU B 1 110 ? -45.269 60.408 -39.865 1.00 136.19 110 LEU B O 1
ATOM 4804 N N . SER B 1 111 ? -45.155 58.406 -38.832 1.00 138.23 111 SER B N 1
ATOM 4805 C CA . SER B 1 111 ? -46.597 58.327 -38.620 1.00 135.81 111 SER B CA 1
ATOM 4806 C C . SER B 1 111 ? -47.063 59.453 -37.702 1.00 133.40 111 SER B C 1
ATOM 4807 O O . SER B 1 111 ? -47.922 60.262 -38.067 1.00 131.04 111 SER B O 1
ATOM 4809 N N . ASP B 1 112 ? -46.501 59.514 -36.497 1.00 133.26 112 ASP B N 1
ATOM 4810 C CA . ASP B 1 112 ? -46.787 60.590 -35.556 1.00 132.20 112 ASP B CA 1
ATOM 4811 C C . ASP B 1 112 ? -45.733 61.690 -35.650 1.00 132.34 112 ASP B C 1
ATOM 4812 O O . ASP B 1 112 ? -45.147 62.094 -34.644 1.00 132.82 112 ASP B O 1
ATOM 4814 N N . PRO B 1 118 ? -49.532 63.359 -42.012 1.00 127.79 118 PRO B N 1
ATOM 4815 C CA . PRO B 1 118 ? -48.283 62.590 -41.982 1.00 128.85 118 PRO B CA 1
ATOM 4816 C C . PRO B 1 118 ? -48.015 61.848 -43.286 1.00 129.04 118 PRO B C 1
ATOM 4817 O O . PRO B 1 118 ? -48.327 60.661 -43.386 1.00 129.28 118 PRO B O 1
ATOM 4821 N N . SER B 1 119 ? -47.449 62.537 -44.278 1.00 128.94 119 SER B N 1
ATOM 4822 C CA . SER B 1 119 ? -47.253 61.944 -45.604 1.00 129.06 119 SER B CA 1
ATOM 4823 C C . SER B 1 119 ? -45.932 62.441 -46.191 1.00 129.64 119 SER B C 1
ATOM 4824 O O . SER B 1 119 ? -45.885 63.480 -46.856 1.00 129.19 119 SER B O 1
ATOM 4827 N N . TRP B 1 120 ? -44.867 61.686 -45.945 1.00 130.67 120 TRP B N 1
ATOM 4828 C CA . TRP B 1 120 ? -43.611 61.830 -46.661 1.00 131.36 120 TRP B CA 1
ATOM 4829 C C . TRP B 1 120 ? -43.605 60.905 -47.881 1.00 131.55 120 TRP B C 1
ATOM 4830 O O . TRP B 1 120 ? -44.550 60.153 -48.127 1.00 131.15 120 TRP B O 1
ATOM 4841 N N . THR B 1 121 ? -42.518 60.946 -48.655 1.00 132.20 121 THR B N 1
ATOM 4842 C CA . THR B 1 121 ? -42.380 60.077 -49.822 1.00 132.50 121 THR B CA 1
ATOM 4843 C C . THR B 1 121 ? -41.032 59.365 -49.788 1.00 150.87 121 THR B C 1
ATOM 4844 O O . THR B 1 121 ? -40.303 59.461 -48.795 1.00 148.85 121 THR B O 1
ATOM 4848 N N . VAL B 1 122 ? -40.694 58.636 -50.854 1.00 148.34 122 VAL B N 1
ATOM 4849 C CA . VAL B 1 122 ? -39.389 57.979 -50.916 1.00 148.34 122 VAL B CA 1
ATOM 4850 C C . VAL B 1 122 ? -38.282 59.024 -50.954 1.00 145.78 122 VAL B C 1
ATOM 4851 O O . VAL B 1 122 ? -37.493 59.162 -50.011 1.00 142.22 122 VAL B O 1
ATOM 4855 N N . THR B 1 123 ? -38.254 59.816 -52.029 1.00 147.53 123 THR B N 1
ATOM 4856 C CA . THR B 1 123 ? -37.259 60.864 -52.219 1.00 145.98 123 THR B CA 1
ATOM 4857 C C . THR B 1 123 ? -37.409 62.008 -51.222 1.00 144.61 123 THR B C 1
ATOM 4858 O O . THR B 1 123 ? -36.468 62.792 -51.054 1.00 137.51 123 THR B O 1
ATOM 4862 N N . HIS B 1 124 ? -38.567 62.128 -50.568 1.00 149.05 124 HIS B N 1
ATOM 4863 C CA . HIS B 1 124 ? -38.785 63.182 -49.579 1.00 146.85 124 HIS B CA 1
ATOM 4864 C C . HIS B 1 124 ? -38.184 62.817 -48.225 1.00 141.74 124 HIS B C 1
ATOM 4865 O O . HIS B 1 124 ? -37.291 63.508 -47.723 1.00 137.59 124 HIS B O 1
ATOM 4872 N N . LEU B 1 125 ? -38.661 61.727 -47.624 1.00 144.30 125 LEU B N 1
ATOM 4873 C CA . LEU B 1 125 ? -38.168 61.264 -46.332 1.00 142.21 125 LEU B CA 1
ATOM 4874 C C . LEU B 1 125 ? -36.822 60.560 -46.439 1.00 145.42 125 LEU B C 1
ATOM 4875 O O . LEU B 1 125 ? -36.277 60.141 -45.411 1.00 147.32 125 LEU B O 1
ATOM 4880 N N . ALA B 1 126 ? -36.270 60.426 -47.648 1.00 145.11 126 ALA B N 1
ATOM 4881 C CA . ALA B 1 126 ? -34.959 59.816 -47.843 1.00 148.30 126 ALA B CA 1
ATOM 4882 C C . ALA B 1 126 ? -33.810 60.622 -47.239 1.00 143.30 126 ALA B C 1
ATOM 4883 O O . ALA B 1 126 ? -32.653 60.226 -47.417 1.00 141.48 126 ALA B O 1
ATOM 4885 N N . VAL B 1 127 ? -34.080 61.728 -46.552 1.00 141.84 127 VAL B N 1
ATOM 4886 C CA . VAL B 1 127 ? -33.047 62.485 -45.856 1.00 144.94 127 VAL B CA 1
ATOM 4887 C C . VAL B 1 127 ? -33.068 62.205 -44.358 1.00 151.46 127 VAL B C 1
ATOM 4888 O O . VAL B 1 127 ? -32.017 62.170 -43.715 1.00 156.49 127 VAL B O 1
ATOM 4892 N N . GLU B 1 128 ? -34.255 62.005 -43.794 1.00 151.41 128 GLU B N 1
ATOM 4893 C CA . GLU B 1 128 ? -34.403 61.623 -42.393 1.00 154.36 128 GLU B CA 1
ATOM 4894 C C . GLU B 1 128 ? -34.050 60.152 -42.190 1.00 157.52 128 GLU B C 1
ATOM 4895 O O . GLU B 1 128 ? -33.154 59.819 -41.410 1.00 158.73 128 GLU B O 1
ATOM 4901 N N . SER B 1 146 ? -37.265 65.818 -57.594 1.00 134.02 146 SER B N 1
ATOM 4902 C CA . SER B 1 146 ? -37.943 67.081 -57.320 1.00 133.08 146 SER B CA 1
ATOM 4903 C C . SER B 1 146 ? -39.397 66.852 -56.918 1.00 132.03 146 SER B C 1
ATOM 4904 O O . SER B 1 146 ? -40.299 67.511 -57.432 1.00 131.16 146 SER B O 1
ATOM 4907 N N . THR B 1 147 ? -39.620 65.925 -55.989 1.00 132.14 147 THR B N 1
ATOM 4908 C CA . THR B 1 147 ? -40.966 65.469 -55.661 1.00 131.28 147 THR B CA 1
ATOM 4909 C C . THR B 1 147 ? -41.667 66.466 -54.729 1.00 130.47 147 THR B C 1
ATOM 4910 O O . THR B 1 147 ? -41.193 67.583 -54.503 1.00 130.47 147 THR B O 1
ATOM 4914 N N . GLU B 1 148 ? -42.815 66.067 -54.172 1.00 130.10 148 GLU B N 1
ATOM 4915 C CA . GLU B 1 148 ? -43.636 66.988 -53.388 1.00 129.35 148 GLU B CA 1
ATOM 4916 C C . GLU B 1 148 ? -44.042 66.466 -52.013 1.00 128.90 148 GLU B C 1
ATOM 4917 O O . GLU B 1 148 ? -43.506 65.466 -51.522 1.00 129.62 148 GLU B O 1
ATOM 4923 N N . ASN B 1 149 ? -44.979 67.176 -51.383 1.00 128.08 149 ASN B N 1
ATOM 4924 C CA . ASN B 1 149 ? -45.544 66.809 -50.093 1.00 127.92 149 ASN B CA 1
ATOM 4925 C C . ASN B 1 149 ? -47.010 67.221 -50.071 1.00 126.85 149 ASN B C 1
ATOM 4926 O O . ASN B 1 149 ? -47.471 67.995 -50.914 1.00 126.25 149 ASN B O 1
ATOM 4931 N N . GLU B 1 150 ? -47.742 66.702 -49.083 1.00 126.64 150 GLU B N 1
ATOM 4932 C CA . GLU B 1 150 ? -49.137 67.067 -48.863 1.00 126.51 150 GLU B CA 1
ATOM 4933 C C . GLU B 1 150 ? -49.300 68.129 -47.781 1.00 128.22 150 GLU B C 1
ATOM 4934 O O . GLU B 1 150 ? -50.432 68.531 -47.490 1.00 125.50 150 GLU B O 1
ATOM 4940 N N . GLU B 1 151 ? -48.199 68.582 -47.173 1.00 132.00 151 GLU B N 1
ATOM 4941 C CA . GLU B 1 151 ? -48.208 69.711 -46.249 1.00 130.06 151 GLU B CA 1
ATOM 4942 C C . GLU B 1 151 ? -47.647 70.989 -46.859 1.00 127.45 151 GLU B C 1
ATOM 4943 O O . GLU B 1 151 ? -47.696 72.036 -46.205 1.00 125.28 151 GLU B O 1
ATOM 4949 N N . GLY B 1 152 ? -47.092 70.927 -48.071 1.00 129.50 152 GLY B N 1
ATOM 4950 C CA . GLY B 1 152 ? -46.633 72.127 -48.745 1.00 125.68 152 GLY B CA 1
ATOM 4951 C C . GLY B 1 152 ? -45.125 72.261 -48.777 1.00 126.58 152 GLY B C 1
ATOM 4952 O O . GLY B 1 152 ? -44.599 73.364 -48.598 1.00 126.59 152 GLY B O 1
ATOM 4953 N N . CYS B 1 153 ? -44.420 71.154 -48.993 1.00 127.35 153 CYS B N 1
ATOM 4954 C CA . CYS B 1 153 ? -42.983 71.063 -48.761 1.00 128.34 153 CYS B CA 1
ATOM 4955 C C . CYS B 1 153 ? -42.245 70.640 -50.035 1.00 128.90 153 CYS B C 1
ATOM 4956 O O . CYS B 1 153 ? -42.803 70.636 -51.136 1.00 130.58 153 CYS B O 1
ATOM 4959 N N . THR B 1 154 ? -40.959 70.301 -49.864 1.00 129.90 154 THR B N 1
ATOM 4960 C CA . THR B 1 154 ? -40.042 69.929 -50.937 1.00 130.63 154 THR B CA 1
ATOM 4961 C C . THR B 1 154 ? -38.882 69.155 -50.331 1.00 137.53 154 THR B C 1
ATOM 4962 O O . THR B 1 154 ? -38.455 69.487 -49.216 1.00 146.73 154 THR B O 1
ATOM 4966 N N . PRO B 1 155 ? -38.362 68.122 -51.010 1.00 136.06 155 PRO B N 1
ATOM 4967 C CA . PRO B 1 155 ? -37.255 67.345 -50.417 1.00 135.60 155 PRO B CA 1
ATOM 4968 C C . PRO B 1 155 ? -35.961 68.129 -50.298 1.00 139.08 155 PRO B C 1
ATOM 4969 O O . PRO B 1 155 ? -35.281 68.054 -49.262 1.00 134.92 155 PRO B O 1
ATOM 4973 N N . LEU B 1 156 ? -35.589 68.862 -51.351 1.00 138.81 156 LEU B N 1
ATOM 4974 C CA . LEU B 1 156 ? -34.391 69.689 -51.302 1.00 136.30 156 LEU B CA 1
ATOM 4975 C C . LEU B 1 156 ? -34.452 70.676 -50.148 1.00 134.60 156 LEU B C 1
ATOM 4976 O O . LEU B 1 156 ? -33.427 70.972 -49.528 1.00 135.32 156 LEU B O 1
ATOM 4981 N N . HIS B 1 157 ? -35.649 71.166 -49.826 1.00 133.51 157 HIS B N 1
ATOM 4982 C CA . HIS B 1 157 ? -35.806 72.082 -48.701 1.00 133.11 157 HIS B CA 1
ATOM 4983 C C . HIS B 1 157 ? -35.463 71.414 -47.374 1.00 136.64 157 HIS B C 1
ATOM 4984 O O . HIS B 1 157 ? -34.809 72.023 -46.520 1.00 143.46 157 HIS B O 1
ATOM 4991 N N . LEU B 1 158 ? -35.871 70.155 -47.187 1.00 137.27 158 LEU B N 1
ATOM 4992 C CA . LEU B 1 158 ? -35.547 69.474 -45.937 1.00 139.98 158 LEU B CA 1
ATOM 4993 C C . LEU B 1 158 ? -34.075 69.092 -45.874 1.00 145.63 158 LEU B C 1
ATOM 4994 O O . LEU B 1 158 ? -33.477 69.122 -44.792 1.00 144.08 158 LEU B O 1
ATOM 4999 N N . ALA B 1 159 ? -33.471 68.731 -47.010 1.00 148.72 159 ALA B N 1
ATOM 5000 C CA . ALA B 1 159 ? -32.036 68.451 -47.009 1.00 151.60 159 ALA B CA 1
ATOM 5001 C C . ALA B 1 159 ? -31.197 69.720 -46.893 1.00 152.17 159 ALA B C 1
ATOM 5002 O O . ALA B 1 159 ? -30.007 69.635 -46.569 1.00 148.79 159 ALA B O 1
ATOM 5004 N N . CYS B 1 160 ? -31.791 70.888 -47.154 1.00 153.57 160 CYS B N 1
ATOM 5005 C CA . CYS B 1 160 ? -31.132 72.160 -46.882 1.00 150.85 160 CYS B CA 1
ATOM 5006 C C . CYS B 1 160 ? -31.281 72.558 -45.420 1.00 146.02 160 CYS B C 1
ATOM 5007 O O . CYS B 1 160 ? -30.349 73.104 -44.820 1.00 146.37 160 CYS B O 1
ATOM 5010 N N . ARG B 1 161 ? -32.452 72.288 -44.840 1.00 144.28 161 ARG B N 1
ATOM 5011 C CA . ARG B 1 161 ? -32.757 72.743 -43.487 1.00 146.63 161 ARG B CA 1
ATOM 5012 C C . ARG B 1 161 ? -31.926 72.013 -42.435 1.00 155.15 161 ARG B C 1
ATOM 5013 O O . ARG B 1 161 ? -31.239 72.646 -41.623 1.00 158.11 161 ARG B O 1
ATOM 5021 N N . LYS B 1 162 ? -31.961 70.672 -42.443 1.00 157.65 162 LYS B N 1
ATOM 5022 C CA . LYS B 1 162 ? -31.360 69.807 -41.415 1.00 155.70 162 LYS B CA 1
ATOM 5023 C C . LYS B 1 162 ? -29.832 69.867 -41.363 1.00 159.48 162 LYS B C 1
ATOM 5024 O O . LYS B 1 162 ? -29.245 69.075 -40.612 1.00 160.71 162 LYS B O 1
ATOM 5030 N N . GLY B 1 163 ? -29.183 70.766 -42.098 1.00 162.69 163 GLY B N 1
ATOM 5031 C CA . GLY B 1 163 ? -27.747 70.912 -42.002 1.00 169.75 163 GLY B CA 1
ATOM 5032 C C . GLY B 1 163 ? -26.941 69.752 -42.536 1.00 177.33 163 GLY B C 1
ATOM 5033 O O . GLY B 1 163 ? -25.779 69.589 -42.156 1.00 179.15 163 GLY B O 1
ATOM 5034 N N . ASP B 1 164 ? -27.525 68.933 -43.406 1.00 179.51 164 ASP B N 1
ATOM 5035 C CA . ASP B 1 164 ? -26.827 67.799 -44.006 1.00 182.72 164 ASP B CA 1
ATOM 5036 C C . ASP B 1 164 ? -26.221 68.273 -45.326 1.00 184.02 164 ASP B C 1
ATOM 5037 O O . ASP B 1 164 ? -26.922 68.401 -46.333 1.00 184.08 164 ASP B O 1
ATOM 5042 N N . SER B 1 165 ? -24.911 68.544 -45.322 1.00 182.84 165 SER B N 1
ATOM 5043 C CA . SER B 1 165 ? -24.271 69.163 -46.482 1.00 175.77 165 SER B CA 1
ATOM 5044 C C . SER B 1 165 ? -23.871 68.141 -47.545 1.00 172.66 165 SER B C 1
ATOM 5045 O O . SER B 1 165 ? -24.049 68.389 -48.746 1.00 172.05 165 SER B O 1
ATOM 5048 N N . GLU B 1 166 ? -23.346 66.983 -47.136 1.00 170.19 166 GLU B N 1
ATOM 5049 C CA . GLU B 1 166 ? -23.001 65.966 -48.125 1.00 168.55 166 GLU B CA 1
ATOM 5050 C C . GLU B 1 166 ? -24.248 65.361 -48.749 1.00 168.81 166 GLU B C 1
ATOM 5051 O O . GLU B 1 166 ? -24.245 65.016 -49.934 1.00 174.87 166 GLU B O 1
ATOM 5057 N N . ILE B 1 167 ? -25.327 65.223 -47.976 1.00 163.18 167 ILE B N 1
ATOM 5058 C CA . ILE B 1 167 ? -26.574 64.773 -48.581 1.00 164.38 167 ILE B CA 1
ATOM 5059 C C . ILE B 1 167 ? -27.052 65.792 -49.608 1.00 157.16 167 ILE B C 1
ATOM 5060 O O . ILE B 1 167 ? -27.665 65.425 -50.616 1.00 155.65 167 ILE B O 1
ATOM 5065 N N . LEU B 1 168 ? -26.743 67.077 -49.400 1.00 150.60 168 LEU B N 1
ATOM 5066 C CA . LEU B 1 168 ? -27.083 68.088 -50.398 1.00 147.87 168 LEU B CA 1
ATOM 5067 C C . LEU B 1 168 ? -26.237 67.921 -51.651 1.00 148.83 168 LEU B C 1
ATOM 5068 O O . LEU B 1 168 ? -26.742 68.055 -52.773 1.00 148.68 168 LEU B O 1
ATOM 5073 N N . VAL B 1 169 ? -24.941 67.648 -51.478 1.00 149.84 169 VAL B N 1
ATOM 5074 C CA . VAL B 1 169 ? -24.105 67.295 -52.624 1.00 148.24 169 VAL B CA 1
ATOM 5075 C C . VAL B 1 169 ? -24.676 66.081 -53.351 1.00 148.82 169 VAL B C 1
ATOM 5076 O O . VAL B 1 169 ? -24.588 65.981 -54.580 1.00 148.69 169 VAL B O 1
ATOM 5080 N N . GLU B 1 170 ? -25.291 65.156 -52.617 1.00 150.74 170 GLU B N 1
ATOM 5081 C CA . GLU B 1 170 ? -25.841 63.941 -53.210 1.00 149.27 170 GLU B CA 1
ATOM 5082 C C . GLU B 1 170 ? -27.289 64.083 -53.677 1.00 144.99 170 GLU B C 1
ATOM 5083 O O . GLU B 1 170 ? -27.840 63.120 -54.219 1.00 143.01 170 GLU B O 1
ATOM 5089 N N . LEU B 1 171 ? -27.920 65.245 -53.498 1.00 146.27 171 LEU B N 1
ATOM 5090 C CA . LEU B 1 171 ? -29.278 65.439 -53.998 1.00 140.81 171 LEU B CA 1
ATOM 5091 C C . LEU B 1 171 ? -29.366 66.292 -55.258 1.00 151.97 171 LEU B C 1
ATOM 5092 O O . LEU B 1 171 ? -30.313 66.124 -56.032 1.00 139.67 171 LEU B O 1
ATOM 5097 N N . VAL B 1 172 ? -28.426 67.206 -55.487 1.00 147.06 172 VAL B N 1
ATOM 5098 C CA . VAL B 1 172 ? -28.445 68.071 -56.659 1.00 147.48 172 VAL B CA 1
ATOM 5099 C C . VAL B 1 172 ? -27.333 67.718 -57.639 1.00 148.61 172 VAL B C 1
ATOM 5100 O O . VAL B 1 172 ? -27.545 67.730 -58.854 1.00 145.86 172 VAL B O 1
ATOM 5104 N N . GLN B 1 173 ? -26.146 67.393 -57.130 1.00 151.58 173 GLN B N 1
ATOM 5105 C CA . GLN B 1 173 ? -25.033 67.035 -57.999 1.00 153.04 173 GLN B CA 1
ATOM 5106 C C . GLN B 1 173 ? -25.161 65.608 -58.523 1.00 154.95 173 GLN B C 1
ATOM 5107 O O . GLN B 1 173 ? -24.789 65.341 -59.671 1.00 155.21 173 GLN B O 1
ATOM 5113 N N . TYR B 1 174 ? -25.700 64.687 -57.723 1.00 154.90 174 TYR B N 1
ATOM 5114 C CA . TYR B 1 174 ? -25.906 63.321 -58.198 1.00 153.41 174 TYR B CA 1
ATOM 5115 C C . TYR B 1 174 ? -27.244 63.179 -58.924 1.00 154.27 174 TYR B C 1
ATOM 5116 O O . TYR B 1 174 ? -27.276 62.821 -60.104 1.00 155.44 174 TYR B O 1
ATOM 5125 N N . CYS B 1 175 ? -28.349 63.451 -58.238 1.00 153.36 175 CYS B N 1
ATOM 5126 C CA . CYS B 1 175 ? -29.665 63.324 -58.851 1.00 153.76 175 CYS B CA 1
ATOM 5127 C C . CYS B 1 175 ? -30.063 64.598 -59.593 1.00 148.88 175 CYS B C 1
ATOM 5128 O O . CYS B 1 175 ? -29.500 65.675 -59.385 1.00 149.34 175 CYS B O 1
ATOM 5131 N N . HIS B 1 176 ? -31.063 64.457 -60.463 1.00 144.94 176 HIS B N 1
ATOM 5132 C CA . HIS B 1 176 ? -31.697 65.600 -61.117 1.00 140.80 176 HIS B CA 1
ATOM 5133 C C . HIS B 1 176 ? -32.758 66.161 -60.183 1.00 139.86 176 HIS B C 1
ATOM 5134 O O . HIS B 1 176 ? -33.890 65.675 -60.137 1.00 141.34 176 HIS B O 1
ATOM 5141 N N . ALA B 1 177 ? -32.390 67.199 -59.445 1.00 138.77 177 ALA B N 1
ATOM 5142 C CA . ALA B 1 177 ? -33.313 67.917 -58.575 1.00 136.61 177 ALA B CA 1
ATOM 5143 C C . ALA B 1 177 ? -32.977 69.388 -58.751 1.00 136.44 177 ALA B C 1
ATOM 5144 O O . ALA B 1 177 ? -31.936 69.848 -58.269 1.00 137.14 177 ALA B O 1
ATOM 5146 N N . GLN B 1 178 ? -33.844 70.115 -59.452 1.00 135.56 178 GLN B N 1
ATOM 5147 C CA . GLN B 1 178 ? -33.621 71.538 -59.642 1.00 135.34 178 GLN B CA 1
ATOM 5148 C C . GLN B 1 178 ? -33.582 72.234 -58.288 1.00 135.05 178 GLN B C 1
ATOM 5149 O O . GLN B 1 178 ? -34.234 71.816 -57.330 1.00 134.57 178 GLN B O 1
ATOM 5155 N N . MET B 1 179 ? -32.767 73.284 -58.206 1.00 135.41 179 MET B N 1
ATOM 5156 C CA . MET B 1 179 ? -32.477 73.906 -56.918 1.00 135.35 179 MET B CA 1
ATOM 5157 C C . MET B 1 179 ? -33.536 74.924 -56.511 1.00 136.20 179 MET B C 1
ATOM 5158 O O . MET B 1 179 ? -34.024 74.900 -55.375 1.00 133.70 179 MET B O 1
ATOM 5163 N N . ASP B 1 180 ? -33.899 75.831 -57.415 1.00 137.89 180 ASP B N 1
ATOM 5164 C CA . ASP B 1 180 ? -34.832 76.908 -57.088 1.00 141.04 180 ASP B CA 1
ATOM 5165 C C . ASP B 1 180 ? -36.258 76.354 -57.064 1.00 144.56 180 ASP B C 1
ATOM 5166 O O . ASP B 1 180 ? -37.084 76.610 -57.944 1.00 145.38 180 ASP B O 1
ATOM 5171 N N . VAL B 1 181 ? -36.543 75.571 -56.022 1.00 144.78 181 VAL B N 1
ATOM 5172 C CA . VAL B 1 181 ? -37.872 75.006 -55.817 1.00 139.81 181 VAL B CA 1
ATOM 5173 C C . VAL B 1 181 ? -38.613 75.882 -54.822 1.00 135.57 181 VAL B C 1
ATOM 5174 O O . VAL B 1 181 ? -38.114 76.148 -53.721 1.00 133.81 181 VAL B O 1
ATOM 5178 N N . THR B 1 182 ? -39.800 76.330 -55.207 1.00 133.10 182 THR B N 1
ATOM 5179 C CA . THR B 1 182 ? -40.654 77.140 -54.355 1.00 129.61 182 THR B CA 1
ATOM 5180 C C . THR B 1 182 ? -41.872 76.311 -53.976 1.00 127.51 182 THR B C 1
ATOM 5181 O O . THR B 1 182 ? -42.648 75.910 -54.849 1.00 127.21 182 THR B O 1
ATOM 5185 N N . ASP B 1 183 ? -42.034 76.049 -52.684 1.00 127.44 183 ASP B N 1
ATOM 5186 C CA . ASP B 1 183 ? -43.166 75.261 -52.223 1.00 126.89 183 ASP B CA 1
ATOM 5187 C C . ASP B 1 183 ? -44.449 76.094 -52.270 1.00 125.85 183 ASP B C 1
ATOM 5188 O O . ASP B 1 183 ? -44.453 77.270 -52.647 1.00 125.56 183 ASP B O 1
ATOM 5193 N N . ASN B 1 184 ? -45.556 75.468 -51.873 1.00 126.84 184 ASN B N 1
ATOM 5194 C CA . ASN B 1 184 ? -46.858 76.122 -51.893 1.00 124.39 184 ASN B CA 1
ATOM 5195 C C . ASN B 1 184 ? -47.050 77.057 -50.711 1.00 124.02 184 ASN B C 1
ATOM 5196 O O . ASN B 1 184 ? -48.100 77.703 -50.614 1.00 123.25 184 ASN B O 1
ATOM 5201 N N . LYS B 1 185 ? -46.061 77.153 -49.824 1.00 124.60 185 LYS B N 1
ATOM 5202 C CA . LYS B 1 185 ? -46.153 77.976 -48.629 1.00 124.36 185 LYS B CA 1
ATOM 5203 C C . LYS B 1 185 ? -45.353 79.265 -48.749 1.00 135.83 185 LYS B C 1
ATOM 5204 O O . LYS B 1 185 ? -45.263 80.018 -47.773 1.00 124.38 185 LYS B O 1
ATOM 5210 N N . GLY B 1 186 ? -44.763 79.532 -49.919 1.00 131.80 186 GLY B N 1
ATOM 5211 C CA . GLY B 1 186 ? -44.078 80.776 -50.204 1.00 131.08 186 GLY B CA 1
ATOM 5212 C C . GLY B 1 186 ? -42.570 80.635 -50.289 1.00 132.76 186 GLY B C 1
ATOM 5213 O O . GLY B 1 186 ? -41.928 81.349 -51.070 1.00 132.33 186 GLY B O 1
ATOM 5214 N N . GLU B 1 187 ? -42.002 79.728 -49.501 1.00 133.23 187 GLU B N 1
ATOM 5215 C CA . GLU B 1 187 ? -40.578 79.691 -49.211 1.00 134.90 187 GLU B CA 1
ATOM 5216 C C . GLU B 1 187 ? -39.763 79.195 -50.405 1.00 137.04 187 GLU B C 1
ATOM 5217 O O . GLU B 1 187 ? -40.253 78.469 -51.275 1.00 136.93 187 GLU B O 1
ATOM 5223 N N . THR B 1 188 ? -38.494 79.601 -50.427 1.00 141.86 188 THR B N 1
ATOM 5224 C CA . THR B 1 188 ? -37.531 79.215 -51.449 1.00 136.93 188 THR B CA 1
ATOM 5225 C C . THR B 1 188 ? -36.490 78.284 -50.828 1.00 140.19 188 THR B C 1
ATOM 5226 O O . THR B 1 188 ? -36.539 77.959 -49.639 1.00 130.68 188 THR B O 1
ATOM 5230 N N . ALA B 1 189 ? -35.538 77.846 -51.653 1.00 138.62 189 ALA B N 1
ATOM 5231 C CA . ALA B 1 189 ? -34.513 76.925 -51.176 1.00 142.64 189 ALA B CA 1
ATOM 5232 C C . ALA B 1 189 ? -33.479 77.619 -50.296 1.00 142.43 189 ALA B C 1
ATOM 5233 O O . ALA B 1 189 ? -32.920 76.986 -49.392 1.00 145.79 189 ALA B O 1
ATOM 5235 N N . PHE B 1 190 ? -33.201 78.900 -50.553 1.00 138.10 190 PHE B N 1
ATOM 5236 C CA . PHE B 1 190 ? -32.246 79.644 -49.737 1.00 133.40 190 PHE B CA 1
ATOM 5237 C C . PHE B 1 190 ? -32.672 79.712 -48.273 1.00 133.01 190 PHE B C 1
ATOM 5238 O O . PHE B 1 190 ? -31.999 79.164 -47.395 1.00 133.69 190 PHE B O 1
ATOM 5246 N N . HIS B 1 191 ? -33.794 80.377 -47.986 1.00 131.95 191 HIS B N 1
ATOM 5247 C CA . HIS B 1 191 ? -34.180 80.637 -46.603 1.00 131.58 191 HIS B CA 1
ATOM 5248 C C . HIS B 1 191 ? -35.020 79.517 -45.987 1.00 131.32 191 HIS B C 1
ATOM 5249 O O . HIS B 1 191 ? -35.757 79.763 -45.026 1.00 130.73 191 HIS B O 1
ATOM 5256 N N . TYR B 1 192 ? -34.918 78.299 -46.508 1.00 131.77 192 TYR B N 1
ATOM 5257 C CA . TYR B 1 192 ? -35.310 77.110 -45.767 1.00 131.89 192 TYR B CA 1
ATOM 5258 C C . TYR B 1 192 ? -34.164 76.538 -44.943 1.00 134.27 192 TYR B C 1
ATOM 5259 O O . TYR B 1 192 ? -34.403 75.691 -44.076 1.00 133.70 192 TYR B O 1
ATOM 5268 N N . ALA B 1 193 ? -32.932 76.983 -45.194 1.00 135.11 193 ALA B N 1
ATOM 5269 C CA . ALA B 1 193 ? -31.764 76.531 -44.448 1.00 141.15 193 ALA B CA 1
ATOM 5270 C C . ALA B 1 193 ? -31.427 77.418 -43.254 1.00 143.17 193 ALA B C 1
ATOM 5271 O O . ALA B 1 193 ? -30.884 76.917 -42.262 1.00 143.23 193 ALA B O 1
ATOM 5273 N N . VAL B 1 194 ? -31.711 78.722 -43.328 1.00 144.27 194 VAL B N 1
ATOM 5274 C CA . VAL B 1 194 ? -31.409 79.621 -42.216 1.00 142.60 194 VAL B CA 1
ATOM 5275 C C . VAL B 1 194 ? -32.309 79.407 -41.009 1.00 144.88 194 VAL B C 1
ATOM 5276 O O . VAL B 1 194 ? -32.025 79.951 -39.935 1.00 148.91 194 VAL B O 1
ATOM 5280 N N . GLN B 1 195 ? -33.386 78.629 -41.148 1.00 143.47 195 GLN B N 1
ATOM 5281 C CA . GLN B 1 195 ? -34.118 78.190 -39.965 1.00 139.74 195 GLN B CA 1
ATOM 5282 C C . GLN B 1 195 ? -33.332 77.135 -39.204 1.00 143.51 195 GLN B C 1
ATOM 5283 O O . GLN B 1 195 ? -33.463 77.024 -37.979 1.00 144.53 195 GLN B O 1
ATOM 5289 N N . GLY B 1 196 ? -32.502 76.374 -39.910 1.00 145.83 196 GLY B N 1
ATOM 5290 C CA . GLY B 1 196 ? -31.542 75.478 -39.303 1.00 149.50 196 GLY B CA 1
ATOM 5291 C C . GLY B 1 196 ? -30.197 76.152 -39.137 1.00 147.37 196 GLY B C 1
ATOM 5292 O O . GLY B 1 196 ? -30.083 77.380 -39.122 1.00 147.26 196 GLY B O 1
ATOM 5293 N N . ASP B 1 197 ? -29.159 75.331 -39.007 1.00 145.12 197 ASP B N 1
ATOM 5294 C CA . ASP B 1 197 ? -27.826 75.826 -38.678 1.00 143.44 197 ASP B CA 1
ATOM 5295 C C . ASP B 1 197 ? -26.772 75.197 -39.581 1.00 145.62 197 ASP B C 1
ATOM 5296 O O . ASP B 1 197 ? -25.742 74.697 -39.125 1.00 147.30 197 ASP B O 1
ATOM 5301 N N . ASN B 1 198 ? -27.030 75.199 -40.890 1.00 149.75 198 ASN B N 1
ATOM 5302 C CA . ASN B 1 198 ? -26.054 74.660 -41.832 1.00 153.67 198 ASN B CA 1
ATOM 5303 C C . ASN B 1 198 ? -24.989 75.689 -42.211 1.00 153.37 198 ASN B C 1
ATOM 5304 O O . ASN B 1 198 ? -23.801 75.497 -41.929 1.00 152.75 198 ASN B O 1
ATOM 5309 N N . SER B 1 199 ? -25.402 76.774 -42.879 1.00 154.07 199 SER B N 1
ATOM 5310 C CA . SER B 1 199 ? -24.550 77.891 -43.298 1.00 153.58 199 SER B CA 1
ATOM 5311 C C . SER B 1 199 ? -23.629 77.544 -44.469 1.00 156.80 199 SER B C 1
ATOM 5312 O O . SER B 1 199 ? -22.970 78.430 -45.024 1.00 155.75 199 SER B O 1
ATOM 5315 N N . GLN B 1 200 ? -23.582 76.268 -44.856 1.00 160.91 200 GLN B N 1
ATOM 5316 C CA . GLN B 1 200 ? -22.846 75.801 -46.029 1.00 165.61 200 GLN B CA 1
ATOM 5317 C C . GLN B 1 200 ? -23.758 75.459 -47.199 1.00 168.97 200 GLN B C 1
ATOM 5318 O O . GLN B 1 200 ? -23.366 75.650 -48.357 1.00 169.25 200 GLN B O 1
ATOM 5324 N N . VAL B 1 201 ? -24.961 74.947 -46.912 1.00 169.87 201 VAL B N 1
ATOM 5325 C CA . VAL B 1 201 ? -26.006 74.818 -47.925 1.00 168.96 201 VAL B CA 1
ATOM 5326 C C . VAL B 1 201 ? -26.195 76.131 -48.666 1.00 166.78 201 VAL B C 1
ATOM 5327 O O . VAL B 1 201 ? -26.393 76.152 -49.886 1.00 165.92 201 VAL B O 1
ATOM 5331 N N . LEU B 1 202 ? -26.092 77.250 -47.948 1.00 165.21 202 LEU B N 1
ATOM 5332 C CA . LEU B 1 202 ? -26.172 78.554 -48.594 1.00 157.01 202 LEU B CA 1
ATOM 5333 C C . LEU B 1 202 ? -25.056 78.723 -49.615 1.00 152.32 202 LEU B C 1
ATOM 5334 O O . LEU B 1 202 ? -25.256 79.324 -50.677 1.00 151.09 202 LEU B O 1
ATOM 5339 N N . GLN B 1 203 ? -23.868 78.199 -49.308 1.00 147.20 203 GLN B N 1
ATOM 5340 C CA . GLN B 1 203 ? -22.737 78.329 -50.221 1.00 143.88 203 GLN B CA 1
ATOM 5341 C C . GLN B 1 203 ? -22.884 77.421 -51.439 1.00 145.04 203 GLN B C 1
ATOM 5342 O O . GLN B 1 203 ? -22.558 77.828 -52.560 1.00 145.51 203 GLN B O 1
ATOM 5348 N N . LEU B 1 204 ? -23.363 76.185 -51.248 1.00 148.06 204 LEU B N 1
ATOM 5349 C CA . LEU B 1 204 ? -23.605 75.313 -52.400 1.00 149.24 204 LEU B CA 1
ATOM 5350 C C . LEU B 1 204 ? -24.804 75.741 -53.242 1.00 145.60 204 LEU B C 1
ATOM 5351 O O . LEU B 1 204 ? -24.866 75.384 -54.424 1.00 143.60 204 LEU B O 1
ATOM 5356 N N . LEU B 1 205 ? -25.756 76.486 -52.676 1.00 143.18 205 LEU B N 1
ATOM 5357 C CA . LEU B 1 205 ? -26.882 76.991 -53.455 1.00 141.24 205 LEU B CA 1
ATOM 5358 C C . LEU B 1 205 ? -26.612 78.329 -54.134 1.00 140.83 205 LEU B C 1
ATOM 5359 O O . LEU B 1 205 ? -27.263 78.635 -55.140 1.00 141.22 205 LEU B O 1
ATOM 5364 N N . GLY B 1 206 ? -25.674 79.123 -53.627 1.00 139.24 206 GLY B N 1
ATOM 5365 C CA . GLY B 1 206 ? -25.275 80.336 -54.315 1.00 139.29 206 GLY B CA 1
ATOM 5366 C C . GLY B 1 206 ? -24.446 80.055 -55.552 1.00 140.36 206 GLY B C 1
ATOM 5367 O O . GLY B 1 206 ? -23.258 80.386 -55.599 1.00 141.88 206 GLY B O 1
ATOM 5368 N N . LYS B 1 207 ? -25.068 79.449 -56.565 1.00 144.56 207 LYS B N 1
ATOM 5369 C CA . LYS B 1 207 ? -24.348 79.018 -57.757 1.00 149.37 207 LYS B CA 1
ATOM 5370 C C . LYS B 1 207 ? -25.076 79.459 -59.021 1.00 153.07 207 LYS B C 1
ATOM 5371 O O . LYS B 1 207 ? -25.999 80.278 -58.962 1.00 146.01 207 LYS B O 1
ATOM 5377 N N . ASN B 1 208 ? -24.647 78.939 -60.169 1.00 158.13 208 ASN B N 1
ATOM 5378 C CA . ASN B 1 208 ? -25.303 79.241 -61.432 1.00 163.04 208 ASN B CA 1
ATOM 5379 C C . ASN B 1 208 ? -26.702 78.628 -61.479 1.00 166.33 208 ASN B C 1
ATOM 5380 O O . ASN B 1 208 ? -26.982 77.611 -60.839 1.00 169.42 208 ASN B O 1
ATOM 5385 N N . ALA B 1 209 ? -27.579 79.261 -62.262 1.00 164.77 209 ALA B N 1
ATOM 5386 C CA . ALA B 1 209 ? -28.948 78.784 -62.495 1.00 158.35 209 ALA B CA 1
ATOM 5387 C C . ALA B 1 209 ? -29.717 78.559 -61.193 1.00 154.65 209 ALA B C 1
ATOM 5388 O O . ALA B 1 209 ? -30.486 77.605 -61.059 1.00 154.87 209 ALA B O 1
ATOM 5390 N N . SER B 1 210 ? -29.515 79.453 -60.224 1.00 151.03 210 SER B N 1
ATOM 5391 C CA . SER B 1 210 ? -30.210 79.371 -58.935 1.00 144.95 210 SER B CA 1
ATOM 5392 C C . SER B 1 210 ? -30.444 80.810 -58.475 1.00 145.18 210 SER B C 1
ATOM 5393 O O . SER B 1 210 ? -29.574 81.426 -57.854 1.00 147.04 210 SER B O 1
ATOM 5396 N N . ALA B 1 211 ? -31.628 81.332 -58.782 1.00 142.48 211 ALA B N 1
ATOM 5397 C CA . ALA B 1 211 ? -32.006 82.697 -58.426 1.00 139.97 211 ALA B CA 1
ATOM 5398 C C . ALA B 1 211 ? -33.158 82.665 -57.423 1.00 138.35 211 ALA B C 1
ATOM 5399 O O . ALA B 1 211 ? -34.330 82.741 -57.793 1.00 138.23 211 ALA B O 1
ATOM 5401 N N . GLY B 1 212 ? -32.810 82.548 -56.146 1.00 138.07 212 GLY B N 1
ATOM 5402 C CA . GLY B 1 212 ? -33.786 82.588 -55.078 1.00 138.43 212 GLY B CA 1
ATOM 5403 C C . GLY B 1 212 ? -33.370 83.604 -54.036 1.00 143.22 212 GLY B C 1
ATOM 5404 O O . GLY B 1 212 ? -34.043 83.781 -53.016 1.00 142.15 212 GLY B O 1
ATOM 5405 N N . LEU B 1 213 ? -32.236 84.266 -54.290 1.00 147.46 213 LEU B N 1
ATOM 5406 C CA . LEU B 1 213 ? -31.719 85.259 -53.354 1.00 148.38 213 LEU B CA 1
ATOM 5407 C C . LEU B 1 213 ? -32.682 86.427 -53.205 1.00 145.48 213 LEU B C 1
ATOM 5408 O O . LEU B 1 213 ? -33.039 86.814 -52.086 1.00 143.50 213 LEU B O 1
ATOM 5413 N N . ASN B 1 214 ? -33.121 86.998 -54.324 1.00 142.45 214 ASN B N 1
ATOM 5414 C CA . ASN B 1 214 ? -34.127 88.048 -54.300 1.00 132.98 214 ASN B CA 1
ATOM 5415 C C . ASN B 1 214 ? -35.538 87.511 -54.496 1.00 131.88 214 ASN B C 1
ATOM 5416 O O . ASN B 1 214 ? -36.491 88.298 -54.476 1.00 128.49 214 ASN B O 1
ATOM 5421 N N . GLN B 1 215 ? -35.693 86.196 -54.666 1.00 132.16 215 GLN B N 1
ATOM 5422 C CA . GLN B 1 215 ? -37.004 85.552 -54.696 1.00 130.52 215 GLN B CA 1
ATOM 5423 C C . GLN B 1 215 ? -37.471 85.298 -53.272 1.00 129.08 215 GLN B C 1
ATOM 5424 O O . GLN B 1 215 ? -36.908 84.463 -52.557 1.00 128.83 215 GLN B O 1
ATOM 5430 N N . VAL B 1 216 ? -38.494 86.038 -52.864 1.00 127.58 216 VAL B N 1
ATOM 5431 C CA . VAL B 1 216 ? -38.881 86.120 -51.466 1.00 127.02 216 VAL B CA 1
ATOM 5432 C C . VAL B 1 216 ? -40.375 86.357 -51.270 1.00 125.98 216 VAL B C 1
ATOM 5433 O O . VAL B 1 216 ? -40.896 87.417 -51.639 1.00 125.45 216 VAL B O 1
ATOM 5437 N N . ASN B 1 217 ? -41.098 85.368 -50.734 1.00 125.70 217 ASN B N 1
ATOM 5438 C CA . ASN B 1 217 ? -42.452 85.717 -50.304 1.00 127.47 217 ASN B CA 1
ATOM 5439 C C . ASN B 1 217 ? -42.940 84.892 -49.104 1.00 130.91 217 ASN B C 1
ATOM 5440 O O . ASN B 1 217 ? -43.883 84.110 -49.186 1.00 131.68 217 ASN B O 1
ATOM 5445 N N . LYS B 1 218 ? -42.318 85.060 -47.937 1.00 133.87 218 LYS B N 1
ATOM 5446 C CA . LYS B 1 218 ? -43.033 84.644 -46.733 1.00 136.62 218 LYS B CA 1
ATOM 5447 C C . LYS B 1 218 ? -44.096 85.685 -46.399 1.00 138.02 218 LYS B C 1
ATOM 5448 O O . LYS B 1 218 ? -45.295 85.387 -46.392 1.00 134.98 218 LYS B O 1
ATOM 5454 N N . GLN B 1 219 ? -43.670 86.914 -46.114 1.00 141.24 219 GLN B N 1
ATOM 5455 C CA . GLN B 1 219 ? -44.522 88.086 -46.254 1.00 138.89 219 GLN B CA 1
ATOM 5456 C C . GLN B 1 219 ? -43.773 89.152 -47.036 1.00 138.76 219 GLN B C 1
ATOM 5457 O O . GLN B 1 219 ? -44.008 90.350 -46.863 1.00 138.83 219 GLN B O 1
ATOM 5463 N N . GLY B 1 220 ? -42.871 88.708 -47.909 1.00 139.86 220 GLY B N 1
ATOM 5464 C CA . GLY B 1 220 ? -41.876 89.573 -48.500 1.00 140.90 220 GLY B CA 1
ATOM 5465 C C . GLY B 1 220 ? -40.790 89.804 -47.474 1.00 143.09 220 GLY B C 1
ATOM 5466 O O . GLY B 1 220 ? -40.654 90.915 -46.967 1.00 141.14 220 GLY B O 1
ATOM 5467 N N . LEU B 1 221 ? -39.986 88.778 -47.185 1.00 125.46 221 LEU B N 1
ATOM 5468 C CA . LEU B 1 221 ? -38.915 88.847 -46.186 1.00 126.08 221 LEU B CA 1
ATOM 5469 C C . LEU B 1 221 ? -37.736 88.063 -46.760 1.00 127.05 221 LEU B C 1
ATOM 5470 O O . LEU B 1 221 ? -37.663 86.843 -46.601 1.00 127.40 221 LEU B O 1
ATOM 5475 N N . THR B 1 222 ? -36.816 88.773 -47.429 1.00 127.52 222 THR B N 1
ATOM 5476 C CA . THR B 1 222 ? -35.652 88.196 -48.103 1.00 135.61 222 THR B CA 1
ATOM 5477 C C . THR B 1 222 ? -34.851 87.339 -47.123 1.00 135.49 222 THR B C 1
ATOM 5478 O O . THR B 1 222 ? -34.960 87.547 -45.907 1.00 138.03 222 THR B O 1
ATOM 5482 N N . PRO B 1 223 ? -34.048 86.347 -47.599 1.00 134.18 223 PRO B N 1
ATOM 5483 C CA . PRO B 1 223 ? -33.157 85.615 -46.684 1.00 134.52 223 PRO B CA 1
ATOM 5484 C C . PRO B 1 223 ? -32.436 86.497 -45.671 1.00 131.10 223 PRO B C 1
ATOM 5485 O O . PRO B 1 223 ? -32.306 86.123 -44.498 1.00 131.28 223 PRO B O 1
ATOM 5489 N N . LEU B 1 224 ? -31.977 87.670 -46.116 1.00 131.13 224 LEU B N 1
ATOM 5490 C CA . LEU B 1 224 ? -31.454 88.669 -45.189 1.00 131.19 224 LEU B CA 1
ATOM 5491 C C . LEU B 1 224 ? -32.442 88.937 -44.059 1.00 130.92 224 LEU B C 1
ATOM 5492 O O . LEU B 1 224 ? -32.090 88.864 -42.876 1.00 131.73 224 LEU B O 1
ATOM 5497 N N . HIS B 1 225 ? -33.692 89.250 -44.412 1.00 129.82 225 HIS B N 1
ATOM 5498 C CA . HIS B 1 225 ? -34.673 89.644 -43.404 1.00 132.57 225 HIS B CA 1
ATOM 5499 C C . HIS B 1 225 ? -34.995 88.494 -42.454 1.00 132.84 225 HIS B C 1
ATOM 5500 O O . HIS B 1 225 ? -35.210 88.714 -41.257 1.00 133.00 225 HIS B O 1
ATOM 5507 N N . LEU B 1 226 ? -35.046 87.260 -42.965 1.00 137.72 226 LEU B N 1
ATOM 5508 C CA . LEU B 1 226 ? -35.313 86.123 -42.089 1.00 129.16 226 LEU B CA 1
ATOM 5509 C C . LEU B 1 226 ? -34.166 85.901 -41.116 1.00 133.77 226 LEU B C 1
ATOM 5510 O O . LEU B 1 226 ? -34.389 85.693 -39.912 1.00 133.67 226 LEU B O 1
ATOM 5515 N N . ALA B 1 227 ? -32.930 85.939 -41.620 1.00 133.96 227 ALA B N 1
ATOM 5516 C CA . ALA B 1 227 ? -31.778 85.822 -40.736 1.00 138.74 227 ALA B CA 1
ATOM 5517 C C . ALA B 1 227 ? -31.743 86.968 -39.731 1.00 144.53 227 ALA B C 1
ATOM 5518 O O . ALA B 1 227 ? -31.155 86.833 -38.652 1.00 145.87 227 ALA B O 1
ATOM 5520 N N . CYS B 1 228 ? -32.360 88.102 -40.073 1.00 149.56 228 CYS B N 1
ATOM 5521 C CA . CYS B 1 228 ? -32.473 89.214 -39.134 1.00 130.27 228 CYS B CA 1
ATOM 5522 C C . CYS B 1 228 ? -33.525 88.933 -38.070 1.00 134.43 228 CYS B C 1
ATOM 5523 O O . CYS B 1 228 ? -33.353 89.298 -36.902 1.00 129.73 228 CYS B O 1
ATOM 5526 N N . GLN B 1 229 ? -34.625 88.292 -38.466 1.00 130.02 229 GLN B N 1
ATOM 5527 C CA . GLN B 1 229 ? -35.695 88.007 -37.518 1.00 131.79 229 GLN B CA 1
ATOM 5528 C C . GLN B 1 229 ? -35.251 86.979 -36.486 1.00 133.31 229 GLN B C 1
ATOM 5529 O O . GLN B 1 229 ? -35.521 87.140 -35.290 1.00 131.84 229 GLN B O 1
ATOM 5535 N N . MET B 1 230 ? -34.562 85.920 -36.923 1.00 135.22 230 MET B N 1
ATOM 5536 C CA . MET B 1 230 ? -34.176 84.887 -35.964 1.00 134.74 230 MET B CA 1
ATOM 5537 C C . MET B 1 230 ? -32.988 85.311 -35.105 1.00 133.75 230 MET B C 1
ATOM 5538 O O . MET B 1 230 ? -33.040 85.219 -33.873 1.00 131.60 230 MET B O 1
ATOM 5543 N N . GLY B 1 231 ? -31.922 85.799 -35.732 1.00 137.90 231 GLY B N 1
ATOM 5544 C CA . GLY B 1 231 ? -30.705 86.122 -35.013 1.00 144.83 231 GLY B CA 1
ATOM 5545 C C . GLY B 1 231 ? -29.508 85.359 -35.549 1.00 148.15 231 GLY B C 1
ATOM 5546 O O . GLY B 1 231 ? -28.425 85.374 -34.956 1.00 152.23 231 GLY B O 1
ATOM 5547 N N . LYS B 1 232 ? -29.704 84.687 -36.682 1.00 148.60 232 LYS B N 1
ATOM 5548 C CA . LYS B 1 232 ? -28.677 83.880 -37.345 1.00 151.52 232 LYS B CA 1
ATOM 5549 C C . LYS B 1 232 ? -27.723 84.799 -38.109 1.00 149.62 232 LYS B C 1
ATOM 5550 O O . LYS B 1 232 ? -27.890 85.053 -39.304 1.00 149.67 232 LYS B O 1
ATOM 5556 N N . GLN B 1 233 ? -26.701 85.298 -37.407 1.00 147.60 233 GLN B N 1
ATOM 5557 C CA . GLN B 1 233 ? -25.812 86.317 -37.969 1.00 143.12 233 GLN B CA 1
ATOM 5558 C C . GLN B 1 233 ? -24.859 85.742 -39.017 1.00 144.51 233 GLN B C 1
ATOM 5559 O O . GLN B 1 233 ? -24.669 86.330 -40.093 1.00 143.97 233 GLN B O 1
ATOM 5565 N N . GLU B 1 234 ? -24.223 84.610 -38.703 1.00 146.81 234 GLU B N 1
ATOM 5566 C CA . GLU B 1 234 ? -23.321 83.968 -39.654 1.00 148.36 234 GLU B CA 1
ATOM 5567 C C . GLU B 1 234 ? -24.019 83.700 -40.978 1.00 149.69 234 GLU B C 1
ATOM 5568 O O . GLU B 1 234 ? -23.398 83.789 -42.048 1.00 152.43 234 GLU B O 1
ATOM 5574 N N . MET B 1 235 ? -25.317 83.399 -40.927 1.00 145.92 235 MET B N 1
ATOM 5575 C CA . MET B 1 235 ? -26.085 83.229 -42.150 1.00 143.08 235 MET B CA 1
ATOM 5576 C C . MET B 1 235 ? -26.136 84.533 -42.933 1.00 143.62 235 MET B C 1
ATOM 5577 O O . MET B 1 235 ? -26.004 84.533 -44.163 1.00 145.19 235 MET B O 1
ATOM 5582 N N . VAL B 1 236 ? -26.326 85.656 -42.232 1.00 142.06 236 VAL B N 1
ATOM 5583 C CA . VAL B 1 236 ? -26.300 86.958 -42.891 1.00 136.55 236 VAL B CA 1
ATOM 5584 C C . VAL B 1 236 ? -24.969 87.177 -43.593 1.00 138.17 236 VAL B C 1
ATOM 5585 O O . VAL B 1 236 ? -24.931 87.653 -44.731 1.00 139.35 236 VAL B O 1
ATOM 5589 N N . ARG B 1 237 ? -23.857 86.840 -42.933 1.00 138.84 237 ARG B N 1
ATOM 5590 C CA . ARG B 1 237 ? -22.556 87.040 -43.574 1.00 138.70 237 ARG B CA 1
ATOM 5591 C C . ARG B 1 237 ? -22.418 86.175 -44.822 1.00 139.16 237 ARG B C 1
ATOM 5592 O O . ARG B 1 237 ? -21.958 86.643 -45.874 1.00 139.47 237 ARG B O 1
ATOM 5600 N N . VAL B 1 238 ? -22.794 84.897 -44.711 1.00 139.27 238 VAL B N 1
ATOM 5601 C CA . VAL B 1 238 ? -22.725 83.988 -45.854 1.00 139.69 238 VAL B CA 1
ATOM 5602 C C . VAL B 1 238 ? -23.542 84.537 -47.019 1.00 138.85 238 VAL B C 1
ATOM 5603 O O . VAL B 1 238 ? -23.134 84.442 -48.184 1.00 139.32 238 VAL B O 1
ATOM 5607 N N . LEU B 1 239 ? -24.708 85.118 -46.725 1.00 137.65 239 LEU B N 1
ATOM 5608 C CA . LEU B 1 239 ? -25.523 85.722 -47.777 1.00 136.84 239 LEU B CA 1
ATOM 5609 C C . LEU B 1 239 ? -24.857 86.969 -48.350 1.00 140.50 239 LEU B C 1
ATOM 5610 O O . LEU B 1 239 ? -24.935 87.223 -49.558 1.00 137.04 239 LEU B O 1
ATOM 5615 N N . LEU B 1 240 ? -24.198 87.757 -47.496 1.00 138.57 240 LEU B N 1
ATOM 5616 C CA . LEU B 1 240 ? -23.630 89.030 -47.931 1.00 137.45 240 LEU B CA 1
ATOM 5617 C C . LEU B 1 240 ? -22.420 88.838 -48.835 1.00 138.64 240 LEU B C 1
ATOM 5618 O O . LEU B 1 240 ? -22.211 89.624 -49.767 1.00 138.70 240 LEU B O 1
ATOM 5623 N N . LEU B 1 241 ? -21.606 87.809 -48.583 1.00 140.51 241 LEU B N 1
ATOM 5624 C CA . LEU B 1 241 ? -20.523 87.530 -49.523 1.00 144.46 241 LEU B CA 1
ATOM 5625 C C . LEU B 1 241 ? -21.050 87.157 -50.903 1.00 146.82 241 LEU B C 1
ATOM 5626 O O . LEU B 1 241 ? -20.316 87.273 -51.890 1.00 151.77 241 LEU B O 1
ATOM 5631 N N . CYS B 1 242 ? -22.312 86.740 -51.003 1.00 145.10 242 CYS B N 1
ATOM 5632 C CA . CYS B 1 242 ? -22.904 86.343 -52.273 1.00 147.50 242 CYS B CA 1
ATOM 5633 C C . CYS B 1 242 ? -23.842 87.406 -52.840 1.00 146.90 242 CYS B C 1
ATOM 5634 O O . CYS B 1 242 ? -24.770 87.077 -53.587 1.00 148.04 242 CYS B O 1
ATOM 5637 N N . ASN B 1 243 ? -23.615 88.674 -52.493 1.00 145.89 243 ASN B N 1
ATOM 5638 C CA . ASN B 1 243 ? -24.301 89.817 -53.104 1.00 147.90 243 ASN B CA 1
ATOM 5639 C C . ASN B 1 243 ? -25.824 89.676 -53.037 1.00 152.87 243 ASN B C 1
ATOM 5640 O O . ASN B 1 243 ? -26.520 89.569 -54.050 1.00 151.10 243 ASN B O 1
ATOM 5645 N N . ALA B 1 244 ? -26.333 89.673 -51.807 1.00 154.89 244 ALA B N 1
ATOM 5646 C CA . ALA B 1 244 ? -27.743 89.414 -51.543 1.00 155.50 244 ALA B CA 1
ATOM 5647 C C . ALA B 1 244 ? -28.637 90.635 -51.742 1.00 158.26 244 ALA B C 1
ATOM 5648 O O . ALA B 1 244 ? -29.843 90.534 -51.488 1.00 160.71 244 ALA B O 1
ATOM 5650 N N . ARG B 1 245 ? -28.093 91.771 -52.191 1.00 157.39 245 ARG B N 1
ATOM 5651 C CA . ARG B 1 245 ? -28.892 92.943 -52.562 1.00 151.95 245 ARG B CA 1
ATOM 5652 C C . ARG B 1 245 ? -29.726 93.464 -51.387 1.00 149.77 245 ARG B C 1
ATOM 5653 O O . ARG B 1 245 ? -30.947 93.319 -51.335 1.00 150.76 245 ARG B O 1
ATOM 5661 N N . CYS B 1 246 ? -29.025 94.058 -50.423 1.00 146.85 246 CYS B N 1
ATOM 5662 C CA . CYS B 1 246 ? -29.725 94.698 -49.315 1.00 144.18 246 CYS B CA 1
ATOM 5663 C C . CYS B 1 246 ? -30.542 95.886 -49.818 1.00 138.79 246 CYS B C 1
ATOM 5664 O O . CYS B 1 246 ? -31.200 96.571 -49.029 1.00 137.57 246 CYS B O 1
ATOM 5667 N N . ASN B 1 247 ? -30.492 96.161 -51.121 1.00 136.73 247 ASN B N 1
ATOM 5668 C CA . ASN B 1 247 ? -31.381 97.152 -51.723 1.00 131.08 247 ASN B CA 1
ATOM 5669 C C . ASN B 1 247 ? -32.648 96.482 -52.256 1.00 130.23 247 ASN B C 1
ATOM 5670 O O . ASN B 1 247 ? -33.078 96.706 -53.387 1.00 129.14 247 ASN B O 1
ATOM 5675 N N . VAL B 1 248 ? -33.261 95.659 -51.408 1.00 134.71 248 VAL B N 1
ATOM 5676 C CA . VAL B 1 248 ? -34.485 94.929 -51.722 1.00 128.20 248 VAL B CA 1
ATOM 5677 C C . VAL B 1 248 ? -35.505 95.382 -50.688 1.00 127.29 248 VAL B C 1
ATOM 5678 O O . VAL B 1 248 ? -35.474 94.950 -49.528 1.00 127.24 248 VAL B O 1
ATOM 5682 N N . MET B 1 249 ? -36.392 96.280 -51.103 1.00 126.60 249 MET B N 1
ATOM 5683 C CA . MET B 1 249 ? -37.388 96.850 -50.209 1.00 141.57 249 MET B CA 1
ATOM 5684 C C . MET B 1 249 ? -38.307 95.764 -49.663 1.00 125.29 249 MET B C 1
ATOM 5685 O O . MET B 1 249 ? -38.819 94.933 -50.417 1.00 125.20 249 MET B O 1
ATOM 5690 N N . GLY B 1 250 ? -38.502 95.759 -48.345 1.00 125.02 250 GLY B N 1
ATOM 5691 C CA . GLY B 1 250 ? -39.376 94.787 -47.734 1.00 124.61 250 GLY B CA 1
ATOM 5692 C C . GLY B 1 250 ? -40.674 95.359 -47.192 1.00 123.69 250 GLY B C 1
ATOM 5693 O O . GLY B 1 250 ? -41.090 96.472 -47.531 1.00 125.78 250 GLY B O 1
ATOM 5694 N N . PRO B 1 251 ? -41.321 94.601 -46.297 1.00 123.39 251 PRO B N 1
ATOM 5695 C CA . PRO B 1 251 ? -42.638 94.995 -45.774 1.00 124.88 251 PRO B CA 1
ATOM 5696 C C . PRO B 1 251 ? -42.581 96.207 -44.858 1.00 128.67 251 PRO B C 1
ATOM 5697 O O . PRO B 1 251 ? -43.324 97.178 -45.037 1.00 128.53 251 PRO B O 1
ATOM 5701 N N . SER B 1 252 ? -41.683 96.155 -43.875 1.00 130.40 252 SER B N 1
ATOM 5702 C CA . SER B 1 252 ? -41.481 97.258 -42.952 1.00 129.93 252 SER B CA 1
ATOM 5703 C C . SER B 1 252 ? -40.374 98.174 -43.431 1.00 123.09 252 SER B C 1
ATOM 5704 O O . SER B 1 252 ? -40.328 99.345 -43.035 1.00 122.87 252 SER B O 1
ATOM 5707 N N . GLY B 1 253 ? -39.498 97.660 -44.279 1.00 123.74 253 GLY B N 1
ATOM 5708 C CA . GLY B 1 253 ? -38.455 98.457 -44.884 1.00 124.24 253 GLY B CA 1
ATOM 5709 C C . GLY B 1 253 ? -37.387 97.548 -45.462 1.00 125.11 253 GLY B C 1
ATOM 5710 O O . GLY B 1 253 ? -37.623 96.368 -45.709 1.00 125.21 253 GLY B O 1
ATOM 5711 N N . PHE B 1 254 ? -36.206 98.126 -45.635 1.00 125.74 254 PHE B N 1
ATOM 5712 C CA . PHE B 1 254 ? -35.073 97.422 -46.198 1.00 129.53 254 PHE B CA 1
ATOM 5713 C C . PHE B 1 254 ? -34.566 96.436 -45.135 1.00 136.36 254 PHE B C 1
ATOM 5714 O O . PHE B 1 254 ? -35.006 96.487 -43.984 1.00 140.33 254 PHE B O 1
ATOM 5722 N N . PRO B 1 255 ? -33.652 95.513 -45.478 1.00 135.43 255 PRO B N 1
ATOM 5723 C CA . PRO B 1 255 ? -33.278 94.479 -44.488 1.00 132.25 255 PRO B CA 1
ATOM 5724 C C . PRO B 1 255 ? -32.624 95.034 -43.237 1.00 131.00 255 PRO B C 1
ATOM 5725 O O . PRO B 1 255 ? -32.791 94.461 -42.147 1.00 128.58 255 PRO B O 1
ATOM 5729 N N . ILE B 1 256 ? -31.912 96.155 -43.355 1.00 128.82 256 ILE B N 1
ATOM 5730 C CA . ILE B 1 256 ? -31.270 96.739 -42.186 1.00 129.05 256 ILE B CA 1
ATOM 5731 C C . ILE B 1 256 ? -32.322 97.176 -41.174 1.00 128.18 256 ILE B C 1
ATOM 5732 O O . ILE B 1 256 ? -32.148 96.997 -39.963 1.00 128.29 256 ILE B O 1
ATOM 5737 N N . HIS B 1 257 ? -33.437 97.739 -41.651 1.00 127.32 257 HIS B N 1
ATOM 5738 C CA . HIS B 1 257 ? -34.515 98.104 -40.741 1.00 126.50 257 HIS B CA 1
ATOM 5739 C C . HIS B 1 257 ? -35.181 96.877 -40.129 1.00 126.35 257 HIS B C 1
ATOM 5740 O O . HIS B 1 257 ? -35.694 96.950 -39.005 1.00 126.00 257 HIS B O 1
ATOM 5747 N N . THR B 1 258 ? -35.184 95.745 -40.842 1.00 126.64 258 THR B N 1
ATOM 5748 C CA . THR B 1 258 ? -35.782 94.533 -40.286 1.00 127.72 258 THR B CA 1
ATOM 5749 C C . THR B 1 258 ? -34.940 93.982 -39.142 1.00 133.83 258 THR B C 1
ATOM 5750 O O . THR B 1 258 ? -35.484 93.476 -38.153 1.00 127.04 258 THR B O 1
ATOM 5754 N N . ALA B 1 259 ? -33.612 94.099 -39.240 1.00 137.03 259 ALA B N 1
ATOM 5755 C CA . ALA B 1 259 ? -32.769 93.681 -38.120 1.00 140.83 259 ALA B CA 1
ATOM 5756 C C . ALA B 1 259 ? -33.098 94.457 -36.853 1.00 138.58 259 ALA B C 1
ATOM 5757 O O . ALA B 1 259 ? -32.995 93.923 -35.743 1.00 138.50 259 ALA B O 1
ATOM 5759 N N . MET B 1 260 ? -33.488 95.714 -37.003 1.00 143.25 260 MET B N 1
ATOM 5760 C CA . MET B 1 260 ? -33.667 96.623 -35.885 1.00 127.39 260 MET B CA 1
ATOM 5761 C C . MET B 1 260 ? -35.103 96.687 -35.376 1.00 126.48 260 MET B C 1
ATOM 5762 O O . MET B 1 260 ? -35.323 97.111 -34.234 1.00 126.27 260 MET B O 1
ATOM 5767 N N . LYS B 1 261 ? -36.079 96.303 -36.203 1.00 125.95 261 LYS B N 1
ATOM 5768 C CA . LYS B 1 261 ? -37.451 96.148 -35.729 1.00 125.19 261 LYS B CA 1
ATOM 5769 C C . LYS B 1 261 ? -37.540 95.100 -34.627 1.00 125.47 261 LYS B C 1
ATOM 5770 O O . LYS B 1 261 ? -38.429 95.168 -33.769 1.00 124.99 261 LYS B O 1
ATOM 5776 N N . PHE B 1 262 ? -36.625 94.131 -34.632 1.00 126.30 262 PHE B N 1
ATOM 5777 C CA . PHE B 1 262 ? -36.615 93.040 -33.670 1.00 126.69 262 PHE B CA 1
ATOM 5778 C C . PHE B 1 262 ? -35.452 93.111 -32.688 1.00 127.47 262 PHE B C 1
ATOM 5779 O O . PHE B 1 262 ? -35.372 92.265 -31.791 1.00 127.88 262 PHE B O 1
ATOM 5787 N N . SER B 1 263 ? -34.555 94.089 -32.833 1.00 127.72 263 SER B N 1
ATOM 5788 C CA . SER B 1 263 ? -33.435 94.302 -31.911 1.00 128.66 263 SER B CA 1
ATOM 5789 C C . SER B 1 263 ? -32.528 93.072 -31.837 1.00 133.21 263 SER B C 1
ATOM 5790 O O . SER B 1 263 ? -32.182 92.589 -30.757 1.00 129.93 263 SER B O 1
ATOM 5793 N N . GLN B 1 264 ? -32.133 92.572 -33.008 1.00 134.00 264 GLN B N 1
ATOM 5794 C CA . GLN B 1 264 ? -31.118 91.528 -33.116 1.00 136.05 264 GLN B CA 1
ATOM 5795 C C . GLN B 1 264 ? -29.774 92.212 -33.340 1.00 136.89 264 GLN B C 1
ATOM 5796 O O . GLN B 1 264 ? -29.505 92.748 -34.421 1.00 135.63 264 GLN B O 1
ATOM 5802 N N . LYS B 1 265 ? -28.945 92.199 -32.299 1.00 139.81 265 LYS B N 1
ATOM 5803 C CA . LYS B 1 265 ? -27.724 92.994 -32.266 1.00 139.27 265 LYS B CA 1
ATOM 5804 C C . LYS B 1 265 ? -26.669 92.450 -33.226 1.00 133.66 265 LYS B C 1
ATOM 5805 O O . LYS B 1 265 ? -26.150 93.179 -34.083 1.00 133.75 265 LYS B O 1
ATOM 5811 N N . GLY B 1 266 ? -26.341 91.161 -33.090 1.00 134.38 266 GLY B N 1
ATOM 5812 C CA . GLY B 1 266 ? -25.301 90.563 -33.917 1.00 135.34 266 GLY B CA 1
ATOM 5813 C C . GLY B 1 266 ? -25.573 90.678 -35.405 1.00 135.01 266 GLY B C 1
ATOM 5814 O O . GLY B 1 266 ? -24.679 91.006 -36.192 1.00 135.56 266 GLY B O 1
ATOM 5815 N N . CYS B 1 267 ? -26.810 90.385 -35.815 1.00 134.14 267 CYS B N 1
ATOM 5816 C CA . CYS B 1 267 ? -27.154 90.417 -37.234 1.00 133.82 267 CYS B CA 1
ATOM 5817 C C . CYS B 1 267 ? -26.988 91.817 -37.809 1.00 133.47 267 CYS B C 1
ATOM 5818 O O . CYS B 1 267 ? -26.384 91.996 -38.873 1.00 133.87 267 CYS B O 1
ATOM 5821 N N . ALA B 1 268 ? -27.556 92.817 -37.132 1.00 132.73 268 ALA B N 1
ATOM 5822 C CA . ALA B 1 268 ? -27.425 94.193 -37.596 1.00 132.39 268 ALA B CA 1
ATOM 5823 C C . ALA B 1 268 ? -25.962 94.605 -37.671 1.00 133.36 268 ALA B C 1
ATOM 5824 O O . ALA B 1 268 ? -25.543 95.279 -38.624 1.00 133.48 268 ALA B O 1
ATOM 5826 N N . GLU B 1 269 ? -25.167 94.215 -36.668 1.00 134.09 269 GLU B N 1
ATOM 5827 C CA . GLU B 1 269 ? -23.750 94.556 -36.692 1.00 137.60 269 GLU B CA 1
ATOM 5828 C C . GLU B 1 269 ? -23.057 93.940 -37.900 1.00 142.99 269 GLU B C 1
ATOM 5829 O O . GLU B 1 269 ? -22.249 94.600 -38.564 1.00 145.49 269 GLU B O 1
ATOM 5835 N N . MET B 1 270 ? -23.384 92.684 -38.221 1.00 143.65 270 MET B N 1
ATOM 5836 C CA . MET B 1 270 ? -22.765 92.045 -39.379 1.00 140.16 270 MET B CA 1
ATOM 5837 C C . MET B 1 270 ? -23.177 92.736 -40.674 1.00 137.23 270 MET B C 1
ATOM 5838 O O . MET B 1 270 ? -22.345 92.942 -41.570 1.00 136.86 270 MET B O 1
ATOM 5843 N N . ILE B 1 271 ? -24.456 93.110 -40.782 1.00 137.40 271 ILE B N 1
ATOM 5844 C CA . ILE B 1 271 ? -24.926 93.807 -41.978 1.00 134.53 271 ILE B CA 1
ATOM 5845 C C . ILE B 1 271 ? -24.157 95.103 -42.177 1.00 134.78 271 ILE B C 1
ATOM 5846 O O . ILE B 1 271 ? -23.647 95.380 -43.268 1.00 135.18 271 ILE B O 1
ATOM 5851 N N . ILE B 1 272 ? -24.065 95.922 -41.127 1.00 134.54 272 ILE B N 1
ATOM 5852 C CA . ILE B 1 272 ? -23.404 97.211 -41.307 1.00 134.71 272 ILE B CA 1
ATOM 5853 C C . ILE B 1 272 ? -21.903 97.032 -41.514 1.00 135.98 272 ILE B C 1
ATOM 5854 O O . ILE B 1 272 ? -21.270 97.828 -42.218 1.00 136.33 272 ILE B O 1
ATOM 5859 N N . SER B 1 273 ? -21.310 95.984 -40.936 1.00 136.74 273 SER B N 1
ATOM 5860 C CA . SER B 1 273 ? -19.887 95.738 -41.145 1.00 138.02 273 SER B CA 1
ATOM 5861 C C . SER B 1 273 ? -19.592 95.392 -42.599 1.00 138.49 273 SER B C 1
ATOM 5862 O O . SER B 1 273 ? -18.670 95.950 -43.205 1.00 139.17 273 SER B O 1
ATOM 5865 N N . MET B 1 274 ? -20.368 94.472 -43.179 1.00 138.16 274 MET B N 1
ATOM 5866 C CA . MET B 1 274 ? -20.154 94.124 -44.581 1.00 139.55 274 MET B CA 1
ATOM 5867 C C . MET B 1 274 ? -20.422 95.311 -45.500 1.00 145.15 274 MET B C 1
ATOM 5868 O O . MET B 1 274 ? -19.654 95.567 -46.434 1.00 145.85 274 MET B O 1
ATOM 5873 N N . ASP B 1 275 ? -21.513 96.039 -45.264 1.00 147.34 275 ASP B N 1
ATOM 5874 C CA . ASP B 1 275 ? -21.932 97.142 -46.125 1.00 150.53 275 ASP B CA 1
ATOM 5875 C C . ASP B 1 275 ? -21.984 98.434 -45.315 1.00 152.98 275 ASP B C 1
ATOM 5876 O O . ASP B 1 275 ? -22.867 98.605 -44.466 1.00 152.19 275 ASP B O 1
ATOM 5881 N N . SER B 1 276 ? -21.041 99.343 -45.581 1.00 154.00 276 SER B N 1
ATOM 5882 C CA . SER B 1 276 ? -21.127 100.696 -45.035 1.00 154.13 276 SER B CA 1
ATOM 5883 C C . SER B 1 276 ? -22.345 101.442 -45.570 1.00 155.93 276 SER B C 1
ATOM 5884 O O . SER B 1 276 ? -23.035 102.142 -44.817 1.00 158.02 276 SER B O 1
ATOM 5887 N N . SER B 1 277 ? -22.637 101.287 -46.867 1.00 124.17 277 SER B N 1
ATOM 5888 C CA . SER B 1 277 ? -23.709 102.034 -47.523 1.00 114.60 277 SER B CA 1
ATOM 5889 C C . SER B 1 277 ? -25.046 101.930 -46.796 1.00 114.94 277 SER B C 1
ATOM 5890 O O . SER B 1 277 ? -25.930 102.767 -47.021 1.00 116.14 277 SER B O 1
ATOM 5893 N N . GLN B 1 278 ? -25.200 100.952 -45.901 1.00 119.52 278 GLN B N 1
ATOM 5894 C CA . GLN B 1 278 ? -26.457 100.759 -45.189 1.00 116.80 278 GLN B CA 1
ATOM 5895 C C . GLN B 1 278 ? -26.736 101.850 -44.165 1.00 112.99 278 GLN B C 1
ATOM 5896 O O . GLN B 1 278 ? -27.853 101.900 -43.639 1.00 109.04 278 GLN B O 1
ATOM 5902 N N . ILE B 1 279 ? -25.775 102.737 -43.886 1.00 118.42 279 ILE B N 1
ATOM 5903 C CA . ILE B 1 279 ? -26.095 103.907 -43.074 1.00 118.42 279 ILE B CA 1
ATOM 5904 C C . ILE B 1 279 ? -26.898 104.934 -43.854 1.00 114.40 279 ILE B C 1
ATOM 5905 O O . ILE B 1 279 ? -27.331 105.945 -43.282 1.00 111.60 279 ILE B O 1
ATOM 5910 N N . HIS B 1 280 ? -27.123 104.686 -45.145 1.00 129.54 280 HIS B N 1
ATOM 5911 C CA . HIS B 1 280 ? -27.854 105.582 -46.032 1.00 126.69 280 HIS B CA 1
ATOM 5912 C C . HIS B 1 280 ? -29.349 105.285 -46.115 1.00 126.19 280 HIS B C 1
ATOM 5913 O O . HIS B 1 280 ? -30.155 106.220 -46.176 1.00 124.89 280 HIS B O 1
ATOM 5920 N N . SER B 1 281 ? -29.731 104.006 -46.120 1.00 125.64 281 SER B N 1
ATOM 5921 C CA . SER B 1 281 ? -31.064 103.611 -46.567 1.00 116.12 281 SER B CA 1
ATOM 5922 C C . SER B 1 281 ? -32.160 104.226 -45.705 1.00 106.60 281 SER B C 1
ATOM 5923 O O . SER B 1 281 ? -32.028 104.335 -44.483 1.00 102.83 281 SER B O 1
ATOM 5926 N N . LYS B 1 282 ? -33.251 104.624 -46.357 1.00 105.10 282 LYS B N 1
ATOM 5927 C CA . LYS B 1 282 ? -34.384 105.251 -45.693 1.00 99.87 282 LYS B CA 1
ATOM 5928 C C . LYS B 1 282 ? -35.593 104.322 -45.684 1.00 97.84 282 LYS B C 1
ATOM 5929 O O . LYS B 1 282 ? -35.886 103.655 -46.681 1.00 98.20 282 LYS B O 1
ATOM 5935 N N . ASP B 1 283 ? -36.283 104.284 -44.547 1.00 94.67 283 ASP B N 1
ATOM 5936 C CA . ASP B 1 283 ? -37.507 103.504 -44.380 1.00 97.42 283 ASP B CA 1
ATOM 5937 C C . ASP B 1 283 ? -38.544 103.940 -45.415 1.00 105.70 283 ASP B C 1
ATOM 5938 O O . ASP B 1 283 ? -38.891 105.128 -45.468 1.00 108.46 283 ASP B O 1
ATOM 5943 N N . PRO B 1 284 ? -39.025 103.037 -46.277 1.00 110.36 284 PRO B N 1
ATOM 5944 C CA . PRO B 1 284 ? -39.958 103.459 -47.340 1.00 111.41 284 PRO B CA 1
ATOM 5945 C C . PRO B 1 284 ? -41.223 104.145 -46.840 1.00 113.09 284 PRO B C 1
ATOM 5946 O O . PRO B 1 284 ? -41.706 105.075 -47.500 1.00 111.44 284 PRO B O 1
ATOM 5950 N N . ARG B 1 285 ? -41.783 103.711 -45.706 1.00 114.38 285 ARG B N 1
ATOM 5951 C CA . ARG B 1 285 ? -43.010 104.323 -45.197 1.00 116.07 285 ARG B CA 1
ATOM 5952 C C . ARG B 1 285 ? -42.783 105.788 -44.841 1.00 116.81 285 ARG B C 1
ATOM 5953 O O . ARG B 1 285 ? -43.418 106.689 -45.402 1.00 119.04 285 ARG B O 1
ATOM 5961 N N . TYR B 1 286 ? -41.867 106.041 -43.911 1.00 113.21 286 TYR B N 1
ATOM 5962 C CA . TYR B 1 286 ? -41.441 107.384 -43.543 1.00 103.87 286 TYR B CA 1
ATOM 5963 C C . TYR B 1 286 ? -39.967 107.450 -43.898 1.00 103.17 286 TYR B C 1
ATOM 5964 O O . TYR B 1 286 ? -39.178 106.672 -43.355 1.00 108.36 286 TYR B O 1
ATOM 5973 N N . GLY B 1 287 ? -39.598 108.340 -44.819 1.00 101.95 287 GLY B N 1
ATOM 5974 C CA . GLY B 1 287 ? -38.192 108.523 -45.142 1.00 100.43 287 GLY B CA 1
ATOM 5975 C C . GLY B 1 287 ? -37.401 108.668 -43.859 1.00 102.56 287 GLY B C 1
ATOM 5976 O O . GLY B 1 287 ? -37.609 109.638 -43.138 1.00 101.34 287 GLY B O 1
ATOM 5977 N N . ALA B 1 288 ? -36.572 107.685 -43.506 1.00 104.66 288 ALA B N 1
ATOM 5978 C CA . ALA B 1 288 ? -36.045 107.563 -42.148 1.00 101.62 288 ALA B CA 1
ATOM 5979 C C . ALA B 1 288 ? -34.596 107.098 -42.188 1.00 98.13 288 ALA B C 1
ATOM 5980 O O . ALA B 1 288 ? -34.103 106.622 -43.205 1.00 100.24 288 ALA B O 1
ATOM 5982 N N . SER B 1 289 ? -33.880 107.362 -41.132 1.00 95.53 289 SER B N 1
ATOM 5983 C CA . SER B 1 289 ? -32.602 106.683 -40.983 1.00 97.29 289 SER B CA 1
ATOM 5984 C C . SER B 1 289 ? -32.746 105.346 -40.260 1.00 94.11 289 SER B C 1
ATOM 5985 O O . SER B 1 289 ? -33.763 105.079 -39.611 1.00 93.10 289 SER B O 1
ATOM 5988 N N . PRO B 1 290 ? -31.742 104.462 -40.380 1.00 94.41 290 PRO B N 1
ATOM 5989 C CA . PRO B 1 290 ? -31.742 103.235 -39.559 1.00 93.95 290 PRO B CA 1
ATOM 5990 C C . PRO B 1 290 ? -31.949 103.474 -38.070 1.00 88.98 290 PRO B C 1
ATOM 5991 O O . PRO B 1 290 ? -32.611 102.670 -37.404 1.00 89.58 290 PRO B O 1
ATOM 5995 N N . LEU B 1 291 ? -31.391 104.553 -37.524 1.00 92.23 291 LEU B N 1
ATOM 5996 C CA . LEU B 1 291 ? -31.630 104.885 -36.122 1.00 89.64 291 LEU B CA 1
ATOM 5997 C C . LEU B 1 291 ? -33.103 105.224 -35.878 1.00 84.34 291 LEU B C 1
ATOM 5998 O O . LEU B 1 291 ? -33.715 104.705 -34.938 1.00 84.32 291 LEU B O 1
ATOM 6003 N N . HIS B 1 292 ? -33.683 106.099 -36.712 1.00 83.82 292 HIS B N 1
ATOM 6004 C CA . HIS B 1 292 ? -34.954 106.761 -36.400 1.00 116.36 292 HIS B CA 1
ATOM 6005 C C . HIS B 1 292 ? -36.011 105.779 -35.900 1.00 122.01 292 HIS B C 1
ATOM 6006 O O . HIS B 1 292 ? -36.442 105.839 -34.744 1.00 127.00 292 HIS B O 1
ATOM 6013 N N . TRP B 1 293 ? -36.427 104.849 -36.754 1.00 127.15 293 TRP B N 1
ATOM 6014 C CA . TRP B 1 293 ? -37.468 103.885 -36.402 1.00 131.84 293 TRP B CA 1
ATOM 6015 C C . TRP B 1 293 ? -36.878 102.580 -35.904 1.00 127.45 293 TRP B C 1
ATOM 6016 O O . TRP B 1 293 ? -37.324 101.488 -36.269 1.00 130.23 293 TRP B O 1
ATOM 6027 N N . ALA B 1 294 ? -35.850 102.690 -35.067 1.00 120.00 294 ALA B N 1
ATOM 6028 C CA . ALA B 1 294 ? -35.210 101.520 -34.478 1.00 121.02 294 ALA B CA 1
ATOM 6029 C C . ALA B 1 294 ? -34.476 101.963 -33.223 1.00 87.27 294 ALA B C 1
ATOM 6030 O O . ALA B 1 294 ? -33.422 102.598 -33.319 1.00 86.29 294 ALA B O 1
ATOM 6032 N N . LYS B 1 295 ? -35.014 101.617 -32.059 1.00 87.05 295 LYS B N 1
ATOM 6033 C CA . LYS B 1 295 ? -34.543 102.187 -30.806 1.00 86.22 295 LYS B CA 1
ATOM 6034 C C . LYS B 1 295 ? -34.310 101.102 -29.765 1.00 89.71 295 LYS B C 1
ATOM 6035 O O . LYS B 1 295 ? -35.203 100.299 -29.472 1.00 88.36 295 LYS B O 1
ATOM 6041 N N . ASN B 1 296 ? -33.082 101.069 -29.252 1.00 92.33 296 ASN B N 1
ATOM 6042 C CA . ASN B 1 296 ? -32.656 100.322 -28.080 1.00 90.71 296 ASN B CA 1
ATOM 6043 C C . ASN B 1 296 ? -31.402 101.015 -27.578 1.00 90.15 296 ASN B C 1
ATOM 6044 O O . ASN B 1 296 ? -30.572 101.445 -28.382 1.00 90.16 296 ASN B O 1
ATOM 6049 N N . ALA B 1 297 ? -31.303 101.169 -26.256 1.00 88.99 297 ALA B N 1
ATOM 6050 C CA . ALA B 1 297 ? -30.186 101.890 -25.652 1.00 89.16 297 ALA B CA 1
ATOM 6051 C C . ALA B 1 297 ? -28.848 101.513 -26.288 1.00 97.71 297 ALA B C 1
ATOM 6052 O O . ALA B 1 297 ? -28.084 102.384 -26.719 1.00 82.75 297 ALA B O 1
ATOM 6054 N N . GLU B 1 298 ? -28.553 100.213 -26.365 1.00 102.86 298 GLU B N 1
ATOM 6055 C CA . GLU B 1 298 ? -27.261 99.781 -26.893 1.00 105.27 298 GLU B CA 1
ATOM 6056 C C . GLU B 1 298 ? -27.173 99.948 -28.409 1.00 104.96 298 GLU B C 1
ATOM 6057 O O . GLU B 1 298 ? -26.099 100.256 -28.938 1.00 106.45 298 GLU B O 1
ATOM 6063 N N . MET B 1 299 ? -28.281 99.734 -29.128 1.00 102.92 299 MET B N 1
ATOM 6064 C CA . MET B 1 299 ? -28.231 99.749 -30.590 1.00 96.68 299 MET B CA 1
ATOM 6065 C C . MET B 1 299 ? -28.008 101.155 -31.129 1.00 89.84 299 MET B C 1
ATOM 6066 O O . MET B 1 299 ? -27.310 101.340 -32.138 1.00 90.42 299 MET B O 1
ATOM 6071 N N . ALA B 1 300 ? -28.616 102.152 -30.483 1.00 87.06 300 ALA B N 1
ATOM 6072 C CA . ALA B 1 300 ? -28.351 103.539 -30.839 1.00 84.86 300 ALA B CA 1
ATOM 6073 C C . ALA B 1 300 ? -26.855 103.810 -30.859 1.00 83.15 300 ALA B C 1
ATOM 6074 O O . ALA B 1 300 ? -26.334 104.419 -31.797 1.00 82.97 300 ALA B O 1
ATOM 6076 N N . ARG B 1 301 ? -26.139 103.278 -29.872 1.00 84.76 301 ARG B N 1
ATOM 6077 C CA . ARG B 1 301 ? -24.696 103.462 -29.789 1.00 88.17 301 ARG B CA 1
ATOM 6078 C C . ARG B 1 301 ? -23.976 102.633 -30.846 1.00 92.25 301 ARG B C 1
ATOM 6079 O O . ARG B 1 301 ? -23.055 103.120 -31.514 1.00 91.90 301 ARG B O 1
ATOM 6087 N N . MET B 1 302 ? -24.366 101.363 -30.993 1.00 96.52 302 MET B N 1
ATOM 6088 C CA . MET B 1 302 ? -23.668 100.471 -31.912 1.00 99.17 302 MET B CA 1
ATOM 6089 C C . MET B 1 302 ? -23.852 100.879 -33.369 1.00 90.65 302 MET B C 1
ATOM 6090 O O . MET B 1 302 ? -23.142 100.358 -34.237 1.00 92.52 302 MET B O 1
ATOM 6095 N N . LEU B 1 303 ? -24.776 101.794 -33.654 1.00 89.04 303 LEU B N 1
ATOM 6096 C CA . LEU B 1 303 ? -24.833 102.434 -34.964 1.00 90.54 303 LEU B CA 1
ATOM 6097 C C . LEU B 1 303 ? -24.225 103.829 -34.960 1.00 87.00 303 LEU B C 1
ATOM 6098 O O . LEU B 1 303 ? -23.673 104.260 -35.978 1.00 87.42 303 LEU B O 1
ATOM 6103 N N . LEU B 1 304 ? -24.300 104.539 -33.835 1.00 84.90 304 LEU B N 1
ATOM 6104 C CA . LEU B 1 304 ? -23.857 105.925 -33.794 1.00 82.90 304 LEU B CA 1
ATOM 6105 C C . LEU B 1 304 ? -22.338 106.027 -33.799 1.00 88.14 304 LEU B C 1
ATOM 6106 O O . LEU B 1 304 ? -21.772 106.942 -34.410 1.00 83.80 304 LEU B O 1
ATOM 6111 N N . LYS B 1 305 ? -21.662 105.108 -33.106 1.00 91.33 305 LYS B N 1
ATOM 6112 C CA . LYS B 1 305 ? -20.203 105.045 -33.132 1.00 98.31 305 LYS B CA 1
ATOM 6113 C C . LYS B 1 305 ? -19.653 104.846 -34.544 1.00 105.15 305 LYS B C 1
ATOM 6114 O O . LYS B 1 305 ? -18.466 105.105 -34.777 1.00 110.51 305 LYS B O 1
ATOM 6120 N N . ARG B 1 306 ? -20.488 104.411 -35.490 1.00 106.08 306 ARG B N 1
ATOM 6121 C CA . ARG B 1 306 ? -20.068 104.104 -36.854 1.00 102.32 306 ARG B CA 1
ATOM 6122 C C . ARG B 1 306 ? -19.891 105.328 -37.752 1.00 92.45 306 ARG B C 1
ATOM 6123 O O . ARG B 1 306 ? -19.599 105.156 -38.940 1.00 91.87 306 ARG B O 1
ATOM 6131 N N . GLY B 1 307 ? -20.082 106.545 -37.249 1.00 86.60 307 GLY B N 1
ATOM 6132 C CA . GLY B 1 307 ? -20.063 107.719 -38.102 1.00 85.79 307 GLY B CA 1
ATOM 6133 C C . GLY B 1 307 ? -21.424 108.127 -38.602 1.00 85.73 307 GLY B C 1
ATOM 6134 O O . GLY B 1 307 ? -21.521 108.799 -39.636 1.00 88.06 307 GLY B O 1
ATOM 6135 N N . CYS B 1 308 ? -22.476 107.735 -37.894 1.00 84.56 308 CYS B N 1
ATOM 6136 C CA . CYS B 1 308 ? -23.850 107.987 -38.302 1.00 84.16 308 CYS B CA 1
ATOM 6137 C C . CYS B 1 308 ? -24.269 109.433 -38.070 1.00 81.85 308 CYS B C 1
ATOM 6138 O O . CYS B 1 308 ? -24.076 109.981 -36.981 1.00 80.12 308 CYS B O 1
ATOM 6141 N N . ASP B 1 309 ? -24.851 110.048 -39.095 1.00 81.96 309 ASP B N 1
ATOM 6142 C CA . ASP B 1 309 ? -25.408 111.382 -38.932 1.00 86.57 309 ASP B CA 1
ATOM 6143 C C . ASP B 1 309 ? -26.722 111.287 -38.166 1.00 85.51 309 ASP B C 1
ATOM 6144 O O . ASP B 1 309 ? -27.612 110.515 -38.534 1.00 86.92 309 ASP B O 1
ATOM 6149 N N . VAL B 1 310 ? -26.853 112.076 -37.103 1.00 85.09 310 VAL B N 1
ATOM 6150 C CA . VAL B 1 310 ? -28.105 112.084 -36.357 1.00 84.90 310 VAL B CA 1
ATOM 6151 C C . VAL B 1 310 ? -29.114 113.072 -36.933 1.00 87.31 310 VAL B C 1
ATOM 6152 O O . VAL B 1 310 ? -30.326 112.872 -36.790 1.00 87.72 310 VAL B O 1
ATOM 6156 N N . ASP B 1 311 ? -28.641 114.133 -37.580 1.00 85.83 311 ASP B N 1
ATOM 6157 C CA . ASP B 1 311 ? -29.504 115.134 -38.192 1.00 85.24 311 ASP B CA 1
ATOM 6158 C C . ASP B 1 311 ? -30.085 114.725 -39.542 1.00 83.89 311 ASP B C 1
ATOM 6159 O O . ASP B 1 311 ? -30.790 115.539 -40.150 1.00 83.73 311 ASP B O 1
ATOM 6164 N N . SER B 1 312 ? -29.773 113.534 -40.056 1.00 84.09 312 SER B N 1
ATOM 6165 C CA . SER B 1 312 ? -30.549 113.009 -41.172 1.00 84.57 312 SER B CA 1
ATOM 6166 C C . SER B 1 312 ? -32.014 113.122 -40.780 1.00 88.16 312 SER B C 1
ATOM 6167 O O . SER B 1 312 ? -32.409 112.648 -39.715 1.00 85.29 312 SER B O 1
ATOM 6170 N N . THR B 1 313 ? -32.824 113.783 -41.606 1.00 93.36 313 THR B N 1
ATOM 6171 C CA . THR B 1 313 ? -34.100 114.171 -41.018 1.00 87.94 313 THR B CA 1
ATOM 6172 C C . THR B 1 313 ? -35.243 113.161 -41.068 1.00 90.02 313 THR B C 1
ATOM 6173 O O . THR B 1 313 ? -35.346 112.323 -40.166 1.00 89.15 313 THR B O 1
ATOM 6177 N N . SER B 1 314 ? -36.023 113.151 -42.151 1.00 95.52 314 SER B N 1
ATOM 6178 C CA . SER B 1 314 ? -37.218 112.317 -42.218 1.00 99.59 314 SER B CA 1
ATOM 6179 C C . SER B 1 314 ? -38.013 112.550 -43.496 1.00 100.35 314 SER B C 1
ATOM 6180 O O . SER B 1 314 ? -37.620 113.358 -44.345 1.00 100.08 314 SER B O 1
ATOM 6183 N N . ALA B 1 315 ? -39.141 111.848 -43.632 1.00 97.76 315 ALA B N 1
ATOM 6184 C CA . ALA B 1 315 ? -40.205 112.280 -44.529 1.00 90.42 315 ALA B CA 1
ATOM 6185 C C . ALA B 1 315 ? -40.766 113.625 -44.079 1.00 87.32 315 ALA B C 1
ATOM 6186 O O . ALA B 1 315 ? -40.634 114.630 -44.784 1.00 83.22 315 ALA B O 1
ATOM 6188 N N . ALA B 1 316 ? -41.399 113.647 -42.901 1.00 85.67 316 ALA B N 1
ATOM 6189 C CA . ALA B 1 316 ? -42.017 114.876 -42.409 1.00 85.57 316 ALA B CA 1
ATOM 6190 C C . ALA B 1 316 ? -40.968 115.870 -41.921 1.00 84.24 316 ALA B C 1
ATOM 6191 O O . ALA B 1 316 ? -41.116 117.084 -42.112 1.00 79.02 316 ALA B O 1
ATOM 6193 N N . GLY B 1 317 ? -39.891 115.374 -41.315 1.00 89.09 317 GLY B N 1
ATOM 6194 C CA . GLY B 1 317 ? -38.857 116.230 -40.765 1.00 88.41 317 GLY B CA 1
ATOM 6195 C C . GLY B 1 317 ? -38.439 115.927 -39.337 1.00 91.61 317 GLY B C 1
ATOM 6196 O O . GLY B 1 317 ? -37.763 116.742 -38.704 1.00 93.69 317 GLY B O 1
ATOM 6197 N N . ASN B 1 318 ? -38.804 114.753 -38.825 1.00 92.17 318 ASN B N 1
ATOM 6198 C CA . ASN B 1 318 ? -38.577 114.406 -37.426 1.00 87.21 318 ASN B CA 1
ATOM 6199 C C . ASN B 1 318 ? -37.179 113.827 -37.239 1.00 90.19 318 ASN B C 1
ATOM 6200 O O . ASN B 1 318 ? -36.763 112.942 -37.993 1.00 94.74 318 ASN B O 1
ATOM 6205 N N . THR B 1 319 ? -36.461 114.318 -36.231 1.00 84.68 319 THR B N 1
ATOM 6206 C CA . THR B 1 319 ? -35.159 113.764 -35.887 1.00 84.49 319 THR B CA 1
ATOM 6207 C C . THR B 1 319 ? -35.308 112.441 -35.132 1.00 85.01 319 THR B C 1
ATOM 6208 O O . THR B 1 319 ? -36.410 112.002 -34.787 1.00 85.61 319 THR B O 1
ATOM 6212 N N . ALA B 1 320 ? -34.164 111.795 -34.891 1.00 84.96 320 ALA B N 1
ATOM 6213 C CA . ALA B 1 320 ? -34.153 110.541 -34.142 1.00 82.31 320 ALA B CA 1
ATOM 6214 C C . ALA B 1 320 ? -34.500 110.758 -32.675 1.00 77.61 320 ALA B C 1
ATOM 6215 O O . ALA B 1 320 ? -35.242 109.968 -32.074 1.00 75.13 320 ALA B O 1
ATOM 6217 N N . LEU B 1 321 ? -33.950 111.810 -32.068 1.00 74.91 321 LEU B N 1
ATOM 6218 C CA . LEU B 1 321 ? -34.273 112.083 -30.677 1.00 72.23 321 LEU B CA 1
ATOM 6219 C C . LEU B 1 321 ? -35.733 112.481 -30.529 1.00 71.22 321 LEU B C 1
ATOM 6220 O O . LEU B 1 321 ? -36.321 112.253 -29.470 1.00 70.93 321 LEU B O 1
ATOM 6225 N N . HIS B 1 322 ? -36.343 113.006 -31.593 1.00 71.46 322 HIS B N 1
ATOM 6226 C CA . HIS B 1 322 ? -37.789 113.192 -31.615 1.00 71.60 322 HIS B CA 1
ATOM 6227 C C . HIS B 1 322 ? -38.499 111.860 -31.414 1.00 75.12 322 HIS B C 1
ATOM 6228 O O . HIS B 1 322 ? -39.448 111.754 -30.628 1.00 74.49 322 HIS B O 1
ATOM 6235 N N . VAL B 1 323 ? -38.043 110.826 -32.125 1.00 74.66 323 VAL B N 1
ATOM 6236 C CA . VAL B 1 323 ? -38.649 109.504 -32.006 1.00 76.32 323 VAL B CA 1
ATOM 6237 C C . VAL B 1 323 ? -38.429 108.936 -30.611 1.00 76.07 323 VAL B C 1
ATOM 6238 O O . VAL B 1 323 ? -39.336 108.338 -30.020 1.00 76.72 323 VAL B O 1
ATOM 6242 N N . ALA B 1 324 ? -37.228 109.122 -30.057 1.00 75.21 324 ALA B N 1
ATOM 6243 C CA . ALA B 1 324 ? -36.945 108.596 -28.724 1.00 75.05 324 ALA B CA 1
ATOM 6244 C C . ALA B 1 324 ? -37.782 109.300 -27.662 1.00 73.78 324 ALA B C 1
ATOM 6245 O O . ALA B 1 324 ? -38.212 108.675 -26.685 1.00 74.22 324 ALA B O 1
ATOM 6247 N N . VAL B 1 325 ? -38.032 110.598 -27.845 1.00 72.35 325 VAL B N 1
ATOM 6248 C CA . VAL B 1 325 ? -38.794 111.365 -26.864 1.00 71.17 325 VAL B CA 1
ATOM 6249 C C . VAL B 1 325 ? -40.273 111.014 -26.955 1.00 72.11 325 VAL B C 1
ATOM 6250 O O . VAL B 1 325 ? -40.944 110.806 -25.937 1.00 72.15 325 VAL B O 1
ATOM 6254 N N . MET B 1 326 ? -40.803 110.959 -28.178 1.00 73.94 326 MET B N 1
ATOM 6255 C CA . MET B 1 326 ? -42.221 110.679 -28.372 1.00 80.91 326 MET B CA 1
ATOM 6256 C C . MET B 1 326 ? -42.614 109.334 -27.769 1.00 88.23 326 MET B C 1
ATOM 6257 O O . MET B 1 326 ? -43.726 109.179 -27.248 1.00 89.27 326 MET B O 1
ATOM 6262 N N . ARG B 1 327 ? -41.717 108.351 -27.834 1.00 90.93 327 ARG B N 1
ATOM 6263 C CA . ARG B 1 327 ? -41.937 107.016 -27.289 1.00 97.39 327 ARG B CA 1
ATOM 6264 C C . ARG B 1 327 ? -41.574 106.899 -25.809 1.00 98.89 327 ARG B C 1
ATOM 6265 O O . ARG B 1 327 ? -41.860 105.863 -25.195 1.00 101.67 327 ARG B O 1
ATOM 6273 N N . ASN B 1 328 ? -40.980 107.941 -25.220 1.00 95.89 328 ASN B N 1
ATOM 6274 C CA . ASN B 1 328 ? -40.643 107.978 -23.792 1.00 88.44 328 ASN B CA 1
ATOM 6275 C C . ASN B 1 328 ? -39.498 107.019 -23.464 1.00 86.95 328 ASN B C 1
ATOM 6276 O O . ASN B 1 328 ? -39.544 106.294 -22.470 1.00 86.18 328 ASN B O 1
ATOM 6281 N N . ARG B 1 329 ? -38.471 107.003 -24.311 1.00 87.89 329 ARG B N 1
ATOM 6282 C CA . ARG B 1 329 ? -37.238 106.260 -24.051 1.00 90.53 329 ARG B CA 1
ATOM 6283 C C . ARG B 1 329 ? -36.094 107.243 -23.789 1.00 86.06 329 ARG B C 1
ATOM 6284 O O . ARG B 1 329 ? -35.380 107.649 -24.706 1.00 85.62 329 ARG B O 1
ATOM 6292 N N . PHE B 1 330 ? -35.928 107.606 -22.513 1.00 86.55 330 PHE B N 1
ATOM 6293 C CA . PHE B 1 330 ? -34.885 108.539 -22.089 1.00 78.73 330 PHE B CA 1
ATOM 6294 C C . PHE B 1 330 ? -33.499 108.069 -22.519 1.00 77.51 330 PHE B C 1
ATOM 6295 O O . PHE B 1 330 ? -32.623 108.894 -22.828 1.00 71.34 330 PHE B O 1
ATOM 6303 N N . ASP B 1 331 ? -33.296 106.746 -22.544 1.00 77.00 331 ASP B N 1
ATOM 6304 C CA . ASP B 1 331 ? -32.016 106.154 -22.921 1.00 80.39 331 ASP B CA 1
ATOM 6305 C C . ASP B 1 331 ? -31.495 106.736 -24.229 1.00 83.40 331 ASP B C 1
ATOM 6306 O O . ASP B 1 331 ? -30.366 107.237 -24.303 1.00 78.06 331 ASP B O 1
ATOM 6311 N N . CYS B 1 332 ? -32.322 106.694 -25.274 1.00 96.02 332 CYS B N 1
ATOM 6312 C CA . CYS B 1 332 ? -31.865 107.085 -26.600 1.00 102.02 332 CYS B CA 1
ATOM 6313 C C . CYS B 1 332 ? -31.815 108.597 -26.768 1.00 73.36 332 CYS B C 1
ATOM 6314 O O . CYS B 1 332 ? -30.981 109.099 -27.532 1.00 73.08 332 CYS B O 1
ATOM 6317 N N . VAL B 1 333 ? -32.673 109.335 -26.057 1.00 72.10 333 VAL B N 1
ATOM 6318 C CA . VAL B 1 333 ? -32.505 110.785 -25.984 1.00 70.22 333 VAL B CA 1
ATOM 6319 C C . VAL B 1 333 ? -31.089 111.113 -25.537 1.00 84.99 333 VAL B C 1
ATOM 6320 O O . VAL B 1 333 ? -30.394 111.932 -26.154 1.00 85.59 333 VAL B O 1
ATOM 6324 N N . MET B 1 334 ? -30.638 110.459 -24.460 1.00 79.60 334 MET B N 1
ATOM 6325 C CA . MET B 1 334 ? -29.283 110.696 -23.971 1.00 72.57 334 MET B CA 1
ATOM 6326 C C . MET B 1 334 ? -28.235 110.234 -24.976 1.00 72.02 334 MET B C 1
ATOM 6327 O O . MET B 1 334 ? -27.262 110.950 -25.241 1.00 69.69 334 MET B O 1
ATOM 6332 N N . VAL B 1 335 ? -28.405 109.028 -25.529 1.00 74.16 335 VAL B N 1
ATOM 6333 C CA . VAL B 1 335 ? -27.420 108.501 -26.473 1.00 73.67 335 VAL B CA 1
ATOM 6334 C C . VAL B 1 335 ? -27.257 109.439 -27.662 1.00 72.91 335 VAL B C 1
ATOM 6335 O O . VAL B 1 335 ? -26.169 109.539 -28.242 1.00 73.28 335 VAL B O 1
ATOM 6339 N N . LEU B 1 336 ? -28.316 110.160 -28.029 1.00 72.09 336 LEU B N 1
ATOM 6340 C CA . LEU B 1 336 ? -28.220 111.070 -29.164 1.00 79.35 336 LEU B CA 1
ATOM 6341 C C . LEU B 1 336 ? -27.633 112.423 -28.769 1.00 80.20 336 LEU B C 1
ATOM 6342 O O . LEU B 1 336 ? -26.705 112.912 -29.425 1.00 83.65 336 LEU B O 1
ATOM 6347 N N . LEU B 1 337 ? -28.168 113.053 -27.715 1.00 73.93 337 LEU B N 1
ATOM 6348 C CA . LEU B 1 337 ? -27.601 114.321 -27.256 1.00 68.67 337 LEU B CA 1
ATOM 6349 C C . LEU B 1 337 ? -26.104 114.203 -27.015 1.00 66.94 337 LEU B C 1
ATOM 6350 O O . LEU B 1 337 ? -25.337 115.119 -27.335 1.00 66.25 337 LEU B O 1
ATOM 6355 N N . THR B 1 338 ? -25.671 113.069 -26.462 1.00 67.96 338 THR B N 1
ATOM 6356 C CA . THR B 1 338 ? -24.251 112.842 -26.229 1.00 68.35 338 THR B CA 1
ATOM 6357 C C . THR B 1 338 ? -23.475 112.838 -27.541 1.00 69.28 338 THR B C 1
ATOM 6358 O O . THR B 1 338 ? -22.425 113.480 -27.661 1.00 68.87 338 THR B O 1
ATOM 6362 N N . TYR B 1 339 ? -23.976 112.115 -28.536 1.00 70.64 339 TYR B N 1
ATOM 6363 C CA . TYR B 1 339 ? -23.255 111.938 -29.787 1.00 71.87 339 TYR B CA 1
ATOM 6364 C C . TYR B 1 339 ? -23.479 113.074 -30.768 1.00 71.17 339 TYR B C 1
ATOM 6365 O O . TYR B 1 339 ? -23.157 112.921 -31.949 1.00 72.34 339 TYR B O 1
ATOM 6374 N N . GLY B 1 340 ? -24.033 114.196 -30.314 1.00 69.45 340 GLY B N 1
ATOM 6375 C CA . GLY B 1 340 ? -24.086 115.403 -31.112 1.00 68.73 340 GLY B CA 1
ATOM 6376 C C . GLY B 1 340 ? -25.462 115.813 -31.582 1.00 68.40 340 GLY B C 1
ATOM 6377 O O . GLY B 1 340 ? -25.570 116.784 -32.342 1.00 68.02 340 GLY B O 1
ATOM 6378 N N . ALA B 1 341 ? -26.516 115.110 -31.175 1.00 68.65 341 ALA B N 1
ATOM 6379 C CA . ALA B 1 341 ? -27.858 115.506 -31.577 1.00 76.26 341 ALA B CA 1
ATOM 6380 C C . ALA B 1 341 ? -28.157 116.916 -31.086 1.00 66.62 341 ALA B C 1
ATOM 6381 O O . ALA B 1 341 ? -27.761 117.305 -29.985 1.00 65.50 341 ALA B O 1
ATOM 6383 N N . ASN B 1 342 ? -28.871 117.681 -31.907 1.00 66.49 342 ASN B N 1
ATOM 6384 C CA . ASN B 1 342 ? -29.127 119.092 -31.641 1.00 65.06 342 ASN B CA 1
ATOM 6385 C C . ASN B 1 342 ? -30.592 119.275 -31.253 1.00 64.62 342 ASN B C 1
ATOM 6386 O O . ASN B 1 342 ? -31.483 119.181 -32.106 1.00 65.37 342 ASN B O 1
ATOM 6391 N N . ALA B 1 343 ? -30.838 119.525 -29.967 1.00 63.53 343 ALA B N 1
ATOM 6392 C CA . ALA B 1 343 ? -32.174 119.889 -29.516 1.00 63.04 343 ALA B CA 1
ATOM 6393 C C . ALA B 1 343 ? -32.546 121.269 -30.046 1.00 62.82 343 ALA B C 1
ATOM 6394 O O . ALA B 1 343 ? -31.687 122.128 -30.262 1.00 62.07 343 ALA B O 1
ATOM 6396 N N . GLY B 1 344 ? -33.845 121.488 -30.223 1.00 66.28 344 GLY B N 1
ATOM 6397 C CA . GLY B 1 344 ? -34.334 122.671 -30.899 1.00 68.66 344 GLY B CA 1
ATOM 6398 C C . GLY B 1 344 ? -34.646 122.472 -32.365 1.00 68.70 344 GLY B C 1
ATOM 6399 O O . GLY B 1 344 ? -34.945 123.452 -33.057 1.00 70.53 344 GLY B O 1
ATOM 6400 N N . THR B 1 345 ? -34.563 121.246 -32.859 1.00 67.03 345 THR B N 1
ATOM 6401 C CA . THR B 1 345 ? -34.929 120.922 -34.235 1.00 66.13 345 THR B CA 1
ATOM 6402 C C . THR B 1 345 ? -36.436 121.041 -34.446 1.00 69.68 345 THR B C 1
ATOM 6403 O O . THR B 1 345 ? -37.206 120.399 -33.720 1.00 70.53 345 THR B O 1
ATOM 6407 N N . PRO B 1 346 ? -36.900 121.856 -35.403 1.00 70.51 346 PRO B N 1
ATOM 6408 C CA . PRO B 1 346 ? -38.355 122.086 -35.534 1.00 68.79 346 PRO B CA 1
ATOM 6409 C C . PRO B 1 346 ? -39.182 120.841 -35.837 1.00 69.82 346 PRO B C 1
ATOM 6410 O O . PRO B 1 346 ? -40.185 120.595 -35.158 1.00 74.77 346 PRO B O 1
ATOM 6414 N N . GLY B 1 347 ? -38.799 120.045 -36.832 1.00 74.09 347 GLY B N 1
ATOM 6415 C CA . GLY B 1 347 ? -39.486 118.787 -37.080 1.00 78.55 347 GLY B CA 1
ATOM 6416 C C . GLY B 1 347 ? -40.797 118.859 -37.845 1.00 80.14 347 GLY B C 1
ATOM 6417 O O . GLY B 1 347 ? -40.933 119.654 -38.779 1.00 80.67 347 GLY B O 1
ATOM 6418 N N . GLU B 1 348 ? -41.763 118.014 -37.467 1.00 83.30 348 GLU B N 1
ATOM 6419 C CA . GLU B 1 348 ? -43.012 117.896 -38.220 1.00 85.30 348 GLU B CA 1
ATOM 6420 C C . GLU B 1 348 ? -43.848 119.168 -38.130 1.00 83.28 348 GLU B C 1
ATOM 6421 O O . GLU B 1 348 ? -44.070 119.855 -39.132 1.00 85.26 348 GLU B O 1
ATOM 6427 N N . HIS B 1 349 ? -44.320 119.500 -36.930 1.00 78.84 349 HIS B N 1
ATOM 6428 C CA . HIS B 1 349 ? -45.212 120.633 -36.725 1.00 75.44 349 HIS B CA 1
ATOM 6429 C C . HIS B 1 349 ? -44.486 121.841 -36.149 1.00 75.81 349 HIS B C 1
ATOM 6430 O O . HIS B 1 349 ? -45.106 122.686 -35.498 1.00 80.64 349 HIS B O 1
ATOM 6437 N N . GLY B 1 350 ? -43.181 121.941 -36.377 1.00 72.48 350 GLY B N 1
ATOM 6438 C CA . GLY B 1 350 ? -42.373 122.880 -35.632 1.00 68.45 350 GLY B CA 1
ATOM 6439 C C . GLY B 1 350 ? -42.248 122.546 -34.166 1.00 67.28 350 GLY B C 1
ATOM 6440 O O . GLY B 1 350 ? -41.734 123.363 -33.396 1.00 66.13 350 GLY B O 1
ATOM 6441 N N . ASN B 1 351 ? -42.670 121.350 -33.763 1.00 67.89 351 ASN B N 1
ATOM 6442 C CA . ASN B 1 351 ? -42.579 120.926 -32.370 1.00 80.14 351 ASN B CA 1
ATOM 6443 C C . ASN B 1 351 ? -41.147 120.485 -32.119 1.00 76.11 351 ASN B C 1
ATOM 6444 O O . ASN B 1 351 ? -40.763 119.347 -32.394 1.00 76.29 351 ASN B O 1
ATOM 6449 N N . THR B 1 352 ? -40.346 121.417 -31.605 1.00 75.70 352 THR B N 1
ATOM 6450 C CA . THR B 1 352 ? -39.005 121.101 -31.149 1.00 79.71 352 THR B CA 1
ATOM 6451 C C . THR B 1 352 ? -39.068 119.983 -30.110 1.00 64.88 352 THR B C 1
ATOM 6452 O O . THR B 1 352 ? -40.092 119.808 -29.442 1.00 64.97 352 THR B O 1
ATOM 6456 N N . PRO B 1 353 ? -37.989 119.203 -29.957 1.00 65.03 353 PRO B N 1
ATOM 6457 C CA . PRO B 1 353 ? -38.017 118.077 -29.011 1.00 65.37 353 PRO B CA 1
ATOM 6458 C C . PRO B 1 353 ? -38.467 118.478 -27.618 1.00 64.41 353 PRO B C 1
ATOM 6459 O O . PRO B 1 353 ? -38.840 117.629 -26.802 1.00 64.83 353 PRO B O 1
ATOM 6463 N N . LEU B 1 354 ? -38.429 119.781 -27.344 1.00 63.23 354 LEU B N 1
ATOM 6464 C CA . LEU B 1 354 ? -38.888 120.278 -26.057 1.00 62.61 354 LEU B CA 1
ATOM 6465 C C . LEU B 1 354 ? -40.406 120.186 -25.935 1.00 70.72 354 LEU B C 1
ATOM 6466 O O . LEU B 1 354 ? -40.922 119.717 -24.915 1.00 76.44 354 LEU B O 1
ATOM 6471 N N . HIS B 1 355 ? -41.141 120.631 -26.964 1.00 73.53 355 HIS B N 1
ATOM 6472 C CA . HIS B 1 355 ? -42.594 120.466 -26.958 1.00 69.68 355 HIS B CA 1
ATOM 6473 C C . HIS B 1 355 ? -42.981 119.008 -26.759 1.00 72.56 355 HIS B C 1
ATOM 6474 O O . HIS B 1 355 ? -43.927 118.700 -26.024 1.00 75.55 355 HIS B O 1
ATOM 6481 N N . LEU B 1 356 ? -42.251 118.096 -27.403 1.00 71.38 356 LEU B N 1
ATOM 6482 C CA . LEU B 1 356 ? -42.590 116.680 -27.354 1.00 71.88 356 LEU B CA 1
ATOM 6483 C C . LEU B 1 356 ? -42.304 116.049 -26.001 1.00 69.90 356 LEU B C 1
ATOM 6484 O O . LEU B 1 356 ? -42.825 114.966 -25.721 1.00 71.54 356 LEU B O 1
ATOM 6489 N N . ALA B 1 357 ? -41.513 116.700 -25.154 1.00 65.97 357 ALA B N 1
ATOM 6490 C CA . ALA B 1 357 ? -41.311 116.183 -23.811 1.00 65.84 357 ALA B CA 1
ATOM 6491 C C . ALA B 1 357 ? -42.363 116.717 -22.854 1.00 65.54 357 ALA B C 1
ATOM 6492 O O . ALA B 1 357 ? -42.823 115.987 -21.972 1.00 66.34 357 ALA B O 1
ATOM 6494 N N . ILE B 1 358 ? -42.748 117.984 -23.012 1.00 64.68 358 ILE B N 1
ATOM 6495 C CA . ILE B 1 358 ? -43.754 118.565 -22.131 1.00 64.49 358 ILE B CA 1
ATOM 6496 C C . ILE B 1 358 ? -45.109 117.911 -22.366 1.00 75.11 358 ILE B C 1
ATOM 6497 O O . ILE B 1 358 ? -45.944 117.857 -21.456 1.00 73.88 358 ILE B O 1
ATOM 6502 N N . SER B 1 359 ? -45.364 117.428 -23.586 1.00 75.65 359 SER B N 1
ATOM 6503 C CA . SER B 1 359 ? -46.586 116.668 -23.837 1.00 84.90 359 SER B CA 1
ATOM 6504 C C . SER B 1 359 ? -46.625 115.370 -23.035 1.00 93.63 359 SER B C 1
ATOM 6505 O O . SER B 1 359 ? -47.693 114.759 -22.912 1.00 105.34 359 SER B O 1
ATOM 6508 N N . LYS B 1 360 ? -45.485 114.937 -22.502 1.00 87.66 360 LYS B N 1
ATOM 6509 C CA . LYS B 1 360 ? -45.408 113.860 -21.530 1.00 91.70 360 LYS B CA 1
ATOM 6510 C C . LYS B 1 360 ? -45.442 114.450 -20.120 1.00 86.65 360 LYS B C 1
ATOM 6511 O O . LYS B 1 360 ? -45.774 115.621 -19.915 1.00 82.72 360 LYS B O 1
ATOM 6517 N N . ASP B 1 361 ? -45.104 113.635 -19.127 1.00 79.80 361 ASP B N 1
ATOM 6518 C CA . ASP B 1 361 ? -44.825 114.097 -17.774 1.00 80.57 361 ASP B CA 1
ATOM 6519 C C . ASP B 1 361 ? -43.429 113.661 -17.353 1.00 81.17 361 ASP B C 1
ATOM 6520 O O . ASP B 1 361 ? -43.212 113.188 -16.235 1.00 86.26 361 ASP B O 1
ATOM 6525 N N . ASN B 1 362 ? -42.464 113.815 -18.252 1.00 78.37 362 ASN B N 1
ATOM 6526 C CA . ASN B 1 362 ? -41.100 113.346 -18.034 1.00 73.51 362 ASN B CA 1
ATOM 6527 C C . ASN B 1 362 ? -40.192 114.543 -17.766 1.00 68.83 362 ASN B C 1
ATOM 6528 O O . ASN B 1 362 ? -39.594 115.102 -18.686 1.00 67.77 362 ASN B O 1
ATOM 6533 N N . MET B 1 363 ? -40.071 114.916 -16.489 1.00 67.62 363 MET B N 1
ATOM 6534 C CA . MET B 1 363 ? -39.212 116.038 -16.130 1.00 63.55 363 MET B CA 1
ATOM 6535 C C . MET B 1 363 ? -37.744 115.718 -16.359 1.00 66.59 363 MET B C 1
ATOM 6536 O O . MET B 1 363 ? -36.962 116.621 -16.682 1.00 65.40 363 MET B O 1
ATOM 6541 N N . GLU B 1 364 ? -37.349 114.454 -16.176 1.00 64.44 364 GLU B N 1
ATOM 6542 C CA . GLU B 1 364 ? -35.985 114.041 -16.495 1.00 73.59 364 GLU B CA 1
ATOM 6543 C C . GLU B 1 364 ? -35.608 114.444 -17.915 1.00 83.24 364 GLU B C 1
ATOM 6544 O O . GLU B 1 364 ? -34.554 115.043 -18.147 1.00 86.43 364 GLU B O 1
ATOM 6550 N N . MET B 1 365 ? -36.487 114.159 -18.876 1.00 64.79 365 MET B N 1
ATOM 6551 C CA . MET B 1 365 ? -36.184 114.453 -20.274 1.00 64.68 365 MET B CA 1
ATOM 6552 C C . MET B 1 365 ? -36.216 115.951 -20.555 1.00 63.79 365 MET B C 1
ATOM 6553 O O . MET B 1 365 ? -35.402 116.462 -21.338 1.00 62.75 365 MET B O 1
ATOM 6558 N N . ILE B 1 366 ? -37.151 116.670 -19.932 1.00 64.30 366 ILE B N 1
ATOM 6559 C CA . ILE B 1 366 ? -37.240 118.113 -20.134 1.00 61.47 366 ILE B CA 1
ATOM 6560 C C . ILE B 1 366 ? -35.962 118.792 -19.659 1.00 60.39 366 ILE B C 1
ATOM 6561 O O . ILE B 1 366 ? -35.374 119.621 -20.366 1.00 72.76 366 ILE B O 1
ATOM 6566 N N . LYS B 1 367 ? -35.511 118.448 -18.451 1.00 60.31 367 LYS B N 1
ATOM 6567 C CA . LYS B 1 367 ? -34.250 118.986 -17.952 1.00 59.42 367 LYS B CA 1
ATOM 6568 C C . LYS B 1 367 ? -33.072 118.530 -18.807 1.00 59.71 367 LYS B C 1
ATOM 6569 O O . LYS B 1 367 ? -32.136 119.303 -19.041 1.00 61.79 367 LYS B O 1
ATOM 6575 N N . ALA B 1 368 ? -33.088 117.271 -19.262 1.00 61.88 368 ALA B N 1
ATOM 6576 C CA . ALA B 1 368 ? -32.011 116.773 -20.113 1.00 61.45 368 ALA B CA 1
ATOM 6577 C C . ALA B 1 368 ? -31.876 117.608 -21.378 1.00 61.01 368 ALA B C 1
ATOM 6578 O O . ALA B 1 368 ? -30.759 117.897 -21.825 1.00 60.77 368 ALA B O 1
ATOM 6580 N N . LEU B 1 369 ? -33.005 118.016 -21.961 1.00 61.01 369 LEU B N 1
ATOM 6581 C CA . LEU B 1 369 ? -32.947 118.800 -23.190 1.00 60.76 369 LEU B CA 1
ATOM 6582 C C . LEU B 1 369 ? -32.593 120.254 -22.901 1.00 59.40 369 LEU B C 1
ATOM 6583 O O . LEU B 1 369 ? -31.865 120.883 -23.678 1.00 59.12 369 LEU B O 1
ATOM 6588 N N . ILE B 1 370 ? -33.107 120.808 -21.800 1.00 58.67 370 ILE B N 1
ATOM 6589 C CA . ILE B 1 370 ? -32.787 122.188 -21.452 1.00 57.50 370 ILE B CA 1
ATOM 6590 C C . ILE B 1 370 ? -31.304 122.336 -21.152 1.00 66.47 370 ILE B C 1
ATOM 6591 O O . ILE B 1 370 ? -30.694 123.362 -21.483 1.00 74.36 370 ILE B O 1
ATOM 6596 N N . VAL B 1 371 ? -30.693 121.314 -20.549 1.00 57.71 371 VAL B N 1
ATOM 6597 C CA . VAL B 1 371 ? -29.257 121.357 -20.289 1.00 57.28 371 VAL B CA 1
ATOM 6598 C C . VAL B 1 371 ? -28.492 121.417 -21.606 1.00 57.63 371 VAL B C 1
ATOM 6599 O O . VAL B 1 371 ? -27.592 122.246 -21.789 1.00 57.07 371 VAL B O 1
ATOM 6603 N N . PHE B 1 372 ? -28.849 120.549 -22.548 1.00 58.66 372 PHE B N 1
ATOM 6604 C CA . PHE B 1 372 ? -28.143 120.445 -23.817 1.00 59.27 372 PHE B CA 1
ATOM 6605 C C . PHE B 1 372 ? -28.559 121.504 -24.836 1.00 75.14 372 PHE B C 1
ATOM 6606 O O . PHE B 1 372 ? -28.251 121.346 -26.021 1.00 73.44 372 PHE B O 1
ATOM 6614 N N . GLY B 1 373 ? -29.247 122.568 -24.424 1.00 71.97 373 GLY B N 1
ATOM 6615 C CA . GLY B 1 373 ? -29.342 123.772 -25.228 1.00 68.75 373 GLY B CA 1
ATOM 6616 C C . GLY B 1 373 ? -30.691 124.140 -25.818 1.00 66.84 373 GLY B C 1
ATOM 6617 O O . GLY B 1 373 ? -30.755 125.097 -26.598 1.00 71.92 373 GLY B O 1
ATOM 6618 N N . ALA B 1 374 ? -31.766 123.434 -25.479 1.00 62.36 374 ALA B N 1
ATOM 6619 C CA . ALA B 1 374 ? -33.071 123.770 -26.036 1.00 61.53 374 ALA B CA 1
ATOM 6620 C C . ALA B 1 374 ? -33.592 125.092 -25.477 1.00 60.17 374 ALA B C 1
ATOM 6621 O O . ALA B 1 374 ? -33.520 125.346 -24.271 1.00 59.73 374 ALA B O 1
ATOM 6623 N N . GLU B 1 375 ? -34.123 125.935 -26.363 1.00 58.08 375 GLU B N 1
ATOM 6624 C CA . GLU B 1 375 ? -34.750 127.182 -25.950 1.00 59.37 375 GLU B CA 1
ATOM 6625 C C . GLU B 1 375 ? -36.150 126.884 -25.409 1.00 60.45 375 GLU B C 1
ATOM 6626 O O . GLU B 1 375 ? -36.707 125.810 -25.640 1.00 63.13 375 GLU B O 1
ATOM 6632 N N . VAL B 1 376 ? -36.740 127.854 -24.709 1.00 56.74 376 VAL B N 1
ATOM 6633 C CA . VAL B 1 376 ? -38.056 127.654 -24.112 1.00 57.04 376 VAL B CA 1
ATOM 6634 C C . VAL B 1 376 ? -39.103 128.644 -24.597 1.00 64.85 376 VAL B C 1
ATOM 6635 O O . VAL B 1 376 ? -40.256 128.558 -24.168 1.00 68.60 376 VAL B O 1
ATOM 6639 N N . ASP B 1 377 ? -38.740 129.616 -25.430 1.00 63.49 377 ASP B N 1
ATOM 6640 C CA . ASP B 1 377 ? -39.729 130.480 -26.063 1.00 64.18 377 ASP B CA 1
ATOM 6641 C C . ASP B 1 377 ? -39.962 130.178 -27.537 1.00 69.30 377 ASP B C 1
ATOM 6642 O O . ASP B 1 377 ? -40.872 130.766 -28.132 1.00 69.09 377 ASP B O 1
ATOM 6647 N N . THR B 1 378 ? -39.148 129.313 -28.146 1.00 70.19 378 THR B N 1
ATOM 6648 C CA . THR B 1 378 ? -39.225 128.981 -29.565 1.00 65.53 378 THR B CA 1
ATOM 6649 C C . THR B 1 378 ? -40.581 128.363 -29.897 1.00 66.24 378 THR B C 1
ATOM 6650 O O . THR B 1 378 ? -40.862 127.229 -29.490 1.00 68.05 378 THR B O 1
ATOM 6654 N N . PRO B 1 379 ? -41.431 129.053 -30.653 1.00 66.08 379 PRO B N 1
ATOM 6655 C CA . PRO B 1 379 ? -42.764 128.527 -30.958 1.00 62.55 379 PRO B CA 1
ATOM 6656 C C . PRO B 1 379 ? -42.784 127.613 -32.172 1.00 63.69 379 PRO B C 1
ATOM 6657 O O . PRO B 1 379 ? -41.990 127.740 -33.105 1.00 63.94 379 PRO B O 1
ATOM 6661 N N . ASN B 1 380 ? -43.732 126.680 -32.140 1.00 64.50 380 ASN B N 1
ATOM 6662 C CA . ASN B 1 380 ? -43.923 125.727 -33.225 1.00 65.77 380 ASN B CA 1
ATOM 6663 C C . ASN B 1 380 ? -44.645 126.399 -34.392 1.00 67.30 380 ASN B C 1
ATOM 6664 O O . ASN B 1 380 ? -44.809 127.622 -34.433 1.00 71.72 380 ASN B O 1
ATOM 6669 N N . ASP B 1 381 ? -45.075 125.597 -35.372 1.00 68.11 381 ASP B N 1
ATOM 6670 C CA . ASP B 1 381 ? -45.784 126.152 -36.519 1.00 69.25 381 ASP B CA 1
ATOM 6671 C C . ASP B 1 381 ? -47.090 126.814 -36.097 1.00 69.43 381 ASP B C 1
ATOM 6672 O O . ASP B 1 381 ? -47.567 127.732 -36.776 1.00 70.01 381 ASP B O 1
ATOM 6677 N N . PHE B 1 382 ? -47.671 126.382 -34.975 1.00 69.05 382 PHE B N 1
ATOM 6678 C CA . PHE B 1 382 ? -48.939 126.925 -34.507 1.00 69.35 382 PHE B CA 1
ATOM 6679 C C . PHE B 1 382 ? -48.755 128.111 -33.575 1.00 68.16 382 PHE B C 1
ATOM 6680 O O . PHE B 1 382 ? -49.750 128.745 -33.203 1.00 68.45 382 PHE B O 1
ATOM 6688 N N . GLY B 1 383 ? -47.515 128.433 -33.207 1.00 74.33 383 GLY B N 1
ATOM 6689 C CA . GLY B 1 383 ? -47.225 129.508 -32.284 1.00 70.29 383 GLY B CA 1
ATOM 6690 C C . GLY B 1 383 ? -47.114 129.100 -30.830 1.00 64.90 383 GLY B C 1
ATOM 6691 O O . GLY B 1 383 ? -46.907 129.968 -29.976 1.00 64.04 383 GLY B O 1
ATOM 6692 N N . GLU B 1 384 ? -47.216 127.811 -30.520 1.00 88.67 384 GLU B N 1
ATOM 6693 C CA . GLU B 1 384 ? -47.268 127.339 -29.139 1.00 83.41 384 GLU B CA 1
ATOM 6694 C C . GLU B 1 384 ? -45.852 127.307 -28.580 1.00 92.77 384 GLU B C 1
ATOM 6695 O O . GLU B 1 384 ? -45.063 126.418 -28.904 1.00 97.10 384 GLU B O 1
ATOM 6701 N N . THR B 1 385 ? -45.529 128.283 -27.736 1.00 90.86 385 THR B N 1
ATOM 6702 C CA . THR B 1 385 ? -44.247 128.281 -27.041 1.00 88.12 385 THR B CA 1
ATOM 6703 C C . THR B 1 385 ? -44.202 127.135 -26.030 1.00 80.11 385 THR B C 1
ATOM 6704 O O . THR B 1 385 ? -45.228 126.784 -25.443 1.00 82.19 385 THR B O 1
ATOM 6708 N N . PRO B 1 386 ? -43.036 126.518 -25.816 1.00 86.54 386 PRO B N 1
ATOM 6709 C CA . PRO B 1 386 ? -42.987 125.387 -24.879 1.00 60.65 386 PRO B CA 1
ATOM 6710 C C . PRO B 1 386 ? -43.233 125.783 -23.431 1.00 60.06 386 PRO B C 1
ATOM 6711 O O . PRO B 1 386 ? -43.737 124.957 -22.661 1.00 60.50 386 PRO B O 1
ATOM 6715 N N . ALA B 1 387 ? -42.862 126.997 -23.016 1.00 59.19 387 ALA B N 1
ATOM 6716 C CA . ALA B 1 387 ? -43.216 127.432 -21.667 1.00 65.49 387 ALA B CA 1
ATOM 6717 C C . ALA B 1 387 ? -44.727 127.535 -21.496 1.00 66.76 387 ALA B C 1
ATOM 6718 O O . ALA B 1 387 ? -45.255 127.298 -20.400 1.00 65.98 387 ALA B O 1
ATOM 6720 N N . PHE B 1 388 ? -45.432 127.878 -22.573 1.00 60.30 388 PHE B N 1
ATOM 6721 C CA . PHE B 1 388 ? -46.890 127.846 -22.577 1.00 62.56 388 PHE B CA 1
ATOM 6722 C C . PHE B 1 388 ? -47.391 126.421 -22.351 1.00 65.50 388 PHE B C 1
ATOM 6723 O O . PHE B 1 388 ? -48.295 126.183 -21.537 1.00 70.58 388 PHE B O 1
ATOM 6731 N N . MET B 1 389 ? -46.804 125.459 -23.074 1.00 64.12 389 MET B N 1
ATOM 6732 C CA . MET B 1 389 ? -47.054 124.038 -22.832 1.00 64.07 389 MET B CA 1
ATOM 6733 C C . MET B 1 389 ? -46.893 123.686 -21.358 1.00 62.96 389 MET B C 1
ATOM 6734 O O . MET B 1 389 ? -47.761 123.041 -20.752 1.00 63.68 389 MET B O 1
ATOM 6739 N N . ALA B 1 390 ? -45.775 124.114 -20.769 1.00 62.36 390 ALA B N 1
ATOM 6740 C CA . ALA B 1 390 ? -45.487 123.821 -19.371 1.00 61.41 390 ALA B CA 1
ATOM 6741 C C . ALA B 1 390 ? -46.587 124.353 -18.468 1.00 61.76 390 ALA B C 1
ATOM 6742 O O . ALA B 1 390 ? -47.216 123.596 -17.720 1.00 62.54 390 ALA B O 1
ATOM 6744 N N . SER B 1 391 ? -46.837 125.664 -18.526 1.00 61.30 391 SER B N 1
ATOM 6745 C CA . SER B 1 391 ? -47.861 126.249 -17.669 1.00 79.07 391 SER B CA 1
ATOM 6746 C C . SER B 1 391 ? -49.232 125.619 -17.897 1.00 78.58 391 SER B C 1
ATOM 6747 O O . SER B 1 391 ? -50.086 125.685 -17.005 1.00 68.10 391 SER B O 1
ATOM 6750 N N . LYS B 1 392 ? -49.468 125.011 -19.066 1.00 94.43 392 LYS B N 1
ATOM 6751 C CA . LYS B 1 392 ? -50.706 124.253 -19.250 1.00 97.18 392 LYS B CA 1
ATOM 6752 C C . LYS B 1 392 ? -50.673 122.927 -18.494 1.00 98.97 392 LYS B C 1
ATOM 6753 O O . LYS B 1 392 ? -51.653 122.560 -17.831 1.00 102.42 392 LYS B O 1
ATOM 6759 N N . ILE B 1 393 ? -49.562 122.189 -18.584 1.00 95.14 393 ILE B N 1
ATOM 6760 C CA . ILE B 1 393 ? -49.538 120.821 -18.059 1.00 85.82 393 ILE B CA 1
ATOM 6761 C C . ILE B 1 393 ? -49.544 120.824 -16.534 1.00 79.56 393 ILE B C 1
ATOM 6762 O O . ILE B 1 393 ? -50.470 120.309 -15.896 1.00 79.45 393 ILE B O 1
ATOM 6767 N N . SER B 1 394 ? -48.501 121.378 -15.928 1.00 77.57 394 SER B N 1
ATOM 6768 C CA . SER B 1 394 ? -48.337 121.325 -14.484 1.00 64.74 394 SER B CA 1
ATOM 6769 C C . SER B 1 394 ? -47.824 122.669 -13.994 1.00 63.52 394 SER B C 1
ATOM 6770 O O . SER B 1 394 ? -47.495 123.559 -14.781 1.00 62.71 394 SER B O 1
ATOM 6773 N N . LYS B 1 395 ? -47.760 122.810 -12.671 1.00 63.52 395 LYS B N 1
ATOM 6774 C CA . LYS B 1 395 ? -47.039 123.919 -12.063 1.00 62.40 395 LYS B CA 1
ATOM 6775 C C . LYS B 1 395 ? -45.613 123.538 -11.706 1.00 61.61 395 LYS B C 1
ATOM 6776 O O . LYS B 1 395 ? -44.796 124.427 -11.446 1.00 60.58 395 LYS B O 1
ATOM 6782 N N . GLN B 1 396 ? -45.310 122.238 -11.693 1.00 62.66 396 GLN B N 1
ATOM 6783 C CA . GLN B 1 396 ? -43.930 121.768 -11.716 1.00 61.57 396 GLN B CA 1
ATOM 6784 C C . GLN B 1 396 ? -43.148 122.434 -12.838 1.00 104.04 396 GLN B C 1
ATOM 6785 O O . GLN B 1 396 ? -42.131 123.101 -12.608 1.00 91.69 396 GLN B O 1
ATOM 679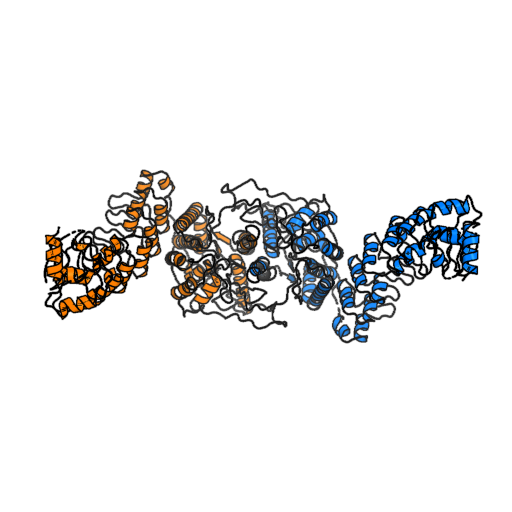1 N N . LEU B 1 397 ? -43.623 122.264 -14.071 1.00 60.83 397 LEU B N 1
ATOM 6792 C CA . LEU B 1 397 ? -42.849 122.707 -15.222 1.00 60.05 397 LEU B CA 1
ATOM 6793 C C . LEU B 1 397 ? -42.807 124.226 -15.342 1.00 59.13 397 LEU B C 1
ATOM 6794 O O . LEU B 1 397 ? -41.806 124.777 -15.815 1.00 58.27 397 LEU B O 1
ATOM 6799 N N . GLN B 1 398 ? -43.876 124.922 -14.948 1.00 59.42 398 GLN B N 1
ATOM 6800 C CA . GLN B 1 398 ? -43.829 126.380 -15.004 1.00 58.69 398 GLN B CA 1
ATOM 6801 C C . GLN B 1 398 ? -42.792 126.920 -14.026 1.00 74.20 398 GLN B C 1
ATOM 6802 O O . GLN B 1 398 ? -42.070 127.874 -14.343 1.00 56.97 398 GLN B O 1
ATOM 6808 N N . ASP B 1 399 ? -42.697 126.317 -12.834 1.00 70.37 399 ASP B N 1
ATOM 6809 C CA . ASP B 1 399 ? -41.615 126.670 -11.923 1.00 74.93 399 ASP B CA 1
ATOM 6810 C C . ASP B 1 399 ? -40.271 126.200 -12.459 1.00 78.47 399 ASP B C 1
ATOM 6811 O O . ASP B 1 399 ? -39.229 126.711 -12.033 1.00 82.21 399 ASP B O 1
ATOM 6816 N N . LEU B 1 400 ? -40.285 125.236 -13.382 1.00 92.40 400 LEU B N 1
ATOM 6817 C CA . LEU B 1 400 ? -39.070 124.607 -13.884 1.00 56.91 400 LEU B CA 1
ATOM 6818 C C . LEU B 1 400 ? -38.355 125.471 -14.915 1.00 56.12 400 LEU B C 1
ATOM 6819 O O . LEU B 1 400 ? -37.136 125.349 -15.076 1.00 56.02 400 LEU B O 1
ATOM 6824 N N . MET B 1 401 ? -39.080 126.316 -15.640 1.00 56.06 401 MET B N 1
ATOM 6825 C CA . MET B 1 401 ? -38.487 126.872 -16.848 1.00 55.64 401 MET B CA 1
ATOM 6826 C C . MET B 1 401 ? -38.179 128.368 -16.897 1.00 61.72 401 MET B C 1
ATOM 6827 O O . MET B 1 401 ? -38.387 128.970 -17.957 1.00 62.60 401 MET B O 1
ATOM 6832 N N . PRO B 1 402 ? -37.670 129.027 -15.839 1.00 60.45 402 PRO B N 1
ATOM 6833 C CA . PRO B 1 402 ? -37.175 130.393 -16.048 1.00 53.67 402 PRO B CA 1
ATOM 6834 C C . PRO B 1 402 ? -35.705 130.468 -16.445 1.00 56.34 402 PRO B C 1
ATOM 6835 O O . PRO B 1 402 ? -35.028 131.437 -16.083 1.00 53.77 402 PRO B O 1
ATOM 6839 N N . ILE B 1 403 ? -35.220 129.533 -17.263 1.00 58.05 403 ILE B N 1
ATOM 6840 C CA . ILE B 1 403 ? -33.818 129.539 -17.669 1.00 57.63 403 ILE B CA 1
ATOM 6841 C C . ILE B 1 403 ? -33.663 130.383 -18.929 1.00 57.88 403 ILE B C 1
ATOM 6842 O O . ILE B 1 403 ? -34.520 130.359 -19.822 1.00 55.35 403 ILE B O 1
ATOM 6847 N N . SER B 1 404 ? -32.571 131.145 -18.991 1.00 60.87 404 SER B N 1
ATOM 6848 C CA . SER B 1 404 ? -32.306 132.089 -20.082 1.00 60.21 404 SER B CA 1
ATOM 6849 C C . SER B 1 404 ? -32.318 131.476 -21.488 1.00 53.02 404 SER B C 1
ATOM 6850 O O . SER B 1 404 ? -32.539 130.279 -21.670 1.00 53.47 404 SER B O 1
ATOM 6853 N N . PRO B 1 409 ? -29.070 146.016 -21.275 1.00 94.43 409 PRO B N 1
ATOM 6854 C CA . PRO B 1 409 ? -28.004 145.020 -21.267 1.00 96.70 409 PRO B CA 1
ATOM 6855 C C . PRO B 1 409 ? -26.847 145.434 -22.177 1.00 104.19 409 PRO B C 1
ATOM 6856 O O . PRO B 1 409 ? -26.883 145.204 -23.386 1.00 106.97 409 PRO B O 1
ATOM 6858 N N . ALA B 1 410 ? -25.826 146.051 -21.586 1.00 104.01 410 ALA B N 1
ATOM 6859 C CA . ALA B 1 410 ? -24.625 146.453 -22.316 1.00 102.01 410 ALA B CA 1
ATOM 6860 C C . ALA B 1 410 ? -23.722 145.230 -22.412 1.00 105.43 410 ALA B C 1
ATOM 6861 O O . ALA B 1 410 ? -23.036 144.867 -21.454 1.00 107.56 410 ALA B O 1
ATOM 6863 N N . PHE B 1 411 ? -23.716 144.595 -23.581 1.00 105.29 411 PHE B N 1
ATOM 6864 C CA . PHE B 1 411 ? -22.980 143.360 -23.828 1.00 104.45 411 PHE B CA 1
ATOM 6865 C C . PHE B 1 411 ? -22.079 143.521 -25.043 1.00 108.31 411 PHE B C 1
ATOM 6866 O O . PHE B 1 411 ? -22.080 142.711 -25.973 1.00 111.81 411 PHE B O 1
ATOM 6868 N N . ILE B 1 412 ? -21.306 144.607 -25.053 1.00 107.85 412 ILE B N 1
ATOM 6869 C CA . ILE B 1 412 ? -20.363 144.889 -26.126 1.00 108.72 412 ILE B CA 1
ATOM 6870 C C . ILE B 1 412 ? -18.986 144.267 -25.904 1.00 116.80 412 ILE B C 1
ATOM 6871 O O . ILE B 1 412 ? -18.144 144.352 -26.805 1.00 121.39 412 ILE B O 1
ATOM 6873 N N . LEU B 1 413 ? -18.735 143.655 -24.739 1.00 115.58 413 LEU B N 1
ATOM 6874 C CA . LEU B 1 413 ? -17.467 142.978 -24.435 1.00 108.68 413 LEU B CA 1
ATOM 6875 C C . LEU B 1 413 ? -16.278 143.934 -24.593 1.00 110.57 413 LEU B C 1
ATOM 6876 O O . LEU B 1 413 ? -15.438 143.796 -25.485 1.00 114.06 413 LEU B O 1
ATOM 6878 N N . SER B 1 414 ? -16.231 144.902 -23.674 1.00 110.37 414 SER B N 1
ATOM 6879 C CA . SER B 1 414 ? -15.520 146.165 -23.857 1.00 108.19 414 SER B CA 1
ATOM 6880 C C . SER B 1 414 ? -14.099 146.069 -24.411 1.00 110.81 414 SER B C 1
ATOM 6881 O O . SER B 1 414 ? -13.855 146.509 -25.538 1.00 110.63 414 SER B O 1
ATOM 6883 N N . SER B 1 415 ? -13.157 145.488 -23.671 1.00 111.43 415 SER B N 1
ATOM 6884 C CA . SER B 1 415 ? -11.743 145.685 -23.996 1.00 115.18 415 SER B CA 1
ATOM 6885 C C . SER B 1 415 ? -10.906 144.416 -23.822 1.00 119.87 415 SER B C 1
ATOM 6886 O O . SER B 1 415 ? -9.842 144.434 -23.202 1.00 119.28 415 SER B O 1
ATOM 6888 N N . MET B 1 416 ? -11.359 143.287 -24.369 1.00 121.80 416 MET B N 1
ATOM 6889 C CA . MET B 1 416 ? -10.643 142.038 -24.135 1.00 121.25 416 MET B CA 1
ATOM 6890 C C . MET B 1 416 ? -10.531 141.209 -25.409 1.00 122.96 416 MET B C 1
ATOM 6891 O O . MET B 1 416 ? -11.489 141.087 -26.177 1.00 127.63 416 MET B O 1
ATOM 6893 N N . ARG B 1 417 ? -9.344 140.647 -25.609 1.00 118.26 417 ARG B N 1
ATOM 6894 C CA . ARG B 1 417 ? -9.015 139.659 -26.641 1.00 110.05 417 ARG B CA 1
ATOM 6895 C C . ARG B 1 417 ? -7.921 138.767 -26.053 1.00 111.02 417 ARG B C 1
ATOM 6896 O O . ARG B 1 417 ? -7.758 138.698 -24.830 1.00 112.54 417 ARG B O 1
ATOM 6904 N N . ASP B 1 418 ? -7.196 138.050 -26.909 1.00 110.27 418 ASP B N 1
ATOM 6905 C CA . ASP B 1 418 ? -5.995 137.322 -26.489 1.00 109.94 418 ASP B CA 1
ATOM 6906 C C . ASP B 1 418 ? -4.796 138.126 -26.990 1.00 114.35 418 ASP B C 1
ATOM 6907 O O . ASP B 1 418 ? -4.303 137.914 -28.099 1.00 123.63 418 ASP B O 1
ATOM 6912 N N . GLU B 1 419 ? -4.310 139.047 -26.154 1.00 103.46 419 GLU B N 1
ATOM 6913 C CA . GLU B 1 419 ? -3.224 139.953 -26.534 1.00 92.73 419 GLU B CA 1
ATOM 6914 C C . GLU B 1 419 ? -2.249 140.077 -25.366 1.00 82.21 419 GLU B C 1
ATOM 6915 O O . GLU B 1 419 ? -2.383 139.396 -24.345 1.00 83.73 419 GLU B O 1
ATOM 6921 N N . LYS B 1 420 ? -1.256 140.964 -25.525 1.00 76.48 420 LYS B N 1
ATOM 6922 C CA . LYS B 1 420 ? -0.210 141.192 -24.527 1.00 67.71 420 LYS B CA 1
ATOM 6923 C C . LYS B 1 420 ? -0.442 142.535 -23.836 1.00 66.59 420 LYS B C 1
ATOM 6924 O O . LYS B 1 420 ? -0.019 143.576 -24.346 1.00 63.57 420 LYS B O 1
ATOM 6930 N N . ARG B 1 421 ? -1.053 142.504 -22.655 1.00 62.61 421 ARG B N 1
ATOM 6931 C CA . ARG B 1 421 ? -1.289 143.700 -21.832 1.00 54.41 421 ARG B CA 1
ATOM 6932 C C . ARG B 1 421 ? -1.225 143.294 -20.357 1.00 46.17 421 ARG B C 1
ATOM 6933 O O . ARG B 1 421 ? -0.700 142.227 -20.024 1.00 45.91 421 ARG B O 1
ATOM 6941 N N . ILE B 1 422 ? -1.766 144.138 -19.471 1.00 43.89 422 ILE B N 1
ATOM 6942 C CA . ILE B 1 422 ? -1.309 144.260 -18.081 1.00 51.15 422 ILE B CA 1
ATOM 6943 C C . ILE B 1 422 ? -1.465 143.002 -17.225 1.00 56.13 422 ILE B C 1
ATOM 6944 O O . ILE B 1 422 ? -0.472 142.447 -16.738 1.00 57.61 422 ILE B O 1
ATOM 6949 N N . HIS B 1 423 ? -2.704 142.577 -16.986 1.00 52.65 423 HIS B N 1
ATOM 6950 C CA . HIS B 1 423 ? -3.003 141.663 -15.896 1.00 37.10 423 HIS B CA 1
ATOM 6951 C C . HIS B 1 423 ? -2.970 140.213 -16.366 1.00 29.31 423 HIS B C 1
ATOM 6952 O O . HIS B 1 423 ? -2.529 139.896 -17.474 1.00 38.14 423 HIS B O 1
ATOM 6959 N N . ASP B 1 424 ? -3.468 139.319 -15.517 1.00 23.29 424 ASP B N 1
ATOM 6960 C CA . ASP B 1 424 ? -3.297 137.888 -15.705 1.00 25.01 424 ASP B CA 1
ATOM 6961 C C . ASP B 1 424 ? -4.530 137.206 -15.140 1.00 20.07 424 ASP B C 1
ATOM 6962 O O . ASP B 1 424 ? -4.902 137.462 -13.996 1.00 22.81 424 ASP B O 1
ATOM 6967 N N . HIS B 1 425 ? -5.154 136.334 -15.911 1.00 20.39 425 HIS B N 1
ATOM 6968 C CA . HIS B 1 425 ? -6.305 135.597 -15.421 1.00 20.35 425 HIS B CA 1
ATOM 6969 C C . HIS B 1 425 ? -5.928 134.139 -15.236 1.00 20.48 425 HIS B C 1
ATOM 6970 O O . HIS B 1 425 ? -5.210 133.566 -16.059 1.00 20.79 425 HIS B O 1
ATOM 6977 N N . LEU B 1 426 ? -6.406 133.548 -14.150 1.00 20.30 426 LEU B N 1
ATOM 6978 C CA . LEU B 1 426 ? -6.121 132.161 -13.828 1.00 20.47 426 LEU B CA 1
ATOM 6979 C C . LEU B 1 426 ? -7.425 131.381 -13.779 1.00 20.66 426 LEU B C 1
ATOM 6980 O O . LEU B 1 426 ? -8.467 131.918 -13.393 1.00 20.52 426 LEU B O 1
ATOM 6985 N N . LEU B 1 427 ? -7.364 130.126 -14.206 1.00 21.03 427 LEU B N 1
ATOM 6986 C CA . LEU B 1 427 ? -8.471 129.191 -14.090 1.00 21.29 427 LEU B CA 1
ATOM 6987 C C . LEU B 1 427 ? -7.978 127.961 -13.347 1.00 21.44 427 LEU B C 1
ATOM 6988 O O . LEU B 1 427 ? -6.879 127.470 -13.614 1.00 21.60 427 LEU B O 1
ATOM 6993 N N . CYS B 1 428 ? -8.788 127.463 -12.416 1.00 21.45 428 CYS B N 1
ATOM 6994 C CA . CYS B 1 428 ? -8.391 126.337 -11.575 1.00 21.65 428 CYS B CA 1
ATOM 6995 C C . CYS B 1 428 ? -9.498 125.288 -11.558 1.00 22.06 428 CYS B C 1
ATOM 6996 O O . CYS B 1 428 ? -10.488 125.417 -10.833 1.00 21.99 428 CYS B O 1
ATOM 6999 N N . LEU B 1 429 ? -9.306 124.247 -12.361 1.00 22.54 429 LEU B N 1
ATOM 7000 C CA . LEU B 1 429 ? -10.246 123.146 -12.520 1.00 23.03 429 LEU B CA 1
ATOM 7001 C C . LEU B 1 429 ? -9.831 122.012 -11.595 1.00 23.33 429 LEU B C 1
ATOM 7002 O O . LEU B 1 429 ? -8.820 121.346 -11.833 1.00 23.60 429 LEU B O 1
ATOM 7007 N N . ASP B 1 430 ? -10.597 121.808 -10.532 1.00 23.34 430 ASP B N 1
ATOM 7008 C CA . ASP B 1 430 ? -10.330 120.721 -9.606 1.00 23.72 430 ASP B CA 1
ATOM 7009 C C . ASP B 1 430 ? -10.329 119.377 -10.326 1.00 24.40 430 ASP B C 1
ATOM 7010 O O . ASP B 1 430 ? -10.847 119.229 -11.437 1.00 29.12 430 ASP B O 1
ATOM 7015 N N . GLY B 1 431 ? -9.741 118.384 -9.670 1.00 35.30 431 GLY B N 1
ATOM 7016 C CA . GLY B 1 431 ? -9.942 117.013 -10.082 1.00 32.91 431 GLY B CA 1
ATOM 7017 C C . GLY B 1 431 ? -11.356 116.582 -9.758 1.00 40.36 431 GLY B C 1
ATOM 7018 O O . GLY B 1 431 ? -12.249 117.419 -9.606 1.00 33.26 431 GLY B O 1
ATOM 7019 N N . GLY B 1 432 ? -11.585 115.281 -9.667 1.00 51.56 432 GLY B N 1
ATOM 7020 C CA . GLY B 1 432 ? -12.933 114.798 -9.454 1.00 51.18 432 GLY B CA 1
ATOM 7021 C C . GLY B 1 432 ? -13.247 113.643 -10.379 1.00 46.96 432 GLY B C 1
ATOM 7022 O O . GLY B 1 432 ? -12.383 113.198 -11.143 1.00 52.21 432 GLY B O 1
ATOM 7023 N N . GLY B 1 433 ? -14.470 113.139 -10.315 1.00 44.06 433 GLY B N 1
ATOM 7024 C CA . GLY B 1 433 ? -14.860 112.009 -11.132 1.00 44.14 433 GLY B CA 1
ATOM 7025 C C . GLY B 1 433 ? -15.309 112.379 -12.522 1.00 41.62 433 GLY B C 1
ATOM 7026 O O . GLY B 1 433 ? -14.865 113.373 -13.112 1.00 35.27 433 GLY B O 1
ATOM 7027 N N . VAL B 1 434 ? -16.217 111.558 -13.052 1.00 42.14 434 VAL B N 1
ATOM 7028 C CA . VAL B 1 434 ? -17.023 111.964 -14.184 1.00 34.00 434 VAL B CA 1
ATOM 7029 C C . VAL B 1 434 ? -17.790 113.232 -13.859 1.00 38.63 434 VAL B C 1
ATOM 7030 O O . VAL B 1 434 ? -18.303 113.892 -14.766 1.00 42.83 434 VAL B O 1
ATOM 7034 N N . LYS B 1 435 ? -17.875 113.580 -12.567 1.00 48.26 435 LYS B N 1
ATOM 7035 C CA . LYS B 1 435 ? -18.445 114.829 -12.086 1.00 28.07 435 LYS B CA 1
ATOM 7036 C C . LYS B 1 435 ? -17.787 116.049 -12.705 1.00 27.34 435 LYS B C 1
ATOM 7037 O O . LYS B 1 435 ? -18.315 117.154 -12.553 1.00 26.86 435 LYS B O 1
ATOM 7043 N N . GLY B 1 436 ? -16.650 115.877 -13.388 1.00 27.30 436 GLY B N 1
ATOM 7044 C CA . GLY B 1 436 ? -16.031 116.988 -14.088 1.00 26.73 436 GLY B CA 1
ATOM 7045 C C . GLY B 1 436 ? -16.997 117.741 -14.979 1.00 26.70 436 GLY B C 1
ATOM 7046 O O . GLY B 1 436 ? -16.836 118.945 -15.200 1.00 27.28 436 GLY B O 1
ATOM 7047 N N . LEU B 1 437 ? -18.020 117.049 -15.488 1.00 27.35 437 LEU B N 1
ATOM 7048 C CA . LEU B 1 437 ? -19.017 117.685 -16.341 1.00 27.46 437 LEU B CA 1
ATOM 7049 C C . LEU B 1 437 ? -19.585 118.940 -15.694 1.00 26.88 437 LEU B C 1
ATOM 7050 O O . LEU B 1 437 ? -19.835 119.938 -16.383 1.00 26.67 437 LEU B O 1
ATOM 7055 N N . VAL B 1 438 ? -19.758 118.922 -14.368 1.00 26.67 438 VAL B N 1
ATOM 7056 C CA . VAL B 1 438 ? -20.233 120.106 -13.652 1.00 26.15 438 VAL B CA 1
ATOM 7057 C C . VAL B 1 438 ? -19.440 121.333 -14.078 1.00 31.23 438 VAL B C 1
ATOM 7058 O O . VAL B 1 438 ? -20.002 122.311 -14.589 1.00 37.33 438 VAL B O 1
ATOM 7062 N N . ILE B 1 439 ? -18.111 121.270 -13.945 1.00 29.10 439 ILE B N 1
ATOM 7063 C CA . ILE B 1 439 ? -17.303 122.445 -14.254 1.00 25.58 439 ILE B CA 1
ATOM 7064 C C . ILE B 1 439 ? -17.459 122.820 -15.721 1.00 30.26 439 ILE B C 1
ATOM 7065 O O . ILE B 1 439 ? -17.578 124.008 -16.056 1.00 34.12 439 ILE B O 1
ATOM 7070 N N . ILE B 1 440 ? -17.554 121.818 -16.608 1.00 32.79 440 ILE B N 1
ATOM 7071 C CA . ILE B 1 440 ? -17.835 122.099 -18.015 1.00 31.00 440 ILE B CA 1
ATOM 7072 C C . ILE B 1 440 ? -19.060 122.988 -18.120 1.00 25.78 440 ILE B C 1
ATOM 7073 O O . ILE B 1 440 ? -18.999 124.110 -18.640 1.00 26.00 440 ILE B O 1
ATOM 7078 N N . GLN B 1 441 ? -20.174 122.520 -17.553 1.00 26.08 441 GLN B N 1
ATOM 7079 C CA . GLN B 1 441 ? -21.387 123.325 -17.535 1.00 26.17 441 GLN B CA 1
ATOM 7080 C C . GLN B 1 441 ? -21.099 124.726 -17.021 1.00 27.16 441 GLN B C 1
ATOM 7081 O O . GLN B 1 441 ? -21.407 125.719 -17.694 1.00 25.63 441 GLN B O 1
ATOM 7087 N N . LEU B 1 442 ? -20.459 124.823 -15.849 1.00 27.52 442 LEU B N 1
ATOM 7088 C CA . LEU B 1 442 ? -20.123 126.131 -15.302 1.00 24.38 442 LEU B CA 1
ATOM 7089 C C . LEU B 1 442 ? -19.372 126.943 -16.341 1.00 24.21 442 LEU B C 1
ATOM 7090 O O . LEU B 1 442 ? -19.816 128.024 -16.748 1.00 24.20 442 LEU B O 1
ATOM 7095 N N . LEU B 1 443 ? -18.272 126.376 -16.844 1.00 29.21 443 LEU B N 1
ATOM 7096 C CA . LEU B 1 443 ? -17.478 127.052 -17.861 1.00 32.07 443 LEU B CA 1
ATOM 7097 C C . LEU B 1 443 ? -18.353 127.514 -19.014 1.00 44.85 443 LEU B C 1
ATOM 7098 O O . LEU B 1 443 ? -18.271 128.669 -19.450 1.00 54.00 443 LEU B O 1
ATOM 7103 N N . ILE B 1 444 ? -19.229 126.628 -19.494 1.00 43.35 444 ILE B N 1
ATOM 7104 C CA . ILE B 1 444 ? -20.069 126.962 -20.639 1.00 32.10 444 ILE B CA 1
ATOM 7105 C C . ILE B 1 444 ? -20.908 128.194 -20.333 1.00 28.46 444 ILE B C 1
ATOM 7106 O O . ILE B 1 444 ? -20.929 129.158 -21.108 1.00 27.67 444 ILE B O 1
ATOM 7111 N N . ALA B 1 445 ? -21.561 128.211 -19.169 1.00 25.46 445 ALA B N 1
ATOM 7112 C CA . ALA B 1 445 ? -22.397 129.358 -18.842 1.00 25.44 445 ALA B CA 1
ATOM 7113 C C . ALA B 1 445 ? -21.572 130.611 -18.604 1.00 24.87 445 ALA B C 1
ATOM 7114 O O . ALA B 1 445 ? -22.106 131.716 -18.725 1.00 24.97 445 ALA B O 1
ATOM 7116 N N . ILE B 1 446 ? -20.290 130.465 -18.262 1.00 36.95 446 ILE B N 1
ATOM 7117 C CA . ILE B 1 446 ? -19.386 131.608 -18.277 1.00 37.46 446 ILE B CA 1
ATOM 7118 C C . ILE B 1 446 ? -19.026 131.954 -19.710 1.00 43.62 446 ILE B C 1
ATOM 7119 O O . ILE B 1 446 ? -19.146 133.109 -20.136 1.00 45.26 446 ILE B O 1
ATOM 7124 N N . GLU B 1 447 ? -18.646 130.931 -20.480 1.00 48.93 447 GLU B N 1
ATOM 7125 C CA . GLU B 1 447 ? -18.229 131.102 -21.867 1.00 51.38 447 GLU B CA 1
ATOM 7126 C C . GLU B 1 447 ? -19.293 131.834 -22.674 1.00 53.10 447 GLU B C 1
ATOM 7127 O O . GLU B 1 447 ? -18.987 132.749 -23.444 1.00 55.41 447 GLU B O 1
ATOM 7133 N N . LYS B 1 448 ? -20.553 131.421 -22.529 1.00 52.01 448 LYS B N 1
ATOM 7134 C CA . LYS B 1 448 ? -21.644 132.097 -23.220 1.00 46.43 448 LYS B CA 1
ATOM 7135 C C . LYS B 1 448 ? -22.027 133.423 -22.564 1.00 35.01 448 LYS B C 1
ATOM 7136 O O . LYS B 1 448 ? -22.482 134.336 -23.262 1.00 33.11 448 LYS B O 1
ATOM 7142 N N . ALA B 1 449 ? -21.839 133.570 -21.245 1.00 29.54 449 ALA B N 1
ATOM 7143 C CA . ALA B 1 449 ? -22.220 134.831 -20.611 1.00 25.53 449 ALA B CA 1
ATOM 7144 C C . ALA B 1 449 ? -21.273 135.962 -20.970 1.00 25.32 449 ALA B C 1
ATOM 7145 O O . ALA B 1 449 ? -21.612 137.131 -20.755 1.00 25.38 449 ALA B O 1
ATOM 7147 N N . SER B 1 450 ? -20.101 135.634 -21.506 1.00 26.08 450 SER B N 1
ATOM 7148 C CA . SER B 1 450 ? -19.205 136.601 -22.114 1.00 25.78 450 SER B CA 1
ATOM 7149 C C . SER B 1 450 ? -19.093 136.417 -23.619 1.00 30.63 450 SER B C 1
ATOM 7150 O O . SER B 1 450 ? -18.660 137.344 -24.308 1.00 35.94 450 SER B O 1
ATOM 7153 N N . GLY B 1 451 ? -19.474 135.250 -24.134 1.00 33.78 451 GLY B N 1
ATOM 7154 C CA . GLY B 1 451 ? -19.435 134.952 -25.547 1.00 34.36 451 GLY B CA 1
ATOM 7155 C C . GLY B 1 451 ? -18.055 134.760 -26.128 1.00 36.62 451 GLY B C 1
ATOM 7156 O O . GLY B 1 451 ? -17.937 134.578 -27.347 1.00 43.04 451 GLY B O 1
ATOM 7157 N N . VAL B 1 452 ? -17.008 134.769 -25.302 1.00 35.55 452 VAL B N 1
ATOM 7158 C CA . VAL B 1 452 ? -15.649 134.908 -25.811 1.00 39.05 452 VAL B CA 1
ATOM 7159 C C . VAL B 1 452 ? -14.777 133.693 -25.505 1.00 55.50 452 VAL B C 1
ATOM 7160 O O . VAL B 1 452 ? -13.578 133.837 -25.241 1.00 52.21 452 VAL B O 1
ATOM 7164 N N . ALA B 1 453 ? -15.366 132.492 -25.543 1.00 67.51 453 ALA B N 1
ATOM 7165 C CA . ALA B 1 453 ? -14.562 131.303 -25.816 1.00 69.51 453 ALA B CA 1
ATOM 7166 C C . ALA B 1 453 ? -13.448 131.019 -24.808 1.00 62.42 453 ALA B C 1
ATOM 7167 O O . ALA B 1 453 ? -12.293 131.383 -25.050 1.00 68.21 453 ALA B O 1
ATOM 7169 N N . THR B 1 454 ? -13.790 130.404 -23.671 1.00 52.39 454 THR B N 1
ATOM 7170 C CA . THR B 1 454 ? -12.944 130.284 -22.482 1.00 41.42 454 THR B CA 1
ATOM 7171 C C . THR B 1 454 ? -11.439 130.260 -22.731 1.00 24.19 454 THR B C 1
ATOM 7172 O O . THR B 1 454 ? -10.698 130.971 -22.048 1.00 23.69 454 THR B O 1
ATOM 7176 N N . LYS B 1 455 ? -10.971 129.448 -23.679 1.00 24.72 455 LYS B N 1
ATOM 7177 C CA . LYS B 1 455 ? -9.536 129.364 -23.933 1.00 24.72 455 LYS B CA 1
ATOM 7178 C C . LYS B 1 455 ? -8.908 130.734 -24.180 1.00 24.55 455 LYS B C 1
ATOM 7179 O O . LYS B 1 455 ? -7.834 131.042 -23.650 1.00 24.18 455 LYS B O 1
ATOM 7185 N N . ASP B 1 456 ? -9.570 131.577 -24.965 1.00 24.86 456 ASP B N 1
ATOM 7186 C CA . ASP B 1 456 ? -9.050 132.900 -25.279 1.00 24.81 456 ASP B CA 1
ATOM 7187 C C . ASP B 1 456 ? -9.291 133.911 -24.168 1.00 24.17 456 ASP B C 1
ATOM 7188 O O . ASP B 1 456 ? -8.970 135.090 -24.344 1.00 24.14 456 ASP B O 1
ATOM 7193 N N . LEU B 1 457 ? -9.867 133.482 -23.048 1.00 23.72 457 LEU B N 1
ATOM 7194 C CA . LEU B 1 457 ? -10.257 134.345 -21.940 1.00 23.17 457 LEU B CA 1
ATOM 7195 C C . LEU B 1 457 ? -9.239 134.355 -20.798 1.00 22.57 457 LEU B C 1
ATOM 7196 O O . LEU B 1 457 ? -9.029 135.399 -20.172 1.00 22.20 457 LEU B O 1
ATOM 7201 N N . PHE B 1 458 ? -8.597 133.222 -20.515 1.00 22.53 458 PHE B N 1
ATOM 7202 C CA . PHE B 1 458 ? -7.692 133.063 -19.384 1.00 22.05 458 PHE B CA 1
ATOM 7203 C C . PHE B 1 458 ? -6.245 132.929 -19.849 1.00 29.37 458 PHE B C 1
ATOM 7204 O O . PHE B 1 458 ? -5.968 132.311 -20.881 1.00 32.78 458 PHE B O 1
ATOM 7212 N N . ASP B 1 459 ? -5.318 133.500 -19.081 1.00 21.81 459 ASP B N 1
ATOM 7213 C CA . ASP B 1 459 ? -3.908 133.425 -19.445 1.00 21.97 459 ASP B CA 1
ATOM 7214 C C . ASP B 1 459 ? -3.207 132.212 -18.835 1.00 21.97 459 ASP B C 1
ATOM 7215 O O . ASP B 1 459 ? -2.238 131.709 -19.417 1.00 22.34 459 ASP B O 1
ATOM 7220 N N . TRP B 1 460 ? -3.667 131.740 -17.673 1.00 21.65 460 TRP B N 1
ATOM 7221 C CA . TRP B 1 460 ? -3.141 130.556 -17.000 1.00 21.71 460 TRP B CA 1
ATOM 7222 C C . TRP B 1 460 ? -4.284 129.587 -16.723 1.00 29.67 460 TRP B C 1
ATOM 7223 O O . TRP B 1 460 ? -5.379 130.008 -16.336 1.00 31.74 460 TRP B O 1
ATOM 7234 N N . VAL B 1 461 ? -4.027 128.286 -16.864 1.00 22.21 461 VAL B N 1
ATOM 7235 C CA . VAL B 1 461 ? -5.059 127.277 -16.619 1.00 22.39 461 VAL B CA 1
ATOM 7236 C C . VAL B 1 461 ? -4.432 126.050 -15.956 1.00 22.62 461 VAL B C 1
ATOM 7237 O O . VAL B 1 461 ? -3.466 125.483 -16.475 1.00 23.01 461 VAL B O 1
ATOM 7241 N N . ALA B 1 462 ? -4.995 125.631 -14.815 1.00 22.47 462 ALA B N 1
ATOM 7242 C CA . ALA B 1 462 ? -4.473 124.529 -14.011 1.00 22.71 462 ALA B CA 1
ATOM 7243 C C . ALA B 1 462 ? -5.573 123.520 -13.722 1.00 23.00 462 ALA B C 1
ATOM 7244 O O . ALA B 1 462 ? -6.724 123.902 -13.513 1.00 22.79 462 ALA B O 1
ATOM 7246 N N . GLY B 1 463 ? -5.221 122.238 -13.711 1.00 23.53 463 GLY B N 1
ATOM 7247 C CA . GLY B 1 463 ? -6.199 121.190 -13.435 1.00 23.90 463 GLY B CA 1
ATOM 7248 C C . GLY B 1 463 ? -5.568 119.986 -12.774 1.00 24.37 463 GLY B C 1
ATOM 7249 O O . GLY B 1 463 ? -4.372 119.739 -12.935 1.00 24.58 463 GLY B O 1
ATOM 7250 N N . THR B 1 464 ? -6.370 119.219 -12.022 1.00 24.60 464 THR B N 1
ATOM 7251 C CA . THR B 1 464 ? -5.806 118.073 -11.304 1.00 25.12 464 THR B CA 1
ATOM 7252 C C . THR B 1 464 ? -6.108 116.721 -11.946 1.00 28.15 464 THR B C 1
ATOM 7253 O O . THR B 1 464 ? -5.182 116.040 -12.393 1.00 41.14 464 THR B O 1
ATOM 7257 N N . SER B 1 465 ? -7.372 116.291 -11.988 1.00 26.11 465 SER B N 1
ATOM 7258 C CA . SER B 1 465 ? -7.658 114.956 -12.513 1.00 26.93 465 SER B CA 1
ATOM 7259 C C . SER B 1 465 ? -8.599 114.987 -13.708 1.00 27.08 465 SER B C 1
ATOM 7260 O O . SER B 1 465 ? -8.148 114.822 -14.843 1.00 27.37 465 SER B O 1
ATOM 7263 N N . THR B 1 466 ? -9.874 115.300 -13.508 1.00 38.36 466 THR B N 1
ATOM 7264 C CA . THR B 1 466 ? -10.746 115.423 -14.663 1.00 32.85 466 THR B CA 1
ATOM 7265 C C . THR B 1 466 ? -10.615 116.821 -15.227 1.00 30.14 466 THR B C 1
ATOM 7266 O O . THR B 1 466 ? -10.578 117.009 -16.449 1.00 43.34 466 THR B O 1
ATOM 7270 N N . GLY B 1 467 ? -10.507 117.806 -14.337 1.00 25.73 467 GLY B N 1
ATOM 7271 C CA . GLY B 1 467 ? -10.038 119.114 -14.739 1.00 25.14 467 GLY B CA 1
ATOM 7272 C C . GLY B 1 467 ? -8.677 119.078 -15.403 1.00 25.55 467 GLY B C 1
ATOM 7273 O O . GLY B 1 467 ? -8.355 119.982 -16.171 1.00 25.00 467 GLY B O 1
ATOM 7274 N N . GLY B 1 468 ? -7.890 118.032 -15.163 1.00 25.70 468 GLY B N 1
ATOM 7275 C CA . GLY B 1 468 ? -6.661 117.850 -15.908 1.00 25.97 468 GLY B CA 1
ATOM 7276 C C . GLY B 1 468 ? -6.929 117.637 -17.386 1.00 32.88 468 GLY B C 1
ATOM 7277 O O . GLY B 1 468 ? -6.429 118.378 -18.243 1.00 36.61 468 GLY B O 1
ATOM 7278 N N . ILE B 1 469 ? -7.724 116.604 -17.681 1.00 40.28 469 ILE B N 1
ATOM 7279 C CA . ILE B 1 469 ? -8.168 116.335 -19.048 1.00 27.58 469 ILE B CA 1
ATOM 7280 C C . ILE B 1 469 ? -8.780 117.586 -19.666 1.00 27.13 469 ILE B C 1
ATOM 7281 O O . ILE B 1 469 ? -8.453 117.971 -20.793 1.00 28.60 469 ILE B O 1
ATOM 7286 N N . LEU B 1 470 ? -9.666 118.254 -18.923 1.00 26.59 470 LEU B N 1
ATOM 7287 C CA . LEU B 1 470 ? -10.427 119.364 -19.489 1.00 26.28 470 LEU B CA 1
ATOM 7288 C C . LEU B 1 470 ? -9.543 120.580 -19.766 1.00 25.79 470 LEU B C 1
ATOM 7289 O O . LEU B 1 470 ? -9.665 121.212 -20.819 1.00 25.90 470 LEU B O 1
ATOM 7294 N N . ALA B 1 471 ? -8.688 120.958 -18.811 1.00 25.30 471 ALA B N 1
ATOM 7295 C CA . ALA B 1 471 ? -7.762 122.065 -19.025 1.00 24.90 471 ALA B CA 1
ATOM 7296 C C . ALA B 1 471 ? -6.835 121.773 -20.192 1.00 25.41 471 ALA B C 1
ATOM 7297 O O . ALA B 1 471 ? -6.646 122.612 -21.085 1.00 33.07 471 ALA B O 1
ATOM 7299 N N . LEU B 1 472 ? -6.251 120.573 -20.206 1.00 25.93 472 LEU B N 1
ATOM 7300 C CA . LEU B 1 472 ? -5.416 120.166 -21.326 1.00 26.55 472 LEU B CA 1
ATOM 7301 C C . LEU B 1 472 ? -6.180 120.242 -22.640 1.00 27.83 472 LEU B C 1
ATOM 7302 O O . LEU B 1 472 ? -5.585 120.495 -23.692 1.00 29.12 472 LEU B O 1
ATOM 7307 N N . ALA B 1 473 ? -7.497 120.037 -22.597 1.00 27.04 473 ALA B N 1
ATOM 7308 C CA . ALA B 1 473 ? -8.305 120.138 -23.808 1.00 27.51 473 ALA B CA 1
ATOM 7309 C C . ALA B 1 473 ? -8.483 121.590 -24.241 1.00 27.11 473 ALA B C 1
ATOM 7310 O O . ALA B 1 473 ? -8.204 121.939 -25.392 1.00 27.99 473 ALA B O 1
ATOM 7312 N N . ILE B 1 474 ? -8.950 122.453 -23.335 1.00 26.39 474 ILE B N 1
ATOM 7313 C CA . ILE B 1 474 ? -9.154 123.855 -23.685 1.00 26.06 474 ILE B CA 1
ATOM 7314 C C . ILE B 1 474 ? -7.844 124.560 -24.019 1.00 25.94 474 ILE B C 1
ATOM 7315 O O . ILE B 1 474 ? -7.866 125.714 -24.459 1.00 25.79 474 ILE B O 1
ATOM 7320 N N . LEU B 1 475 ? -6.700 123.900 -23.802 1.00 35.34 475 LEU B N 1
ATOM 7321 C CA . LEU B 1 475 ? -5.452 124.395 -24.381 1.00 26.19 475 LEU B CA 1
ATOM 7322 C C . LEU B 1 475 ? -5.399 124.146 -25.886 1.00 27.01 475 LEU B C 1
ATOM 7323 O O . LEU B 1 475 ? -5.011 125.035 -26.655 1.00 27.14 475 LEU B O 1
ATOM 7328 N N . HIS B 1 476 ? -5.798 122.948 -26.324 1.00 27.64 476 HIS B N 1
ATOM 7329 C CA . HIS B 1 476 ? -5.748 122.522 -27.720 1.00 38.70 476 HIS B CA 1
ATOM 7330 C C . HIS B 1 476 ? -6.912 123.042 -28.565 1.00 45.84 476 HIS B C 1
ATOM 7331 O O . HIS B 1 476 ? -7.183 122.463 -29.626 1.00 44.66 476 HIS B O 1
ATOM 7338 N N . SER B 1 477 ? -7.611 124.085 -28.113 1.00 47.63 477 SER B N 1
ATOM 7339 C CA . SER B 1 477 ? -8.671 124.731 -28.891 1.00 43.44 477 SER B CA 1
ATOM 7340 C C . SER B 1 477 ? -9.835 123.779 -29.159 1.00 44.90 477 SER B C 1
ATOM 7341 O O . SER B 1 477 ? -10.413 123.765 -30.246 1.00 50.52 477 SER B O 1
ATOM 7344 N N . LYS B 1 478 ? -10.178 122.970 -28.164 1.00 32.49 478 LYS B N 1
ATOM 7345 C CA . LYS B 1 478 ? -11.351 122.108 -28.218 1.00 34.44 478 LYS B CA 1
ATOM 7346 C C . LYS B 1 478 ? -12.516 122.778 -27.493 1.00 37.93 478 LYS B C 1
ATOM 7347 O O . LYS B 1 478 ? -12.364 123.230 -26.354 1.00 27.77 478 LYS B O 1
ATOM 7353 N N . SER B 1 479 ? -13.664 122.869 -28.168 1.00 42.51 479 SER B N 1
ATOM 7354 C CA . SER B 1 479 ? -14.806 123.614 -27.645 1.00 44.61 479 SER B CA 1
ATOM 7355 C C . SER B 1 479 ? -15.420 122.885 -26.447 1.00 42.46 479 SER B C 1
ATOM 7356 O O . SER B 1 479 ? -15.115 121.724 -26.165 1.00 43.00 479 SER B O 1
ATOM 7359 N N . MET B 1 480 ? -16.298 123.589 -25.732 1.00 40.26 480 MET B N 1
ATOM 7360 C CA . MET B 1 480 ? -16.685 123.135 -24.400 1.00 42.90 480 MET B CA 1
ATOM 7361 C C . MET B 1 480 ? -17.850 122.144 -24.398 1.00 41.22 480 MET B C 1
ATOM 7362 O O . MET B 1 480 ? -17.779 121.102 -23.731 1.00 39.43 480 MET B O 1
ATOM 7367 N N . ALA B 1 481 ? -18.932 122.451 -25.119 1.00 35.81 481 ALA B N 1
ATOM 7368 C CA . ALA B 1 481 ? -19.983 121.453 -25.297 1.00 33.19 481 ALA B CA 1
ATOM 7369 C C . ALA B 1 481 ? -19.420 120.176 -25.907 1.00 33.73 481 ALA B C 1
ATOM 7370 O O . ALA B 1 481 ? -19.864 119.068 -25.569 1.00 36.12 481 ALA B O 1
ATOM 7372 N N . TYR B 1 482 ? -18.434 120.317 -26.797 1.00 32.58 482 TYR B N 1
ATOM 7373 C CA . TYR B 1 482 ? -17.781 119.155 -27.385 1.00 34.13 482 TYR B CA 1
ATOM 7374 C C . TYR B 1 482 ? -17.155 118.302 -26.286 1.00 44.63 482 TYR B C 1
ATOM 7375 O O . TYR B 1 482 ? -17.243 117.070 -26.315 1.00 50.53 482 TYR B O 1
ATOM 7384 N N . MET B 1 483 ? -16.561 118.946 -25.275 1.00 43.21 483 MET B N 1
ATOM 7385 C CA . MET B 1 483 ? -15.946 118.208 -24.175 1.00 36.61 483 MET B CA 1
ATOM 7386 C C . MET B 1 483 ? -16.990 117.560 -23.275 1.00 40.49 483 MET B C 1
ATOM 7387 O O . MET B 1 483 ? -16.763 116.463 -22.744 1.00 53.24 483 MET B O 1
ATOM 7392 N N . ARG B 1 484 ? -18.114 118.241 -23.044 1.00 33.66 484 ARG B N 1
ATOM 7393 C CA . ARG B 1 484 ? -19.218 117.596 -22.340 1.00 33.85 484 ARG B CA 1
ATOM 7394 C C . ARG B 1 484 ? -19.582 116.288 -23.031 1.00 30.37 484 ARG B C 1
ATOM 7395 O O . ARG B 1 484 ? -19.700 115.228 -22.394 1.00 30.69 484 ARG B O 1
ATOM 7403 N N . GLY B 1 485 ? -19.747 116.356 -24.353 1.00 30.92 485 GLY B N 1
ATOM 7404 C CA . GLY B 1 485 ? -19.954 115.148 -25.138 1.00 31.92 485 GLY B CA 1
ATOM 7405 C C . GLY B 1 485 ? -18.862 114.116 -24.936 1.00 32.13 485 GLY B C 1
ATOM 7406 O O . GLY B 1 485 ? -19.132 112.918 -24.841 1.00 32.83 485 GLY B O 1
ATOM 7407 N N . VAL B 1 486 ? -17.604 114.563 -24.928 1.00 31.62 486 VAL B N 1
ATOM 7408 C CA . VAL B 1 486 ? -16.478 113.631 -24.834 1.00 31.90 486 VAL B CA 1
ATOM 7409 C C . VAL B 1 486 ? -16.557 112.826 -23.542 1.00 31.84 486 VAL B C 1
ATOM 7410 O O . VAL B 1 486 ? -16.418 111.597 -23.545 1.00 32.57 486 VAL B O 1
ATOM 7414 N N . TYR B 1 487 ? -16.777 113.507 -22.415 1.00 31.03 487 TYR B N 1
ATOM 7415 C CA . TYR B 1 487 ? -16.889 112.779 -21.152 1.00 31.03 487 TYR B CA 1
ATOM 7416 C C . TYR B 1 487 ? -18.101 111.867 -21.147 1.00 31.81 487 TYR B C 1
ATOM 7417 O O . TYR B 1 487 ? -18.042 110.749 -20.615 1.00 32.34 487 TYR B O 1
ATOM 7426 N N . PHE B 1 488 ? -19.223 112.333 -21.696 1.00 31.96 488 PHE B N 1
ATOM 7427 C CA . PHE B 1 488 ? -20.390 111.462 -21.728 1.00 45.07 488 PHE B CA 1
ATOM 7428 C C . PHE B 1 488 ? -20.139 110.217 -22.572 1.00 60.38 488 PHE B C 1
ATOM 7429 O O . PHE B 1 488 ? -20.689 109.150 -22.277 1.00 72.44 488 PHE B O 1
ATOM 7437 N N . ARG B 1 489 ? -19.315 110.328 -23.618 1.00 55.66 489 ARG B N 1
ATOM 7438 C CA . ARG B 1 489 ? -18.990 109.176 -24.455 1.00 50.39 489 ARG B CA 1
ATOM 7439 C C . ARG B 1 489 ? -17.919 108.296 -23.829 1.00 48.20 489 ARG B C 1
ATOM 7440 O O . ARG B 1 489 ? -17.834 107.109 -24.160 1.00 48.03 489 ARG B O 1
ATOM 7448 N N . MET B 1 490 ? -17.118 108.852 -22.925 1.00 51.71 490 MET B N 1
ATOM 7449 C CA . MET B 1 490 ? -15.992 108.145 -22.333 1.00 48.94 490 MET B CA 1
ATOM 7450 C C . MET B 1 490 ? -16.365 107.397 -21.059 1.00 51.06 490 MET B C 1
ATOM 7451 O O . MET B 1 490 ? -15.802 106.328 -20.790 1.00 48.28 490 MET B O 1
ATOM 7456 N N . LYS B 1 491 ? -17.288 107.946 -20.263 1.00 34.24 491 LYS B N 1
ATOM 7457 C CA . LYS B 1 491 ? -17.669 107.301 -19.011 1.00 34.62 491 LYS B CA 1
ATOM 7458 C C . LYS B 1 491 ? -18.111 105.857 -19.225 1.00 68.12 491 LYS B C 1
ATOM 7459 O O . LYS B 1 491 ? -17.905 105.008 -18.351 1.00 61.83 491 LYS B O 1
ATOM 7465 N N . ASP B 1 492 ? -18.728 105.563 -20.374 1.00 64.99 492 ASP B N 1
ATOM 7466 C CA . ASP B 1 492 ? -19.159 104.200 -20.674 1.00 70.33 492 ASP B CA 1
ATOM 7467 C C . ASP B 1 492 ? -17.999 103.291 -21.063 1.00 71.38 492 ASP B C 1
ATOM 7468 O O . ASP B 1 492 ? -18.030 102.097 -20.751 1.00 74.94 492 ASP B O 1
ATOM 7473 N N . GLU B 1 493 ? -16.979 103.817 -21.745 1.00 63.76 493 GLU B N 1
ATOM 7474 C CA . GLU B 1 493 ? -15.856 102.966 -22.122 1.00 58.31 493 GLU B CA 1
ATOM 7475 C C . GLU B 1 493 ? -14.929 102.700 -20.942 1.00 56.85 493 GLU B C 1
ATOM 7476 O O . GLU B 1 493 ? -14.383 101.599 -20.818 1.00 61.17 493 GLU B O 1
ATOM 7482 N N . VAL B 1 494 ? -14.749 103.684 -20.065 1.00 54.14 494 VAL B N 1
ATOM 7483 C CA . VAL B 1 494 ? -13.666 103.626 -19.082 1.00 51.32 494 VAL B CA 1
ATOM 7484 C C . VAL B 1 494 ? -14.071 102.912 -17.793 1.00 58.03 494 VAL B C 1
ATOM 7485 O O . VAL B 1 494 ? -13.290 102.129 -17.244 1.00 58.07 494 VAL B O 1
ATOM 7489 N N . PHE B 1 495 ? -15.283 103.138 -17.284 1.00 61.12 495 PHE B N 1
ATOM 7490 C CA . PHE B 1 495 ? -15.652 102.666 -15.952 1.00 60.67 495 PHE B CA 1
ATOM 7491 C C . PHE B 1 495 ? -16.294 101.278 -15.956 1.00 63.27 495 PHE B C 1
ATOM 7492 O O . PHE B 1 495 ? -17.040 100.940 -15.027 1.00 52.67 495 PHE B O 1
ATOM 7500 N N . ARG B 1 496 ? -15.999 100.464 -16.964 1.00 71.71 496 ARG B N 1
ATOM 7501 C CA . ARG B 1 496 ? -16.373 99.052 -16.964 1.00 72.69 496 ARG B CA 1
ATOM 7502 C C . ARG B 1 496 ? -15.315 98.280 -16.178 1.00 70.69 496 ARG B C 1
ATOM 7503 O O . ARG B 1 496 ? -14.243 97.962 -16.697 1.00 68.69 496 ARG B O 1
ATOM 7511 N N . GLY B 1 497 ? -15.613 97.993 -14.915 1.00 74.27 497 GLY B N 1
ATOM 7512 C CA . GLY B 1 497 ? -14.690 97.286 -14.044 1.00 75.34 497 GLY B CA 1
ATOM 7513 C C . GLY B 1 497 ? -15.343 97.082 -12.696 1.00 74.66 497 GLY B C 1
ATOM 7514 O O . GLY B 1 497 ? -16.464 97.540 -12.450 1.00 71.67 497 GLY B O 1
ATOM 7515 N N . SER B 1 498 ? -14.641 96.369 -11.813 1.00 74.68 498 SER B N 1
ATOM 7516 C CA . SER B 1 498 ? -15.299 96.091 -10.543 1.00 81.29 498 SER B CA 1
ATOM 7517 C C . SER B 1 498 ? -15.154 97.270 -9.589 1.00 83.34 498 SER B C 1
ATOM 7518 O O . SER B 1 498 ? -16.078 98.083 -9.470 1.00 81.84 498 SER B O 1
ATOM 7521 N N . ARG B 1 499 ? -14.010 97.383 -8.902 1.00 82.58 499 ARG B N 1
ATOM 7522 C CA . ARG B 1 499 ? -13.487 98.667 -8.448 1.00 79.22 499 ARG B CA 1
ATOM 7523 C C . ARG B 1 499 ? -12.437 99.174 -9.435 1.00 74.05 499 ARG B C 1
ATOM 7524 O O . ARG B 1 499 ? -12.573 100.286 -9.960 1.00 71.64 499 ARG B O 1
ATOM 7532 N N . PRO B 1 500 ? -11.391 98.388 -9.730 1.00 72.55 500 PRO B N 1
ATOM 7533 C CA . PRO B 1 500 ? -10.253 98.925 -10.475 1.00 65.85 500 PRO B CA 1
ATOM 7534 C C . PRO B 1 500 ? -10.351 98.688 -11.972 1.00 64.74 500 PRO B C 1
ATOM 7535 O O . PRO B 1 500 ? -10.911 97.697 -12.446 1.00 67.06 500 PRO B O 1
ATOM 7539 N N . TYR B 1 501 ? -9.788 99.635 -12.718 1.00 61.39 501 TYR B N 1
ATOM 7540 C CA . TYR B 1 501 ? -9.853 99.642 -14.171 1.00 61.64 501 TYR B CA 1
ATOM 7541 C C . TYR B 1 501 ? -8.437 99.585 -14.727 1.00 60.71 501 TYR B C 1
ATOM 7542 O O . TYR B 1 501 ? -7.536 100.269 -14.229 1.00 55.30 501 TYR B O 1
ATOM 7551 N N . GLU B 1 502 ? -8.240 98.748 -15.745 1.00 64.94 502 GLU B N 1
ATOM 7552 C CA . GLU B 1 502 ? -6.907 98.488 -16.276 1.00 73.50 502 GLU B CA 1
ATOM 7553 C C . GLU B 1 502 ? -6.380 99.596 -17.182 1.00 67.69 502 GLU B C 1
ATOM 7554 O O . GLU B 1 502 ? -5.260 99.468 -17.692 1.00 66.34 502 GLU B O 1
ATOM 7560 N N . SER B 1 503 ? -7.157 100.654 -17.413 1.00 67.99 503 SER B N 1
ATOM 7561 C CA . SER B 1 503 ? -6.746 101.916 -18.026 1.00 61.01 503 SER B CA 1
ATOM 7562 C C . SER B 1 503 ? -6.502 101.832 -19.524 1.00 56.71 503 SER B C 1
ATOM 7563 O O . SER B 1 503 ? -6.196 102.862 -20.134 1.00 53.96 503 SER B O 1
ATOM 7566 N N . GLY B 1 504 ? -6.602 100.658 -20.136 1.00 60.17 504 GLY B N 1
ATOM 7567 C CA . GLY B 1 504 ? -6.644 100.570 -21.574 1.00 66.50 504 GLY B CA 1
ATOM 7568 C C . GLY B 1 504 ? -7.636 101.550 -22.171 1.00 63.84 504 GLY B C 1
ATOM 7569 O O . GLY B 1 504 ? -7.290 102.363 -23.039 1.00 58.27 504 GLY B O 1
ATOM 7570 N N . PRO B 1 505 ? -8.878 101.541 -21.663 1.00 80.04 505 PRO B N 1
ATOM 7571 C CA . PRO B 1 505 ? -9.866 102.508 -22.177 1.00 82.14 505 PRO B CA 1
ATOM 7572 C C . PRO B 1 505 ? -9.470 103.961 -21.979 1.00 79.24 505 PRO B C 1
ATOM 7573 O O . PRO B 1 505 ? -9.460 104.717 -22.952 1.00 78.27 505 PRO B O 1
ATOM 7577 N N . LEU B 1 506 ? -9.117 104.370 -20.759 1.00 78.45 506 LEU B N 1
ATOM 7578 C CA . LEU B 1 506 ? -8.799 105.777 -20.516 1.00 68.47 506 LEU B CA 1
ATOM 7579 C C . LEU B 1 506 ? -7.551 106.203 -21.281 1.00 59.53 506 LEU B C 1
ATOM 7580 O O . LEU B 1 506 ? -7.560 107.211 -22.002 1.00 57.26 506 LEU B O 1
ATOM 7585 N N . GLU B 1 507 ? -6.461 105.452 -21.112 1.00 55.79 507 GLU B N 1
ATOM 7586 C CA . GLU B 1 507 ? -5.205 105.785 -21.773 1.00 54.03 507 GLU B CA 1
ATOM 7587 C C . GLU B 1 507 ? -5.385 105.899 -23.279 1.00 60.12 507 GLU B C 1
ATOM 7588 O O . GLU B 1 507 ? -4.986 106.896 -23.893 1.00 63.28 507 GLU B O 1
ATOM 7594 N N . GLU B 1 508 ? -5.990 104.885 -23.896 1.00 69.31 508 GLU B N 1
ATOM 7595 C CA . GLU B 1 508 ? -6.075 104.875 -25.350 1.00 67.20 508 GLU B CA 1
ATOM 7596 C C . GLU B 1 508 ? -7.145 105.837 -25.864 1.00 72.17 508 GLU B C 1
ATOM 7597 O O . GLU B 1 508 ? -7.008 106.387 -26.966 1.00 79.22 508 GLU B O 1
ATOM 7603 N N . PHE B 1 509 ? -8.190 106.090 -25.070 1.00 68.54 509 PHE B N 1
ATOM 7604 C CA . PHE B 1 509 ? -9.167 107.113 -25.418 1.00 60.58 509 PHE B CA 1
ATOM 7605 C C . PHE B 1 509 ? -8.520 108.491 -25.440 1.00 51.34 509 PHE B C 1
ATOM 7606 O O . PHE B 1 509 ? -8.834 109.320 -26.300 1.00 46.16 509 PHE B O 1
ATOM 7614 N N . LEU B 1 510 ? -7.602 108.752 -24.508 1.00 53.55 510 LEU B N 1
ATOM 7615 C CA . LEU B 1 510 ? -6.828 109.987 -24.590 1.00 54.21 510 LEU B CA 1
ATOM 7616 C C . LEU B 1 510 ? -5.892 109.971 -25.792 1.00 50.80 510 LEU B C 1
ATOM 7617 O O . LEU B 1 510 ? -5.745 110.990 -26.476 1.00 48.01 510 LEU B O 1
ATOM 7622 N N . LYS B 1 511 ? -5.232 108.834 -26.048 1.00 50.91 511 LYS B N 1
ATOM 7623 C CA . LYS B 1 511 ? -4.401 108.702 -27.243 1.00 52.56 511 LYS B CA 1
ATOM 7624 C C . LYS B 1 511 ? -5.144 109.206 -28.471 1.00 64.96 511 LYS B C 1
ATOM 7625 O O . LYS B 1 511 ? -4.635 110.037 -29.231 1.00 71.08 511 LYS B O 1
ATOM 7631 N N . ARG B 1 512 ? -6.368 108.714 -28.663 1.00 66.97 512 ARG B N 1
ATOM 7632 C CA . ARG B 1 512 ? -7.167 109.119 -29.816 1.00 67.21 512 ARG B CA 1
ATOM 7633 C C . ARG B 1 512 ? -7.620 110.572 -29.699 1.00 62.33 512 ARG B C 1
ATOM 7634 O O . ARG B 1 512 ? -7.603 111.314 -30.688 1.00 66.83 512 ARG B O 1
ATOM 7642 N N . GLU B 1 513 ? -8.047 110.989 -28.503 1.00 58.19 513 GLU B N 1
ATOM 7643 C CA . GLU B 1 513 ? -8.721 112.273 -28.338 1.00 51.83 513 GLU B CA 1
ATOM 7644 C C . GLU B 1 513 ? -7.756 113.453 -28.402 1.00 51.73 513 GLU B C 1
ATOM 7645 O O . GLU B 1 513 ? -8.157 114.554 -28.797 1.00 32.78 513 GLU B O 1
ATOM 7651 N N . PHE B 1 514 ? -6.494 113.249 -28.019 1.00 47.85 514 PHE B N 1
ATOM 7652 C CA . PHE B 1 514 ? -5.490 114.305 -28.029 1.00 32.65 514 PHE B CA 1
ATOM 7653 C C . PHE B 1 514 ? -4.337 114.053 -28.985 1.00 33.45 514 PHE B C 1
ATOM 7654 O O . PHE B 1 514 ? -3.562 114.979 -29.242 1.00 33.16 514 PHE B O 1
ATOM 7662 N N . GLY B 1 515 ? -4.194 112.841 -29.503 1.00 36.17 515 GLY B N 1
ATOM 7663 C CA . GLY B 1 515 ? -3.145 112.522 -30.447 1.00 42.28 515 GLY B CA 1
ATOM 7664 C C . GLY B 1 515 ? -2.085 111.681 -29.782 1.00 47.85 515 GLY B C 1
ATOM 7665 O O . GLY B 1 515 ? -1.571 112.051 -28.723 1.00 47.38 515 GLY B O 1
ATOM 7666 N N . GLU B 1 516 ? -1.750 110.543 -30.387 1.00 54.07 516 GLU B N 1
ATOM 7667 C CA . GLU B 1 516 ? -0.761 109.669 -29.773 1.00 58.81 516 GLU B CA 1
ATOM 7668 C C . GLU B 1 516 ? 0.646 110.244 -29.881 1.00 61.90 516 GLU B C 1
ATOM 7669 O O . GLU B 1 516 ? 1.509 109.911 -29.060 1.00 66.06 516 GLU B O 1
ATOM 7675 N N . HIS B 1 517 ? 0.901 111.090 -30.878 1.00 62.39 517 HIS B N 1
ATOM 7676 C CA . HIS B 1 517 ? 2.230 111.643 -31.098 1.00 58.97 517 HIS B CA 1
ATOM 7677 C C . HIS B 1 517 ? 2.315 113.136 -30.791 1.00 47.26 517 HIS B C 1
ATOM 7678 O O . HIS B 1 517 ? 3.398 113.718 -30.899 1.00 39.16 517 HIS B O 1
ATOM 7685 N N . THR B 1 518 ? 1.209 113.769 -30.410 1.00 46.02 518 THR B N 1
ATOM 7686 C CA . THR B 1 518 ? 1.205 115.186 -30.044 1.00 53.78 518 THR B CA 1
ATOM 7687 C C . THR B 1 518 ? 1.878 115.378 -28.690 1.00 54.68 518 THR B C 1
ATOM 7688 O O . THR B 1 518 ? 1.381 114.893 -27.669 1.00 50.97 518 THR B O 1
ATOM 7692 N N . LYS B 1 519 ? 3.011 116.079 -28.675 1.00 53.99 519 LYS B N 1
ATOM 7693 C CA . LYS B 1 519 ? 3.730 116.370 -27.443 1.00 51.36 519 LYS B CA 1
ATOM 7694 C C . LYS B 1 519 ? 3.217 117.655 -26.785 1.00 52.84 519 LYS B C 1
ATOM 7695 O O . LYS B 1 519 ? 2.459 118.431 -27.368 1.00 45.73 519 LYS B O 1
ATOM 7701 N N . MET B 1 520 ? 3.634 117.848 -25.531 1.00 66.47 520 MET B N 1
ATOM 7702 C CA . MET B 1 520 ? 2.996 118.812 -24.637 1.00 29.88 520 MET B CA 1
ATOM 7703 C C . MET B 1 520 ? 3.095 120.242 -25.156 1.00 29.46 520 MET B C 1
ATOM 7704 O O . MET B 1 520 ? 2.078 120.901 -25.399 1.00 29.04 520 MET B O 1
ATOM 7709 N N . THR B 1 521 ? 4.319 120.734 -25.349 1.00 29.65 521 THR B N 1
ATOM 7710 C CA . THR B 1 521 ? 4.574 122.160 -25.517 1.00 29.17 521 THR B CA 1
ATOM 7711 C C . THR B 1 521 ? 4.342 122.641 -26.932 1.00 51.93 521 THR B C 1
ATOM 7712 O O . THR B 1 521 ? 4.922 123.655 -27.339 1.00 29.65 521 THR B O 1
ATOM 7716 N N . ASP B 1 522 ? 3.504 121.940 -27.688 1.00 46.38 522 ASP B N 1
ATOM 7717 C CA . ASP B 1 522 ? 3.223 122.296 -29.069 1.00 50.45 522 ASP B CA 1
ATOM 7718 C C . ASP B 1 522 ? 2.289 123.494 -29.221 1.00 48.17 522 ASP B C 1
ATOM 7719 O O . ASP B 1 522 ? 2.114 123.975 -30.346 1.00 53.67 522 ASP B O 1
ATOM 7724 N N . VAL B 1 523 ? 1.680 123.984 -28.140 1.00 41.46 523 VAL B N 1
ATOM 7725 C CA . VAL B 1 523 ? 0.553 124.908 -28.264 1.00 31.26 523 VAL B CA 1
ATOM 7726 C C . VAL B 1 523 ? 0.836 126.208 -27.520 1.00 33.90 523 VAL B C 1
ATOM 7727 O O . VAL B 1 523 ? 0.911 127.282 -28.128 1.00 37.48 523 VAL B O 1
ATOM 7731 N N . LYS B 1 524 ? 0.969 126.106 -26.195 1.00 32.59 524 LYS B N 1
ATOM 7732 C CA . LYS B 1 524 ? 1.235 127.221 -25.269 1.00 34.03 524 LYS B CA 1
ATOM 7733 C C . LYS B 1 524 ? 0.377 128.468 -25.497 1.00 36.88 524 LYS B C 1
ATOM 7734 O O . LYS B 1 524 ? 0.826 129.587 -25.237 1.00 29.51 524 LYS B O 1
ATOM 7740 N N . LYS B 1 525 ? -0.881 128.313 -25.966 1.00 43.87 525 LYS B N 1
ATOM 7741 C CA . LYS B 1 525 ? -1.712 129.487 -26.164 1.00 48.28 525 LYS B CA 1
ATOM 7742 C C . LYS B 1 525 ? -2.025 130.167 -24.828 1.00 48.01 525 LYS B C 1
ATOM 7743 O O . LYS B 1 525 ? -1.581 131.303 -24.616 1.00 45.98 525 LYS B O 1
ATOM 7749 N N . PRO B 1 526 ? -2.765 129.530 -23.885 1.00 44.83 526 PRO B N 1
ATOM 7750 C CA . PRO B 1 526 ? -2.566 129.918 -22.484 1.00 44.21 526 PRO B CA 1
ATOM 7751 C C . PRO B 1 526 ? -1.576 128.973 -21.827 1.00 40.88 526 PRO B C 1
ATOM 7752 O O . PRO B 1 526 ? -1.482 127.812 -22.234 1.00 47.80 526 PRO B O 1
ATOM 7756 N N . LYS B 1 527 ? -0.810 129.442 -20.850 1.00 30.55 527 LYS B N 1
ATOM 7757 C CA . LYS B 1 527 ? 0.050 128.530 -20.116 1.00 24.29 527 LYS B CA 1
ATOM 7758 C C . LYS B 1 527 ? -0.818 127.567 -19.317 1.00 23.47 527 LYS B C 1
ATOM 7759 O O . LYS B 1 527 ? -1.850 127.956 -18.762 1.00 23.05 527 LYS B O 1
ATOM 7765 N N . VAL B 1 528 ? -0.421 126.296 -19.284 1.00 23.91 528 VAL B N 1
ATOM 7766 C CA . VAL B 1 528 ? -1.235 125.262 -18.660 1.00 23.94 528 VAL B CA 1
ATOM 7767 C C . VAL B 1 528 ? -0.383 124.432 -17.715 1.00 24.06 528 VAL B C 1
ATOM 7768 O O . VAL B 1 528 ? 0.834 124.307 -17.884 1.00 24.35 528 VAL B O 1
ATOM 7772 N N . MET B 1 529 ? -1.040 123.864 -16.706 1.00 32.82 529 MET B N 1
ATOM 7773 C CA . MET B 1 529 ? -0.374 122.966 -15.775 1.00 24.11 529 MET B CA 1
ATOM 7774 C C . MET B 1 529 ? -1.347 121.913 -15.273 1.00 24.32 529 MET B C 1
ATOM 7775 O O . MET B 1 529 ? -2.442 122.231 -14.790 1.00 23.95 529 MET B O 1
ATOM 7780 N N . LEU B 1 530 ? -0.935 120.660 -15.414 1.00 24.97 530 LEU B N 1
ATOM 7781 C CA . LEU B 1 530 ? -1.654 119.514 -14.890 1.00 25.31 530 LEU B CA 1
ATOM 7782 C C . LEU B 1 530 ? -0.892 118.956 -13.698 1.00 29.94 530 LEU B C 1
ATOM 7783 O O . LEU B 1 530 ? 0.336 118.832 -13.737 1.00 34.71 530 LEU B O 1
ATOM 7788 N N . THR B 1 531 ? -1.623 118.619 -12.643 1.00 25.37 531 THR B N 1
ATOM 7789 C CA . THR B 1 531 ? -1.014 118.051 -11.454 1.00 25.60 531 THR B CA 1
ATOM 7790 C C . THR B 1 531 ? -0.678 116.580 -11.672 1.00 26.50 531 THR B C 1
ATOM 7791 O O . THR B 1 531 ? -0.998 115.979 -12.700 1.00 26.92 531 THR B O 1
ATOM 7795 N N . GLY B 1 532 ? -0.011 115.999 -10.685 1.00 26.85 532 GLY B N 1
ATOM 7796 C CA . GLY B 1 532 ? 0.296 114.586 -10.694 1.00 27.76 532 GLY B CA 1
ATOM 7797 C C . GLY B 1 532 ? 1.218 114.209 -9.555 1.00 31.06 532 GLY B C 1
ATOM 7798 O O . GLY B 1 532 ? 2.183 114.920 -9.268 1.00 32.38 532 GLY B O 1
ATOM 7799 N N . THR B 1 533 ? 0.922 113.096 -8.889 1.00 28.87 533 THR B N 1
ATOM 7800 C CA . THR B 1 533 ? 1.714 112.623 -7.758 1.00 29.49 533 THR B CA 1
ATOM 7801 C C . THR B 1 533 ? 2.789 111.675 -8.269 1.00 30.69 533 THR B C 1
ATOM 7802 O O . THR B 1 533 ? 2.494 110.544 -8.667 1.00 40.92 533 THR B O 1
ATOM 7806 N N . LEU B 1 534 ? 4.030 112.134 -8.263 1.00 30.65 534 LEU B N 1
ATOM 7807 C CA . LEU B 1 534 ? 5.150 111.283 -8.641 1.00 31.87 534 LEU B CA 1
ATOM 7808 C C . LEU B 1 534 ? 5.367 110.288 -7.504 1.00 32.94 534 LEU B C 1
ATOM 7809 O O . LEU B 1 534 ? 5.990 110.609 -6.490 1.00 32.88 534 LEU B O 1
ATOM 7814 N N . SER B 1 535 ? 4.824 109.075 -7.655 1.00 34.00 535 SER B N 1
ATOM 7815 C CA . SER B 1 535 ? 4.897 108.042 -6.629 1.00 35.17 535 SER B CA 1
ATOM 7816 C C . SER B 1 535 ? 6.147 107.194 -6.770 1.00 39.50 535 SER B C 1
ATOM 7817 O O . SER B 1 535 ? 6.226 106.107 -6.188 1.00 37.93 535 SER B O 1
ATOM 7820 N N . ASP B 1 536 ? 7.115 107.677 -7.545 1.00 42.58 536 ASP B N 1
ATOM 7821 C CA . ASP B 1 536 ? 8.372 106.990 -7.798 1.00 46.43 536 ASP B CA 1
ATOM 7822 C C . ASP B 1 536 ? 9.264 106.959 -6.561 1.00 50.68 536 ASP B C 1
ATOM 7823 O O . ASP B 1 536 ? 10.199 106.155 -6.500 1.00 51.42 536 ASP B O 1
ATOM 7828 N N . ARG B 1 537 ? 8.968 107.791 -5.556 1.00 65.88 537 ARG B N 1
ATOM 7829 C CA . ARG B 1 537 ? 9.842 108.028 -4.413 1.00 37.49 537 ARG B CA 1
ATOM 7830 C C . ARG B 1 537 ? 9.037 107.992 -3.121 1.00 58.49 537 ARG B C 1
ATOM 7831 O O . ARG B 1 537 ? 7.926 108.525 -3.064 1.00 36.19 537 ARG B O 1
ATOM 7839 N N . GLN B 1 538 ? 9.594 107.354 -2.092 1.00 56.34 538 GLN B N 1
ATOM 7840 C CA . GLN B 1 538 ? 8.983 107.398 -0.764 1.00 58.67 538 GLN B CA 1
ATOM 7841 C C . GLN B 1 538 ? 8.641 108.814 -0.316 1.00 53.98 538 GLN B C 1
ATOM 7842 O O . GLN B 1 538 ? 7.604 108.983 0.350 1.00 54.99 538 GLN B O 1
ATOM 7848 N N . PRO B 1 539 ? 9.432 109.853 -0.628 1.00 49.31 539 PRO B N 1
ATOM 7849 C CA . PRO B 1 539 ? 8.934 111.222 -0.419 1.00 49.65 539 PRO B CA 1
ATOM 7850 C C . PRO B 1 539 ? 7.587 111.495 -1.077 1.00 53.89 539 PRO B C 1
ATOM 7851 O O . PRO B 1 539 ? 6.745 112.173 -0.475 1.00 57.57 539 PRO B O 1
ATOM 7855 N N . ALA B 1 540 ? 7.351 110.979 -2.286 1.00 58.05 540 ALA B N 1
ATOM 7856 C CA . ALA B 1 540 ? 6.105 111.206 -3.026 1.00 32.60 540 ALA B CA 1
ATOM 7857 C C . ALA B 1 540 ? 5.876 112.700 -3.280 1.00 31.01 540 ALA B C 1
ATOM 7858 O O . ALA B 1 540 ? 4.960 113.326 -2.745 1.00 30.16 540 ALA B O 1
ATOM 7860 N N . GLU B 1 541 ? 6.754 113.254 -4.115 1.00 30.72 541 GLU B N 1
ATOM 7861 C CA . GLU B 1 541 ? 6.711 114.660 -4.500 1.00 29.44 541 GLU B CA 1
ATOM 7862 C C . GLU B 1 541 ? 5.596 114.916 -5.516 1.00 28.83 541 GLU B C 1
ATOM 7863 O O . GLU B 1 541 ? 4.862 114.012 -5.925 1.00 29.29 541 GLU B O 1
ATOM 7869 N N . LEU B 1 542 ? 5.455 116.179 -5.909 1.00 27.95 542 LEU B N 1
ATOM 7870 C CA . LEU B 1 542 ? 4.510 116.601 -6.932 1.00 27.38 542 LEU B CA 1
ATOM 7871 C C . LEU B 1 542 ? 5.249 117.038 -8.190 1.00 57.48 542 LEU B C 1
ATOM 7872 O O . LEU B 1 542 ? 6.265 117.737 -8.119 1.00 63.74 542 LEU B O 1
ATOM 7877 N N . HIS B 1 543 ? 4.731 116.627 -9.340 1.00 42.11 543 HIS B N 1
ATOM 7878 C CA . HIS B 1 543 ? 5.235 117.072 -10.629 1.00 39.43 543 HIS B CA 1
ATOM 7879 C C . HIS B 1 543 ? 4.154 117.913 -11.286 1.00 31.63 543 HIS B C 1
ATOM 7880 O O . HIS B 1 543 ? 3.004 117.479 -11.387 1.00 26.68 543 HIS B O 1
ATOM 7887 N N . LEU B 1 544 ? 4.517 119.117 -11.706 1.00 26.19 544 LEU B N 1
ATOM 7888 C CA . LEU B 1 544 ? 3.617 119.961 -12.474 1.00 25.62 544 LEU B CA 1
ATOM 7889 C C . LEU B 1 544 ? 3.876 119.712 -13.953 1.00 32.74 544 LEU B C 1
ATOM 7890 O O . LEU B 1 544 ? 4.984 119.949 -14.443 1.00 37.94 544 LEU B O 1
ATOM 7895 N N . PHE B 1 545 ? 2.864 119.222 -14.661 1.00 35.76 545 PHE B N 1
ATOM 7896 C CA . PHE B 1 545 ? 2.982 119.048 -16.102 1.00 26.65 545 PHE B CA 1
ATOM 7897 C C . PHE B 1 545 ? 2.764 120.403 -16.750 1.00 26.09 545 PHE B C 1
ATOM 7898 O O . PHE B 1 545 ? 1.640 120.910 -16.789 1.00 25.63 545 PHE B O 1
ATOM 7906 N N . ARG B 1 546 ? 3.835 120.986 -17.268 1.00 26.21 546 ARG B N 1
ATOM 7907 C CA . ARG B 1 546 ? 3.820 122.373 -17.685 1.00 25.69 546 ARG B CA 1
ATOM 7908 C C . ARG B 1 546 ? 4.321 122.486 -19.109 1.00 26.22 546 ARG B C 1
ATOM 7909 O O . ARG B 1 546 ? 5.065 121.634 -19.602 1.00 26.97 546 ARG B O 1
ATOM 7917 N N . ASN B 1 547 ? 3.888 123.555 -19.763 1.00 30.09 547 ASN B N 1
ATOM 7918 C CA . ASN B 1 547 ? 4.115 123.726 -21.187 1.00 32.04 547 ASN B CA 1
ATOM 7919 C C . ASN B 1 547 ? 4.632 125.115 -21.532 1.00 49.38 547 ASN B C 1
ATOM 7920 O O . ASN B 1 547 ? 4.553 125.524 -22.695 1.00 26.49 547 ASN B O 1
ATOM 7925 N N . TYR B 1 548 ? 5.167 125.855 -20.562 1.00 57.87 548 TYR B N 1
ATOM 7926 C CA . TYR B 1 548 ? 5.826 127.095 -20.951 1.00 67.88 548 TYR B CA 1
ATOM 7927 C C . TYR B 1 548 ? 7.340 126.927 -21.078 1.00 75.69 548 TYR B C 1
ATOM 7928 O O . TYR B 1 548 ? 7.839 126.805 -22.203 1.00 85.86 548 TYR B O 1
ATOM 7937 N N . ASP B 1 549 ? 8.094 126.889 -19.977 1.00 69.43 549 ASP B N 1
ATOM 7938 C CA . ASP B 1 549 ? 9.333 126.125 -19.990 1.00 65.40 549 ASP B CA 1
ATOM 7939 C C . ASP B 1 549 ? 9.507 125.308 -18.715 1.00 74.30 549 ASP B C 1
ATOM 7940 O O . ASP B 1 549 ? 9.369 124.081 -18.724 1.00 77.28 549 ASP B O 1
ATOM 7945 N N . ALA B 1 550 ? 9.784 126.018 -17.606 1.00 69.08 550 ALA B N 1
ATOM 7946 C CA . ALA B 1 550 ? 9.969 125.538 -16.241 1.00 81.23 550 ALA B CA 1
ATOM 7947 C C . ALA B 1 550 ? 10.351 126.727 -15.363 1.00 25.25 550 ALA B C 1
ATOM 7948 O O . ALA B 1 550 ? 11.035 127.635 -15.846 1.00 30.38 550 ALA B O 1
ATOM 7950 N N . PRO B 1 551 ? 9.994 126.762 -14.079 1.00 24.79 551 PRO B N 1
ATOM 7951 C CA . PRO B 1 551 ? 10.636 127.738 -13.192 1.00 32.45 551 PRO B CA 1
ATOM 7952 C C . PRO B 1 551 ? 11.880 127.168 -12.531 1.00 37.70 551 PRO B C 1
ATOM 7953 O O . PRO B 1 551 ? 11.794 126.198 -11.773 1.00 40.67 551 PRO B O 1
ATOM 7957 N N . GLU B 1 552 ? 13.035 127.774 -12.796 1.00 53.98 552 GLU B N 1
ATOM 7958 C CA . GLU B 1 552 ? 14.317 127.307 -12.265 1.00 59.87 552 GLU B CA 1
ATOM 7959 C C . GLU B 1 552 ? 14.696 128.207 -11.101 1.00 57.90 552 GLU B C 1
ATOM 7960 O O . GLU B 1 552 ? 15.368 129.216 -11.250 1.00 54.37 552 GLU B O 1
ATOM 7966 N N . VAL B 1 553 ? 14.245 127.828 -9.871 1.00 58.77 553 VAL B N 1
ATOM 7967 C CA . VAL B 1 553 ? 14.421 128.695 -8.723 1.00 67.99 553 VAL B CA 1
ATOM 7968 C C . VAL B 1 553 ? 14.077 127.876 -7.477 1.00 72.61 553 VAL B C 1
ATOM 7969 O O . VAL B 1 553 ? 13.333 126.889 -7.560 1.00 64.51 553 VAL B O 1
ATOM 7973 N N . ILE B 1 554 ? 14.629 128.270 -6.320 1.00 82.11 554 ILE B N 1
ATOM 7974 C CA . ILE B 1 554 ? 15.729 129.229 -6.275 1.00 78.87 554 ILE B CA 1
ATOM 7975 C C . ILE B 1 554 ? 17.099 128.567 -6.210 1.00 80.17 554 ILE B C 1
ATOM 7976 O O . ILE B 1 554 ? 17.718 128.364 -7.257 1.00 73.17 554 ILE B O 1
ATOM 7981 N N . ARG B 1 555 ? 17.547 128.155 -5.021 1.00 85.80 555 ARG B N 1
ATOM 7982 C CA . ARG B 1 555 ? 18.759 127.355 -4.886 1.00 93.80 555 ARG B CA 1
ATOM 7983 C C . ARG B 1 555 ? 18.656 126.462 -3.653 1.00 87.05 555 ARG B C 1
ATOM 7984 O O . ARG B 1 555 ? 19.619 126.326 -2.890 1.00 89.60 555 ARG B O 1
ATOM 7992 N N . GLU B 1 556 ? 17.493 125.852 -3.429 1.00 83.55 556 GLU B N 1
ATOM 7993 C CA . GLU B 1 556 ? 17.276 125.020 -2.245 1.00 82.89 556 GLU B CA 1
ATOM 7994 C C . GLU B 1 556 ? 16.787 123.626 -2.612 1.00 87.20 556 GLU B C 1
ATOM 7995 O O . GLU B 1 556 ? 15.596 123.314 -2.470 1.00 90.21 556 GLU B O 1
ATOM 8001 N N . PRO B 1 557 ? 17.693 122.749 -3.075 1.00 87.11 557 PRO B N 1
ATOM 8002 C CA . PRO B 1 557 ? 17.334 121.340 -3.272 1.00 84.39 557 PRO B CA 1
ATOM 8003 C C . PRO B 1 557 ? 17.309 120.603 -1.941 1.00 91.63 557 PRO B C 1
ATOM 8004 O O . PRO B 1 557 ? 18.358 120.280 -1.372 1.00 88.20 557 PRO B O 1
ATOM 8008 N N . ARG B 1 558 ? 16.105 120.362 -1.417 1.00 100.29 558 ARG B N 1
ATOM 8009 C CA . ARG B 1 558 ? 15.977 119.944 -0.030 1.00 99.20 558 ARG B CA 1
ATOM 8010 C C . ARG B 1 558 ? 16.198 118.451 0.185 1.00 106.68 558 ARG B C 1
ATOM 8011 O O . ARG B 1 558 ? 16.485 118.043 1.317 1.00 113.21 558 ARG B O 1
ATOM 8019 N N . PHE B 1 559 ? 16.075 117.627 -0.853 1.00 105.62 559 PHE B N 1
ATOM 8020 C CA . PHE B 1 559 ? 16.283 116.188 -0.722 1.00 101.55 559 PHE B CA 1
ATOM 8021 C C . PHE B 1 559 ? 17.493 115.665 -1.482 1.00 97.63 559 PHE B C 1
ATOM 8022 O O . PHE B 1 559 ? 18.056 114.639 -1.091 1.00 95.19 559 PHE B O 1
ATOM 8030 N N . ASN B 1 560 ? 17.899 116.340 -2.553 1.00 98.35 560 ASN B N 1
ATOM 8031 C CA . ASN B 1 560 ? 19.092 115.992 -3.300 1.00 96.90 560 ASN B CA 1
ATOM 8032 C C . ASN B 1 560 ? 20.282 116.833 -2.825 1.00 103.98 560 ASN B C 1
ATOM 8033 O O . ASN B 1 560 ? 20.200 117.562 -1.829 1.00 100.75 560 ASN B O 1
ATOM 8038 N N . GLN B 1 561 ? 21.412 116.699 -3.528 1.00 111.05 561 GLN B N 1
ATOM 8039 C CA . GLN B 1 561 ? 22.667 117.421 -3.298 1.00 113.49 561 GLN B CA 1
ATOM 8040 C C . GLN B 1 561 ? 23.363 116.923 -2.033 1.00 112.90 561 GLN B C 1
ATOM 8041 O O . GLN B 1 561 ? 24.500 117.315 -1.744 1.00 111.59 561 GLN B O 1
ATOM 8047 N N . ASN B 1 562 ? 22.682 116.068 -1.274 1.00 114.27 562 ASN B N 1
ATOM 8048 C CA . ASN B 1 562 ? 23.278 115.196 -0.273 1.00 115.06 562 ASN B CA 1
ATOM 8049 C C . ASN B 1 562 ? 23.100 113.746 -0.712 1.00 116.73 562 ASN B C 1
ATOM 8050 O O . ASN B 1 562 ? 22.197 113.420 -1.489 1.00 114.41 562 ASN B O 1
ATOM 8055 N N . ILE B 1 563 ? 23.971 112.873 -0.193 1.00 119.17 563 ILE B N 1
ATOM 8056 C CA . ILE B 1 563 ? 24.003 111.469 -0.620 1.00 118.42 563 ILE B CA 1
ATOM 8057 C C . ILE B 1 563 ? 22.662 110.769 -0.372 1.00 121.36 563 ILE B C 1
ATOM 8058 O O . ILE B 1 563 ? 21.842 111.201 0.449 1.00 126.97 563 ILE B O 1
ATOM 8063 N N . ASN B 1 564 ? 22.439 109.671 -1.109 1.00 114.17 564 ASN B N 1
ATOM 8064 C CA . ASN B 1 564 ? 21.245 108.826 -0.965 1.00 99.01 564 ASN B CA 1
ATOM 8065 C C . ASN B 1 564 ? 19.953 109.615 -1.213 1.00 86.35 564 ASN B C 1
ATOM 8066 O O . ASN B 1 564 ? 19.214 109.938 -0.280 1.00 80.07 564 ASN B O 1
ATOM 8071 N N . LEU B 1 565 ? 19.664 109.902 -2.490 1.00 80.42 565 LEU B N 1
ATOM 8072 C CA . LEU B 1 565 ? 20.008 109.109 -3.687 1.00 69.62 565 LEU B CA 1
ATOM 8073 C C . LEU B 1 565 ? 19.771 109.946 -4.948 1.00 59.37 565 LEU B C 1
ATOM 8074 O O . LEU B 1 565 ? 18.920 110.838 -4.940 1.00 52.79 565 LEU B O 1
ATOM 8079 N N . LYS B 1 566 ? 20.475 109.657 -6.050 1.00 58.41 566 LYS B N 1
ATOM 8080 C CA . LYS B 1 566 ? 20.278 110.401 -7.298 1.00 51.89 566 LYS B CA 1
ATOM 8081 C C . LYS B 1 566 ? 20.001 109.529 -8.528 1.00 52.13 566 LYS B C 1
ATOM 8082 O O . LYS B 1 566 ? 20.668 109.672 -9.556 1.00 51.67 566 LYS B O 1
ATOM 8088 N N . PRO B 1 567 ? 19.061 108.581 -8.451 1.00 55.83 567 PRO B N 1
ATOM 8089 C CA . PRO B 1 567 ? 18.353 108.160 -9.679 1.00 69.72 567 PRO B CA 1
ATOM 8090 C C . PRO B 1 567 ? 17.001 108.841 -9.861 1.00 88.35 567 PRO B C 1
ATOM 8091 O O . PRO B 1 567 ? 15.970 108.148 -9.784 1.00 87.52 567 PRO B O 1
ATOM 8095 N N . PRO B 1 568 ? 16.943 110.165 -10.108 1.00 96.76 568 PRO B N 1
ATOM 8096 C CA . PRO B 1 568 ? 15.657 110.813 -10.387 1.00 91.81 568 PRO B CA 1
ATOM 8097 C C . PRO B 1 568 ? 15.436 110.891 -11.894 1.00 82.52 568 PRO B C 1
ATOM 8098 O O . PRO B 1 568 ? 16.344 110.647 -12.687 1.00 83.21 568 PRO B O 1
ATOM 8102 N N . THR B 1 569 ? 14.194 111.192 -12.293 1.00 70.44 569 THR B N 1
ATOM 8103 C CA . THR B 1 569 ? 13.887 111.234 -13.722 1.00 66.35 569 THR B CA 1
ATOM 8104 C C . THR B 1 569 ? 13.372 112.582 -14.221 1.00 35.30 569 THR B C 1
ATOM 8105 O O . THR B 1 569 ? 14.121 113.312 -14.879 1.00 35.23 569 THR B O 1
ATOM 8109 N N . GLN B 1 570 ? 12.141 112.970 -13.866 1.00 34.14 570 GLN B N 1
ATOM 8110 C CA . GLN B 1 570 ? 11.428 114.155 -14.357 1.00 32.79 570 GLN B CA 1
ATOM 8111 C C . GLN B 1 570 ? 11.480 114.380 -15.872 1.00 46.81 570 GLN B C 1
ATOM 8112 O O . GLN B 1 570 ? 12.281 115.207 -16.329 1.00 43.71 570 GLN B O 1
ATOM 8118 N N . PRO B 1 571 ? 10.683 113.674 -16.684 1.00 50.22 571 PRO B N 1
ATOM 8119 C CA . PRO B 1 571 ? 10.773 113.836 -18.153 1.00 42.17 571 PRO B CA 1
ATOM 8120 C C . PRO B 1 571 ? 10.212 115.195 -18.559 1.00 33.72 571 PRO B C 1
ATOM 8121 O O . PRO B 1 571 ? 9.052 115.499 -18.278 1.00 31.53 571 PRO B O 1
ATOM 8125 N N . ALA B 1 572 ? 11.024 115.993 -19.264 1.00 32.50 572 ALA B N 1
ATOM 8126 C CA . ALA B 1 572 ? 10.821 117.441 -19.304 1.00 43.81 572 ALA B CA 1
ATOM 8127 C C . ALA B 1 572 ? 9.423 117.911 -19.700 1.00 48.51 572 ALA B C 1
ATOM 8128 O O . ALA B 1 572 ? 8.679 118.395 -18.840 1.00 48.54 572 ALA B O 1
ATOM 8130 N N . ASP B 1 573 ? 9.043 117.803 -20.976 1.00 51.52 573 ASP B N 1
ATOM 8131 C CA . ASP B 1 573 ? 7.719 118.277 -21.391 1.00 49.37 573 ASP B CA 1
ATOM 8132 C C . ASP B 1 573 ? 7.377 117.648 -22.743 1.00 47.28 573 ASP B C 1
ATOM 8133 O O . ASP B 1 573 ? 7.754 118.183 -23.788 1.00 38.80 573 ASP B O 1
ATOM 8138 N N . GLN B 1 574 ? 6.608 116.563 -22.713 1.00 57.80 574 GLN B N 1
ATOM 8139 C CA . GLN B 1 574 ? 6.287 115.816 -23.924 1.00 60.97 574 GLN B CA 1
ATOM 8140 C C . GLN B 1 574 ? 4.999 115.036 -23.697 1.00 61.24 574 GLN B C 1
ATOM 8141 O O . GLN B 1 574 ? 4.505 114.923 -22.573 1.00 31.63 574 GLN B O 1
ATOM 8147 N N . LEU B 1 575 ? 4.466 114.493 -24.795 1.00 54.75 575 LEU B N 1
ATOM 8148 C CA . LEU B 1 575 ? 3.516 113.380 -24.773 1.00 55.94 575 LEU B CA 1
ATOM 8149 C C . LEU B 1 575 ? 2.224 113.746 -24.030 1.00 47.70 575 LEU B C 1
ATOM 8150 O O . LEU B 1 575 ? 1.982 113.330 -22.894 1.00 52.56 575 LEU B O 1
ATOM 8155 N N . VAL B 1 576 ? 1.428 114.592 -24.702 1.00 41.01 576 VAL B N 1
ATOM 8156 C CA . VAL B 1 576 ? 0.184 115.122 -24.132 1.00 39.64 576 VAL B CA 1
ATOM 8157 C C . VAL B 1 576 ? -0.639 114.018 -23.480 1.00 47.23 576 VAL B C 1
ATOM 8158 O O . VAL B 1 576 ? -1.009 114.111 -22.306 1.00 30.62 576 VAL B O 1
ATOM 8162 N N . TRP B 1 577 ? -0.976 112.977 -24.246 1.00 55.89 577 TRP B N 1
ATOM 8163 C CA . TRP B 1 577 ? -1.872 111.944 -23.729 1.00 60.98 577 TRP B CA 1
ATOM 8164 C C . TRP B 1 577 ? -1.286 111.270 -22.493 1.00 67.95 577 TRP B C 1
ATOM 8165 O O . TRP B 1 577 ? -2.021 110.911 -21.561 1.00 72.17 577 TRP B O 1
ATOM 8176 N N . ARG B 1 578 ? 0.038 111.081 -22.472 1.00 68.46 578 ARG B N 1
ATOM 8177 C CA . ARG B 1 578 ? 0.671 110.429 -21.331 1.00 60.31 578 ARG B CA 1
ATOM 8178 C C . ARG B 1 578 ? 0.506 111.272 -20.076 1.00 48.27 578 ARG B C 1
ATOM 8179 O O . ARG B 1 578 ? 0.195 110.750 -18.999 1.00 51.64 578 ARG B O 1
ATOM 8187 N N . ALA B 1 579 ? 0.679 112.586 -20.204 1.00 39.56 579 ALA B N 1
ATOM 8188 C CA . ALA B 1 579 ? 0.472 113.472 -19.067 1.00 30.14 579 ALA B CA 1
ATOM 8189 C C . ALA B 1 579 ? -0.996 113.527 -18.668 1.00 29.71 579 ALA B C 1
ATOM 8190 O O . ALA B 1 579 ? -1.321 113.597 -17.476 1.00 34.55 579 ALA B O 1
ATOM 8192 N N . ALA B 1 580 ? -1.897 113.503 -19.653 1.00 29.89 580 ALA B N 1
ATOM 8193 C CA . ALA B 1 580 ? -3.320 113.515 -19.347 1.00 30.36 580 ALA B CA 1
ATOM 8194 C C . ALA B 1 580 ? -3.707 112.306 -18.508 1.00 39.32 580 ALA B C 1
ATOM 8195 O O . ALA B 1 580 ? -4.489 112.430 -17.561 1.00 41.16 580 ALA B O 1
ATOM 8197 N N . ARG B 1 581 ? -3.165 111.128 -18.829 1.00 47.42 581 ARG B N 1
ATOM 8198 C CA . ARG B 1 581 ? -3.450 109.973 -17.980 1.00 52.85 581 ARG B CA 1
ATOM 8199 C C . ARG B 1 581 ? -2.758 110.103 -16.627 1.00 57.78 581 ARG B C 1
ATOM 8200 O O . ARG B 1 581 ? -3.369 109.845 -15.583 1.00 62.96 581 ARG B O 1
ATOM 8208 N N . SER B 1 582 ? -1.474 110.484 -16.625 1.00 56.81 582 SER B N 1
ATOM 8209 C CA . SER B 1 582 ? -0.736 110.603 -15.372 1.00 52.08 582 SER B CA 1
ATOM 8210 C C . SER B 1 582 ? -1.401 111.580 -14.416 1.00 41.52 582 SER B C 1
ATOM 8211 O O . SER B 1 582 ? -1.181 111.496 -13.206 1.00 47.09 582 SER B O 1
ATOM 8214 N N . SER B 1 583 ? -2.210 112.499 -14.935 1.00 44.26 583 SER B N 1
ATOM 8215 C CA . SER B 1 583 ? -2.990 113.408 -14.107 1.00 52.16 583 SER B CA 1
ATOM 8216 C C . SER B 1 583 ? -4.371 112.850 -13.749 1.00 57.95 583 SER B C 1
ATOM 8217 O O . SER B 1 583 ? -4.709 112.729 -12.569 1.00 69.58 583 SER B O 1
ATOM 8220 N N . GLY B 1 584 ? -5.174 112.502 -14.759 1.00 73.30 584 GLY B N 1
ATOM 8221 C CA . GLY B 1 584 ? -6.618 112.366 -14.655 1.00 78.46 584 GLY B CA 1
ATOM 8222 C C . GLY B 1 584 ? -7.214 111.155 -13.976 1.00 77.35 584 GLY B C 1
ATOM 8223 O O . GLY B 1 584 ? -8.442 111.067 -13.887 1.00 67.92 584 GLY B O 1
ATOM 8224 N N . ALA B 1 585 ? -6.412 110.216 -13.503 1.00 79.74 585 ALA B N 1
ATOM 8225 C CA . ALA B 1 585 ? -6.923 108.995 -12.887 1.00 87.52 585 ALA B CA 1
ATOM 8226 C C . ALA B 1 585 ? -6.934 109.156 -11.369 1.00 95.15 585 ALA B C 1
ATOM 8227 O O . ALA B 1 585 ? -5.889 109.026 -10.726 1.00 98.48 585 ALA B O 1
ATOM 8229 N N . ALA B 1 586 ? -8.104 109.425 -10.789 1.00 96.72 586 ALA B N 1
ATOM 8230 C CA . ALA B 1 586 ? -8.178 109.371 -9.331 1.00 91.57 586 ALA B CA 1
ATOM 8231 C C . ALA B 1 586 ? -7.920 107.923 -8.931 1.00 99.44 586 ALA B C 1
ATOM 8232 O O . ALA B 1 586 ? -8.815 107.079 -9.102 1.00 96.29 586 ALA B O 1
ATOM 8234 N N . PRO B 1 587 ? -6.741 107.594 -8.376 1.00 100.05 587 PRO B N 1
ATOM 8235 C CA . PRO B 1 587 ? -6.279 106.200 -8.365 1.00 92.96 587 PRO B CA 1
ATOM 8236 C C . PRO B 1 587 ? -6.826 105.365 -7.227 1.00 87.16 587 PRO B C 1
ATOM 8237 O O . PRO B 1 587 ? -6.656 104.137 -7.249 1.00 92.09 587 PRO B O 1
ATOM 8241 N N . THR B 1 588 ? -7.466 105.985 -6.235 1.00 80.07 588 THR B N 1
ATOM 8242 C CA . THR B 1 588 ? -8.325 105.236 -5.331 1.00 68.24 588 THR B CA 1
ATOM 8243 C C . THR B 1 588 ? -9.324 104.391 -6.099 1.00 77.07 588 THR B C 1
ATOM 8244 O O . THR B 1 588 ? -9.876 103.432 -5.548 1.00 78.76 588 THR B O 1
ATOM 8248 N N . TYR B 1 589 ? -9.570 104.736 -7.360 1.00 75.39 589 TYR B N 1
ATOM 8249 C CA . TYR B 1 589 ? -10.435 103.977 -8.241 1.00 74.71 589 TYR B CA 1
ATOM 8250 C C . TYR B 1 589 ? -9.664 103.182 -9.287 1.00 83.28 589 TYR B C 1
ATOM 8251 O O . TYR B 1 589 ? -9.945 101.995 -9.472 1.00 99.39 589 TYR B O 1
ATOM 8260 N N . PHE B 1 590 ? -8.681 103.783 -9.964 1.00 80.32 590 PHE B N 1
ATOM 8261 C CA . PHE B 1 590 ? -8.214 103.096 -11.159 1.00 73.16 590 PHE B CA 1
ATOM 8262 C C . PHE B 1 590 ? -7.294 101.920 -10.876 1.00 81.99 590 PHE B C 1
ATOM 8263 O O . PHE B 1 590 ? -7.759 100.779 -10.887 1.00 81.71 590 PHE B O 1
ATOM 8271 N N . ARG B 1 591 ? -6.023 102.187 -10.553 1.00 84.54 591 ARG B N 1
ATOM 8272 C CA . ARG B 1 591 ? -4.994 101.155 -10.391 1.00 92.05 591 ARG B CA 1
ATOM 8273 C C . ARG B 1 591 ? -3.640 101.794 -10.106 1.00 96.66 591 ARG B C 1
ATOM 8274 O O . ARG B 1 591 ? -3.527 103.026 -10.106 1.00 94.00 591 ARG B O 1
ATOM 8282 N N . PRO B 1 592 ? -2.611 101.005 -9.796 1.00 98.80 592 PRO B N 1
ATOM 8283 C CA . PRO B 1 592 ? -1.248 101.435 -10.130 1.00 97.63 592 PRO B CA 1
ATOM 8284 C C . PRO B 1 592 ? -1.166 101.805 -11.609 1.00 95.25 592 PRO B C 1
ATOM 8285 O O . PRO B 1 592 ? -1.606 101.052 -12.485 1.00 87.63 592 PRO B O 1
ATOM 8289 N N . ASN B 1 593 ? -0.588 102.973 -11.888 1.00 99.68 593 ASN B N 1
ATOM 8290 C CA . ASN B 1 593 ? -0.678 103.602 -13.209 1.00 100.95 593 ASN B CA 1
ATOM 8291 C C . ASN B 1 593 ? 0.675 104.148 -13.668 1.00 88.05 593 ASN B C 1
ATOM 8292 O O . ASN B 1 593 ? 0.796 105.295 -14.101 1.00 86.35 593 ASN B O 1
ATOM 8297 N N . GLY B 1 594 ? 1.712 103.329 -13.580 1.00 83.29 594 GLY B N 1
ATOM 8298 C CA . GLY B 1 594 ? 3.035 103.745 -14.018 1.00 71.18 594 GLY B CA 1
ATOM 8299 C C . GLY B 1 594 ? 3.827 104.366 -12.885 1.00 67.10 594 GLY B C 1
ATOM 8300 O O . GLY B 1 594 ? 3.891 103.808 -11.789 1.00 69.37 594 GLY B O 1
ATOM 8301 N N . ARG B 1 595 ? 4.453 105.513 -13.156 1.00 67.80 595 ARG B N 1
ATOM 8302 C CA . ARG B 1 595 ? 5.195 106.218 -12.118 1.00 56.66 595 ARG B CA 1
ATOM 8303 C C . ARG B 1 595 ? 4.313 107.139 -11.291 1.00 54.66 595 ARG B C 1
ATOM 8304 O O . ARG B 1 595 ? 4.641 107.414 -10.132 1.00 58.14 595 ARG B O 1
ATOM 8312 N N . PHE B 1 596 ? 3.196 107.608 -11.850 1.00 55.38 596 PHE B N 1
ATOM 8313 C CA . PHE B 1 596 ? 2.388 108.663 -11.255 1.00 44.97 596 PHE B CA 1
ATOM 8314 C C . PHE B 1 596 ? 0.998 108.165 -10.887 1.00 45.46 596 PHE B C 1
ATOM 8315 O O . PHE B 1 596 ? 0.435 107.284 -11.545 1.00 45.52 596 PHE B O 1
ATOM 8323 N N . LEU B 1 597 ? 0.447 108.771 -9.840 1.00 47.47 597 LEU B N 1
ATOM 8324 C CA . LEU B 1 597 ? -0.954 108.658 -9.470 1.00 49.21 597 LEU B CA 1
ATOM 8325 C C . LEU B 1 597 ? -1.583 110.044 -9.564 1.00 53.11 597 LEU B C 1
ATOM 8326 O O . LEU B 1 597 ? -0.901 111.030 -9.847 1.00 56.09 597 LEU B O 1
ATOM 8331 N N . ASP B 1 598 ? -2.898 110.113 -9.343 1.00 49.98 598 ASP B N 1
ATOM 8332 C CA . ASP B 1 598 ? -3.611 111.388 -9.394 1.00 45.31 598 ASP B CA 1
ATOM 8333 C C . ASP B 1 598 ? -2.895 112.466 -8.597 1.00 38.75 598 ASP B C 1
ATOM 8334 O O . ASP B 1 598 ? -2.316 112.200 -7.542 1.00 38.89 598 ASP B O 1
ATOM 8339 N N . GLY B 1 599 ? -2.974 113.698 -9.093 1.00 32.58 599 GLY B N 1
ATOM 8340 C CA . GLY B 1 599 ? -2.581 114.841 -8.302 1.00 30.69 599 GLY B CA 1
ATOM 8341 C C . GLY B 1 599 ? -3.630 115.133 -7.251 1.00 26.75 599 GLY B C 1
ATOM 8342 O O . GLY B 1 599 ? -3.639 116.202 -6.638 1.00 26.12 599 GLY B O 1
ATOM 8343 N N . GLY B 1 600 ? -4.535 114.178 -7.057 1.00 48.09 600 GLY B N 1
ATOM 8344 C CA . GLY B 1 600 ? -5.548 114.258 -6.031 1.00 42.16 600 GLY B CA 1
ATOM 8345 C C . GLY B 1 600 ? -5.051 113.655 -4.740 1.00 41.46 600 GLY B C 1
ATOM 8346 O O . GLY B 1 600 ? -5.585 113.923 -3.658 1.00 37.41 600 GLY B O 1
ATOM 8347 N N . LEU B 1 601 ? -4.000 112.845 -4.850 1.00 28.38 601 LEU B N 1
ATOM 8348 C CA . LEU B 1 601 ? -3.341 112.347 -3.653 1.00 29.06 601 LEU B CA 1
ATOM 8349 C C . LEU B 1 601 ? -2.712 113.478 -2.850 1.00 42.32 601 LEU B C 1
ATOM 8350 O O . LEU B 1 601 ? -2.730 113.452 -1.617 1.00 45.56 601 LEU B O 1
ATOM 8355 N N . LEU B 1 602 ? -2.100 114.452 -3.514 1.00 27.61 602 LEU B N 1
ATOM 8356 C CA . LEU B 1 602 ? -1.648 115.652 -2.823 1.00 39.18 602 LEU B CA 1
ATOM 8357 C C . LEU B 1 602 ? -2.531 116.867 -3.089 1.00 44.09 602 LEU B C 1
ATOM 8358 O O . LEU B 1 602 ? -3.068 117.446 -2.138 1.00 48.93 602 LEU B O 1
ATOM 8363 N N . ALA B 1 603 ? -2.730 117.269 -4.344 1.00 43.48 603 ALA B N 1
ATOM 8364 C CA . ALA B 1 603 ? -3.345 118.574 -4.560 1.00 43.38 603 ALA B CA 1
ATOM 8365 C C . ALA B 1 603 ? -4.860 118.519 -4.738 1.00 50.07 603 ALA B C 1
ATOM 8366 O O . ALA B 1 603 ? -5.605 119.043 -3.902 1.00 64.43 603 ALA B O 1
ATOM 8368 N N . ASN B 1 604 ? -5.322 117.889 -5.820 1.00 40.52 604 ASN B N 1
ATOM 8369 C CA . ASN B 1 604 ? -6.742 117.718 -6.128 1.00 32.85 604 ASN B CA 1
ATOM 8370 C C . ASN B 1 604 ? -7.486 119.042 -6.254 1.00 24.37 604 ASN B C 1
ATOM 8371 O O . ASN B 1 604 ? -8.696 119.059 -6.493 1.00 43.40 604 ASN B O 1
ATOM 8376 N N . ASN B 1 605 ? -6.789 120.146 -6.118 1.00 23.82 605 ASN B N 1
ATOM 8377 C CA . ASN B 1 605 ? -7.435 121.443 -6.205 1.00 23.20 605 ASN B CA 1
ATOM 8378 C C . ASN B 1 605 ? -6.328 122.456 -6.437 1.00 22.75 605 ASN B C 1
ATOM 8379 O O . ASN B 1 605 ? -5.850 123.088 -5.489 1.00 33.79 605 ASN B O 1
ATOM 8384 N N . PRO B 1 606 ? -5.855 122.594 -7.676 1.00 22.72 606 PRO B N 1
ATOM 8385 C CA . PRO B 1 606 ? -4.610 123.335 -7.915 1.00 22.45 606 PRO B CA 1
ATOM 8386 C C . PRO B 1 606 ? -4.699 124.778 -7.502 1.00 21.84 606 PRO B C 1
ATOM 8387 O O . PRO B 1 606 ? -3.659 125.448 -7.447 1.00 21.64 606 PRO B O 1
ATOM 8391 N N . THR B 1 607 ? -5.912 125.261 -7.218 1.00 21.61 607 THR B N 1
ATOM 8392 C CA . THR B 1 607 ? -6.170 126.657 -6.899 1.00 22.41 607 THR B CA 1
ATOM 8393 C C . THR B 1 607 ? -5.063 127.246 -6.047 1.00 28.00 607 THR B C 1
ATOM 8394 O O . THR B 1 607 ? -4.405 128.219 -6.425 1.00 20.59 607 THR B O 1
ATOM 8398 N N . LEU B 1 608 ? -4.840 126.623 -4.896 1.00 38.71 608 LEU B N 1
ATOM 8399 C CA . LEU B 1 608 ? -3.798 127.063 -3.982 1.00 39.59 608 LEU B CA 1
ATOM 8400 C C . LEU B 1 608 ? -2.412 126.822 -4.575 1.00 38.91 608 LEU B C 1
ATOM 8401 O O . LEU B 1 608 ? -1.525 127.676 -4.467 1.00 46.07 608 LEU B O 1
ATOM 8406 N N . ASP B 1 609 ? -2.208 125.672 -5.215 1.00 21.64 609 ASP B N 1
ATOM 8407 C CA . ASP B 1 609 ? -0.877 125.311 -5.689 1.00 21.92 609 ASP B CA 1
ATOM 8408 C C . ASP B 1 609 ? -0.483 126.064 -6.963 1.00 21.68 609 ASP B C 1
ATOM 8409 O O . ASP B 1 609 ? 0.703 126.380 -7.170 1.00 21.73 609 ASP B O 1
ATOM 8414 N N . ALA B 1 610 ? -1.458 126.390 -7.814 1.00 21.48 610 ALA B N 1
ATOM 8415 C CA . ALA B 1 610 ? -1.138 127.050 -9.076 1.00 21.36 610 ALA B CA 1
ATOM 8416 C C . ALA B 1 610 ? -0.616 128.457 -8.845 1.00 20.92 610 ALA B C 1
ATOM 8417 O O . ALA B 1 610 ? 0.213 128.942 -9.620 1.00 20.94 610 ALA B O 1
ATOM 8419 N N . MET B 1 611 ? -1.099 129.128 -7.800 1.00 20.58 611 MET B N 1
ATOM 8420 C CA . MET B 1 611 ? -0.594 130.455 -7.473 1.00 20.21 611 MET B CA 1
ATOM 8421 C C . MET B 1 611 ? 0.856 130.384 -7.017 1.00 20.38 611 MET B C 1
ATOM 8422 O O . MET B 1 611 ? 1.670 131.259 -7.354 1.00 20.26 611 MET B O 1
ATOM 8427 N N . THR B 1 612 ? 1.189 129.349 -6.241 1.00 20.72 612 THR B N 1
ATOM 8428 C CA . THR B 1 612 ? 2.581 129.071 -5.914 1.00 21.03 612 THR B CA 1
ATOM 8429 C C . THR B 1 612 ? 3.420 129.012 -7.177 1.00 21.25 612 THR B C 1
ATOM 8430 O O . THR B 1 612 ? 4.502 129.608 -7.255 1.00 21.28 612 THR B O 1
ATOM 8434 N N . GLU B 1 613 ? 2.909 128.318 -8.198 1.00 35.33 613 GLU B N 1
ATOM 8435 C CA . GLU B 1 613 ? 3.677 128.180 -9.438 1.00 31.33 613 GLU B CA 1
ATOM 8436 C C . GLU B 1 613 ? 3.774 129.504 -10.191 1.00 21.43 613 GLU B C 1
ATOM 8437 O O . GLU B 1 613 ? 4.824 129.817 -10.767 1.00 21.63 613 GLU B O 1
ATOM 8443 N N . ILE B 1 614 ? 2.682 130.274 -10.225 1.00 20.99 614 ILE B N 1
ATOM 8444 C CA . ILE B 1 614 ? 2.721 131.630 -10.783 1.00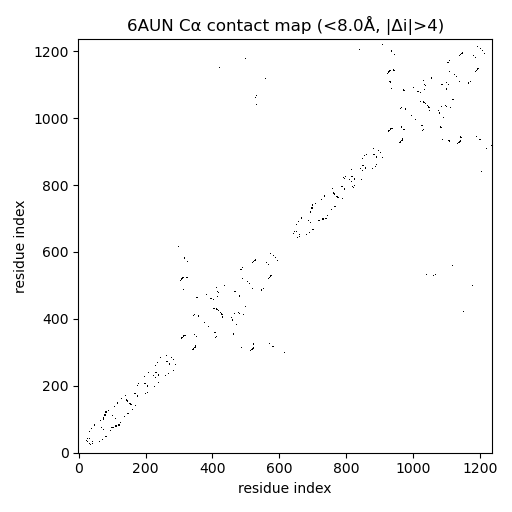 20.83 614 ILE B CA 1
ATOM 8445 C C . ILE B 1 614 ? 3.892 132.412 -10.212 1.00 20.64 614 ILE B C 1
ATOM 8446 O O . ILE B 1 614 ? 4.742 132.935 -10.944 1.00 20.80 614 ILE B O 1
ATOM 8451 N N . HIS B 1 615 ? 3.917 132.542 -8.887 1.00 20.44 615 HIS B N 1
ATOM 8452 C CA . HIS B 1 615 ? 4.911 133.416 -8.279 1.00 20.37 615 HIS B CA 1
ATOM 8453 C C . HIS B 1 615 ? 6.311 132.855 -8.474 1.00 20.85 615 HIS B C 1
ATOM 8454 O O . HIS B 1 615 ? 7.263 133.615 -8.686 1.00 24.62 615 HIS B O 1
ATOM 8461 N N . GLU B 1 616 ? 6.456 131.527 -8.404 1.00 21.24 616 GLU B N 1
ATOM 8462 C CA . GLU B 1 616 ? 7.761 130.909 -8.628 1.00 21.89 616 GLU B CA 1
ATOM 8463 C C . GLU B 1 616 ? 8.293 131.237 -10.021 1.00 22.02 616 GLU B C 1
ATOM 8464 O O . GLU B 1 616 ? 9.456 131.630 -10.185 1.00 22.29 616 GLU B O 1
ATOM 8470 N N . TYR B 1 617 ? 7.447 131.083 -11.041 1.00 21.97 617 TYR B N 1
ATOM 8471 C CA . TYR B 1 617 ? 7.868 131.371 -12.406 1.00 22.25 617 TYR B CA 1
ATOM 8472 C C . TYR B 1 617 ? 8.121 132.859 -12.606 1.00 32.46 617 TYR B C 1
ATOM 8473 O O . TYR B 1 617 ? 9.024 133.234 -13.358 1.00 39.47 617 TYR B O 1
ATOM 8482 N N . ASN B 1 618 ? 7.356 133.718 -11.931 1.00 24.14 618 ASN B N 1
ATOM 8483 C CA . ASN B 1 618 ? 7.596 135.154 -12.034 1.00 24.90 618 ASN B CA 1
ATOM 8484 C C . ASN B 1 618 ? 8.935 135.541 -11.421 1.00 34.22 618 ASN B C 1
ATOM 8485 O O . ASN B 1 618 ? 9.629 136.417 -11.943 1.00 39.51 618 ASN B O 1
ATOM 8490 N N . GLN B 1 619 ? 9.319 134.907 -10.313 1.00 38.91 619 GLN B N 1
ATOM 8491 C CA . GLN B 1 619 ? 10.632 135.193 -9.740 1.00 43.43 619 GLN B CA 1
ATOM 8492 C C . GLN B 1 619 ? 11.745 134.588 -10.579 1.00 48.48 619 GLN B C 1
ATOM 8493 O O . GLN B 1 619 ? 12.848 135.142 -10.627 1.00 54.27 619 GLN B O 1
ATOM 8499 N N . ASP B 1 620 ? 11.473 133.471 -11.257 1.00 46.03 620 ASP B N 1
ATOM 8500 C CA . ASP B 1 620 ? 12.423 132.960 -12.239 1.00 44.82 620 ASP B CA 1
ATOM 8501 C C . ASP B 1 620 ? 12.627 133.969 -13.365 1.00 44.07 620 ASP B C 1
ATOM 8502 O O . ASP B 1 620 ? 13.762 134.259 -13.759 1.00 44.72 620 ASP B O 1
ATOM 8507 N N . MET B 1 621 ? 11.526 134.517 -13.891 1.00 44.09 621 MET B N 1
ATOM 8508 C CA . MET B 1 621 ? 11.594 135.556 -14.919 1.00 48.32 621 MET B CA 1
ATOM 8509 C C . MET B 1 621 ? 12.385 136.769 -14.445 1.00 47.07 621 MET B C 1
ATOM 8510 O O . MET B 1 621 ? 13.336 137.208 -15.103 1.00 60.08 621 MET B O 1
ATOM 8515 N N . ILE B 1 622 ? 11.994 137.326 -13.299 1.00 45.76 622 ILE B N 1
ATOM 8516 C CA . ILE B 1 622 ? 12.596 138.562 -12.810 1.00 37.34 622 ILE B CA 1
ATOM 8517 C C . ILE B 1 622 ? 14.075 138.352 -12.527 1.00 28.09 622 ILE B C 1
ATOM 8518 O O . ILE B 1 622 ? 14.926 139.147 -12.942 1.00 23.36 622 ILE B O 1
ATOM 8523 N N . ARG B 1 623 ? 14.392 137.284 -11.795 1.00 43.94 623 ARG B N 1
ATOM 8524 C CA . ARG B 1 623 ? 15.774 136.939 -11.489 1.00 46.85 623 ARG B CA 1
ATOM 8525 C C . ARG B 1 623 ? 16.613 136.854 -12.758 1.00 42.21 623 ARG B C 1
ATOM 8526 O O . ARG B 1 623 ? 17.788 137.239 -12.766 1.00 42.66 623 ARG B O 1
ATOM 8534 N N . LYS B 1 624 ? 16.023 136.342 -13.840 1.00 39.68 624 LYS B N 1
ATOM 8535 C CA . LYS B 1 624 ? 16.668 136.317 -15.147 1.00 39.61 624 LYS B CA 1
ATOM 8536 C C . LYS B 1 624 ? 16.763 137.694 -15.779 1.00 37.46 624 LYS B C 1
ATOM 8537 O O . LYS B 1 624 ? 17.252 137.807 -16.909 1.00 32.93 624 LYS B O 1
ATOM 8543 N N . GLY B 1 625 ? 16.290 138.733 -15.096 1.00 38.95 625 GLY B N 1
ATOM 8544 C CA . GLY B 1 625 ? 16.308 140.061 -15.662 1.00 40.10 625 GLY B CA 1
ATOM 8545 C C . GLY B 1 625 ? 15.332 140.274 -16.793 1.00 40.91 625 GLY B C 1
ATOM 8546 O O . GLY B 1 625 ? 15.420 141.294 -17.478 1.00 49.60 625 GLY B O 1
ATOM 8547 N N . GLN B 1 626 ? 14.396 139.348 -17.011 1.00 32.46 626 GLN B N 1
ATOM 8548 C CA . GLN B 1 626 ? 13.393 139.551 -18.050 1.00 29.61 626 GLN B CA 1
ATOM 8549 C C . GLN B 1 626 ? 12.533 140.756 -17.715 1.00 28.33 626 GLN B C 1
ATOM 8550 O O . GLN B 1 626 ? 12.396 141.683 -18.519 1.00 31.73 626 GLN B O 1
ATOM 8556 N N . GLY B 1 627 ? 11.928 140.745 -16.538 1.00 26.42 627 GLY B N 1
ATOM 8557 C CA . GLY B 1 627 ? 11.295 141.919 -15.979 1.00 26.88 627 GLY B CA 1
ATOM 8558 C C . GLY B 1 627 ? 9.994 142.399 -16.574 1.00 28.04 627 GLY B C 1
ATOM 8559 O O . GLY B 1 627 ? 9.279 143.163 -15.923 1.00 31.04 627 GLY B O 1
ATOM 8560 N N . ASN B 1 628 ? 9.657 142.000 -17.790 1.00 29.22 628 ASN B N 1
ATOM 8561 C CA . ASN B 1 628 ? 8.292 142.216 -18.258 1.00 22.57 628 ASN B CA 1
ATOM 8562 C C . ASN B 1 628 ? 7.488 140.927 -18.119 1.00 46.11 628 ASN B C 1
ATOM 8563 O O . ASN B 1 628 ? 6.915 140.365 -19.052 1.00 22.59 628 ASN B O 1
ATOM 8568 N N . LYS B 1 629 ? 7.499 140.468 -16.876 1.00 38.63 629 LYS B N 1
ATOM 8569 C CA . LYS B 1 629 ? 6.558 139.474 -16.400 1.00 42.20 629 LYS B CA 1
ATOM 8570 C C . LYS B 1 629 ? 5.141 140.018 -16.451 1.00 47.06 629 LYS B C 1
ATOM 8571 O O . LYS B 1 629 ? 4.900 141.191 -16.153 1.00 44.85 629 LYS B O 1
ATOM 8577 N N . VAL B 1 630 ? 4.199 139.175 -16.870 1.00 52.17 630 VAL B N 1
ATOM 8578 C CA . VAL B 1 630 ? 2.806 139.573 -16.742 1.00 54.43 630 VAL B CA 1
ATOM 8579 C C . VAL B 1 630 ? 2.534 139.727 -15.252 1.00 42.68 630 VAL B C 1
ATOM 8580 O O . VAL B 1 630 ? 2.644 138.764 -14.482 1.00 37.00 630 VAL B O 1
ATOM 8584 N N . LYS B 1 631 ? 2.162 140.938 -14.841 1.00 42.21 631 LYS B N 1
ATOM 8585 C CA . LYS B 1 631 ? 1.919 141.248 -13.436 1.00 44.51 631 LYS B CA 1
ATOM 8586 C C . LYS B 1 631 ? 0.617 140.652 -12.918 1.00 38.65 631 LYS B C 1
ATOM 8587 O O . LYS B 1 631 ? 0.046 139.749 -13.539 1.00 32.06 631 LYS B O 1
ATOM 8593 N N . LYS B 1 632 ? 0.164 141.164 -11.769 1.00 37.89 632 LYS B N 1
ATOM 8594 C CA . LYS B 1 632 ? -0.691 140.523 -10.778 1.00 36.87 632 LYS B CA 1
ATOM 8595 C C . LYS B 1 632 ? -1.691 139.546 -11.358 1.00 31.05 632 LYS B C 1
ATOM 8596 O O . LYS B 1 632 ? -2.372 139.861 -12.341 1.00 33.97 632 LYS B O 1
ATOM 8602 N N . LEU B 1 633 ? -1.772 138.353 -10.774 1.00 27.39 633 LEU B N 1
ATOM 8603 C CA . LEU B 1 633 ? -2.965 137.588 -11.066 1.00 19.08 633 LEU B CA 1
ATOM 8604 C C . LEU B 1 633 ? -4.107 138.500 -10.651 1.00 42.27 633 LEU B C 1
ATOM 8605 O O . LEU B 1 633 ? -4.318 138.754 -9.463 1.00 50.23 633 LEU B O 1
ATOM 8610 N N . SER B 1 634 ? -4.810 139.056 -11.627 1.00 30.84 634 SER B N 1
ATOM 8611 C CA . SER B 1 634 ? -5.871 139.987 -11.294 1.00 27.58 634 SER B CA 1
ATOM 8612 C C . SER B 1 634 ? -7.122 139.230 -10.913 1.00 23.26 634 SER B C 1
ATOM 8613 O O . SER B 1 634 ? -7.929 139.719 -10.122 1.00 29.85 634 SER B O 1
ATOM 8616 N N . ILE B 1 635 ? -7.285 138.039 -11.479 1.00 19.21 635 ILE B N 1
ATOM 8617 C CA . ILE B 1 635 ? -8.447 137.190 -11.265 1.00 19.33 635 ILE B CA 1
ATOM 8618 C C . ILE B 1 635 ? -7.962 135.763 -11.073 1.00 20.89 635 ILE B C 1
ATOM 8619 O O . ILE B 1 635 ? -7.109 135.294 -11.831 1.00 29.02 635 ILE B O 1
ATOM 8624 N N . VAL B 1 636 ? -8.501 135.071 -10.074 1.00 20.49 636 VAL B N 1
ATOM 8625 C CA . VAL B 1 636 ? -8.353 133.624 -9.949 1.00 19.58 636 VAL B CA 1
ATOM 8626 C C . VAL B 1 636 ? -9.747 133.029 -9.840 1.00 19.79 636 VAL B C 1
ATOM 8627 O O . VAL B 1 636 ? -10.532 133.429 -8.972 1.00 19.70 636 VAL B O 1
ATOM 8631 N N . VAL B 1 637 ? -10.054 132.092 -10.731 1.00 20.13 637 VAL B N 1
ATOM 8632 C CA . VAL B 1 637 ? -11.365 131.462 -10.813 1.00 20.42 637 VAL B CA 1
ATOM 8633 C C . VAL B 1 637 ? -11.176 129.963 -10.654 1.00 20.71 637 VAL B C 1
ATOM 8634 O O . VAL B 1 637 ? -10.453 129.340 -11.438 1.00 20.90 637 VAL B O 1
ATOM 8638 N N . SER B 1 638 ? -11.800 129.390 -9.629 1.00 20.80 638 SER B N 1
ATOM 8639 C CA . SER B 1 638 ? -11.654 127.973 -9.317 1.00 21.13 638 SER B CA 1
ATOM 8640 C C . SER B 1 638 ? -13.012 127.303 -9.406 1.00 21.52 638 SER B C 1
ATOM 8641 O O . SER B 1 638 ? -13.945 127.698 -8.700 1.00 21.48 638 SER B O 1
ATOM 8644 N N . LEU B 1 639 ? -13.117 126.285 -10.246 1.00 21.93 639 LEU B N 1
ATOM 8645 C CA . LEU B 1 639 ? -14.375 125.601 -10.489 1.00 22.37 639 LEU B CA 1
ATOM 8646 C C . LEU B 1 639 ? -14.288 124.184 -9.942 1.00 22.78 639 LEU B C 1
ATOM 8647 O O . LEU B 1 639 ? -13.361 123.442 -10.281 1.00 22.95 639 LEU B O 1
ATOM 8652 N N . GLY B 1 640 ? -15.245 123.816 -9.093 1.00 23.01 640 GLY B N 1
ATOM 8653 C CA . GLY B 1 640 ? -15.238 122.533 -8.415 1.00 23.45 640 GLY B CA 1
ATOM 8654 C C . GLY B 1 640 ? -16.382 121.671 -8.911 1.00 24.04 640 GLY B C 1
ATOM 8655 O O . GLY B 1 640 ? -17.458 122.175 -9.237 1.00 24.08 640 GLY B O 1
ATOM 8656 N N . THR B 1 641 ? -16.154 120.361 -8.960 1.00 24.56 641 THR B N 1
ATOM 8657 C CA . THR B 1 641 ? -17.136 119.485 -9.582 1.00 25.19 641 THR B CA 1
ATOM 8658 C C . THR B 1 641 ? -18.274 119.194 -8.611 1.00 34.92 641 THR B C 1
ATOM 8659 O O . THR B 1 641 ? -18.671 118.036 -8.442 1.00 32.42 641 THR B O 1
ATOM 8663 N N . GLY B 1 642 ? -18.819 120.235 -7.995 1.00 25.15 642 GLY B N 1
ATOM 8664 C CA . GLY B 1 642 ? -19.951 120.095 -7.107 1.00 41.41 642 GLY B CA 1
ATOM 8665 C C . GLY B 1 642 ? -19.564 119.617 -5.716 1.00 37.02 642 GLY B C 1
ATOM 8666 O O . GLY B 1 642 ? -18.505 119.034 -5.491 1.00 36.49 642 GLY B O 1
ATOM 8667 N N . ARG B 1 643 ? -20.466 119.862 -4.766 1.00 35.07 643 ARG B N 1
ATOM 8668 C CA . ARG B 1 643 ? -20.340 119.373 -3.400 1.00 31.54 643 ARG B CA 1
ATOM 8669 C C . ARG B 1 643 ? -21.514 118.455 -3.102 1.00 36.11 643 ARG B C 1
ATOM 8670 O O . ARG B 1 643 ? -22.664 118.813 -3.377 1.00 40.79 643 ARG B O 1
ATOM 8678 N N . SER B 1 644 ? -21.228 117.277 -2.551 1.00 35.45 644 SER B N 1
ATOM 8679 C CA . SER B 1 644 ? -22.286 116.452 -1.998 1.00 37.60 644 SER B CA 1
ATOM 8680 C C . SER B 1 644 ? -22.925 117.182 -0.811 1.00 32.14 644 SER B C 1
ATOM 8681 O O . SER B 1 644 ? -22.348 118.132 -0.279 1.00 28.06 644 SER B O 1
ATOM 8684 N N . PRO B 1 645 ? -24.109 116.758 -0.364 1.00 35.82 645 PRO B N 1
ATOM 8685 C CA . PRO B 1 645 ? -24.723 117.399 0.803 1.00 37.87 645 PRO B CA 1
ATOM 8686 C C . PRO B 1 645 ? -24.251 116.845 2.143 1.00 41.49 645 PRO B C 1
ATOM 8687 O O . PRO B 1 645 ? -23.788 115.711 2.267 1.00 40.98 645 PRO B O 1
ATOM 8691 N N . GLN B 1 646 ? -24.423 117.684 3.163 1.00 44.53 646 GLN B N 1
ATOM 8692 C CA . GLN B 1 646 ? -23.767 117.551 4.463 1.00 44.49 646 GLN B CA 1
ATOM 8693 C C . GLN B 1 646 ? -24.487 116.515 5.317 1.00 46.62 646 GLN B C 1
ATOM 8694 O O . GLN B 1 646 ? -25.567 116.770 5.857 1.00 46.78 646 GLN B O 1
ATOM 8700 N N . VAL B 1 647 ? -23.869 115.354 5.448 1.00 52.25 647 VAL B N 1
ATOM 8701 C CA . VAL B 1 647 ? -24.426 114.214 6.186 1.00 60.13 647 VAL B CA 1
ATOM 8702 C C . VAL B 1 647 ? -23.786 114.172 7.537 1.00 62.76 647 VAL B C 1
ATOM 8703 O O . VAL B 1 647 ? -22.556 114.344 7.653 1.00 66.76 647 VAL B O 1
ATOM 8707 N N . PRO B 1 648 ? -24.532 114.001 8.639 1.00 57.08 648 PRO B N 1
ATOM 8708 C CA . PRO B 1 648 ? -23.894 113.768 9.926 1.00 47.38 648 PRO B CA 1
ATOM 8709 C C . PRO B 1 648 ? -23.244 112.398 9.939 1.00 47.19 648 PRO B C 1
ATOM 8710 O O . PRO B 1 648 ? -23.664 111.478 9.233 1.00 52.74 648 PRO B O 1
ATOM 8714 N N . VAL B 1 649 ? -22.221 112.258 10.770 1.00 47.45 649 VAL B N 1
ATOM 8715 C CA . VAL B 1 649 ? -21.585 110.973 11.008 1.00 52.79 649 VAL B CA 1
ATOM 8716 C C . VAL B 1 649 ? -21.411 110.892 12.511 1.00 70.40 649 VAL B C 1
ATOM 8717 O O . VAL B 1 649 ? -20.542 111.565 13.080 1.00 71.66 649 VAL B O 1
ATOM 8721 N N . THR B 1 650 ? -22.232 110.069 13.153 1.00 79.44 650 THR B N 1
ATOM 8722 C CA . THR B 1 650 ? -22.242 109.914 14.604 1.00 90.58 650 THR B CA 1
ATOM 8723 C C . THR B 1 650 ? -21.448 108.688 15.025 1.00 99.87 650 THR B C 1
ATOM 8724 O O . THR B 1 650 ? -21.803 107.984 15.975 1.00 104.03 650 THR B O 1
ATOM 8728 N N . CYS B 1 651 ? -20.350 108.431 14.319 1.00 102.24 651 CYS B N 1
ATOM 8729 C CA . CYS B 1 651 ? -19.562 107.222 14.496 1.00 97.60 651 CYS B CA 1
ATOM 8730 C C . CYS B 1 651 ? -18.124 107.575 14.863 1.00 87.08 651 CYS B C 1
ATOM 8731 O O . CYS B 1 651 ? -17.179 106.942 14.393 1.00 81.17 651 CYS B O 1
ATOM 8734 N N . LYS B 1 671 ? -15.698 99.918 5.686 1.00 111.56 671 LYS B N 1
ATOM 8735 C CA . LYS B 1 671 ? -14.729 100.909 6.141 1.00 108.36 671 LYS B CA 1
ATOM 8736 C C . LYS B 1 671 ? -15.262 102.335 5.989 1.00 104.17 671 LYS B C 1
ATOM 8737 O O . LYS B 1 671 ? -15.237 102.900 4.895 1.00 101.88 671 LYS B O 1
ATOM 8743 N N . GLU B 1 672 ? -15.746 102.915 7.089 1.00 101.13 672 GLU B N 1
ATOM 8744 C CA . GLU B 1 672 ? -16.074 104.334 7.128 1.00 89.19 672 GLU B CA 1
ATOM 8745 C C . GLU B 1 672 ? -15.268 105.084 8.176 1.00 83.76 672 GLU B C 1
ATOM 8746 O O . GLU B 1 672 ? -15.459 106.297 8.334 1.00 83.85 672 GLU B O 1
ATOM 8752 N N . LEU B 1 673 ? -14.367 104.402 8.884 1.00 79.45 673 LEU B N 1
ATOM 8753 C CA . LEU B 1 673 ? -13.431 105.049 9.786 1.00 73.69 673 LEU B CA 1
ATOM 8754 C C . LEU B 1 673 ? -11.996 104.963 9.290 1.00 74.86 673 LEU B C 1
ATOM 8755 O O . LEU B 1 673 ? -11.111 105.590 9.883 1.00 76.50 673 LEU B O 1
ATOM 8760 N N . GLY B 1 674 ? -11.743 104.202 8.227 1.00 72.50 674 GLY B N 1
ATOM 8761 C CA . GLY B 1 674 ? -10.426 104.115 7.627 1.00 68.24 674 GLY B CA 1
ATOM 8762 C C . GLY B 1 674 ? -10.329 104.758 6.259 1.00 60.04 674 GLY B C 1
ATOM 8763 O O . GLY B 1 674 ? -9.230 105.009 5.757 1.00 55.03 674 GLY B O 1
ATOM 8764 N N . LYS B 1 675 ? -11.473 105.034 5.644 1.00 57.71 675 LYS B N 1
ATOM 8765 C CA . LYS B 1 675 ? -11.498 105.683 4.342 1.00 58.64 675 LYS B CA 1
ATOM 8766 C C . LYS B 1 675 ? -11.655 107.192 4.432 1.00 61.11 675 LYS B C 1
ATOM 8767 O O . LYS B 1 675 ? -11.464 107.876 3.421 1.00 62.08 675 LYS B O 1
ATOM 8773 N N . MET B 1 676 ? -12.018 107.723 5.601 1.00 61.98 676 MET B N 1
ATOM 8774 C CA . MET B 1 676 ? -12.105 109.169 5.753 1.00 60.37 676 MET B CA 1
ATOM 8775 C C . MET B 1 676 ? -10.751 109.839 5.571 1.00 54.68 676 MET B C 1
ATOM 8776 O O . MET B 1 676 ? -10.701 111.037 5.269 1.00 56.08 676 MET B O 1
ATOM 8781 N N . VAL B 1 677 ? -9.654 109.091 5.724 1.00 45.09 677 VAL B N 1
ATOM 8782 C CA . VAL B 1 677 ? -8.342 109.626 5.368 1.00 42.00 677 VAL B CA 1
ATOM 8783 C C . VAL B 1 677 ? -8.340 110.119 3.930 1.00 48.64 677 VAL B C 1
ATOM 8784 O O . VAL B 1 677 ? -7.845 111.211 3.636 1.00 53.81 677 VAL B O 1
ATOM 8788 N N . VAL B 1 678 ? -8.936 109.348 3.021 1.00 50.03 678 VAL B N 1
ATOM 8789 C CA . VAL B 1 678 ? -8.907 109.710 1.608 1.00 41.06 678 VAL B CA 1
ATOM 8790 C C . VAL B 1 678 ? -9.903 110.820 1.313 1.00 45.43 678 VAL B C 1
ATOM 8791 O O . VAL B 1 678 ? -9.632 111.713 0.499 1.00 30.34 678 VAL B O 1
ATOM 8795 N N . ASP B 1 679 ? -11.075 110.764 1.951 1.00 49.00 679 ASP B N 1
ATOM 8796 C CA . ASP B 1 679 ? -12.027 111.864 1.872 1.00 50.32 679 ASP B CA 1
ATOM 8797 C C . ASP B 1 679 ? -11.349 113.188 2.195 1.00 50.65 679 ASP B C 1
ATOM 8798 O O . ASP B 1 679 ? -11.487 114.165 1.454 1.00 58.79 679 ASP B O 1
ATOM 8803 N N . CYS B 1 680 ? -10.593 113.229 3.300 1.00 47.95 680 CYS B N 1
ATOM 8804 C CA . CYS B 1 680 ? -9.879 114.449 3.669 1.00 40.52 680 CYS B CA 1
ATOM 8805 C C . CYS B 1 680 ? -8.758 114.751 2.685 1.00 42.19 680 CYS B C 1
ATOM 8806 O O . CYS B 1 680 ? -8.585 115.900 2.261 1.00 44.02 680 CYS B O 1
ATOM 8809 N N . CYS B 1 681 ? -7.997 113.725 2.308 1.00 42.68 681 CYS B N 1
ATOM 8810 C CA . CYS B 1 681 ? -6.830 113.903 1.457 1.00 39.71 681 CYS B CA 1
ATOM 8811 C C . CYS B 1 681 ? -7.194 114.508 0.107 1.00 39.49 681 CYS B C 1
ATOM 8812 O O . CYS B 1 681 ? -6.380 115.222 -0.494 1.00 33.52 681 CYS B O 1
ATOM 8815 N N . THR B 1 682 ? -8.405 114.246 -0.386 1.00 46.23 682 THR B N 1
ATOM 8816 C CA . THR B 1 682 ? -8.814 114.772 -1.678 1.00 41.98 682 THR B CA 1
ATOM 8817 C C . THR B 1 682 ? -9.974 115.756 -1.602 1.00 39.79 682 THR B C 1
ATOM 8818 O O . THR B 1 682 ? -10.461 116.188 -2.652 1.00 49.09 682 THR B O 1
ATOM 8822 N N . ASP B 1 683 ? -10.435 116.123 -0.405 1.00 32.74 683 ASP B N 1
ATOM 8823 C CA . ASP B 1 683 ? -11.487 117.120 -0.235 1.00 30.50 683 ASP B CA 1
ATOM 8824 C C . ASP B 1 683 ? -10.995 118.491 -0.691 1.00 30.25 683 ASP B C 1
ATOM 8825 O O . ASP B 1 683 ? -10.068 119.045 -0.087 1.00 31.13 683 ASP B O 1
ATOM 8830 N N . PRO B 1 684 ? -11.564 119.063 -1.757 1.00 37.96 684 PRO B N 1
ATOM 8831 C CA . PRO B 1 684 ? -11.110 120.381 -2.209 1.00 40.17 684 PRO B CA 1
ATOM 8832 C C . PRO B 1 684 ? -11.958 121.544 -1.707 1.00 45.38 684 PRO B C 1
ATOM 8833 O O . PRO B 1 684 ? -11.553 122.702 -1.841 1.00 40.30 684 PRO B O 1
ATOM 8837 N N . ASP B 1 685 ? -13.110 121.264 -1.096 1.00 65.68 685 ASP B N 1
ATOM 8838 C CA . ASP B 1 685 ? -14.078 122.301 -0.760 1.00 68.38 685 ASP B CA 1
ATOM 8839 C C . ASP B 1 685 ? -14.121 122.612 0.730 1.00 70.65 685 ASP B C 1
ATOM 8840 O O . ASP B 1 685 ? -15.081 123.229 1.204 1.00 70.59 685 ASP B O 1
ATOM 8845 N N . GLY B 1 686 ? -13.099 122.202 1.474 1.00 74.40 686 GLY B N 1
ATOM 8846 C CA . GLY B 1 686 ? -13.008 122.513 2.884 1.00 69.35 686 GLY B CA 1
ATOM 8847 C C . GLY B 1 686 ? -12.161 123.750 3.089 1.00 56.89 686 GLY B C 1
ATOM 8848 O O . GLY B 1 686 ? -12.596 124.867 2.792 1.00 56.62 686 GLY B O 1
ATOM 8849 N N . ARG B 1 687 ? -10.939 123.558 3.586 1.00 48.18 687 ARG B N 1
ATOM 8850 C CA . ARG B 1 687 ? -10.068 124.692 3.861 1.00 36.39 687 ARG B CA 1
ATOM 8851 C C . ARG B 1 687 ? -9.345 125.199 2.620 1.00 32.90 687 ARG B C 1
ATOM 8852 O O . ARG B 1 687 ? -9.037 126.392 2.537 1.00 40.23 687 ARG B O 1
ATOM 8860 N N . ALA B 1 688 ? -9.104 124.344 1.630 1.00 29.89 688 ALA B N 1
ATOM 8861 C CA . ALA B 1 688 ? -8.359 124.780 0.456 1.00 22.34 688 ALA B CA 1
ATOM 8862 C C . ALA B 1 688 ? -9.116 125.864 -0.297 1.00 21.82 688 ALA B C 1
ATOM 8863 O O . ALA B 1 688 ? -8.602 126.432 -1.264 1.00 21.46 688 ALA B O 1
ATOM 8865 N N . VAL B 1 689 ? -10.333 126.166 0.151 1.00 21.85 689 VAL B N 1
ATOM 8866 C CA . VAL B 1 689 ? -10.998 127.392 -0.265 1.00 21.40 689 VAL B CA 1
ATOM 8867 C C . VAL B 1 689 ? -10.542 128.562 0.587 1.00 21.08 689 VAL B C 1
ATOM 8868 O O . VAL B 1 689 ? -10.109 129.591 0.059 1.00 20.64 689 VAL B O 1
ATOM 8872 N N . ASP B 1 690 ? -10.677 128.430 1.912 1.00 21.36 690 ASP B N 1
ATOM 8873 C CA . ASP B 1 690 ? -10.440 129.554 2.812 1.00 31.31 690 ASP B CA 1
ATOM 8874 C C . ASP B 1 690 ? -9.006 130.048 2.707 1.00 33.24 690 ASP B C 1
ATOM 8875 O O . ASP B 1 690 ? -8.758 131.258 2.701 1.00 38.11 690 ASP B O 1
ATOM 8880 N N . ARG B 1 691 ? -8.051 129.120 2.640 1.00 21.09 691 ARG B N 1
ATOM 8881 C CA . ARG B 1 691 ? -6.648 129.486 2.494 1.00 20.89 691 ARG B CA 1
ATOM 8882 C C . ARG B 1 691 ? -6.448 130.355 1.259 1.00 25.72 691 ARG B C 1
ATOM 8883 O O . ARG B 1 691 ? -6.008 131.510 1.350 1.00 33.73 691 ARG B O 1
ATOM 8891 N N . ALA B 1 692 ? -6.758 129.794 0.088 1.00 20.41 692 ALA B N 1
ATOM 8892 C CA . ALA B 1 692 ? -6.609 130.511 -1.173 1.00 20.05 692 ALA B CA 1
ATOM 8893 C C . ALA B 1 692 ? -7.331 131.850 -1.157 1.00 19.69 692 ALA B C 1
ATOM 8894 O O . ALA B 1 692 ? -6.810 132.846 -1.662 1.00 19.38 692 ALA B O 1
ATOM 8896 N N . ARG B 1 693 ? -8.541 131.889 -0.599 1.00 19.80 693 ARG B N 1
ATOM 8897 C CA . ARG B 1 693 ? -9.343 133.108 -0.641 1.00 19.55 693 ARG B CA 1
ATOM 8898 C C . ARG B 1 693 ? -8.740 134.193 0.235 1.00 20.16 693 ARG B C 1
ATOM 8899 O O . ARG B 1 693 ? -8.608 135.345 -0.193 1.00 29.24 693 ARG B O 1
ATOM 8907 N N . ALA B 1 694 ? -8.400 133.855 1.481 1.00 20.07 694 ALA B N 1
ATOM 8908 C CA . ALA B 1 694 ? -7.809 134.850 2.360 1.00 25.99 694 ALA B CA 1
ATOM 8909 C C . ALA B 1 694 ? -6.456 135.303 1.839 1.00 25.91 694 ALA B C 1
ATOM 8910 O O . ALA B 1 694 ? -6.092 136.472 1.997 1.00 24.85 694 ALA B O 1
ATOM 8912 N N . TRP B 1 695 ? -5.761 134.441 1.093 1.00 19.26 695 TRP B N 1
ATOM 8913 C CA . TRP B 1 695 ? -4.472 134.834 0.540 1.00 31.22 695 TRP B CA 1
ATOM 8914 C C . TRP B 1 695 ? -4.646 135.695 -0.710 1.00 18.80 695 TRP B C 1
ATOM 8915 O O . TRP B 1 695 ? -3.849 136.610 -0.965 1.00 18.62 695 TRP B O 1
ATOM 8926 N N . SER B 1 696 ? -5.690 135.428 -1.487 1.00 18.80 696 SER B N 1
ATOM 8927 C CA . SER B 1 696 ? -6.031 136.301 -2.596 1.00 18.60 696 SER B CA 1
ATOM 8928 C C . SER B 1 696 ? -6.437 137.675 -2.091 1.00 24.86 696 SER B C 1
ATOM 8929 O O . SER B 1 696 ? -6.176 138.693 -2.742 1.00 30.83 696 SER B O 1
ATOM 8932 N N . GLU B 1 697 ? -7.120 137.716 -0.949 1.00 18.51 697 GLU B N 1
ATOM 8933 C CA . GLU B 1 697 ? -7.420 138.988 -0.307 1.00 18.41 697 GLU B CA 1
ATOM 8934 C C . GLU B 1 697 ? -6.152 139.645 0.229 1.00 18.31 697 GLU B C 1
ATOM 8935 O O . GLU B 1 697 ? -6.081 140.878 0.312 1.00 18.20 697 GLU B O 1
ATOM 8941 N N . MET B 1 698 ? -5.145 138.843 0.595 1.00 18.41 698 MET B N 1
ATOM 8942 C CA . MET B 1 698 ? -3.845 139.416 0.943 1.00 30.34 698 MET B CA 1
ATOM 8943 C C . MET B 1 698 ? -3.210 140.113 -0.251 1.00 18.19 698 MET B C 1
ATOM 8944 O O . MET B 1 698 ? -2.637 141.200 -0.110 1.00 22.94 698 MET B O 1
ATOM 8949 N N . VAL B 1 699 ? -3.300 139.508 -1.433 1.00 18.18 699 VAL B N 1
ATOM 8950 C CA . VAL B 1 699 ? -2.554 140.032 -2.573 1.00 18.11 699 VAL B CA 1
ATOM 8951 C C . VAL B 1 699 ? -3.374 140.996 -3.448 1.00 30.10 699 VAL B C 1
ATOM 8952 O O . VAL B 1 699 ? -2.811 141.927 -4.038 1.00 17.97 699 VAL B O 1
ATOM 8956 N N . GLY B 1 700 ? -4.694 140.812 -3.547 1.00 35.39 700 GLY B N 1
ATOM 8957 C CA . GLY B 1 700 ? -5.521 141.730 -4.319 1.00 18.01 700 GLY B CA 1
ATOM 8958 C C . GLY B 1 700 ? -6.225 141.086 -5.497 1.00 18.14 700 GLY B C 1
ATOM 8959 O O . GLY B 1 700 ? -6.446 141.724 -6.533 1.00 18.21 700 GLY B O 1
ATOM 8960 N N . ILE B 1 701 ? -6.624 139.829 -5.321 1.00 18.23 701 ILE B N 1
ATOM 8961 C CA . ILE B 1 701 ? -6.795 138.890 -6.420 1.00 20.80 701 ILE B CA 1
ATOM 8962 C C . ILE B 1 701 ? -8.262 138.704 -6.816 1.00 23.76 701 ILE B C 1
ATOM 8963 O O . ILE B 1 701 ? -8.568 138.390 -7.969 1.00 18.72 701 ILE B O 1
ATOM 8968 N N . GLN B 1 702 ? -9.181 138.889 -5.873 1.00 29.85 702 GLN B N 1
ATOM 8969 C CA . GLN B 1 702 ? -10.588 138.517 -6.047 1.00 22.71 702 GLN B CA 1
ATOM 8970 C C . GLN B 1 702 ? -10.729 137.048 -6.442 1.00 22.86 702 GLN B C 1
ATOM 8971 O O . GLN B 1 702 ? -11.087 136.693 -7.563 1.00 22.12 702 GLN B O 1
ATOM 8977 N N . TYR B 1 703 ? -10.382 136.206 -5.478 1.00 23.80 703 TYR B N 1
ATOM 8978 C CA . TYR B 1 703 ? -10.731 134.796 -5.521 1.00 22.89 703 TYR B CA 1
ATOM 8979 C C . TYR B 1 703 ? -12.206 134.609 -5.862 1.00 34.95 703 TYR B C 1
ATOM 8980 O O . TYR B 1 703 ? -13.078 135.216 -5.237 1.00 41.57 703 TYR B O 1
ATOM 8989 N N . PHE B 1 704 ? -12.487 133.759 -6.851 1.00 34.55 704 PHE B N 1
ATOM 8990 C CA . PHE B 1 704 ? -13.855 133.480 -7.292 1.00 32.43 704 PHE B CA 1
ATOM 8991 C C . PHE B 1 704 ? -14.014 131.961 -7.321 1.00 35.31 704 PHE B C 1
ATOM 8992 O O . PHE B 1 704 ? -13.593 131.303 -8.280 1.00 42.65 704 PHE B O 1
ATOM 9000 N N . ARG B 1 705 ? -14.588 131.400 -6.260 1.00 33.01 705 ARG B N 1
ATOM 9001 C CA . ARG B 1 705 ? -14.817 129.964 -6.166 1.00 20.89 705 ARG B CA 1
ATOM 9002 C C . ARG B 1 705 ? -16.238 129.651 -6.608 1.00 41.36 705 ARG B C 1
ATOM 9003 O O . ARG B 1 705 ? -17.199 130.212 -6.073 1.00 42.27 705 ARG B O 1
ATOM 9011 N N . LEU B 1 706 ? -16.366 128.759 -7.583 1.00 21.57 706 LEU B N 1
ATOM 9012 C CA . LEU B 1 706 ? -17.647 128.429 -8.189 1.00 22.00 706 LEU B CA 1
ATOM 9013 C C . LEU B 1 706 ? -17.834 126.922 -8.178 1.00 22.46 706 LEU B C 1
ATOM 9014 O O . LEU B 1 706 ? -17.013 126.191 -8.742 1.00 22.53 706 LEU B O 1
ATOM 9019 N N . ASN B 1 707 ? -18.910 126.463 -7.537 1.00 22.84 707 ASN B N 1
ATOM 9020 C CA . ASN B 1 707 ? -19.377 125.086 -7.635 1.00 23.41 707 ASN B CA 1
ATOM 9021 C C . ASN B 1 707 ? -20.713 124.967 -6.911 1.00 23.80 707 ASN B C 1
ATOM 9022 O O . ASN B 1 707 ? -20.963 125.683 -5.934 1.00 23.63 707 ASN B O 1
ATOM 9027 N N . PRO B 1 708 ? -21.595 124.091 -7.364 1.00 24.39 708 PRO B N 1
ATOM 9028 C CA . PRO B 1 708 ? -22.957 124.062 -6.824 1.00 34.92 708 PRO B CA 1
ATOM 9029 C C . PRO B 1 708 ? -23.172 123.027 -5.737 1.00 41.13 708 PRO B C 1
ATOM 9030 O O . PRO B 1 708 ? -22.607 121.932 -5.805 1.00 38.41 708 PRO B O 1
ATOM 9034 N N . GLN B 1 709 ? -24.000 123.341 -4.745 1.00 52.38 709 GLN B N 1
ATOM 9035 C CA . GLN B 1 709 ? -24.476 122.304 -3.835 1.00 53.87 709 GLN B CA 1
ATOM 9036 C C . GLN B 1 709 ? -25.397 121.381 -4.611 1.00 51.81 709 GLN B C 1
ATOM 9037 O O . GLN B 1 709 ? -26.550 121.718 -4.888 1.00 57.85 709 GLN B O 1
ATOM 9043 N N . LEU B 1 710 ? -24.886 120.213 -4.981 1.00 52.34 710 LEU B N 1
ATOM 9044 C CA . LEU B 1 710 ? -25.759 119.184 -5.500 1.00 40.43 710 LEU B CA 1
ATOM 9045 C C . LEU B 1 710 ? -26.649 118.667 -4.371 1.00 39.58 710 LEU B C 1
ATOM 9046 O O . LEU B 1 710 ? -26.503 119.044 -3.203 1.00 37.63 710 LEU B O 1
ATOM 9051 N N . GLY B 1 711 ? -27.575 117.786 -4.727 1.00 40.18 711 GLY B N 1
ATOM 9052 C CA . GLY B 1 711 ? -28.465 117.220 -3.734 1.00 37.39 711 GLY B CA 1
ATOM 9053 C C . GLY B 1 711 ? -28.272 115.734 -3.538 1.00 40.48 711 GLY B C 1
ATOM 9054 O O . GLY B 1 711 ? -29.216 115.026 -3.175 1.00 44.23 711 GLY B O 1
ATOM 9055 N N . SER B 1 712 ? -27.057 115.246 -3.774 1.00 41.68 712 SER B N 1
ATOM 9056 C CA . SER B 1 712 ? -26.843 113.809 -3.842 1.00 49.79 712 SER B CA 1
ATOM 9057 C C . SER B 1 712 ? -25.355 113.519 -3.747 1.00 48.64 712 SER B C 1
ATOM 9058 O O . SER B 1 712 ? -24.511 114.362 -4.063 1.00 44.59 712 SER B O 1
ATOM 9061 N N . ASP B 1 713 ? -25.047 112.302 -3.311 1.00 55.71 713 ASP B N 1
ATOM 9062 C CA . ASP B 1 713 ? -23.662 111.862 -3.175 1.00 58.20 713 ASP B CA 1
ATOM 9063 C C . ASP B 1 713 ? -23.165 111.263 -4.491 1.00 53.66 713 ASP B C 1
ATOM 9064 O O . ASP B 1 713 ? -22.776 110.097 -4.567 1.00 59.38 713 ASP B O 1
ATOM 9069 N N . ILE B 1 714 ? -23.210 112.081 -5.547 1.00 41.90 714 ILE B N 1
ATOM 9070 C CA . ILE B 1 714 ? -22.725 111.622 -6.844 1.00 39.60 714 ILE B CA 1
ATOM 9071 C C . ILE B 1 714 ? -21.278 111.187 -6.687 1.00 46.03 714 ILE B C 1
ATOM 9072 O O . ILE B 1 714 ? -20.399 112.008 -6.392 1.00 47.33 714 ILE B O 1
ATOM 9077 N N . MET B 1 715 ? -21.015 109.901 -6.898 1.00 32.58 715 MET B N 1
ATOM 9078 C CA . MET B 1 715 ? -19.653 109.468 -6.672 1.00 32.60 715 MET B CA 1
ATOM 9079 C C . MET B 1 715 ? -18.861 109.608 -7.964 1.00 39.89 715 MET B C 1
ATOM 9080 O O . MET B 1 715 ? -19.387 109.972 -9.019 1.00 31.83 715 MET B O 1
ATOM 9085 N N . LEU B 1 716 ? -17.570 109.313 -7.861 1.00 44.10 716 LEU B N 1
ATOM 9086 C CA . LEU B 1 716 ? -16.628 109.623 -8.927 1.00 48.34 716 LEU B CA 1
ATOM 9087 C C . LEU B 1 716 ? -16.986 108.885 -10.215 1.00 49.29 716 LEU B C 1
ATOM 9088 O O . LEU B 1 716 ? -17.258 109.505 -11.251 1.00 42.60 716 LEU B O 1
ATOM 9093 N N . ASP B 1 717 ? -17.010 107.558 -10.165 1.00 56.72 717 ASP B N 1
ATOM 9094 C CA . ASP B 1 717 ? -17.224 106.756 -11.368 1.00 55.75 717 ASP B CA 1
ATOM 9095 C C . ASP B 1 717 ? -18.700 106.437 -11.584 1.00 63.85 717 ASP B C 1
ATOM 9096 O O . ASP B 1 717 ? -19.092 105.281 -11.740 1.00 68.97 717 ASP B O 1
ATOM 9101 N N . GLU B 1 718 ? -19.530 107.478 -11.623 1.00 63.42 718 GLU B N 1
ATOM 9102 C CA . GLU B 1 718 ? -20.964 107.316 -11.817 1.00 58.50 718 GLU B CA 1
ATOM 9103 C C . GLU B 1 718 ? -21.262 107.334 -13.310 1.00 56.33 718 GLU B C 1
ATOM 9104 O O . GLU B 1 718 ? -20.870 108.269 -14.012 1.00 62.45 718 GLU B O 1
ATOM 9110 N N . VAL B 1 719 ? -21.944 106.299 -13.800 1.00 51.62 719 VAL B N 1
ATOM 9111 C CA . VAL B 1 719 ? -22.169 106.148 -15.231 1.00 45.10 719 VAL B CA 1
ATOM 9112 C C . VAL B 1 719 ? -23.640 106.088 -15.605 1.00 43.42 719 VAL B C 1
ATOM 9113 O O . VAL B 1 719 ? -23.956 106.023 -16.796 1.00 44.63 719 VAL B O 1
ATOM 9117 N N . ASN B 1 720 ? -24.552 106.102 -14.639 1.00 41.42 720 ASN B N 1
ATOM 9118 C CA . ASN B 1 720 ? -25.967 106.264 -14.959 1.00 39.28 720 ASN B CA 1
ATOM 9119 C C . ASN B 1 720 ? -26.178 107.732 -15.301 1.00 38.55 720 ASN B C 1
ATOM 9120 O O . ASN B 1 720 ? -26.340 108.571 -14.411 1.00 38.59 720 ASN B O 1
ATOM 9125 N N . ASP B 1 721 ? -26.185 108.051 -16.598 1.00 41.15 721 ASP B N 1
ATOM 9126 C CA . ASP B 1 721 ? -26.277 109.453 -16.987 1.00 42.79 721 ASP B CA 1
ATOM 9127 C C . ASP B 1 721 ? -27.631 110.072 -16.675 1.00 42.10 721 ASP B C 1
ATOM 9128 O O . ASP B 1 721 ? -27.793 111.272 -16.901 1.00 41.95 721 ASP B O 1
ATOM 9133 N N . ALA B 1 722 ? -28.604 109.313 -16.171 1.00 35.94 722 ALA B N 1
ATOM 9134 C CA . ALA B 1 722 ? -29.809 109.947 -15.649 1.00 40.04 722 ALA B CA 1
ATOM 9135 C C . ALA B 1 722 ? -29.469 110.831 -14.456 1.00 38.88 722 ALA B C 1
ATOM 9136 O O . ALA B 1 722 ? -29.864 112.003 -14.396 1.00 37.92 722 ALA B O 1
ATOM 9138 N N . VAL B 1 723 ? -28.689 110.299 -13.513 1.00 38.65 723 VAL B N 1
ATOM 9139 C CA . VAL B 1 723 ? -28.301 111.098 -12.359 1.00 41.13 723 VAL B CA 1
ATOM 9140 C C . VAL B 1 723 ? -27.284 112.160 -12.770 1.00 43.65 723 VAL B C 1
ATOM 9141 O O . VAL B 1 723 ? -27.266 113.259 -12.206 1.00 48.11 723 VAL B O 1
ATOM 9145 N N . LEU B 1 724 ? -26.417 111.857 -13.743 1.00 40.90 724 LEU B N 1
ATOM 9146 C CA . LEU B 1 724 ? -25.489 112.870 -14.251 1.00 38.69 724 LEU B CA 1
ATOM 9147 C C . LEU B 1 724 ? -26.227 114.057 -14.870 1.00 31.35 724 LEU B C 1
ATOM 9148 O O . LEU B 1 724 ? -25.838 115.215 -14.671 1.00 30.52 724 LEU B O 1
ATOM 9153 N N . VAL B 1 725 ? -27.297 113.791 -15.621 1.00 32.43 725 VAL B N 1
ATOM 9154 C CA . VAL B 1 725 ? -28.092 114.868 -16.205 1.00 36.62 725 VAL B CA 1
ATOM 9155 C C . VAL B 1 725 ? -28.840 115.631 -15.119 1.00 43.72 725 VAL B C 1
ATOM 9156 O O . VAL B 1 725 ? -28.955 116.865 -15.171 1.00 48.28 725 VAL B O 1
ATOM 9160 N N . ASN B 1 726 ? -29.383 114.912 -14.134 1.00 44.76 726 ASN B N 1
ATOM 9161 C CA . ASN B 1 726 ? -29.981 115.583 -12.987 1.00 50.62 726 ASN B CA 1
ATOM 9162 C C . ASN B 1 726 ? -28.971 116.517 -12.328 1.00 51.35 726 ASN B C 1
ATOM 9163 O O . ASN B 1 726 ? -29.310 117.632 -11.917 1.00 50.34 726 ASN B O 1
ATOM 9168 N N . ALA B 1 727 ? -27.713 116.085 -12.249 1.00 45.39 727 ALA B N 1
ATOM 9169 C CA . ALA B 1 727 ? -26.667 116.908 -11.655 1.00 40.08 727 ALA B CA 1
ATOM 9170 C C . ALA B 1 727 ? -26.358 118.129 -12.513 1.00 39.77 727 ALA B C 1
ATOM 9171 O O . ALA B 1 727 ? -26.087 119.212 -11.982 1.00 45.46 727 ALA B O 1
ATOM 9173 N N . LEU B 1 728 ? -26.372 117.973 -13.838 1.00 38.51 728 LEU B N 1
ATOM 9174 C CA . LEU B 1 728 ? -26.186 119.136 -14.705 1.00 37.19 728 LEU B CA 1
ATOM 9175 C C . LEU B 1 728 ? -27.316 120.143 -14.512 1.00 35.15 728 LEU B C 1
ATOM 9176 O O . LEU B 1 728 ? -27.093 121.363 -14.528 1.00 28.26 728 LEU B O 1
ATOM 9181 N N . TRP B 1 729 ? -28.535 119.647 -14.297 1.00 35.19 729 TRP B N 1
ATOM 9182 C CA . TRP B 1 729 ? -29.640 120.547 -13.985 1.00 42.49 729 TRP B CA 1
ATOM 9183 C C . TRP B 1 729 ? -29.405 121.247 -12.655 1.00 40.68 729 TRP B C 1
ATOM 9184 O O . TRP B 1 729 ? -29.696 122.439 -12.512 1.00 46.37 729 TRP B O 1
ATOM 9195 N N . GLU B 1 730 ? -28.918 120.502 -11.660 1.00 37.13 730 GLU B N 1
ATOM 9196 C CA . GLU B 1 730 ? -28.542 121.091 -10.378 1.00 34.06 730 GLU B CA 1
ATOM 9197 C C . GLU B 1 730 ? -27.571 122.252 -10.582 1.00 31.69 730 GLU B C 1
ATOM 9198 O O . GLU B 1 730 ? -27.743 123.342 -10.017 1.00 27.21 730 GLU B O 1
ATOM 9204 N N . THR B 1 731 ? -26.555 122.033 -11.423 1.00 38.42 731 THR B N 1
ATOM 9205 C CA . THR B 1 731 ? -25.558 123.066 -11.696 1.00 26.54 731 THR B CA 1
ATOM 9206 C C . THR B 1 731 ? -26.194 124.290 -12.342 1.00 52.54 731 THR B C 1
ATOM 9207 O O . THR B 1 731 ? -25.887 125.432 -11.974 1.00 45.78 731 THR B O 1
ATOM 9211 N N . GLU B 1 732 ? -27.079 124.076 -13.316 1.00 52.89 732 GLU B N 1
ATOM 9212 C CA . GLU B 1 732 ? -27.688 125.231 -13.969 1.00 40.67 732 GLU B CA 1
ATOM 9213 C C . GLU B 1 732 ? -28.634 125.973 -13.033 1.00 31.40 732 GLU B C 1
ATOM 9214 O O . GLU B 1 732 ? -28.761 127.197 -13.138 1.00 30.70 732 GLU B O 1
ATOM 9220 N N . VAL B 1 733 ? -29.275 125.270 -12.098 1.00 28.58 733 VAL B N 1
ATOM 9221 C CA . VAL B 1 733 ? -30.081 125.960 -11.095 1.00 27.70 733 VAL B CA 1
ATOM 9222 C C . VAL B 1 733 ? -29.194 126.800 -10.192 1.00 34.19 733 VAL B C 1
ATOM 9223 O O . VAL B 1 733 ? -29.580 127.893 -9.768 1.00 26.81 733 VAL B O 1
ATOM 9227 N N . TYR B 1 734 ? -28.003 126.297 -9.863 1.00 41.23 734 TYR B N 1
ATOM 9228 C CA . TYR B 1 734 ? -27.043 127.110 -9.115 1.00 49.40 734 TYR B CA 1
ATOM 9229 C C . TYR B 1 734 ? -26.661 128.376 -9.876 1.00 51.29 734 TYR B C 1
ATOM 9230 O O . TYR B 1 734 ? -26.625 129.476 -9.301 1.00 50.56 734 TYR B O 1
ATOM 9239 N N . ILE B 1 735 ? -26.373 128.235 -11.173 1.00 53.55 735 ILE B N 1
ATOM 9240 C CA . ILE B 1 735 ? -25.998 129.393 -11.982 1.00 37.29 735 ILE B CA 1
ATOM 9241 C C . ILE B 1 735 ? -27.142 130.392 -12.044 1.00 39.87 735 ILE B C 1
ATOM 9242 O O . ILE B 1 735 ? -26.931 131.607 -11.962 1.00 31.42 735 ILE B O 1
ATOM 9247 N N . TYR B 1 736 ? -28.368 129.896 -12.211 1.00 57.05 736 TYR B N 1
ATOM 9248 C CA . TYR B 1 736 ? -29.551 130.741 -12.108 1.00 55.40 736 TYR B CA 1
ATOM 9249 C C . TYR B 1 736 ? -29.587 131.476 -10.770 1.00 55.16 736 TYR B C 1
ATOM 9250 O O . TYR B 1 736 ? -29.693 132.705 -10.724 1.00 57.32 736 TYR B O 1
ATOM 9259 N N . GLU B 1 737 ? -29.544 130.725 -9.665 1.00 53.54 737 GLU B N 1
ATOM 9260 C CA . GLU B 1 737 ? -29.709 131.339 -8.352 1.00 48.16 737 GLU B CA 1
ATOM 9261 C C . GLU B 1 737 ? -28.680 132.429 -8.126 1.00 45.49 737 GLU B C 1
ATOM 9262 O O . GLU B 1 737 ? -28.994 133.477 -7.549 1.00 44.96 737 GLU B O 1
ATOM 9268 N N . HIS B 1 738 ? -27.448 132.219 -8.585 1.00 45.46 738 HIS B N 1
ATOM 9269 C CA . HIS B 1 738 ? -26.474 133.289 -8.402 1.00 45.33 738 HIS B CA 1
ATOM 9270 C C . HIS B 1 738 ? -26.620 134.336 -9.502 1.00 48.60 738 HIS B C 1
ATOM 9271 O O . HIS B 1 738 ? -27.122 135.438 -9.257 1.00 56.75 738 HIS B O 1
ATOM 9278 N N . ARG B 1 739 ? -26.196 134.009 -10.724 1.00 45.81 739 ARG B N 1
ATOM 9279 C CA . ARG B 1 739 ? -26.506 134.776 -11.934 1.00 49.02 739 ARG B CA 1
ATOM 9280 C C . ARG B 1 739 ? -26.080 136.242 -11.845 1.00 45.48 739 ARG B C 1
ATOM 9281 O O . ARG B 1 739 ? -26.043 136.954 -12.852 1.00 46.19 739 ARG B O 1
ATOM 9289 N N . GLU B 1 740 ? -25.718 136.685 -10.645 1.00 43.52 740 GLU B N 1
ATOM 9290 C CA . GLU B 1 740 ? -25.217 138.021 -10.357 1.00 48.51 740 GLU B CA 1
ATOM 9291 C C . GLU B 1 740 ? -23.701 137.972 -10.284 1.00 49.92 740 GLU B C 1
ATOM 9292 O O . GLU B 1 740 ? -23.000 138.789 -10.894 1.00 45.72 740 GLU B O 1
ATOM 9298 N N . GLU B 1 741 ? -23.201 137.005 -9.512 1.00 54.96 741 GLU B N 1
ATOM 9299 C CA . GLU B 1 741 ? -21.773 136.740 -9.457 1.00 56.99 741 GLU B CA 1
ATOM 9300 C C . GLU B 1 741 ? -21.226 136.542 -10.860 1.00 51.83 741 GLU B C 1
ATOM 9301 O O . GLU B 1 741 ? -20.122 136.988 -11.169 1.00 56.52 741 GLU B O 1
ATOM 9307 N N . PHE B 1 742 ? -21.967 135.831 -11.709 1.00 44.04 742 PHE B N 1
ATOM 9308 C CA . PHE B 1 742 ? -21.497 135.601 -13.068 1.00 32.25 742 PHE B CA 1
ATOM 9309 C C . PHE B 1 742 ? -21.391 136.900 -13.855 1.00 36.85 742 PHE B C 1
ATOM 9310 O O . PHE B 1 742 ? -20.415 137.106 -14.589 1.00 36.41 742 PHE B O 1
ATOM 9318 N N . GLN B 1 743 ? -22.383 137.788 -13.732 1.00 41.73 743 GLN B N 1
ATOM 9319 C CA . GLN B 1 743 ? -22.270 139.076 -14.410 1.00 48.35 743 GLN B CA 1
ATOM 9320 C C . GLN B 1 743 ? -21.061 139.848 -13.897 1.00 53.01 743 GLN B C 1
ATOM 9321 O O . GLN B 1 743 ? -20.327 140.457 -14.684 1.00 58.73 743 GLN B O 1
ATOM 9327 N N . LYS B 1 744 ? -20.808 139.793 -12.585 1.00 47.90 744 LYS B N 1
ATOM 9328 C CA . LYS B 1 744 ? -19.675 140.525 -12.022 1.00 43.20 744 LYS B CA 1
ATOM 9329 C C . LYS B 1 744 ? -18.345 139.905 -12.450 1.00 35.91 744 LYS B C 1
ATOM 9330 O O . LYS B 1 744 ? -17.375 140.624 -12.707 1.00 39.18 744 LYS B O 1
ATOM 9336 N N . LEU B 1 745 ? -18.295 138.578 -12.582 1.00 33.60 745 LEU B N 1
ATOM 9337 C CA . LEU B 1 745 ? -17.073 137.908 -13.025 1.00 28.31 745 LEU B CA 1
ATOM 9338 C C . LEU B 1 745 ? -16.764 138.214 -14.485 1.00 30.33 745 LEU B C 1
ATOM 9339 O O . LEU B 1 745 ? -15.616 138.499 -14.837 1.00 35.31 745 LEU B O 1
ATOM 9344 N N . VAL B 1 746 ? -17.765 138.115 -15.360 1.00 27.66 746 VAL B N 1
ATOM 9345 C CA . VAL B 1 746 ? -17.560 138.486 -16.758 1.00 22.50 746 VAL B CA 1
ATOM 9346 C C . VAL B 1 746 ? -17.135 139.951 -16.860 1.00 44.96 746 VAL B C 1
ATOM 9347 O O . VAL B 1 746 ? -16.194 140.299 -17.595 1.00 38.79 746 VAL B O 1
ATOM 9351 N N . GLN B 1 747 ? -17.821 140.826 -16.114 1.00 54.73 747 GLN B N 1
ATOM 9352 C CA . GLN B 1 747 ? -17.427 142.224 -15.964 1.00 54.84 747 GLN B CA 1
ATOM 9353 C C . GLN B 1 747 ? -15.937 142.364 -15.669 1.00 50.41 747 GLN B C 1
ATOM 9354 O O . GLN B 1 747 ? -15.224 143.105 -16.355 1.00 49.31 747 GLN B O 1
ATOM 9360 N N . MET B 1 748 ? -15.448 141.656 -14.648 1.00 48.33 748 MET B N 1
ATOM 9361 C CA . MET B 1 748 ? -14.022 141.728 -14.336 1.00 46.33 748 MET B CA 1
ATOM 9362 C C . MET B 1 748 ? -13.172 141.187 -15.477 1.00 36.27 748 MET B C 1
ATOM 9363 O O . MET B 1 748 ? -12.134 141.766 -15.820 1.00 40.42 748 MET B O 1
ATOM 9368 N N . LEU B 1 749 ? -13.604 140.078 -16.078 1.00 30.45 749 LEU B N 1
ATOM 9369 C CA . LEU B 1 749 ? -12.797 139.361 -17.053 1.00 28.53 749 LEU B CA 1
ATOM 9370 C C . LEU B 1 749 ? -12.619 140.108 -18.363 1.00 40.44 749 LEU B C 1
ATOM 9371 O O . LEU B 1 749 ? -11.687 139.793 -19.112 1.00 45.86 749 LEU B O 1
ATOM 9376 N N . LEU B 1 750 ? -13.471 141.084 -18.666 1.00 41.48 750 LEU B N 1
ATOM 9377 C CA . LEU B 1 750 ? -13.349 141.785 -19.940 1.00 27.66 750 LEU B CA 1
ATOM 9378 C C . LEU B 1 750 ? -12.961 143.253 -19.792 1.00 29.96 750 LEU B C 1
ATOM 9379 O O . LEU B 1 750 ? -12.994 143.992 -20.780 1.00 26.42 750 LEU B O 1
ATOM 9384 N N . SER B 1 751 ? -12.577 143.690 -18.601 1.00 39.59 751 SER B N 1
ATOM 9385 C CA . SER B 1 751 ? -12.339 145.104 -18.343 1.00 45.53 751 SER B CA 1
ATOM 9386 C C . SER B 1 751 ? -10.986 145.529 -18.908 1.00 60.59 751 SER B C 1
ATOM 9387 O O . SER B 1 751 ? -10.176 144.696 -19.325 1.00 53.95 751 SER B O 1
ATOM 9390 N N . PRO B 1 752 ? -10.703 146.845 -18.937 1.00 73.85 752 PRO B N 1
ATOM 9391 C CA . PRO B 1 752 ? -9.357 147.336 -19.265 1.00 77.72 752 PRO B CA 1
ATOM 9392 C C . PRO B 1 752 ? -8.345 147.107 -18.144 1.00 78.59 752 PRO B C 1
ATOM 9393 O O . PRO B 1 752 ? -7.885 148.078 -17.541 1.00 79.21 752 PRO B O 1
#

Organism: Cricetulus griseus (NCBI:txid10029)